Protein AF-0000000081546331 (afdb_homodimer)

Structure (mmCIF, N/CA/C/O backbone):
data_AF-0000000081546331-model_v1
#
loop_
_entity.id
_entity.type
_entity.pdbx_description
1 polymer 'ABC transporter domain-containing protein'
#
loop_
_atom_site.group_PDB
_atom_site.id
_atom_site.type_symbol
_atom_site.label_atom_id
_atom_site.label_alt_id
_atom_site.label_comp_id
_atom_site.label_asym_id
_atom_site.label_entity_id
_atom_site.label_seq_id
_atom_site.pdbx_PDB_ins_code
_atom_site.Cartn_x
_atom_site.Cartn_y
_atom_site.Cartn_z
_atom_site.occupancy
_atom_site.B_iso_or_equiv
_atom_site.auth_seq_id
_atom_site.auth_comp_id
_atom_site.auth_asym_id
_atom_site.auth_atom_id
_atom_site.pdbx_PDB_model_num
ATOM 1 N N . GLU A 1 1 ? -24.109 23.688 18.062 1 65.88 1 GLU A N 1
ATOM 2 C CA . GLU A 1 1 ? -25.062 22.938 17.25 1 65.88 1 GLU A CA 1
ATOM 3 C C . GLU A 1 1 ? -24.594 21.5 17.062 1 65.88 1 GLU A C 1
ATOM 5 O O . GLU A 1 1 ? -23.406 21.25 16.844 1 65.88 1 GLU A O 1
ATOM 10 N N . ALA A 1 2 ? -25.422 20.641 17.5 1 76.06 2 ALA A N 1
ATOM 11 C CA . ALA A 1 2 ? -25.188 19.234 17.234 1 76.06 2 ALA A CA 1
ATOM 12 C C . ALA A 1 2 ? -26.203 18.672 16.234 1 76.06 2 ALA A C 1
ATOM 14 O O . ALA A 1 2 ? -27.375 19.031 16.281 1 76.06 2 ALA A O 1
ATOM 15 N N . ARG A 1 3 ? -25.672 17.969 15.289 1 73.69 3 ARG A N 1
ATOM 16 C CA . ARG A 1 3 ? -26.531 17.344 14.297 1 73.69 3 ARG A CA 1
ATOM 17 C C . ARG A 1 3 ? -26.422 15.82 14.375 1 73.69 3 ARG A C 1
ATOM 19 O O . ARG A 1 3 ? -25.344 15.281 14.609 1 73.69 3 ARG A O 1
ATOM 26 N N . PHE A 1 4 ? -27.562 15.203 14.344 1 74 4 PHE A N 1
ATOM 27 C CA . PHE A 1 4 ? -27.547 13.742 14.336 1 74 4 PHE A CA 1
ATOM 28 C C . PHE A 1 4 ? -28.641 13.203 13.414 1 74 4 PHE A C 1
ATOM 30 O O . PHE A 1 4 ? -29.578 13.922 13.07 1 74 4 PHE A O 1
ATOM 37 N N . ARG A 1 5 ? -28.391 12.047 12.875 1 73.38 5 ARG A N 1
ATOM 38 C CA . ARG A 1 5 ? -29.375 11.328 12.055 1 73.38 5 ARG A CA 1
ATOM 39 C C . ARG A 1 5 ? -29.938 10.133 12.812 1 73.38 5 ARG A C 1
ATOM 41 O O . ARG A 1 5 ? -29.203 9.422 13.508 1 73.38 5 ARG A O 1
ATOM 48 N N . VAL A 1 6 ? -31.328 10.172 12.758 1 74.75 6 VAL A N 1
ATOM 49 C CA . VAL A 1 6 ? -31.984 9.055 13.422 1 74.75 6 VAL A CA 1
ATOM 50 C C . VAL A 1 6 ? -32.875 8.305 12.422 1 74.75 6 VAL A C 1
ATOM 52 O O . VAL A 1 6 ? -33.656 8.922 11.703 1 74.75 6 VAL A O 1
ATOM 55 N N . GLY A 1 7 ? -32.562 7.039 12.312 1 73.06 7 GLY A N 1
ATOM 56 C CA . GLY A 1 7 ? -33.438 6.207 11.531 1 73.06 7 GLY A CA 1
ATOM 57 C C . GLY A 1 7 ? -34.719 5.8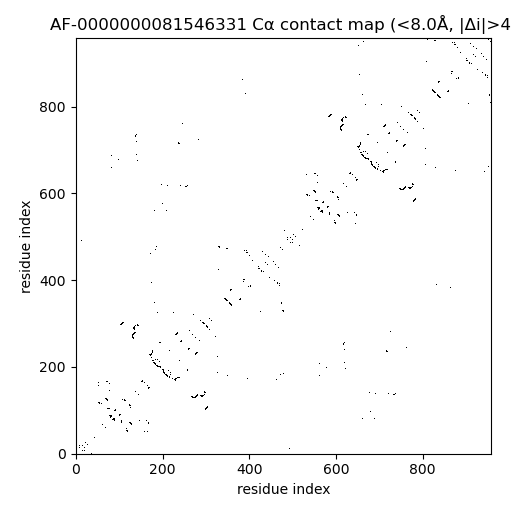28 12.273 1 73.06 7 GLY A C 1
ATOM 58 O O . GLY A 1 7 ? -34.656 5.348 13.406 1 73.06 7 GLY A O 1
ATOM 59 N N . LEU A 1 8 ? -35.75 6.105 11.648 1 76.81 8 LEU A N 1
ATOM 60 C CA . LEU A 1 8 ? -37 5.715 12.273 1 76.81 8 LEU A CA 1
ATOM 61 C C . LEU A 1 8 ? -37.188 4.207 12.203 1 76.81 8 LEU A C 1
ATOM 63 O O . LEU A 1 8 ? -36.906 3.584 11.18 1 76.81 8 LEU A O 1
ATOM 67 N N . PRO A 1 9 ? -37.469 3.674 13.406 1 75.56 9 PRO A N 1
ATOM 68 C CA . PRO A 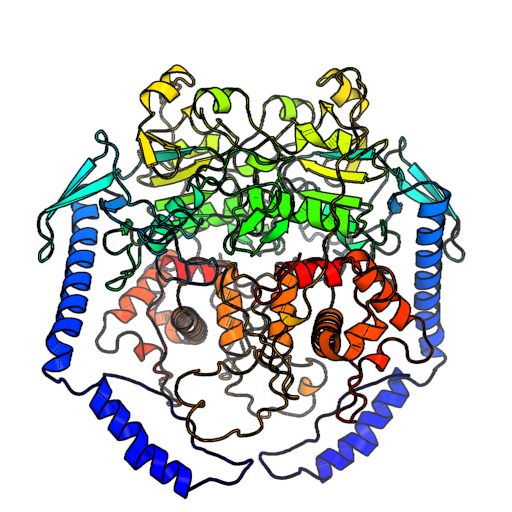1 9 ? -37.625 2.219 13.453 1 75.56 9 PRO A CA 1
ATOM 69 C C . PRO A 1 9 ? -38.719 1.714 12.5 1 75.56 9 PRO A C 1
ATOM 71 O O . PRO A 1 9 ? -39.75 2.35 12.359 1 75.56 9 PRO A O 1
ATOM 74 N N . ALA A 1 10 ? -38.312 0.764 11.797 1 70.31 10 ALA A N 1
ATOM 75 C CA . ALA A 1 10 ? -39.25 0.161 10.859 1 70.31 10 ALA A CA 1
ATOM 76 C C . ALA A 1 10 ? -39.094 -1.354 10.805 1 70.31 10 ALA A C 1
ATOM 78 O O . ALA A 1 10 ? -38.031 -1.876 11.172 1 70.31 10 ALA A O 1
ATOM 79 N N . ARG A 1 11 ? -40.062 -1.987 10.891 1 63.22 11 ARG A N 1
ATOM 80 C CA . ARG A 1 11 ? -40.062 -3.41 10.57 1 63.22 11 ARG A CA 1
ATOM 81 C C . ARG A 1 11 ? -40.531 -3.65 9.141 1 63.22 11 ARG A C 1
ATOM 83 O O . ARG A 1 11 ? -41.719 -3.664 8.875 1 63.22 11 ARG A O 1
ATOM 90 N N . GLY A 1 12 ? -39.656 -3.893 8.414 1 52.78 12 GLY A N 1
ATOM 91 C CA . GLY A 1 12 ? -40 -3.898 7.008 1 52.78 12 GLY A CA 1
ATOM 92 C C . GLY A 1 12 ? -40.562 -2.57 6.531 1 52.78 12 GLY A C 1
ATOM 93 O O . GLY A 1 12 ? -39.906 -1.541 6.621 1 52.78 12 GLY A O 1
ATOM 94 N N . ARG A 1 13 ? -41.844 -2.594 6.039 1 53.34 13 ARG A N 1
ATOM 95 C CA . ARG A 1 13 ? -42.469 -1.401 5.496 1 53.34 13 ARG A CA 1
ATOM 96 C C . ARG A 1 13 ? -43.406 -0.758 6.527 1 53.34 13 ARG A C 1
ATOM 98 O O . ARG A 1 13 ? -44.031 0.267 6.25 1 53.34 13 ARG A O 1
ATOM 105 N N . SER A 1 14 ? -43.5 -1.352 7.582 1 70.44 14 SER A N 1
ATOM 106 C CA . SER A 1 14 ? -44.406 -0.824 8.602 1 70.44 14 SER A CA 1
ATOM 107 C C . SER A 1 14 ? -43.656 0.035 9.609 1 70.44 14 SER A C 1
ATOM 109 O O . SER A 1 14 ? -42.5 -0.285 9.984 1 70.44 14 SER A O 1
ATOM 111 N N . ILE A 1 15 ? -44.25 1.09 9.844 1 75.31 15 ILE A N 1
ATOM 112 C CA . ILE A 1 15 ? -43.688 2.012 10.82 1 75.31 15 ILE A CA 1
ATOM 113 C C . ILE A 1 15 ? -43.938 1.488 12.227 1 75.31 15 ILE A C 1
ATOM 115 O O . ILE A 1 15 ? -45.031 1.056 12.547 1 75.31 15 ILE A O 1
ATOM 119 N N . LEU A 1 16 ? -42.906 1.342 12.891 1 84.19 16 LEU A N 1
ATOM 120 C CA . LEU A 1 16 ? -43.031 0.987 14.297 1 84.19 16 LEU A CA 1
ATOM 121 C C . LEU A 1 16 ? -43.25 2.232 15.156 1 84.19 16 LEU A C 1
ATOM 123 O O . LEU A 1 16 ? -42.281 2.742 15.758 1 84.19 16 LEU A O 1
ATOM 127 N N . GLY A 1 17 ? -44.5 2.668 15.273 1 83.19 17 GLY A N 1
ATOM 128 C CA . GLY A 1 17 ? -44.844 3.93 15.898 1 83.19 17 GLY A CA 1
ATOM 129 C C . GLY A 1 17 ? -44.469 4.012 17.359 1 83.19 17 GLY A C 1
ATOM 130 O O . GLY A 1 17 ? -43.969 5.047 17.812 1 83.19 17 GLY A O 1
ATOM 131 N N . ARG A 1 18 ? -44.75 2.975 18.109 1 86.44 18 ARG A N 1
ATOM 132 C CA . ARG A 1 18 ? -44.406 2.975 19.531 1 86.44 18 ARG A CA 1
ATOM 133 C C . ARG A 1 18 ? -42.906 3.123 19.734 1 86.44 18 ARG A C 1
ATOM 135 O O . ARG A 1 18 ? -42.469 3.871 20.594 1 86.44 18 ARG A O 1
ATOM 142 N N . GLN A 1 19 ? -42.188 2.387 18.891 1 86.88 19 GLN A N 1
ATOM 143 C CA . GLN A 1 19 ? -40.75 2.482 18.984 1 86.88 19 GLN A CA 1
ATOM 144 C C . GLN A 1 19 ? -40.25 3.865 18.562 1 86.88 19 GLN A C 1
ATOM 146 O O . GLN A 1 19 ? -39.312 4.402 19.141 1 86.88 19 GLN A O 1
ATOM 151 N N . ALA A 1 20 ? -40.906 4.336 17.594 1 89.19 20 ALA A N 1
ATOM 152 C CA . ALA A 1 20 ? -40.562 5.688 17.172 1 89.19 20 ALA A CA 1
ATOM 153 C C . ALA A 1 20 ? -40.875 6.707 18.266 1 89.19 20 ALA A C 1
ATOM 155 O O . ALA A 1 20 ? -40.094 7.637 18.484 1 89.19 20 ALA A O 1
ATOM 156 N N . HIS A 1 21 ? -42.031 6.48 18.844 1 89.5 21 HIS A N 1
ATOM 157 C CA . HIS A 1 21 ? -42.375 7.359 19.953 1 89.5 21 HIS A CA 1
ATOM 158 C C . HIS A 1 21 ? -41.312 7.285 21.062 1 89.5 21 HIS A C 1
ATOM 160 O O . HIS A 1 21 ? -40.906 8.32 21.578 1 89.5 21 HIS A O 1
ATOM 166 N N . HIS A 1 22 ? -40.969 6.168 21.375 1 91.5 22 HIS A N 1
ATOM 167 C CA . HIS A 1 22 ? -39.938 5.98 22.406 1 91.5 22 HIS A CA 1
ATOM 168 C C . HIS A 1 22 ? -38.625 6.617 21.984 1 91.5 22 HIS A C 1
ATOM 170 O O . HIS A 1 22 ? -37.969 7.273 22.797 1 91.5 22 HIS A O 1
ATOM 176 N N . LEU A 1 23 ? -38.25 6.461 20.797 1 90 23 LEU A N 1
ATOM 177 C CA . LEU A 1 23 ? -37.031 7.023 20.266 1 90 23 LEU A CA 1
ATOM 178 C C . LEU A 1 23 ? -37.062 8.547 20.312 1 90 23 LEU A C 1
ATOM 180 O O . LEU A 1 23 ? -36.125 9.172 20.797 1 90 23 LEU A O 1
ATOM 184 N N . LEU A 1 24 ? -38.125 9.094 19.953 1 90 24 LEU A N 1
ATOM 185 C CA . LEU A 1 24 ? -38.219 10.539 19.781 1 90 24 LEU A CA 1
ATOM 186 C C . LEU A 1 24 ? -38.469 11.234 21.109 1 90 24 LEU A C 1
ATOM 188 O O . LEU A 1 24 ? -38.062 12.383 21.312 1 90 24 LEU A O 1
ATOM 192 N N . THR A 1 25 ? -39.062 10.484 22.016 1 91.88 25 THR A N 1
ATOM 193 C CA . THR A 1 25 ? -39.5 11.188 23.219 1 91.88 25 THR A CA 1
ATOM 194 C C . THR A 1 25 ? -38.656 10.773 24.406 1 91.88 25 THR A C 1
ATOM 196 O O . THR A 1 25 ? -38.594 11.469 25.438 1 91.88 25 THR A O 1
ATOM 199 N N . LYS A 1 26 ? -38.031 9.727 24.281 1 89.44 26 LYS A N 1
ATOM 200 C CA . LYS A 1 26 ? -37.25 9.266 25.422 1 89.44 26 LYS A CA 1
ATOM 201 C C . LYS A 1 26 ? -35.75 9.211 25.094 1 89.44 26 LYS A C 1
ATOM 203 O O . LYS A 1 26 ? -34.938 9.906 25.719 1 89.44 26 LYS A O 1
ATOM 208 N N . ILE A 1 27 ? -35.5 8.484 24.094 1 89.31 27 ILE A N 1
ATOM 209 C CA . ILE A 1 27 ? -34.094 8.203 23.812 1 89.31 27 ILE A CA 1
ATOM 210 C C . ILE A 1 27 ? -33.406 9.484 23.359 1 89.31 27 ILE A C 1
ATOM 212 O O . ILE A 1 27 ? -32.375 9.852 23.922 1 89.31 27 ILE A O 1
ATOM 216 N N . ILE A 1 28 ? -33.938 10.148 22.391 1 87.06 28 ILE A N 1
ATOM 217 C CA . ILE A 1 28 ? -33.281 11.328 21.828 1 87.06 28 ILE A CA 1
ATOM 218 C C . ILE A 1 28 ? -33.219 12.43 22.891 1 87.06 28 ILE A C 1
ATOM 220 O O . ILE A 1 28 ? -32.156 13.016 23.094 1 87.06 28 ILE A O 1
ATOM 224 N N . PRO A 1 29 ? -34.281 12.664 23.531 1 86.56 29 PRO A N 1
ATOM 225 C CA . PRO A 1 29 ? -34.156 13.688 24.562 1 86.56 29 PRO A CA 1
ATOM 226 C C . PRO A 1 29 ? -33.156 13.32 25.656 1 86.56 29 PRO A C 1
ATOM 228 O O . PRO A 1 29 ? -32.438 14.188 26.156 1 86.56 29 PRO A O 1
ATOM 231 N N . ALA A 1 30 ? -33.094 12.133 25.984 1 86.56 30 ALA A N 1
ATOM 232 C CA . ALA A 1 30 ? -32.094 11.695 26.969 1 86.56 30 ALA A CA 1
ATOM 233 C C . ALA A 1 30 ? -30.688 11.906 26.453 1 86.56 30 ALA A C 1
ATOM 235 O O . ALA A 1 30 ? -29.797 12.312 27.203 1 86.56 30 ALA A O 1
ATOM 236 N N . ALA A 1 31 ? -30.562 11.648 25.219 1 83.56 31 ALA A N 1
ATOM 237 C CA . ALA A 1 31 ? -29.25 11.852 24.609 1 83.56 31 ALA A CA 1
ATOM 238 C C . ALA A 1 31 ? -28.891 13.328 24.578 1 83.56 31 ALA A C 1
ATOM 240 O O . ALA A 1 31 ? -27.734 13.688 24.812 1 83.56 31 ALA A O 1
ATOM 241 N N . VAL A 1 32 ? -29.812 14.125 24.281 1 82.31 32 VAL A N 1
ATOM 242 C CA . VAL A 1 32 ? -29.594 15.57 24.234 1 82.31 32 VAL A CA 1
ATOM 243 C C . VAL A 1 32 ? -29.297 16.094 25.625 1 82.31 32 VAL A C 1
ATOM 245 O O . VAL A 1 32 ? -28.391 16.922 25.812 1 82.31 32 VAL A O 1
ATOM 248 N N . GLU A 1 33 ? -30.031 15.555 26.547 1 80.75 33 GLU A N 1
ATOM 249 C CA . GLU A 1 33 ? -29.797 15.969 27.922 1 80.75 33 GLU A CA 1
ATOM 250 C C . GLU A 1 33 ? -28.406 15.539 28.406 1 80.75 33 GLU A C 1
ATOM 252 O O . GLU A 1 33 ? -27.734 16.297 29.094 1 80.75 33 GLU A O 1
ATOM 257 N N . ASP A 1 34 ? -28.031 14.445 27.938 1 77.75 34 ASP A N 1
ATOM 258 C CA . ASP A 1 34 ? -26.75 13.891 28.359 1 77.75 34 ASP A CA 1
ATOM 259 C C . ASP A 1 34 ? -25.594 14.531 27.594 1 77.75 34 ASP A C 1
ATOM 261 O O . ASP A 1 34 ? -24.531 14.773 28.172 1 77.75 34 ASP A O 1
ATOM 265 N N . GLY A 1 35 ? -25.859 14.828 26.438 1 76.56 35 GLY A N 1
ATOM 266 C CA . GLY A 1 35 ? -24.75 15.211 25.578 1 76.56 35 GLY A CA 1
ATOM 267 C C . GLY A 1 35 ? -24.641 16.719 25.359 1 76.56 35 GLY A C 1
ATOM 268 O O . GLY A 1 35 ? -23.547 17.25 25.219 1 76.56 35 GLY A O 1
ATOM 269 N N . LEU A 1 36 ? -25.766 17.422 25.312 1 76.31 36 LEU A N 1
ATOM 270 C CA . LEU A 1 36 ? -25.719 18.797 24.844 1 76.31 36 LEU A CA 1
ATOM 271 C C . LEU A 1 36 ? -25.969 19.766 25.984 1 76.31 36 LEU A C 1
ATOM 273 O O . LEU A 1 36 ? -25.641 20.953 25.891 1 76.31 36 LEU A O 1
ATOM 277 N N . LYS A 1 37 ? -26.609 19.234 26.922 1 75.75 37 LYS A N 1
ATOM 278 C CA . LYS A 1 37 ? -26.875 20.156 28.031 1 75.75 37 LYS A CA 1
ATOM 279 C C . LYS A 1 37 ? -25.656 20.266 28.953 1 75.75 37 LYS A C 1
ATOM 281 O O . LYS A 1 37 ? -25.078 19.266 29.359 1 75.75 37 LYS A O 1
ATOM 286 N N . TYR A 1 38 ? -25.234 21.516 29.062 1 71.88 38 TYR A N 1
ATOM 287 C CA . TYR A 1 38 ? -24.094 21.812 29.922 1 71.88 38 TYR A CA 1
ATOM 288 C C . TYR A 1 38 ? -24.406 21.469 31.375 1 71.88 38 TYR A C 1
ATOM 290 O O . TYR A 1 38 ? -25.438 21.891 31.922 1 71.88 38 TYR A O 1
ATOM 298 N N . THR A 1 39 ? -23.859 20.344 31.703 1 67.62 39 THR A N 1
ATOM 299 C CA . THR A 1 39 ? -23.922 20.109 33.156 1 67.62 39 THR A CA 1
ATOM 300 C C . THR A 1 39 ? -22.562 20.344 33.781 1 67.62 39 THR A C 1
ATOM 302 O O . THR A 1 39 ? -21.516 20.172 33.156 1 67.62 39 THR A O 1
ATOM 305 N N . LEU A 1 40 ? -22.609 20.812 34.969 1 59.62 40 LEU A N 1
ATOM 306 C CA . LEU A 1 40 ? -21.422 21.125 35.75 1 59.62 40 LEU A CA 1
ATOM 307 C C . LEU A 1 40 ? -20.453 19.938 35.75 1 59.62 40 LEU A C 1
ATOM 309 O O . LEU A 1 40 ? -19.234 20.125 35.812 1 59.62 40 LEU A O 1
ATOM 313 N N . LYS A 1 41 ? -20.984 18.719 35.719 1 62.91 41 LYS A N 1
ATOM 314 C CA . LYS A 1 41 ? -20.156 17.516 35.812 1 62.91 41 LYS A CA 1
ATOM 315 C C . LYS A 1 41 ? -19.219 17.391 34.625 1 62.91 41 LYS A C 1
ATOM 317 O O . LYS A 1 41 ? -18.125 16.812 34.719 1 62.91 41 LYS A O 1
ATOM 322 N N . ARG A 1 42 ? -19.672 18.047 33.656 1 67.25 42 ARG A N 1
ATOM 323 C CA . ARG A 1 42 ? -18.891 17.875 32.438 1 67.25 42 ARG A CA 1
ATOM 324 C C . ARG A 1 42 ? -17.984 19.094 32.188 1 67.25 42 ARG A C 1
ATOM 326 O O . ARG A 1 42 ? -17.312 19.172 31.172 1 67.25 42 ARG A O 1
ATOM 333 N N . ASP A 1 43 ? -18.047 19.906 33.188 1 79.12 43 ASP A N 1
ATOM 334 C CA . ASP A 1 43 ? -17.359 21.188 33.062 1 79.12 43 ASP A CA 1
ATOM 335 C C . ASP A 1 43 ? -15.852 20.984 32.906 1 79.12 43 ASP A C 1
ATOM 337 O O . ASP A 1 43 ? -15.234 21.562 32 1 79.12 43 ASP A O 1
ATOM 341 N N . GLU A 1 44 ? -15.453 20.078 33.656 1 84.44 44 GLU A N 1
ATOM 342 C CA . GLU A 1 44 ? -14.008 19.875 33.625 1 84.44 44 GLU A CA 1
ATOM 343 C C . GLU A 1 44 ? -13.555 19.281 32.281 1 84.44 44 GLU A C 1
ATOM 345 O O . GLU A 1 44 ? -12.539 19.703 31.734 1 84.44 44 GLU A O 1
ATOM 350 N N . ALA A 1 45 ? -14.32 18.375 31.797 1 85.25 45 ALA A N 1
ATOM 351 C CA . ALA A 1 45 ? -13.969 17.734 30.531 1 85.25 45 ALA A CA 1
ATOM 352 C C . ALA A 1 45 ? -14.031 18.734 29.375 1 85.25 45 ALA A C 1
ATOM 354 O O . ALA A 1 45 ? -13.18 18.703 28.484 1 85.25 45 ALA A O 1
ATOM 355 N N . ILE A 1 46 ? -14.969 19.547 29.359 1 87 46 ILE A N 1
ATOM 356 C CA . ILE A 1 46 ? -15.133 20.547 28.312 1 87 46 ILE A CA 1
ATOM 357 C C . ILE A 1 46 ? -13.969 21.531 28.344 1 87 46 ILE A C 1
ATOM 359 O O . ILE A 1 46 ? -13.398 21.859 27.312 1 87 46 ILE A O 1
ATOM 363 N N . TRP A 1 47 ? -13.672 21.891 29.562 1 89.25 47 TRP A N 1
ATOM 364 C CA . TRP A 1 47 ? -12.594 22.859 29.703 1 89.25 47 TRP A CA 1
ATOM 365 C C . TRP A 1 47 ? -11.25 22.25 29.297 1 89.25 47 TRP A C 1
ATOM 367 O O . TRP A 1 47 ? -10.406 22.922 28.703 1 89.25 47 TRP A O 1
ATOM 377 N N . THR A 1 48 ? -11.094 21.031 29.641 1 91.81 48 THR A N 1
ATOM 378 C CA . THR A 1 48 ? -9.883 20.344 29.234 1 91.81 48 THR A CA 1
ATOM 379 C C . THR A 1 48 ? -9.766 20.297 27.703 1 91.81 48 THR A C 1
ATOM 381 O O . THR A 1 48 ? -8.672 20.5 27.156 1 91.81 48 THR A O 1
ATOM 384 N N . HIS A 1 49 ? -10.812 20.078 27.062 1 92.44 49 HIS A N 1
ATOM 385 C CA . HIS A 1 49 ? -10.836 20.031 25.609 1 92.44 49 HIS A CA 1
ATOM 386 C C . HIS A 1 49 ? -10.562 21.406 25 1 92.44 49 HIS A C 1
ATOM 388 O O . HIS A 1 49 ? -9.805 21.516 24.047 1 92.44 49 HIS A O 1
ATOM 394 N N . ILE A 1 50 ? -11.172 22.391 25.594 1 92.88 50 ILE A N 1
ATOM 395 C CA . ILE A 1 50 ? -10.977 23.766 25.109 1 92.88 50 ILE A CA 1
ATOM 396 C C . ILE A 1 50 ? -9.523 24.172 25.297 1 92.88 50 ILE A C 1
ATOM 398 O O . ILE A 1 50 ? -8.914 24.766 24.406 1 92.88 50 ILE A O 1
ATOM 402 N N . ALA A 1 51 ? -9 23.828 26.438 1 94.31 51 ALA A N 1
ATOM 403 C CA . ALA A 1 51 ? -7.605 24.156 26.734 1 94.31 51 ALA A CA 1
ATOM 404 C C . ALA A 1 51 ? -6.668 23.484 25.734 1 94.31 51 ALA A C 1
ATOM 406 O O . ALA A 1 51 ? -5.727 24.125 25.234 1 94.31 51 ALA A O 1
ATOM 407 N N . ALA A 1 52 ? -6.938 22.281 25.422 1 94.31 52 ALA A N 1
ATOM 408 C CA . ALA A 1 52 ? -6.121 21.547 24.453 1 94.31 52 ALA A CA 1
ATOM 409 C C . ALA A 1 52 ? -6.211 22.188 23.062 1 94.31 52 ALA A C 1
ATOM 411 O O . ALA A 1 52 ? -5.211 22.281 22.359 1 94.31 52 ALA A O 1
ATOM 412 N N . LEU A 1 53 ? -7.379 22.609 22.703 1 95.12 53 LEU A N 1
ATOM 413 C CA . LEU A 1 53 ? -7.602 23.234 21.406 1 95.12 53 LEU A CA 1
ATOM 414 C C . LEU A 1 53 ? -6.848 24.562 21.312 1 95.12 53 LEU A C 1
ATOM 416 O O . LEU A 1 53 ? -6.168 24.812 20.312 1 95.12 53 LEU A O 1
ATOM 420 N N . GLU A 1 54 ? -6.949 25.344 22.328 1 96.81 54 GLU A N 1
ATOM 421 C CA . GLU A 1 54 ? -6.289 26.641 22.344 1 96.81 54 GLU A CA 1
ATOM 422 C C . GLU A 1 54 ? -4.77 26.484 22.359 1 96.81 54 GLU A C 1
ATOM 424 O O . GLU A 1 54 ? -4.059 27.25 21.703 1 96.81 54 GLU A O 1
ATOM 429 N N . ASP A 1 55 ? -4.336 25.562 23.094 1 97.44 55 ASP A N 1
ATOM 430 C CA . ASP A 1 55 ? -2.906 25.281 23.094 1 97.44 55 ASP A CA 1
ATOM 431 C C . ASP A 1 55 ? -2.43 24.859 21.703 1 97.44 55 ASP A C 1
ATOM 433 O O . ASP A 1 55 ? -1.355 25.266 21.25 1 97.44 55 ASP A O 1
ATOM 437 N N . SER A 1 56 ? -3.188 24.047 21.047 1 96 56 SER A N 1
ATOM 438 C CA . SER A 1 56 ? -2.832 23.594 19.703 1 96 56 SER A CA 1
ATOM 439 C C . SER A 1 56 ? -2.77 24.75 18.719 1 96 56 SER A C 1
ATOM 441 O O . SER A 1 56 ? -1.877 24.812 17.875 1 96 56 SER A O 1
ATOM 443 N N . TYR A 1 57 ? -3.693 25.688 18.844 1 95.31 57 TYR A N 1
ATOM 444 C CA . TYR A 1 57 ? -3.688 26.859 17.984 1 95.31 57 TYR A CA 1
ATOM 445 C C . TYR A 1 57 ? -2.469 27.734 18.266 1 95.31 57 TYR A C 1
ATOM 447 O O . TYR A 1 57 ? -1.865 28.281 17.328 1 95.31 57 TYR A O 1
ATOM 455 N N . ALA A 1 58 ? -2.195 27.828 19.484 1 97.38 58 ALA A N 1
ATOM 456 C CA . ALA A 1 58 ? -1.012 28.594 19.859 1 97.38 58 ALA A CA 1
ATOM 457 C C . ALA A 1 58 ? 0.258 27.953 19.312 1 97.38 58 ALA A C 1
ATOM 459 O O . ALA A 1 58 ? 1.165 28.656 18.859 1 97.38 58 ALA A O 1
ATOM 460 N N . LEU A 1 59 ? 0.35 26.672 19.359 1 97.06 59 LEU A N 1
ATOM 461 C CA . LEU A 1 59 ? 1.489 25.953 18.797 1 97.06 59 LEU A CA 1
ATOM 462 C C . LEU A 1 59 ? 1.623 26.234 17.297 1 97.06 59 LEU A C 1
ATOM 464 O O . LEU A 1 59 ? 2.725 26.484 16.812 1 97.06 59 LEU A O 1
ATOM 468 N N . THR A 1 60 ? 0.517 26.188 16.656 1 95.88 60 THR A N 1
ATOM 469 C CA . THR A 1 60 ? 0.514 26.422 15.219 1 95.88 60 THR A CA 1
ATOM 470 C C . THR A 1 60 ? 1.018 27.828 14.914 1 95.88 60 THR A C 1
ATOM 472 O O . THR A 1 60 ? 1.836 28.031 14.008 1 95.88 60 THR A O 1
ATOM 475 N N . SER A 1 61 ? 0.51 28.766 15.625 1 96.12 61 SER A N 1
ATOM 476 C CA . SER A 1 61 ? 0.928 30.156 15.438 1 96.12 61 SER A CA 1
ATOM 477 C C . SER A 1 61 ? 2.416 30.328 15.727 1 96.12 61 SER A C 1
ATOM 479 O O . SER A 1 61 ? 3.109 31.062 15.016 1 96.12 61 SER A O 1
ATOM 481 N N . GLN A 1 62 ? 2.854 29.703 16.672 1 96.69 62 GLN A N 1
ATOM 482 C CA . GLN A 1 62 ? 4.25 29.844 17.062 1 96.69 62 GLN A CA 1
ATOM 483 C C . GLN A 1 62 ? 5.172 29.125 16.078 1 96.69 62 GLN A C 1
ATOM 485 O O . GLN A 1 62 ? 6.336 29.5 15.93 1 96.69 62 GLN A O 1
ATOM 490 N N . LEU A 1 63 ? 4.734 28.031 15.461 1 96.75 63 LEU A N 1
ATOM 491 C CA . LEU A 1 63 ? 5.527 27.422 14.391 1 96.75 63 LEU A CA 1
ATOM 492 C C . LEU A 1 63 ? 5.914 28.453 13.344 1 96.75 63 LEU A C 1
ATOM 494 O O . LEU A 1 63 ? 7.074 28.531 12.945 1 96.75 63 LEU A O 1
ATOM 498 N N . HIS A 1 64 ? 4.938 29.266 13.023 1 93.06 64 HIS A N 1
ATOM 499 C CA . HIS A 1 64 ? 5.16 30.281 12.008 1 93.06 64 HIS A CA 1
ATOM 500 C C . HIS A 1 64 ? 6.109 31.359 12.516 1 93.06 64 HIS A C 1
ATOM 502 O O . HIS A 1 64 ? 7.062 31.734 11.82 1 93.06 64 HIS A O 1
ATOM 508 N N . SER A 1 65 ? 5.898 31.781 13.68 1 95.38 65 SER A N 1
ATOM 509 C CA . SER A 1 65 ? 6.668 32.906 14.195 1 95.38 65 SER A CA 1
ATOM 510 C C . SER A 1 65 ? 8.109 32.5 14.484 1 95.38 65 SER A C 1
ATOM 512 O O . SER A 1 65 ? 9.023 33.344 14.398 1 95.38 65 SER A O 1
ATOM 514 N N . GLN A 1 66 ? 8.352 31.281 14.82 1 96.25 66 GLN A N 1
ATOM 515 C CA . GLN A 1 66 ? 9.695 30.812 15.133 1 96.25 66 GLN A CA 1
ATOM 516 C C . GLN A 1 66 ? 10.336 30.125 13.93 1 96.25 66 GLN A C 1
ATOM 518 O O . GLN A 1 66 ? 11.383 29.5 14.055 1 96.25 66 GLN A O 1
ATOM 523 N N . ASN A 1 67 ? 9.703 30.188 12.805 1 95 67 ASN A N 1
ATOM 524 C CA . ASN A 1 67 ? 10.195 29.625 11.555 1 95 67 ASN A CA 1
ATOM 525 C C . ASN A 1 67 ? 10.414 28.125 11.648 1 95 67 ASN A C 1
ATOM 527 O O . ASN A 1 67 ? 11.461 27.609 11.25 1 95 67 ASN A O 1
ATOM 531 N N . LEU A 1 68 ? 9.438 27.469 12.289 1 97.06 68 LEU A N 1
ATOM 532 C CA . LEU A 1 68 ? 9.422 26.016 12.406 1 97.06 68 LEU A CA 1
ATOM 533 C C . LEU A 1 68 ? 8.367 25.406 11.5 1 97.06 68 LEU A C 1
ATOM 535 O O . LEU A 1 68 ? 7.367 26.047 11.18 1 97.06 68 LEU A O 1
ATOM 539 N N . VAL A 1 69 ? 8.617 24.172 11.078 1 97.25 69 VAL A N 1
ATOM 540 C CA . VAL A 1 69 ? 7.629 23.469 10.266 1 97.25 69 VAL A CA 1
ATOM 541 C C . VAL A 1 69 ? 6.984 22.359 11.086 1 97.25 69 VAL A C 1
ATOM 543 O O . VAL A 1 69 ? 5.906 21.859 10.734 1 97.25 69 VAL A O 1
ATOM 546 N N . ALA A 1 70 ? 7.625 21.969 12.141 1 98.38 70 ALA A N 1
ATOM 547 C CA . ALA A 1 70 ? 7.102 20.906 12.992 1 98.38 70 ALA A CA 1
ATOM 548 C C . ALA A 1 70 ? 7.598 21.062 14.43 1 98.38 70 ALA A C 1
ATOM 550 O O . ALA A 1 70 ? 8.664 21.641 14.664 1 98.38 70 ALA A O 1
ATOM 551 N N . PHE A 1 71 ? 6.832 20.625 15.383 1 98.62 71 PHE A N 1
ATOM 552 C CA . PHE A 1 71 ? 7.156 20.594 16.812 1 98.62 71 PHE A CA 1
ATOM 553 C C . PHE A 1 71 ? 6.605 19.344 17.469 1 98.62 71 PHE A C 1
ATOM 555 O O . PHE A 1 71 ? 5.449 18.969 17.234 1 98.62 71 PHE A O 1
ATOM 562 N N . ILE A 1 72 ? 7.41 18.609 18.156 1 98.62 72 ILE A N 1
ATOM 563 C CA . ILE A 1 72 ? 6.996 17.484 18.969 1 98.62 72 ILE A CA 1
ATOM 564 C C . ILE A 1 72 ? 7.391 17.734 20.422 1 98.62 72 ILE A C 1
ATOM 566 O O . ILE A 1 72 ? 8.578 17.797 20.75 1 98.62 72 ILE A O 1
ATOM 570 N N . GLY A 1 73 ? 6.422 17.797 21.266 1 98.44 73 GLY A N 1
ATOM 571 C CA . GLY A 1 73 ? 6.68 18.094 22.672 1 98.44 73 GLY A CA 1
ATOM 572 C C . GLY A 1 73 ? 7.207 16.906 23.438 1 98.44 73 GLY A C 1
ATOM 573 O O . GLY A 1 73 ? 6.812 15.766 23.188 1 98.44 73 GLY A O 1
ATOM 574 N N . ASN A 1 74 ? 8.102 17.25 24.406 1 98.19 74 ASN A N 1
ATOM 575 C CA . ASN A 1 74 ? 8.547 16.219 25.328 1 98.19 74 ASN A CA 1
ATOM 576 C C . ASN A 1 74 ? 7.387 15.625 26.125 1 98.19 74 ASN A C 1
ATOM 578 O O . ASN A 1 74 ? 6.461 16.344 26.5 1 98.19 74 ASN A O 1
ATOM 582 N N . GLY A 1 75 ? 7.488 14.273 26.297 1 96.38 75 GLY A N 1
ATOM 583 C CA . GLY A 1 75 ? 6.426 13.602 27.031 1 96.38 75 GLY A CA 1
ATOM 584 C C . GLY A 1 75 ? 5.328 13.055 26.141 1 96.38 75 GLY A C 1
ATOM 585 O O . GLY A 1 75 ? 4.441 12.336 26.609 1 96.38 75 GLY A O 1
ATOM 586 N N . SER A 1 76 ? 5.34 13.359 24.906 1 97 76 SER A N 1
ATOM 587 C CA . SER A 1 76 ? 4.344 12.844 23.969 1 97 76 SER A CA 1
ATOM 588 C C . SER A 1 76 ? 4.418 11.328 23.844 1 97 76 SER A C 1
ATOM 590 O O . SER A 1 76 ? 5.5 10.742 23.953 1 97 76 SER A O 1
ATOM 592 N N . ILE A 1 77 ? 3.287 10.719 23.688 1 96.62 77 ILE A N 1
ATOM 593 C CA . ILE A 1 77 ? 3.174 9.297 23.375 1 96.62 77 ILE A CA 1
ATOM 594 C C . ILE A 1 77 ? 2.789 9.102 21.922 1 96.62 77 ILE A C 1
ATOM 596 O O . ILE A 1 77 ? 1.626 9.273 21.547 1 96.62 77 ILE A O 1
ATOM 600 N N . LEU A 1 78 ? 3.771 8.641 21.172 1 95.12 78 LEU A N 1
ATOM 601 C CA . LEU A 1 78 ? 3.588 8.633 19.719 1 95.12 78 LEU A CA 1
ATOM 602 C C . LEU A 1 78 ? 2.977 7.312 19.266 1 95.12 78 LEU A C 1
ATOM 604 O O . LEU A 1 78 ? 2.086 7.301 18.406 1 95.12 78 LEU A O 1
ATOM 608 N N . PRO A 1 79 ? 3.383 6.113 19.844 1 90.94 79 PRO A N 1
ATOM 609 C CA . PRO A 1 79 ? 2.84 4.844 19.344 1 90.94 79 PRO A CA 1
ATOM 610 C C . PRO A 1 79 ? 1.373 4.645 19.734 1 90.94 79 PRO A C 1
ATOM 612 O O . PRO A 1 79 ? 0.912 5.191 20.734 1 90.94 79 PRO A O 1
ATOM 615 N N . ARG A 1 80 ? 0.671 3.953 18.906 1 89.38 80 ARG A N 1
ATOM 616 C CA . ARG A 1 80 ? -0.73 3.621 19.141 1 89.38 80 ARG A CA 1
ATOM 617 C C . ARG A 1 80 ? -0.868 2.246 19.781 1 89.38 80 ARG A C 1
ATOM 619 O O . ARG A 1 80 ? 0.08 1.459 19.797 1 89.38 80 ARG A O 1
ATOM 626 N N . ALA A 1 81 ? -1.997 2.051 20.328 1 82.62 81 ALA A N 1
ATOM 627 C CA . ALA A 1 81 ? -2.25 0.814 21.062 1 82.62 81 ALA A CA 1
ATOM 628 C C . ALA A 1 81 ? -2.172 -0.397 20.141 1 82.62 81 ALA A C 1
ATOM 630 O O . ALA A 1 81 ? -1.699 -1.463 20.547 1 82.62 81 ALA A O 1
ATOM 631 N N . SER A 1 82 ? -2.662 -0.196 18.984 1 79.56 82 SER A N 1
ATOM 632 C CA . SER A 1 82 ? -2.6 -1.22 17.938 1 79.56 82 SER A CA 1
ATOM 633 C C . SER A 1 82 ? -2.693 -0.604 16.547 1 79.56 82 SER A C 1
ATOM 635 O O . SER A 1 82 ? -2.93 0.598 16.422 1 79.56 82 SER A O 1
ATOM 637 N N . GLY A 1 83 ? -2.428 -1.395 15.656 1 73.44 83 GLY A N 1
ATOM 638 C CA . GLY A 1 83 ? -2.566 -0.912 14.289 1 73.44 83 GLY A CA 1
ATOM 639 C C . GLY A 1 83 ? -3.988 -0.523 13.938 1 73.44 83 GLY A C 1
ATOM 640 O O . GLY A 1 83 ? -4.215 0.2 12.969 1 73.44 83 GLY A O 1
ATOM 641 N N . ALA A 1 84 ? -4.934 -0.997 14.734 1 67.94 84 ALA A N 1
ATOM 642 C CA . ALA A 1 84 ? -6.34 -0.733 14.453 1 67.94 84 ALA A CA 1
ATOM 643 C C . ALA A 1 84 ? -6.918 0.286 15.43 1 67.94 84 ALA A C 1
ATOM 645 O O . ALA A 1 84 ? -8.133 0.487 15.477 1 67.94 84 ALA A O 1
ATOM 646 N N . SER A 1 85 ? -6.027 0.901 16.188 1 76.94 85 SER A N 1
ATOM 647 C CA . SER A 1 85 ? -6.504 1.83 17.219 1 76.94 85 SER A CA 1
ATOM 648 C C . SER A 1 85 ? -5.734 3.146 17.172 1 76.94 85 SER A C 1
ATOM 650 O O . SER A 1 85 ? -4.516 3.154 16.984 1 76.94 85 SER A O 1
ATOM 652 N N . ASP A 1 86 ? -6.516 4.195 17.375 1 82 86 ASP A N 1
ATOM 653 C CA . ASP A 1 86 ? -5.875 5.504 17.453 1 82 86 ASP A CA 1
ATOM 654 C C . ASP A 1 86 ? -5.531 5.871 18.891 1 82 86 ASP A C 1
ATOM 656 O O . ASP A 1 86 ? -4.922 6.91 19.141 1 82 86 ASP A O 1
ATOM 660 N N . LYS A 1 87 ? -5.867 5.016 19.766 1 88.5 87 LYS A N 1
ATOM 661 C CA . LYS A 1 87 ? -5.531 5.27 21.172 1 88.5 87 LYS A CA 1
ATOM 662 C C . LYS A 1 87 ? -4.039 5.082 21.422 1 88.5 87 LYS A C 1
ATOM 664 O O . LYS A 1 87 ? -3.391 4.266 20.766 1 88.5 87 LYS A O 1
ATOM 669 N N . PRO A 1 88 ? -3.584 5.902 22.359 1 92.44 88 PRO A N 1
ATOM 670 C CA . PRO A 1 88 ? -2.156 5.754 22.641 1 92.44 88 PRO A CA 1
ATOM 671 C C . PRO A 1 88 ? -1.819 4.418 23.297 1 92.44 88 PRO A C 1
ATOM 673 O O . PRO A 1 88 ? -2.646 3.854 24.016 1 92.44 88 PRO A O 1
ATOM 676 N N . MET A 1 89 ? -0.708 3.955 22.906 1 89 89 MET A N 1
ATOM 677 C CA . MET A 1 89 ? -0.18 2.789 23.609 1 89 89 MET A CA 1
ATOM 678 C C . MET A 1 89 ? -0.037 3.072 25.109 1 89 89 MET A C 1
ATOM 680 O O . MET A 1 89 ? 0.379 4.164 25.5 1 89 89 MET A O 1
ATOM 684 N N . SER A 1 90 ? -0.465 2.145 25.906 1 84.44 90 SER A N 1
ATOM 685 C CA . SER A 1 90 ? -0.419 2.33 27.344 1 84.44 90 SER A CA 1
ATOM 686 C C . SER A 1 90 ? 1.019 2.357 27.859 1 84.44 90 SER A C 1
ATOM 688 O O . SER A 1 90 ? 1.902 1.73 27.266 1 84.44 90 SER A O 1
ATOM 690 N N . ALA A 1 91 ? 1.158 3.279 28.672 1 66.38 91 ALA A N 1
ATOM 691 C CA . ALA A 1 91 ? 2.471 3.336 29.297 1 66.38 91 ALA A CA 1
ATOM 692 C C . ALA A 1 91 ? 2.803 2.02 30 1 66.38 91 ALA A C 1
ATOM 694 O O . ALA A 1 91 ? 1.901 1.255 30.359 1 66.38 91 ALA A O 1
ATOM 695 N N . ALA A 1 92 ? 3.988 1.524 29.969 1 53.25 92 ALA A N 1
ATOM 696 C CA . ALA A 1 92 ? 4.43 0.318 30.656 1 53.25 92 ALA A CA 1
ATOM 697 C C . ALA A 1 92 ? 3.748 0.188 32.031 1 53.25 92 ALA A C 1
ATOM 699 O O . ALA A 1 92 ? 3.814 1.103 32.844 1 53.25 92 ALA A O 1
ATOM 700 N N . SER A 1 93 ? 2.488 -0.225 32.125 1 40.94 93 SER A N 1
ATOM 701 C CA . SER A 1 93 ? 2.064 -0.56 33.469 1 40.94 93 SER A CA 1
ATOM 702 C C . SER A 1 93 ? 3.164 -1.301 34.219 1 40.94 93 SER A C 1
ATOM 704 O O . SER A 1 93 ? 4.023 -1.94 33.625 1 40.94 93 SER A O 1
ATOM 706 N N . SER A 1 94 ? 3.459 -0.972 35.531 1 33.41 94 SER A N 1
ATOM 707 C CA . SER A 1 94 ? 4.254 -1.747 36.5 1 33.41 94 SER A CA 1
ATOM 708 C C . SER A 1 94 ? 4.027 -3.244 36.312 1 33.41 94 SER A C 1
ATOM 710 O O . SER A 1 94 ? 4.691 -4.062 36.938 1 33.41 94 SER A O 1
ATOM 712 N N . SER A 1 95 ? 2.771 -3.654 36.031 1 32.34 95 SER A N 1
ATOM 713 C CA . SER A 1 95 ? 2.561 -5.086 36.219 1 32.34 95 SER A CA 1
ATOM 714 C C . SER A 1 95 ? 3.145 -5.879 35.062 1 32.34 95 SER A C 1
ATOM 716 O O . SER A 1 95 ? 3.078 -5.438 33.906 1 32.34 95 SER A O 1
ATOM 718 N N . GLY A 1 96 ? 3.994 -6.719 35.062 1 33.59 96 GLY A N 1
ATOM 719 C CA . GLY A 1 96 ? 4.754 -7.82 34.469 1 33.59 96 GLY A CA 1
ATOM 720 C C . GLY A 1 96 ? 4.422 -8.086 33.031 1 33.59 96 GLY A C 1
ATOM 721 O O . GLY A 1 96 ? 4.805 -9.117 32.469 1 33.59 96 GLY A O 1
ATOM 722 N N . GLU A 1 97 ? 3.299 -7.633 32.531 1 38.56 97 GLU A N 1
ATOM 723 C CA . GLU A 1 97 ? 3.074 -8.18 31.203 1 38.56 97 GLU A CA 1
ATOM 724 C C . GLU A 1 97 ? 4.062 -7.605 30.203 1 38.56 97 GLU A C 1
ATOM 726 O O . GLU A 1 97 ? 4.477 -6.449 30.312 1 38.56 97 GLU A O 1
ATOM 731 N N . GLU A 1 98 ? 4.789 -8.383 29.359 1 42.06 98 GLU A N 1
ATOM 732 C CA . GLU A 1 98 ? 5.949 -8.477 28.469 1 42.06 98 GLU A CA 1
ATOM 733 C C . GLU A 1 98 ? 5.949 -7.352 27.438 1 42.06 98 GLU A C 1
ATOM 735 O O . GLU A 1 98 ? 6.883 -7.238 26.641 1 42.06 98 GLU A O 1
ATOM 740 N N . ASP A 1 99 ? 4.812 -6.812 26.969 1 50.75 99 ASP A N 1
ATOM 741 C CA . ASP A 1 99 ? 4.992 -5.887 25.859 1 50.75 99 ASP A CA 1
ATOM 742 C C . ASP A 1 99 ? 5.469 -4.523 26.359 1 50.75 99 ASP A C 1
ATOM 744 O O . ASP A 1 99 ? 4.859 -3.93 27.25 1 50.75 99 ASP A O 1
ATOM 748 N N . GLY A 1 100 ? 6.664 -4.27 26.594 1 60.25 100 GLY A N 1
ATOM 749 C CA . GLY A 1 100 ? 7.258 -3.016 27.031 1 60.25 100 GLY A CA 1
ATOM 750 C C . GLY A 1 100 ? 6.402 -1.806 26.703 1 60.25 100 GLY A C 1
ATOM 751 O O . GLY A 1 100 ? 5.594 -1.844 25.766 1 60.25 100 GLY A O 1
ATOM 752 N N . GLY A 1 101 ? 5.973 -0.959 27.688 1 75.5 101 GLY A N 1
ATOM 753 C CA . GLY A 1 101 ? 5.152 0.24 27.625 1 75.5 101 GLY A CA 1
ATOM 754 C C . GLY A 1 101 ? 5.672 1.271 26.656 1 75.5 101 GLY A C 1
ATOM 755 O O . GLY A 1 101 ? 6.758 1.107 26.094 1 75.5 101 GLY A O 1
ATOM 756 N N . ALA A 1 102 ? 4.82 2.193 26.375 1 87.12 102 ALA A N 1
ATOM 757 C CA . ALA A 1 102 ? 5.184 3.275 25.469 1 87.12 102 ALA A CA 1
ATOM 758 C C . ALA A 1 102 ? 6.332 4.105 26.031 1 87.12 102 ALA A C 1
ATOM 760 O O . ALA A 1 102 ? 6.375 4.371 27.234 1 87.12 102 ALA A O 1
ATOM 761 N N . VAL A 1 103 ? 7.293 4.406 25.281 1 91.06 103 VAL A N 1
ATOM 762 C CA . VAL A 1 103 ? 8.383 5.309 25.641 1 91.06 103 VAL A CA 1
ATOM 763 C C . VAL A 1 103 ? 7.996 6.746 25.297 1 91.06 103 VAL A C 1
ATOM 765 O O . VAL A 1 103 ? 7.613 7.039 24.156 1 91.06 103 VAL A O 1
ATOM 768 N N . GLU A 1 104 ? 8.07 7.613 26.281 1 95.12 104 GLU A N 1
ATOM 769 C CA . GLU A 1 104 ? 7.77 9.023 26.062 1 95.12 104 GLU A CA 1
ATOM 770 C C . GLU A 1 104 ? 8.82 9.68 25.172 1 95.12 104 GLU A C 1
ATOM 772 O O . GLU A 1 104 ? 10.016 9.391 25.297 1 95.12 104 GLU A O 1
ATOM 777 N N . PHE A 1 105 ? 8.352 10.586 24.391 1 97.06 105 PHE A N 1
ATOM 778 C CA . PHE A 1 105 ? 9.25 11.289 23.484 1 97.06 105 PHE A CA 1
ATOM 779 C C . PHE A 1 105 ? 10.125 12.281 24.234 1 97.06 105 PHE A C 1
ATOM 781 O O . PHE A 1 105 ? 9.641 12.992 25.125 1 97.06 105 PHE A O 1
ATOM 788 N N . VAL A 1 106 ? 11.367 12.352 23.906 1 97.88 106 VAL A N 1
ATOM 789 C CA . VAL A 1 106 ? 12.32 13.312 24.453 1 97.88 106 VAL A CA 1
ATOM 790 C C . VAL A 1 106 ? 13.172 13.891 23.328 1 97.88 106 VAL A C 1
ATOM 792 O O . VAL A 1 106 ? 13.797 13.141 22.562 1 97.88 106 VAL A O 1
ATOM 795 N N . SER A 1 107 ? 13.195 15.188 23.234 1 98 107 SER A N 1
ATOM 796 C CA . SER A 1 107 ? 13.914 15.844 22.156 1 98 107 SER A CA 1
ATOM 797 C C . SER A 1 107 ? 15.422 15.836 22.406 1 98 107 SER A C 1
ATOM 799 O O . SER A 1 107 ? 15.867 15.867 23.562 1 98 107 SER A O 1
ATOM 801 N N . PRO A 1 108 ? 16.156 15.703 21.281 1 97.56 108 PRO A N 1
ATOM 802 C CA . PRO A 1 108 ? 17.578 15.953 21.469 1 97.56 108 PRO A CA 1
ATOM 803 C C . PRO A 1 108 ? 17.891 17.406 21.812 1 97.56 108 PRO A C 1
ATOM 805 O O . PRO A 1 108 ? 17.266 18.312 21.266 1 97.56 108 PRO A O 1
ATOM 808 N N . GLY A 1 109 ? 18.875 17.594 22.641 1 96.25 109 GLY A N 1
ATOM 809 C CA . GLY A 1 109 ? 19.203 18.922 23.141 1 96.25 109 GLY A CA 1
ATOM 810 C C . GLY A 1 109 ? 19.516 19.906 22.031 1 96.25 109 GLY A C 1
ATOM 811 O O . GLY A 1 109 ? 19.125 21.078 22.109 1 96.25 109 GLY A O 1
ATOM 812 N N . SER A 1 110 ? 20.125 19.5 20.984 1 96.5 110 SER A N 1
ATOM 813 C CA . SER A 1 110 ? 20.594 20.359 19.906 1 96.5 110 SER A CA 1
ATOM 814 C C . SER A 1 110 ? 19.422 20.969 19.125 1 96.5 110 SER A C 1
ATOM 816 O O . SER A 1 110 ? 19.562 22 18.484 1 96.5 110 SER A O 1
ATOM 818 N N . LEU A 1 111 ? 18.234 20.344 19.203 1 97.44 111 LEU A N 1
ATOM 819 C CA . LEU A 1 111 ? 17.094 20.812 18.422 1 97.44 111 LEU A CA 1
ATOM 820 C C . LEU A 1 111 ? 15.922 21.141 19.344 1 97.44 111 LEU A C 1
ATOM 822 O O . LEU A 1 111 ? 14.789 21.297 18.875 1 97.44 111 LEU A O 1
ATOM 826 N N . GLU A 1 112 ? 16.188 21.203 20.609 1 98.06 112 GLU A N 1
ATOM 827 C CA . GLU A 1 112 ? 15.125 21.484 21.562 1 98.06 112 GLU A CA 1
ATOM 828 C C . GLU A 1 112 ? 14.68 22.938 21.469 1 98.06 112 GLU A C 1
ATOM 830 O O . GLU A 1 112 ? 15.508 23.844 21.375 1 98.06 112 GLU A O 1
ATOM 835 N N . THR A 1 113 ? 13.43 23.156 21.422 1 97.75 113 THR A N 1
ATOM 836 C CA . THR A 1 113 ? 12.82 24.484 21.375 1 97.75 113 THR A CA 1
ATOM 837 C C . THR A 1 113 ? 11.734 24.625 22.438 1 97.75 113 THR A C 1
ATOM 839 O O . THR A 1 113 ? 11.102 23.625 22.812 1 97.75 113 THR A O 1
ATOM 842 N N . GLU A 1 114 ? 11.609 25.828 22.828 1 97.94 114 GLU A N 1
ATOM 843 C CA . GLU A 1 114 ? 10.586 26.109 23.828 1 97.94 114 GLU A CA 1
ATOM 844 C C . GLU A 1 114 ? 9.391 26.828 23.219 1 97.94 114 GLU A C 1
ATOM 846 O O . GLU A 1 114 ? 9.555 27.734 22.406 1 97.94 114 GLU A O 1
ATOM 851 N N . MET A 1 115 ? 8.25 26.344 23.594 1 97.5 115 MET A N 1
ATOM 852 C CA . MET A 1 115 ? 6.98 26.953 23.203 1 97.5 115 MET A CA 1
ATOM 853 C C . MET A 1 115 ? 6.191 27.406 24.422 1 97.5 115 MET A C 1
ATOM 855 O O . MET A 1 115 ? 6.152 26.703 25.438 1 97.5 115 MET A O 1
ATOM 859 N N . ARG A 1 116 ? 5.578 28.578 24.297 1 97.44 116 ARG A N 1
ATOM 860 C CA . ARG A 1 116 ? 4.734 29.078 25.391 1 97.44 116 ARG A CA 1
ATOM 861 C C . ARG A 1 116 ? 3.258 28.969 25.031 1 97.44 116 ARG A C 1
ATOM 863 O O . ARG A 1 116 ? 2.783 29.641 24.109 1 97.44 116 ARG A O 1
ATOM 870 N N . LEU A 1 117 ? 2.605 28.219 25.859 1 98 117 LEU A N 1
ATOM 871 C CA . LEU A 1 117 ? 1.2 27.953 25.578 1 98 117 LEU A CA 1
ATOM 872 C C . LEU A 1 117 ? 0.302 28.578 26.625 1 98 117 LEU A C 1
ATOM 874 O O . LEU A 1 117 ? 0.719 28.75 27.781 1 98 117 LEU A O 1
ATOM 878 N N . PRO A 1 118 ? -0.88 28.906 26.281 1 97.56 118 PRO A N 1
ATOM 879 C CA . PRO A 1 118 ? -1.791 29.609 27.203 1 97.56 118 PRO A CA 1
ATOM 880 C C . PRO A 1 118 ? -2.158 28.766 28.422 1 97.56 118 PRO A C 1
ATOM 882 O O . PRO A 1 118 ? -2.295 29.297 29.516 1 97.56 118 PRO A O 1
ATOM 885 N N . HIS A 1 119 ? -2.254 27.469 28.25 1 96.81 119 HIS A N 1
ATOM 886 C CA . HIS A 1 119 ? -2.764 26.688 29.359 1 96.81 119 HIS A CA 1
ATOM 887 C C . HIS A 1 119 ? -1.684 25.766 29.922 1 96.81 119 HIS A C 1
ATOM 889 O O . HIS A 1 119 ? -1.57 25.609 31.141 1 96.81 119 HIS A O 1
ATOM 895 N N . ARG A 1 120 ? -0.874 25.188 29.125 1 95.69 120 ARG A N 1
ATOM 896 C CA . ARG A 1 120 ? 0.157 24.266 29.578 1 95.69 120 ARG A CA 1
ATOM 897 C C . ARG A 1 120 ? 1.424 25 29.984 1 95.69 120 ARG A C 1
ATOM 899 O O . ARG A 1 120 ? 2.352 24.406 30.531 1 95.69 120 ARG A O 1
ATOM 906 N N . GLY A 1 121 ? 1.477 26.266 29.688 1 96.62 121 GLY A N 1
ATOM 907 C CA . GLY A 1 121 ? 2.68 27.016 30 1 96.62 121 GLY A CA 1
ATOM 908 C C . GLY A 1 121 ? 3.82 26.75 29.031 1 96.62 121 GLY A C 1
ATOM 909 O O . GLY A 1 121 ? 3.6 26.578 27.828 1 96.62 121 GLY A O 1
ATOM 910 N N . SER A 1 122 ? 5.031 26.766 29.625 1 97.5 122 SER A N 1
ATOM 911 C CA . SER A 1 122 ? 6.207 26.531 28.781 1 97.5 122 SER A CA 1
ATOM 912 C C . SER A 1 122 ? 6.449 25.047 28.547 1 97.5 122 SER A C 1
ATOM 914 O O . SER A 1 122 ? 6.562 24.281 29.5 1 97.5 122 SER A O 1
ATOM 916 N N . VAL A 1 123 ? 6.496 24.703 27.297 1 97.88 123 VAL A N 1
ATOM 917 C CA . VAL A 1 123 ? 6.758 23.312 26.938 1 97.88 123 VAL A CA 1
ATOM 918 C C . VAL A 1 123 ? 8 23.234 26.062 1 97.88 123 VAL A C 1
ATOM 920 O O . VAL A 1 123 ? 8.258 24.141 25.25 1 97.88 123 VAL A O 1
ATOM 923 N N . ARG A 1 124 ? 8.719 22.203 26.281 1 98.38 124 ARG A N 1
ATOM 924 C CA . ARG A 1 124 ? 9.914 21.953 25.484 1 98.38 124 ARG A CA 1
ATOM 925 C C . ARG A 1 124 ? 9.719 20.734 24.578 1 98.38 124 ARG A C 1
ATOM 927 O O . ARG A 1 124 ? 8.922 19.844 24.891 1 98.38 124 ARG A O 1
ATOM 934 N N . GLY A 1 125 ? 10.398 20.781 23.469 1 98.56 125 GLY A N 1
ATOM 935 C CA . GLY A 1 125 ? 10.297 19.672 22.531 1 98.56 125 GLY A CA 1
ATOM 936 C C . GLY A 1 125 ? 11.203 19.844 21.312 1 98.56 125 GLY A C 1
ATOM 937 O O . GLY A 1 125 ? 12.062 20.719 21.281 1 98.56 125 GLY A O 1
ATOM 938 N N . LEU A 1 126 ? 11.094 18.922 20.391 1 98.62 126 LEU A N 1
ATOM 939 C CA . LEU A 1 126 ? 11.844 18.953 19.141 1 98.62 126 LEU A CA 1
ATOM 940 C C . LEU A 1 126 ? 11.234 19.953 18.156 1 98.62 126 LEU A C 1
ATOM 942 O O . LEU A 1 126 ? 10.047 19.891 17.859 1 98.62 126 LEU A O 1
ATOM 946 N N . GLY A 1 127 ? 11.969 20.922 17.734 1 98.44 127 GLY A N 1
ATOM 947 C CA . GLY A 1 127 ? 11.57 21.859 16.688 1 98.44 127 GLY A CA 1
ATOM 948 C C . GLY A 1 127 ? 12.352 21.656 15.398 1 98.44 127 GLY A C 1
ATOM 949 O O . GLY A 1 127 ? 13.586 21.688 15.398 1 98.44 127 GLY A O 1
ATOM 950 N N . LEU A 1 128 ? 11.656 21.438 14.328 1 97.81 128 LEU A N 1
ATOM 951 C CA . LEU A 1 128 ? 12.289 21.359 13.016 1 97.81 128 LEU A CA 1
ATOM 952 C C . LEU A 1 128 ? 12.133 22.672 12.258 1 97.81 128 LEU A C 1
ATOM 954 O O . LEU A 1 128 ? 11.023 23.172 12.086 1 97.81 128 LEU A O 1
ATOM 958 N N . LYS A 1 129 ? 13.156 23.156 11.773 1 96.19 129 LYS A N 1
ATOM 959 C CA . LYS A 1 129 ? 13.156 24.453 11.102 1 96.19 129 LYS A CA 1
ATOM 960 C C . LYS A 1 129 ? 12.617 24.344 9.68 1 96.19 129 LYS A C 1
ATOM 962 O O . LYS A 1 129 ? 12.781 23.297 9.031 1 96.19 129 LYS A O 1
ATOM 967 N N . LYS A 1 130 ? 12.07 25.438 9.242 1 95.56 130 LYS A N 1
ATOM 968 C CA . LYS A 1 130 ? 11.609 25.516 7.859 1 95.56 130 LYS A CA 1
ATOM 969 C C . LYS A 1 130 ? 12.781 25.5 6.887 1 95.56 130 LYS A C 1
ATOM 971 O O . LYS A 1 130 ? 13.859 26.016 7.199 1 95.56 130 LYS A O 1
ATOM 976 N N . GLY A 1 131 ? 12.555 24.891 5.73 1 95.25 131 GLY A N 1
ATOM 977 C CA . GLY A 1 131 ? 13.539 24.922 4.664 1 95.25 131 GLY A CA 1
ATOM 978 C C . GLY A 1 131 ? 14.68 23.953 4.875 1 95.25 131 GLY A C 1
ATOM 979 O O . GLY A 1 131 ? 15.797 24.172 4.406 1 95.25 131 GLY A O 1
ATOM 980 N N . THR A 1 132 ? 14.422 22.891 5.617 1 96.25 132 THR A N 1
ATOM 981 C CA . THR A 1 132 ? 15.5 21.969 5.922 1 96.25 132 THR A CA 1
ATOM 982 C C . THR A 1 132 ? 15.148 20.547 5.465 1 96.25 132 THR A C 1
ATOM 984 O O . THR A 1 132 ? 13.977 20.234 5.242 1 96.25 132 THR A O 1
ATOM 987 N N . LEU A 1 133 ? 16.188 19.797 5.262 1 96.88 133 LEU A N 1
ATOM 988 C CA . LEU A 1 133 ? 16.078 18.344 5.07 1 96.88 133 LEU A CA 1
ATOM 989 C C . LEU A 1 133 ? 16.5 17.594 6.332 1 96.88 133 LEU A C 1
ATOM 991 O O . LEU A 1 133 ? 17.641 17.688 6.766 1 96.88 133 LEU A O 1
ATOM 995 N N . THR A 1 134 ? 15.562 16.922 6.93 1 98.25 134 THR A N 1
ATOM 996 C CA . THR A 1 134 ? 15.828 16.062 8.078 1 98.25 134 THR A CA 1
ATOM 997 C C . THR A 1 134 ? 15.734 14.594 7.68 1 98.25 134 THR A C 1
ATOM 999 O O . THR A 1 134 ? 14.734 14.164 7.105 1 98.25 134 THR A O 1
ATOM 1002 N N . VAL A 1 135 ? 16.781 13.844 7.961 1 98.12 135 VAL A N 1
ATOM 1003 C CA . VAL A 1 135 ? 16.797 12.414 7.672 1 98.12 135 VAL A CA 1
ATOM 1004 C C . VAL A 1 135 ? 16.703 11.625 8.969 1 98.12 135 VAL A C 1
ATOM 1006 O O . VAL A 1 135 ? 17.5 11.82 9.883 1 98.12 135 VAL A O 1
ATOM 1009 N N . LEU A 1 136 ? 15.703 10.805 9.07 1 97.94 136 LEU A N 1
ATOM 1010 C CA . LEU A 1 136 ? 15.516 9.906 10.203 1 97.94 136 LEU A CA 1
ATOM 1011 C C . LEU A 1 136 ? 16.094 8.523 9.914 1 97.94 136 LEU A C 1
ATOM 1013 O O . LEU A 1 136 ? 15.727 7.891 8.922 1 97.94 136 LEU A O 1
ATOM 1017 N N . ILE A 1 137 ? 17.016 8.078 10.75 1 96.75 137 ILE A N 1
ATOM 1018 C CA . ILE A 1 137 ? 17.625 6.766 10.57 1 96.75 137 ILE A CA 1
ATOM 1019 C C . ILE A 1 137 ? 17.469 5.949 11.852 1 96.75 137 ILE A C 1
ATOM 1021 O O . ILE A 1 137 ? 17.078 6.48 12.891 1 96.75 137 ILE A O 1
ATOM 1025 N N . GLY A 1 138 ? 17.703 4.676 11.805 1 93.5 138 GLY A N 1
ATOM 1026 C CA . GLY A 1 138 ? 17.594 3.764 12.93 1 93.5 138 GLY A CA 1
ATOM 1027 C C . GLY A 1 138 ? 17.312 2.33 12.516 1 93.5 138 GLY A C 1
ATOM 1028 O O . GLY A 1 138 ? 17 2.062 11.359 1 93.5 138 GLY A O 1
ATOM 1029 N N . GLY A 1 139 ? 17.469 1.486 13.492 1 87.25 139 GLY A N 1
ATOM 1030 C CA . GLY A 1 139 ? 17.219 0.078 13.227 1 87.25 139 GLY A CA 1
ATOM 1031 C C . GLY A 1 139 ? 15.75 -0.246 13.047 1 87.25 139 GLY A C 1
ATOM 1032 O O . GLY A 1 139 ? 14.891 0.605 13.289 1 87.25 139 GLY A O 1
ATOM 1033 N N . GLY A 1 140 ? 15.516 -1.452 12.539 1 84.06 140 GLY A N 1
ATOM 1034 C CA . GLY A 1 140 ? 14.148 -1.914 12.398 1 84.06 140 GLY A CA 1
ATOM 1035 C C . GLY A 1 140 ? 13.398 -1.965 13.719 1 84.06 140 GLY A C 1
ATOM 1036 O O . GLY A 1 140 ? 13.938 -2.447 14.727 1 84.06 140 GLY A O 1
ATOM 1037 N N . PHE A 1 141 ? 12.219 -1.442 13.641 1 81.62 141 PHE A N 1
ATOM 1038 C CA . PHE A 1 141 ? 11.328 -1.497 14.797 1 81.62 141 PHE A CA 1
ATOM 1039 C C . PHE A 1 141 ? 11.844 -0.614 15.922 1 81.62 141 PHE A C 1
ATOM 1041 O O . PHE A 1 141 ? 11.727 -0.968 17.094 1 81.62 141 PHE A O 1
ATOM 1048 N N . HIS A 1 142 ? 12.445 0.459 15.586 1 87.62 142 HIS A N 1
ATOM 1049 C CA . HIS A 1 142 ? 12.961 1.396 16.578 1 87.62 142 HIS A CA 1
ATOM 1050 C C . HIS A 1 142 ? 12.125 2.676 16.609 1 87.62 142 HIS A C 1
ATOM 1052 O O . HIS A 1 142 ? 12.469 3.623 17.312 1 87.62 142 HIS A O 1
ATOM 1058 N N . GLY A 1 143 ? 11.117 2.781 15.789 1 89.31 143 GLY A N 1
ATOM 1059 C CA . GLY A 1 143 ? 10.156 3.867 15.945 1 89.31 143 GLY A CA 1
ATOM 1060 C C . GLY A 1 143 ? 10.18 4.848 14.781 1 89.31 143 GLY A C 1
ATOM 1061 O O . GLY A 1 143 ? 9.539 5.898 14.844 1 89.31 143 GLY A O 1
ATOM 1062 N N . LYS A 1 144 ? 10.867 4.594 13.727 1 93 144 LYS A N 1
ATOM 1063 C CA . LYS A 1 144 ? 10.992 5.512 12.602 1 93 144 LYS A CA 1
ATOM 1064 C C . LYS A 1 144 ? 9.633 5.832 11.992 1 93 144 LYS A C 1
ATOM 1066 O O . LYS A 1 144 ? 9.242 7 11.898 1 93 144 LYS A O 1
ATOM 1071 N N . SER A 1 145 ? 8.953 4.773 11.648 1 90.31 145 SER A N 1
ATOM 1072 C CA . SER A 1 145 ? 7.648 4.965 11.008 1 90.31 145 SER A CA 1
ATOM 1073 C C . SER A 1 145 ? 6.645 5.57 11.984 1 90.31 145 SER A C 1
ATOM 1075 O O . SER A 1 145 ? 5.77 6.344 11.578 1 90.31 145 SER A O 1
ATOM 1077 N N . THR A 1 146 ? 6.754 5.27 13.258 1 91.12 146 THR A N 1
ATOM 1078 C CA . THR A 1 146 ? 5.875 5.828 14.281 1 91.12 146 THR A CA 1
ATOM 1079 C C . THR A 1 146 ? 6.047 7.34 14.375 1 91.12 146 THR A C 1
ATOM 1081 O O . THR A 1 146 ? 5.059 8.078 14.438 1 91.12 146 THR A O 1
ATOM 1084 N N . LEU A 1 147 ? 7.266 7.703 14.383 1 96.12 147 LEU A N 1
ATOM 1085 C CA . LEU A 1 147 ? 7.555 9.133 14.438 1 96.12 147 LEU A CA 1
ATOM 1086 C C . LEU A 1 147 ? 7.043 9.836 13.188 1 96.12 147 LEU A C 1
ATOM 1088 O O . LEU A 1 147 ? 6.426 10.906 13.281 1 96.12 147 LEU A O 1
ATOM 1092 N N . LEU A 1 148 ? 7.312 9.273 12.039 1 95.69 148 LEU A N 1
ATOM 1093 C CA . LEU A 1 148 ? 6.863 9.867 10.789 1 95.69 148 LEU A CA 1
ATOM 1094 C C . LEU A 1 148 ? 5.34 9.945 10.734 1 95.69 148 LEU A C 1
ATOM 1096 O O . LEU A 1 148 ? 4.781 10.93 10.242 1 95.69 148 LEU A O 1
ATOM 1100 N N . GLU A 1 149 ? 4.715 8.969 11.211 1 93 149 GLU A N 1
ATOM 1101 C CA . GLU A 1 149 ? 3.256 8.961 11.25 1 93 149 GLU A CA 1
ATOM 1102 C C . GLU A 1 149 ? 2.725 10.062 12.164 1 93 149 GLU A C 1
ATOM 1104 O O . GLU A 1 149 ? 1.722 10.703 11.852 1 93 149 GLU A O 1
ATOM 1109 N N . ALA A 1 150 ? 3.342 10.195 13.281 1 95.88 150 ALA A N 1
ATOM 1110 C CA . ALA A 1 150 ? 2.951 11.273 14.188 1 95.88 150 ALA A CA 1
ATOM 1111 C C . ALA A 1 150 ? 3.064 12.625 13.5 1 95.88 150 ALA A C 1
ATOM 1113 O O . ALA A 1 150 ? 2.17 13.469 13.617 1 95.88 150 ALA A O 1
ATOM 1114 N N . LEU A 1 151 ? 4.121 12.805 12.75 1 97.75 151 LEU A N 1
ATOM 1115 C CA . LEU A 1 151 ? 4.301 14.047 12.016 1 97.75 151 LEU A CA 1
ATOM 1116 C C . LEU A 1 151 ? 3.223 14.219 10.953 1 97.75 151 LEU A C 1
ATOM 1118 O O . LEU A 1 151 ? 2.721 15.32 10.734 1 97.75 151 LEU A O 1
ATOM 1122 N N . SER A 1 152 ? 2.896 13.133 10.312 1 95.75 152 SER A N 1
ATOM 1123 C CA . SER A 1 152 ? 1.91 13.172 9.234 1 95.75 152 SER A CA 1
ATOM 1124 C C . SER A 1 152 ? 0.542 13.602 9.758 1 95.75 152 SER A C 1
ATOM 1126 O O . SER A 1 152 ? -0.271 14.141 9 1 95.75 152 SER A O 1
ATOM 1128 N N . ARG A 1 153 ? 0.295 13.414 11 1 94.94 153 ARG A N 1
ATOM 1129 C CA . ARG A 1 153 ? -0.988 13.766 11.602 1 94.94 153 ARG A CA 1
ATOM 1130 C C . ARG A 1 153 ? -0.886 15.055 12.406 1 94.94 153 ARG A C 1
ATOM 1132 O O . ARG A 1 153 ? -1.865 15.492 13.016 1 94.94 153 ARG A O 1
ATOM 1139 N N . GLY A 1 154 ? 0.215 15.617 12.375 1 96.56 154 GLY A N 1
ATOM 1140 C CA . GLY A 1 154 ? 0.467 16.797 13.18 1 96.56 154 GLY A CA 1
ATOM 1141 C C . GLY A 1 154 ? -0.282 18.016 12.695 1 96.56 154 GLY A C 1
ATOM 1142 O O . GLY A 1 154 ? -0.394 19.016 13.414 1 96.56 154 GLY A O 1
ATOM 1143 N N . SER A 1 155 ? -0.802 17.953 11.523 1 95.31 155 SER A N 1
ATOM 1144 C CA . SER A 1 155 ? -1.571 19.078 10.992 1 95.31 155 SER A CA 1
ATOM 1145 C C . SER A 1 155 ? -2.955 19.141 11.633 1 95.31 155 SER A C 1
ATOM 1147 O O . SER A 1 155 ? -3.654 20.156 11.5 1 95.31 155 SER A O 1
ATOM 1149 N N . TYR A 1 156 ? -3.34 18.094 12.305 1 94.81 156 TYR A N 1
ATOM 1150 C CA . TYR A 1 156 ? -4.633 18.031 12.977 1 94.81 156 TYR A CA 1
ATOM 1151 C C . TYR A 1 156 ? -4.48 18.266 14.469 1 94.81 156 TYR A C 1
ATOM 1153 O O . TYR A 1 156 ? -3.424 17.984 15.047 1 94.81 156 TYR A O 1
ATOM 1161 N N . VAL A 1 157 ? -5.555 18.719 15.008 1 94.12 157 VAL A N 1
ATOM 1162 C CA . VAL A 1 157 ? -5.609 18.844 16.469 1 94.12 157 VAL A CA 1
ATOM 1163 C C . VAL A 1 157 ? -5.961 17.5 17.094 1 94.12 157 VAL A C 1
ATOM 1165 O O . VAL A 1 157 ? -6.852 16.797 16.609 1 94.12 157 VAL A O 1
ATOM 1168 N N . HIS A 1 158 ? -5.203 17.172 18.109 1 94.62 158 HIS A N 1
ATOM 1169 C CA . HIS A 1 158 ? -5.453 15.914 18.812 1 94.62 158 HIS A CA 1
ATOM 1170 C C . HIS A 1 158 ? -6.25 16.141 20.078 1 94.62 158 HIS A C 1
ATOM 1172 O O . HIS A 1 158 ? -6.039 17.125 20.797 1 94.62 158 HIS A O 1
ATOM 1178 N N . VAL A 1 159 ? -7.113 15.203 20.422 1 93.44 159 VAL A N 1
ATOM 1179 C CA . VAL A 1 159 ? -7.957 15.297 21.609 1 93.44 159 VAL A CA 1
ATOM 1180 C C . VAL A 1 159 ? -7.129 15.008 22.859 1 93.44 159 VAL A C 1
ATOM 1182 O O . VAL A 1 159 ? -6.105 14.32 22.781 1 93.44 159 VAL A O 1
ATOM 1185 N N . PRO A 1 160 ? -7.652 15.547 23.969 1 93.56 160 PRO A N 1
ATOM 1186 C CA . PRO A 1 160 ? -6.961 15.211 25.219 1 93.56 160 PRO A CA 1
ATOM 1187 C C . PRO A 1 160 ? -6.875 13.703 25.453 1 93.56 160 PRO A C 1
ATOM 1189 O O . PRO A 1 160 ? -7.852 12.984 25.234 1 93.56 160 PRO A O 1
ATOM 1192 N N . GLY A 1 161 ? -5.719 13.289 25.797 1 92.69 161 GLY A N 1
ATOM 1193 C CA . GLY A 1 161 ? -5.539 11.867 26.062 1 92.69 161 GLY A CA 1
ATOM 1194 C C . GLY A 1 161 ? -5.008 11.094 24.875 1 92.69 161 GLY A C 1
ATOM 1195 O O . GLY A 1 161 ? -4.68 9.914 24.984 1 92.69 161 GLY A O 1
ATOM 1196 N N . ASP A 1 162 ? -4.852 11.766 23.828 1 93.88 162 ASP A N 1
ATOM 1197 C CA . ASP A 1 162 ? -4.34 11.125 22.625 1 93.88 162 ASP A CA 1
ATOM 1198 C C . ASP A 1 162 ? -2.842 10.859 22.734 1 93.88 162 ASP A C 1
ATOM 1200 O O . ASP A 1 162 ? -2.326 9.922 22.125 1 93.88 162 ASP A O 1
ATOM 1204 N N . GLY A 1 163 ? -2.131 11.586 23.5 1 95.69 163 GLY A N 1
ATOM 1205 C CA . GLY A 1 163 ? -0.688 11.461 23.625 1 95.69 163 GLY A CA 1
ATOM 1206 C C . GLY A 1 163 ? 0.076 12.32 22.641 1 95.69 163 GLY A C 1
ATOM 1207 O O . GLY A 1 163 ? 1.282 12.523 22.797 1 95.69 163 GLY A O 1
ATOM 1208 N N . ARG A 1 164 ? -0.643 12.789 21.625 1 96.44 164 ARG A N 1
ATOM 1209 C CA . ARG A 1 164 ? 0.001 13.594 20.594 1 96.44 164 ARG A CA 1
ATOM 1210 C C . ARG A 1 164 ? -0.509 15.031 20.609 1 96.44 164 ARG A C 1
ATOM 1212 O O . ARG A 1 164 ? -0.463 15.727 19.594 1 96.44 164 ARG A O 1
ATOM 1219 N N . GLU A 1 165 ? -0.903 15.508 21.75 1 96.31 165 GLU A N 1
ATOM 1220 C CA . GLU A 1 165 ? -1.465 16.844 21.875 1 96.31 165 GLU A CA 1
ATOM 1221 C C . GLU A 1 165 ? -0.427 17.922 21.547 1 96.31 165 GLU A C 1
ATOM 1223 O O . GLU A 1 165 ? -0.772 19 21.078 1 96.31 165 GLU A O 1
ATOM 1228 N N . LEU A 1 166 ? 0.792 17.547 21.781 1 97.38 166 LEU A N 1
ATOM 1229 C CA . LEU A 1 166 ? 1.858 18.516 21.578 1 97.38 166 LEU A CA 1
ATOM 1230 C C . LEU A 1 166 ? 2.619 18.234 20.281 1 97.38 166 LEU A C 1
ATOM 1232 O O . LEU A 1 166 ? 3.781 18.625 20.156 1 97.38 166 LEU A O 1
ATOM 1236 N N . VAL A 1 167 ? 2.049 17.516 19.406 1 98.06 167 VAL A N 1
ATOM 1237 C CA . VAL A 1 167 ? 2.605 17.281 18.078 1 98.06 167 VAL A CA 1
ATOM 1238 C C . VAL A 1 167 ? 1.893 18.172 17.062 1 98.06 167 VAL A C 1
ATOM 1240 O O . VAL A 1 167 ? 0.684 18.047 16.859 1 98.06 167 VAL A O 1
ATOM 1243 N N . ARG A 1 168 ? 2.633 19.047 16.469 1 98.12 168 ARG A N 1
ATOM 1244 C CA . ARG A 1 168 ? 2.057 19.953 15.469 1 98.12 168 ARG A CA 1
ATOM 1245 C C . ARG A 1 168 ? 2.99 20.109 14.273 1 98.12 168 ARG A C 1
ATOM 1247 O O . ARG A 1 168 ? 4.207 20.203 14.438 1 98.12 168 ARG A O 1
ATOM 1254 N N . THR A 1 169 ? 2.459 20.109 13.133 1 98.19 169 THR A N 1
ATOM 1255 C CA . THR A 1 169 ? 3.188 20.375 11.898 1 98.19 169 THR A CA 1
ATOM 1256 C C . THR A 1 169 ? 2.484 21.453 11.07 1 98.19 169 THR A C 1
ATOM 1258 O O . THR A 1 169 ? 1.392 21.891 11.422 1 98.19 169 THR A O 1
ATOM 1261 N N . ALA A 1 170 ? 3.178 21.875 10.023 1 96.12 170 ALA A N 1
ATOM 1262 C CA . ALA A 1 170 ? 2.562 22.797 9.078 1 96.12 170 ALA A CA 1
ATOM 1263 C C . ALA A 1 170 ? 1.234 22.266 8.555 1 96.12 170 ALA A C 1
ATOM 1265 O O . ALA A 1 170 ? 1.057 21.047 8.445 1 96.12 170 ALA A O 1
ATOM 1266 N N . GLU A 1 171 ? 0.337 23.141 8.242 1 92.94 171 GLU A N 1
ATOM 1267 C CA . GLU A 1 171 ? -0.988 22.75 7.77 1 92.94 171 GLU A CA 1
ATOM 1268 C C . GLU A 1 171 ? -0.9 21.984 6.449 1 92.94 171 GLU A C 1
ATOM 1270 O O . GLU A 1 171 ? -1.665 21.047 6.219 1 92.94 171 GLU A O 1
ATOM 1275 N N . SER A 1 172 ? 0.013 22.406 5.629 1 95.19 172 SER A N 1
ATOM 1276 C CA . SER A 1 172 ? 0.184 21.781 4.328 1 95.19 172 SER A CA 1
ATOM 1277 C C . SER A 1 172 ? 1.288 20.719 4.367 1 95.19 172 SER A C 1
ATOM 1279 O O . SER A 1 172 ? 2.287 20.844 3.654 1 95.19 172 SER A O 1
ATOM 1281 N N . THR A 1 173 ? 1.096 19.766 5.191 1 97.56 173 THR A N 1
ATOM 1282 C CA . THR A 1 173 ? 1.961 18.594 5.273 1 97.56 173 THR A CA 1
ATOM 1283 C C . THR A 1 173 ? 1.454 17.484 4.363 1 97.56 173 THR A C 1
ATOM 1285 O O . THR A 1 173 ? 0.273 17.141 4.398 1 97.56 173 THR A O 1
ATOM 1288 N N . VAL A 1 174 ? 2.391 16.984 3.535 1 96.88 174 VAL A N 1
ATOM 1289 C CA . VAL A 1 174 ? 1.975 15.969 2.582 1 96.88 174 VAL A CA 1
ATOM 1290 C C . VAL A 1 174 ? 2.881 14.742 2.705 1 96.88 174 VAL A C 1
ATOM 1292 O O . VAL A 1 174 ? 4.098 14.883 2.865 1 96.88 174 VAL A O 1
ATOM 1295 N N . PHE A 1 175 ? 2.254 13.633 2.691 1 94.94 175 PHE A N 1
ATOM 1296 C CA . PHE A 1 175 ? 2.961 12.359 2.686 1 94.94 175 PHE A CA 1
ATOM 1297 C C . PHE A 1 175 ? 3.045 11.797 1.273 1 94.94 175 PHE A C 1
ATOM 1299 O O . PHE A 1 175 ? 2.025 11.633 0.603 1 94.94 175 PHE A O 1
ATOM 1306 N N . ILE A 1 176 ? 4.285 11.523 0.802 1 95.06 176 ILE A N 1
ATOM 1307 C CA . ILE A 1 176 ? 4.488 11 -0.547 1 95.06 176 ILE A CA 1
ATOM 1308 C C . ILE A 1 176 ? 4.801 9.508 -0.486 1 95.06 176 ILE A C 1
ATOM 1310 O O . ILE A 1 176 ? 5.668 9.086 0.282 1 95.06 176 ILE A O 1
ATOM 1314 N N . GLN A 1 177 ? 4.113 8.75 -1.261 1 91.69 177 GLN A N 1
ATOM 1315 C CA . GLN A 1 177 ? 4.34 7.32 -1.414 1 91.69 177 GLN A CA 1
ATOM 1316 C C . GLN A 1 177 ? 4.035 6.863 -2.838 1 91.69 177 GLN A C 1
ATOM 1318 O O . GLN A 1 177 ? 3.412 7.594 -3.609 1 91.69 177 GLN A O 1
ATOM 1323 N N . SER A 1 178 ? 4.512 5.684 -3.15 1 89.81 178 SER A N 1
ATOM 1324 C CA . SER A 1 178 ? 4.195 5.113 -4.457 1 89.81 178 SER A CA 1
ATOM 1325 C C . SER A 1 178 ? 2.717 4.766 -4.566 1 89.81 178 SER A C 1
ATOM 1327 O O . SER A 1 178 ? 2.123 4.25 -3.615 1 89.81 178 SER A O 1
ATOM 1329 N N . GLU A 1 179 ? 2.166 5.18 -5.66 1 86.5 179 GLU A N 1
ATOM 1330 C CA . GLU A 1 179 ? 0.781 4.859 -5.992 1 86.5 179 GLU A CA 1
ATOM 1331 C C . GLU A 1 179 ? 0.681 4.199 -7.363 1 86.5 179 GLU A C 1
ATOM 1333 O O . GLU A 1 179 ? 0.102 4.766 -8.297 1 86.5 179 GLU A O 1
ATOM 1338 N N . ASP A 1 180 ? 1.052 3.012 -7.461 1 79.75 180 ASP A N 1
ATOM 1339 C CA . ASP A 1 180 ? 1.074 2.301 -8.734 1 79.75 180 ASP A CA 1
ATOM 1340 C C . ASP A 1 180 ? -0.329 2.191 -9.328 1 79.75 180 ASP A C 1
ATOM 1342 O O . ASP A 1 180 ? -1.291 1.905 -8.609 1 79.75 180 ASP A O 1
ATOM 1346 N N . GLY A 1 181 ? -0.384 2.477 -10.594 1 80.25 181 GLY A N 1
ATOM 1347 C CA . GLY A 1 181 ? -1.645 2.303 -11.305 1 80.25 181 GLY A CA 1
ATOM 1348 C C . GLY A 1 181 ? -2.518 3.543 -11.273 1 80.25 181 GLY A C 1
ATOM 1349 O O . GLY A 1 181 ? -3.541 3.604 -11.961 1 80.25 181 GLY A O 1
ATOM 1350 N N . ARG A 1 182 ? -2.098 4.547 -10.508 1 83.38 182 ARG A N 1
ATOM 1351 C CA . ARG A 1 182 ? -2.918 5.754 -10.453 1 83.38 182 ARG A CA 1
ATOM 1352 C C . ARG A 1 182 ? -2.852 6.523 -11.766 1 83.38 182 ARG A C 1
ATOM 1354 O O . ARG A 1 182 ? -1.952 6.297 -12.578 1 83.38 182 ARG A O 1
ATOM 1361 N N . CYS A 1 183 ? -3.811 7.387 -11.961 1 86.88 183 CYS A N 1
ATOM 1362 C CA . CYS A 1 183 ? -3.768 8.266 -13.125 1 86.88 183 CYS A CA 1
ATOM 1363 C C . CYS A 1 183 ? -2.977 9.531 -12.82 1 86.88 183 CYS A C 1
ATOM 1365 O O . CYS A 1 183 ? -2.912 9.969 -11.672 1 86.88 183 CYS A O 1
ATOM 1367 N N . VAL A 1 184 ? -2.332 9.992 -13.742 1 92.06 184 VAL A N 1
ATOM 1368 C CA . VAL A 1 184 ? -1.618 11.266 -13.719 1 92.06 184 VAL A CA 1
ATOM 1369 C C . VAL A 1 184 ? -2.064 12.141 -14.891 1 92.06 184 VAL A C 1
ATOM 1371 O O . VAL A 1 184 ? -2.211 11.648 -16.016 1 92.06 184 VAL A O 1
ATOM 1374 N N . LYS A 1 185 ? -2.332 13.398 -14.641 1 93.56 185 LYS A N 1
ATOM 1375 C CA . LYS A 1 185 ? -2.877 14.266 -15.68 1 93.56 185 LYS A CA 1
ATOM 1376 C C . LYS A 1 185 ? -2.02 15.523 -15.859 1 93.56 185 LYS A C 1
ATOM 1378 O O . LYS A 1 185 ? -2.094 16.453 -15.047 1 93.56 185 LYS A O 1
ATOM 1383 N N . ASN A 1 186 ? -1.307 15.531 -16.875 1 94.81 186 ASN A N 1
ATOM 1384 C CA . ASN A 1 186 ? -0.606 16.719 -17.344 1 94.81 186 ASN A CA 1
ATOM 1385 C C . ASN A 1 186 ? 0.331 17.281 -16.281 1 94.81 186 ASN A C 1
ATOM 1387 O O . ASN A 1 186 ? 0.279 18.469 -15.961 1 94.81 186 ASN A O 1
ATOM 1391 N N . VAL A 1 187 ? 1.141 16.547 -15.695 1 96.56 187 VAL A N 1
ATOM 1392 C CA . VAL A 1 187 ? 2.082 16.969 -14.664 1 96.56 187 VAL A CA 1
ATOM 1393 C C . VAL A 1 187 ? 3.492 17.031 -15.242 1 96.56 187 VAL A C 1
ATOM 1395 O O . VAL A 1 187 ? 3.91 16.125 -15.977 1 96.56 187 VAL A O 1
ATOM 1398 N N . ASP A 1 188 ? 4.152 18.062 -15.023 1 96.62 188 ASP A N 1
ATOM 1399 C CA . ASP A 1 188 ? 5.535 18.188 -15.469 1 96.62 188 ASP A CA 1
ATOM 1400 C C . ASP A 1 188 ? 6.477 17.406 -14.555 1 96.62 188 ASP A C 1
ATOM 1402 O O . ASP A 1 188 ? 6.957 17.938 -13.555 1 96.62 188 ASP A O 1
ATOM 1406 N N . ILE A 1 189 ? 6.84 16.219 -14.961 1 95.75 189 ILE A N 1
ATOM 1407 C CA . ILE A 1 189 ? 7.723 15.398 -14.141 1 95.75 189 ILE A CA 1
ATOM 1408 C C . ILE A 1 189 ? 9.125 15.391 -14.742 1 95.75 189 ILE A C 1
ATOM 1410 O O . ILE A 1 189 ? 9.961 14.555 -14.375 1 95.75 189 ILE A O 1
ATOM 1414 N N . SER A 1 190 ? 9.469 16.266 -15.617 1 94.88 190 SER A N 1
ATOM 1415 C CA . SER A 1 190 ? 10.719 16.297 -16.359 1 94.88 190 SER A CA 1
ATOM 1416 C C . SER A 1 190 ? 11.914 16.5 -15.438 1 94.88 190 SER A C 1
ATOM 1418 O O . SER A 1 190 ? 13.039 16.109 -15.773 1 94.88 190 SER A O 1
ATOM 1420 N N . PRO A 1 191 ? 11.75 17.109 -14.289 1 93.19 191 PRO A N 1
ATOM 1421 C CA . PRO A 1 191 ? 12.898 17.172 -13.383 1 93.19 191 PRO A CA 1
ATOM 1422 C C . PRO A 1 191 ? 13.383 15.781 -12.961 1 93.19 191 PRO A C 1
ATOM 1424 O O . PRO A 1 191 ? 14.586 15.586 -12.734 1 93.19 191 PRO A O 1
ATOM 1427 N N . PHE A 1 192 ? 12.508 14.812 -12.891 1 94.56 192 PHE A N 1
ATOM 1428 C CA . PHE A 1 192 ? 12.852 13.492 -12.359 1 94.56 192 PHE A CA 1
ATOM 1429 C C . PHE A 1 192 ? 13 12.477 -13.484 1 94.56 192 PHE A C 1
ATOM 1431 O O . PHE A 1 192 ? 13.758 11.516 -13.367 1 94.56 192 PHE A O 1
ATOM 1438 N N . ILE A 1 193 ? 12.148 12.617 -14.406 1 93.62 193 ILE A N 1
ATOM 1439 C CA . ILE A 1 193 ? 12.078 11.586 -15.43 1 93.62 193 ILE A CA 1
ATOM 1440 C C . ILE A 1 193 ? 12.227 12.211 -16.812 1 93.62 193 ILE A C 1
ATOM 1442 O O . ILE A 1 193 ? 11.484 13.133 -17.172 1 93.62 193 ILE A O 1
ATOM 1446 N N . LYS A 1 194 ? 13.164 11.664 -17.5 1 91 194 LYS A N 1
ATOM 1447 C CA . LYS A 1 194 ? 13.383 12.109 -18.875 1 91 194 LYS A CA 1
ATOM 1448 C C . LYS A 1 194 ? 13.469 10.93 -19.844 1 91 194 LYS A C 1
ATOM 1450 O O . LYS A 1 194 ? 13.836 9.82 -19.438 1 91 194 LYS A O 1
ATOM 1455 N N . ASN A 1 195 ? 13.078 11.07 -21.031 1 84.81 195 ASN A N 1
ATOM 1456 C CA . ASN A 1 195 ? 13.281 10.102 -22.109 1 84.81 195 ASN A CA 1
ATOM 1457 C C . ASN A 1 195 ? 12.602 8.773 -21.812 1 84.81 195 ASN A C 1
ATOM 1459 O O . ASN A 1 195 ? 13.234 7.719 -21.875 1 84.81 195 ASN A O 1
ATOM 1463 N N . LEU A 1 196 ? 11.391 8.828 -21.641 1 85.12 196 LEU A N 1
ATOM 1464 C CA . LEU A 1 196 ? 10.641 7.594 -21.438 1 85.12 196 LEU A CA 1
ATOM 1465 C C . LEU A 1 196 ? 10.695 6.711 -22.672 1 85.12 196 LEU A C 1
ATOM 1467 O O . LEU A 1 196 ? 10.656 7.215 -23.797 1 85.12 196 LEU A O 1
ATOM 1471 N N . PRO A 1 197 ? 10.766 5.418 -22.516 1 81.19 197 PRO A N 1
ATOM 1472 C CA . PRO A 1 197 ? 10.812 4.516 -23.672 1 81.19 197 PRO A CA 1
ATOM 1473 C C . PRO A 1 197 ? 9.609 4.684 -24.594 1 81.19 197 PRO A C 1
ATOM 1475 O O . PRO A 1 197 ? 9.734 4.488 -25.812 1 81.19 197 PRO A O 1
ATOM 1478 N N . SER A 1 198 ? 8.469 4.992 -24.078 1 77.56 198 SER A N 1
ATOM 1479 C CA . SER A 1 198 ? 7.258 5.16 -24.859 1 77.56 198 SER A CA 1
ATOM 1480 C C . SER A 1 198 ? 7.332 6.418 -25.734 1 77.56 198 SER A C 1
ATOM 1482 O O . SER A 1 198 ? 6.539 6.582 -26.656 1 77.56 198 SER A O 1
ATOM 1484 N N . GLY A 1 199 ? 8.266 7.367 -25.375 1 80.62 199 GLY A N 1
ATOM 1485 C CA . GLY A 1 199 ? 8.375 8.633 -26.078 1 80.62 199 GLY A CA 1
ATOM 1486 C C . GLY A 1 199 ? 7.418 9.695 -25.562 1 80.62 199 GLY A C 1
ATOM 1487 O O . GLY A 1 199 ? 7.426 10.828 -26.031 1 80.62 199 GLY A O 1
ATOM 1488 N N . LYS A 1 200 ? 6.688 9.32 -24.609 1 83.12 200 LYS A N 1
ATOM 1489 C CA . LYS A 1 200 ? 5.754 10.273 -24.016 1 83.12 200 LYS A CA 1
ATOM 1490 C C . LYS A 1 200 ? 6.492 11.461 -23.406 1 83.12 200 LYS A C 1
ATOM 1492 O O . LYS A 1 200 ? 7.543 11.297 -22.781 1 83.12 200 LYS A O 1
ATOM 1497 N N . PRO A 1 201 ? 5.848 12.609 -23.656 1 89.88 201 PRO A N 1
ATOM 1498 C CA . PRO A 1 201 ? 6.492 13.773 -23.047 1 89.88 201 PRO A CA 1
ATOM 1499 C C . PRO A 1 201 ? 6.391 13.773 -21.531 1 89.88 201 PRO A C 1
ATOM 1501 O O . PRO A 1 201 ? 5.355 13.391 -20.969 1 89.88 201 PRO A O 1
ATOM 1504 N N . THR A 1 202 ? 7.445 14.203 -20.891 1 93.88 202 THR A N 1
ATOM 1505 C CA . THR A 1 202 ? 7.469 14.211 -19.422 1 93.88 202 THR A CA 1
ATOM 1506 C C . THR A 1 202 ? 7.191 15.609 -18.891 1 93.88 202 THR A C 1
ATOM 1508 O O . THR A 1 202 ? 6.965 15.781 -17.688 1 93.88 202 THR A O 1
ATOM 1511 N N . THR A 1 203 ? 7.137 16.688 -19.766 1 94.69 203 THR A N 1
ATOM 1512 C CA . THR A 1 203 ? 6.797 18.047 -19.359 1 94.69 203 THR A CA 1
ATOM 1513 C C . THR A 1 203 ? 5.285 18.188 -19.203 1 94.69 203 THR A C 1
ATOM 1515 O O . THR A 1 203 ? 4.816 19.156 -18.594 1 94.69 203 THR A O 1
ATOM 1518 N N . ARG A 1 204 ? 4.621 17.359 -19.844 1 93.81 204 ARG A N 1
ATOM 1519 C CA . ARG A 1 204 ? 3.17 17.25 -19.75 1 93.81 204 ARG A CA 1
ATOM 1520 C C . ARG A 1 204 ? 2.734 15.789 -19.656 1 93.81 204 ARG A C 1
ATOM 1522 O O . ARG A 1 204 ? 1.921 15.328 -20.453 1 93.81 204 ARG A O 1
ATOM 1529 N N . PHE A 1 205 ? 3.174 15.219 -18.625 1 93.56 205 PHE A N 1
ATOM 1530 C CA . PHE A 1 205 ? 3.047 13.773 -18.5 1 93.56 205 PHE A CA 1
ATOM 1531 C C . PHE A 1 205 ? 1.628 13.391 -18.094 1 93.56 205 PHE A C 1
ATOM 1533 O O . PHE A 1 205 ? 1.063 13.961 -17.156 1 93.56 205 PHE A O 1
ATOM 1540 N N . SER A 1 206 ? 1.078 12.469 -18.844 1 92.12 206 SER A N 1
ATOM 1541 C CA . SER A 1 206 ? -0.226 11.898 -18.531 1 92.12 206 SER A CA 1
ATOM 1542 C C . SER A 1 206 ? -0.223 10.383 -18.734 1 92.12 206 SER A C 1
ATOM 1544 O O . SER A 1 206 ? 0.383 9.875 -19.672 1 92.12 206 SER A O 1
ATOM 1546 N N . THR A 1 207 ? -0.809 9.734 -17.781 1 88.12 207 THR A N 1
ATOM 1547 C CA . THR A 1 207 ? -0.954 8.289 -17.891 1 88.12 207 THR A CA 1
ATOM 1548 C C . THR A 1 207 ? -2.148 7.809 -17.062 1 88.12 207 THR A C 1
ATOM 1550 O O . THR A 1 207 ? -2.59 8.492 -16.141 1 88.12 207 THR A O 1
ATOM 1553 N N . THR A 1 208 ? -2.701 6.711 -17.453 1 84.56 208 THR A N 1
ATOM 1554 C CA . THR A 1 208 ? -3.77 6.086 -16.688 1 84.56 208 THR A CA 1
ATOM 1555 C C . THR A 1 208 ? -3.219 4.953 -15.812 1 84.56 208 THR A C 1
ATOM 1557 O O . THR A 1 208 ? -3.975 4.281 -15.117 1 84.56 208 THR A O 1
ATOM 1560 N N . ASN A 1 209 ? -1.944 4.789 -15.875 1 83.38 209 ASN A N 1
ATOM 1561 C CA . ASN A 1 209 ? -1.289 3.678 -15.188 1 83.38 209 ASN A CA 1
ATOM 1562 C C . ASN A 1 209 ? 0.142 4.031 -14.789 1 83.38 209 ASN A C 1
ATOM 1564 O O . ASN A 1 209 ? 1.095 3.441 -15.305 1 83.38 209 ASN A O 1
ATOM 1568 N N . ALA A 1 210 ? 0.25 4.809 -13.844 1 87.75 210 ALA A N 1
ATOM 1569 C CA . ALA A 1 210 ? 1.564 5.27 -13.406 1 87.75 210 ALA A CA 1
ATOM 1570 C C . ALA A 1 210 ? 2.35 4.141 -12.742 1 87.75 210 ALA A C 1
ATOM 1572 O O . ALA A 1 210 ? 1.768 3.27 -12.094 1 87.75 210 ALA A O 1
ATOM 1573 N N . SER A 1 211 ? 3.66 4.195 -12.922 1 85.81 211 SER A N 1
ATOM 1574 C CA . SER A 1 211 ? 4.562 3.322 -12.18 1 85.81 211 SER A CA 1
ATOM 1575 C C . SER A 1 211 ? 4.922 3.92 -10.82 1 85.81 211 SER A C 1
ATOM 1577 O O . SER A 1 211 ? 4.531 5.051 -10.516 1 85.81 211 SER A O 1
ATOM 1579 N N . GLY A 1 212 ? 5.625 3.188 -10.031 1 89.06 212 GLY A N 1
ATOM 1580 C CA . GLY A 1 212 ? 6.051 3.697 -8.734 1 89.06 212 GLY A CA 1
ATOM 1581 C C . GLY A 1 212 ? 6.816 5.004 -8.836 1 89.06 212 GLY A C 1
ATOM 1582 O O . GLY A 1 212 ? 6.488 5.973 -8.148 1 89.06 212 GLY A O 1
ATOM 1583 N N . SER A 1 213 ? 7.758 5.023 -9.758 1 92.19 213 SER A N 1
ATOM 1584 C CA . SER A 1 213 ? 8.609 6.203 -9.867 1 92.19 213 SER A CA 1
ATOM 1585 C C . SER A 1 213 ? 7.848 7.383 -10.453 1 92.19 213 SER A C 1
ATOM 1587 O O . SER A 1 213 ? 7.992 8.516 -9.992 1 92.19 213 SER A O 1
ATOM 1589 N N . THR A 1 214 ? 7 7.082 -11.438 1 92.25 214 THR A N 1
ATOM 1590 C CA . THR A 1 214 ? 6.25 8.172 -12.047 1 92.25 214 THR A CA 1
ATOM 1591 C C . THR A 1 214 ? 5.184 8.695 -11.094 1 92.25 214 THR A C 1
ATOM 1593 O O . THR A 1 214 ? 4.918 9.898 -11.039 1 92.25 214 THR A O 1
ATOM 1596 N N . SER A 1 215 ? 4.613 7.84 -10.344 1 93.06 215 SER A N 1
ATOM 1597 C CA . SER A 1 215 ? 3.605 8.273 -9.383 1 93.06 215 SER A CA 1
ATOM 1598 C C . SER A 1 215 ? 4.219 9.141 -8.297 1 93.06 215 SER A C 1
ATOM 1600 O O . SER A 1 215 ? 3.637 10.156 -7.898 1 93.06 215 SER A O 1
ATOM 1602 N N . CYS A 1 216 ? 5.355 8.742 -7.793 1 95.44 216 CYS A N 1
ATOM 1603 C CA . CYS A 1 216 ? 6.039 9.539 -6.777 1 95.44 216 CYS A CA 1
ATOM 1604 C C . CYS A 1 216 ? 6.426 10.906 -7.32 1 95.44 216 CYS A C 1
ATOM 1606 O O . CYS A 1 216 ? 6.246 11.922 -6.648 1 95.44 216 CYS A O 1
ATOM 1608 N N . SER A 1 217 ? 6.934 10.898 -8.547 1 96.44 217 SER A N 1
ATOM 1609 C CA . SER A 1 217 ? 7.285 12.164 -9.188 1 96.44 217 SER A CA 1
ATOM 1610 C C . SER A 1 217 ? 6.078 13.086 -9.305 1 96.44 217 SER A C 1
ATOM 1612 O O . SER A 1 217 ? 6.152 14.258 -8.945 1 96.44 217 SER A O 1
ATOM 1614 N N . ALA A 1 218 ? 5.043 12.5 -9.773 1 96.31 218 ALA A N 1
ATOM 1615 C CA . ALA A 1 218 ? 3.82 13.281 -9.953 1 96.31 218 ALA A CA 1
ATOM 1616 C C . ALA A 1 218 ? 3.295 13.789 -8.609 1 96.31 218 ALA A C 1
ATOM 1618 O O . ALA A 1 218 ? 2.92 14.961 -8.492 1 96.31 218 ALA A O 1
ATOM 1619 N N . SER A 1 219 ? 3.287 12.969 -7.625 1 96.12 219 SER A N 1
ATOM 1620 C CA . SER A 1 219 ? 2.777 13.336 -6.309 1 96.12 219 SER A CA 1
ATOM 1621 C C . SER A 1 219 ? 3.566 14.5 -5.719 1 96.12 219 SER A C 1
ATOM 1623 O O . SER A 1 219 ? 2.99 15.398 -5.102 1 96.12 219 SER A O 1
ATOM 1625 N N . LEU A 1 220 ? 4.848 14.445 -5.887 1 97 220 LEU A N 1
ATOM 1626 C CA . LEU A 1 220 ? 5.684 15.516 -5.355 1 97 220 LEU A CA 1
ATOM 1627 C C . LEU A 1 220 ? 5.391 16.828 -6.066 1 97 220 LEU A C 1
ATOM 1629 O O . LEU A 1 220 ? 5.188 17.859 -5.414 1 97 220 LEU A O 1
ATOM 1633 N N . VAL A 1 221 ? 5.359 16.781 -7.367 1 97.25 221 VAL A N 1
ATOM 1634 C CA . VAL A 1 221 ? 5.105 17.984 -8.148 1 97.25 221 VAL A CA 1
ATOM 1635 C C . VAL A 1 221 ? 3.721 18.531 -7.812 1 97.25 221 VAL A C 1
ATOM 1637 O O . VAL A 1 221 ? 3.553 19.75 -7.641 1 97.25 221 VAL A O 1
ATOM 1640 N N . GLU A 1 222 ? 2.775 17.672 -7.715 1 97 222 GLU A N 1
ATOM 1641 C CA . GLU A 1 222 ? 1.412 18.062 -7.363 1 97 222 GLU A CA 1
ATOM 1642 C C . GLU A 1 222 ? 1.359 18.703 -5.973 1 97 222 GLU A C 1
ATOM 1644 O O . GLU A 1 222 ? 0.647 19.672 -5.758 1 97 222 GLU A O 1
ATOM 1649 N N . ALA A 1 223 ? 2.047 18.109 -5.031 1 96.5 223 ALA A N 1
ATOM 1650 C CA . ALA A 1 223 ? 2.096 18.641 -3.674 1 96.5 223 ALA A CA 1
ATOM 1651 C C . ALA A 1 223 ? 2.67 20.062 -3.66 1 96.5 223 ALA A C 1
ATOM 1653 O O . ALA A 1 223 ? 2.15 20.938 -2.973 1 96.5 223 ALA A O 1
ATOM 1654 N N . ILE A 1 224 ? 3.727 20.234 -4.402 1 96.12 224 ILE A N 1
ATOM 1655 C CA . ILE A 1 224 ? 4.363 21.547 -4.5 1 96.12 224 ILE A CA 1
ATOM 1656 C C . ILE A 1 224 ? 3.4 22.547 -5.137 1 96.12 224 ILE A C 1
ATOM 1658 O O . ILE A 1 224 ? 3.268 23.672 -4.664 1 96.12 224 ILE A O 1
ATOM 1662 N N . GLU A 1 225 ? 2.744 22.062 -6.137 1 96.19 225 GLU A N 1
ATOM 1663 C CA . GLU A 1 225 ? 1.745 22.891 -6.809 1 96.19 225 GLU A CA 1
ATOM 1664 C C . GLU A 1 225 ? 0.671 23.375 -5.836 1 96.19 225 GLU A C 1
ATOM 1666 O O . GLU A 1 225 ? 0.21 24.516 -5.918 1 96.19 225 GLU A O 1
ATOM 1671 N N . LEU A 1 226 ? 0.351 22.562 -4.906 1 96 226 LEU A N 1
ATOM 1672 C CA . LEU A 1 226 ? -0.731 22.828 -3.967 1 96 226 LEU A CA 1
ATOM 1673 C C . LEU A 1 226 ? -0.209 23.562 -2.732 1 96 226 LEU A C 1
ATOM 1675 O O . LEU A 1 226 ? -0.965 23.828 -1.794 1 96 226 LEU A O 1
ATOM 1679 N N . GLY A 1 227 ? 1.074 23.797 -2.689 1 94.38 227 GLY A N 1
ATOM 1680 C CA . GLY A 1 227 ? 1.628 24.641 -1.643 1 94.38 227 GLY A CA 1
ATOM 1681 C C . GLY A 1 227 ? 2.105 23.859 -0.434 1 94.38 227 GLY A C 1
ATOM 1682 O O . GLY A 1 227 ? 2.096 24.375 0.688 1 94.38 227 GLY A O 1
ATOM 1683 N N . ALA A 1 228 ? 2.574 22.672 -0.646 1 95.75 228 ALA A N 1
ATOM 1684 C CA . ALA A 1 228 ? 3.088 21.875 0.46 1 95.75 228 ALA A CA 1
ATOM 1685 C C . ALA A 1 228 ? 4.277 22.547 1.129 1 95.75 228 ALA A C 1
ATOM 1687 O O . ALA A 1 228 ? 5.203 23 0.452 1 95.75 228 ALA A O 1
ATOM 1688 N N . GLU A 1 229 ? 4.227 22.625 2.445 1 96.31 229 GLU A N 1
ATOM 1689 C CA . GLU A 1 229 ? 5.316 23.219 3.223 1 96.31 229 GLU A CA 1
ATOM 1690 C C . GLU A 1 229 ? 6.227 22.125 3.799 1 96.31 229 GLU A C 1
ATOM 1692 O O . GLU A 1 229 ? 7.43 22.344 3.953 1 96.31 229 GLU A O 1
ATOM 1697 N N . LEU A 1 230 ? 5.617 21.062 4.129 1 98.06 230 LEU A N 1
ATOM 1698 C CA . LEU A 1 230 ? 6.344 19.922 4.688 1 98.06 230 LEU A CA 1
ATOM 1699 C C . LEU A 1 230 ? 6.023 18.641 3.916 1 98.06 230 LEU A C 1
ATOM 1701 O O . LEU A 1 230 ? 4.852 18.281 3.766 1 98.06 230 LEU A O 1
ATOM 1705 N N . ILE A 1 231 ? 7.086 18.031 3.41 1 98.06 231 ILE A N 1
ATOM 1706 C CA . ILE A 1 231 ? 6.957 16.797 2.65 1 98.06 231 ILE A CA 1
ATOM 1707 C C . ILE A 1 231 ? 7.559 15.641 3.443 1 98.06 231 ILE A C 1
ATOM 1709 O O . ILE A 1 231 ? 8.711 15.711 3.875 1 98.06 231 ILE A O 1
ATOM 1713 N N . LEU A 1 232 ? 6.758 14.664 3.676 1 98.12 232 LEU A N 1
ATOM 1714 C CA . LEU A 1 232 ? 7.18 13.469 4.398 1 98.12 232 LEU A CA 1
ATOM 1715 C C . LEU A 1 232 ? 7.352 12.289 3.441 1 98.12 232 LEU A C 1
ATOM 1717 O O . LEU A 1 232 ? 6.484 12.039 2.604 1 98.12 232 LEU A O 1
ATOM 1721 N N . ILE A 1 233 ? 8.484 11.586 3.549 1 97.12 233 ILE A N 1
ATOM 1722 C CA . ILE A 1 233 ? 8.789 10.445 2.688 1 97.12 233 ILE A CA 1
ATOM 1723 C C . ILE A 1 233 ? 9.297 9.281 3.535 1 97.12 233 ILE A C 1
ATOM 1725 O O . ILE A 1 233 ? 10.102 9.469 4.449 1 97.12 233 ILE A O 1
ATOM 1729 N N . ASP A 1 234 ? 8.789 8.164 3.281 1 94.44 234 ASP A N 1
ATOM 1730 C CA . ASP A 1 234 ? 9.273 6.922 3.871 1 94.44 234 ASP A CA 1
ATOM 1731 C C . ASP A 1 234 ? 9.906 6.023 2.814 1 94.44 234 ASP A C 1
ATOM 1733 O O . ASP A 1 234 ? 9.258 5.645 1.841 1 94.44 234 ASP A O 1
ATOM 1737 N N . GLU A 1 235 ? 11.133 5.668 3.062 1 94.06 235 GLU A N 1
ATOM 1738 C CA . GLU A 1 235 ? 11.875 4.82 2.137 1 94.06 235 GLU A CA 1
ATOM 1739 C C . GLU A 1 235 ? 11.133 3.52 1.854 1 94.06 235 GLU A C 1
ATOM 1741 O O . GLU A 1 235 ? 11.164 3.008 0.732 1 94.06 235 GLU A O 1
ATOM 1746 N N . ASP A 1 236 ? 10.422 3.035 2.785 1 89.44 236 ASP A N 1
ATOM 1747 C CA . ASP A 1 236 ? 9.797 1.718 2.701 1 89.44 236 ASP A CA 1
ATOM 1748 C C . ASP A 1 236 ? 8.547 1.754 1.818 1 89.44 236 ASP A C 1
ATOM 1750 O O . ASP A 1 236 ? 8.047 0.708 1.399 1 89.44 236 ASP A O 1
ATOM 1754 N N . THR A 1 237 ? 8.023 2.91 1.538 1 89.31 237 THR A N 1
ATOM 1755 C CA . THR A 1 237 ? 6.77 2.975 0.796 1 89.31 237 THR A CA 1
ATOM 1756 C C . THR A 1 237 ? 6.949 3.754 -0.504 1 89.31 237 THR A C 1
ATOM 1758 O O . THR A 1 237 ? 5.969 4.133 -1.146 1 89.31 237 THR A O 1
ATOM 1761 N N . THR A 1 238 ? 8.141 4.059 -0.837 1 92.81 238 THR A N 1
ATOM 1762 C CA . THR A 1 238 ? 8.453 4.824 -2.037 1 92.81 238 THR A CA 1
ATOM 1763 C C . THR A 1 238 ? 9.312 4.008 -2.996 1 92.81 238 THR A C 1
ATOM 1765 O O . THR A 1 238 ? 10.172 3.232 -2.561 1 92.81 238 THR A O 1
ATOM 1768 N N . ALA A 1 239 ? 9.094 4.215 -4.266 1 92.75 239 ALA A N 1
ATOM 1769 C CA . ALA A 1 239 ? 9.914 3.531 -5.262 1 92.75 239 ALA A CA 1
ATOM 1770 C C . ALA A 1 239 ? 11.398 3.781 -5.023 1 92.75 239 ALA A C 1
ATOM 1772 O O . ALA A 1 239 ? 11.836 4.934 -4.949 1 92.75 239 ALA A O 1
ATOM 1773 N N . ALA A 1 240 ? 12.102 2.744 -4.977 1 92.06 240 ALA A N 1
ATOM 1774 C CA . ALA A 1 240 ? 13.516 2.816 -4.605 1 92.06 240 ALA A CA 1
ATOM 1775 C C . ALA A 1 240 ? 14.32 3.598 -5.645 1 92.06 240 ALA A C 1
ATOM 1777 O O . ALA A 1 240 ? 15.172 4.418 -5.289 1 92.06 240 ALA A O 1
ATOM 1778 N N . ASN A 1 241 ? 14.008 3.363 -6.902 1 91.5 241 ASN A N 1
ATOM 1779 C CA . ASN A 1 241 ? 14.789 4.004 -7.961 1 91.5 241 ASN A CA 1
ATOM 1780 C C . ASN A 1 241 ? 14.43 5.484 -8.094 1 91.5 241 ASN A C 1
ATOM 1782 O O . ASN A 1 241 ? 15.156 6.238 -8.75 1 91.5 241 ASN A O 1
ATOM 1786 N N . TRP A 1 242 ? 13.344 5.848 -7.527 1 94.94 242 TRP A N 1
ATOM 1787 C CA . TRP A 1 242 ? 13 7.266 -7.473 1 94.94 242 TRP A CA 1
ATOM 1788 C C . TRP A 1 242 ? 13.789 7.973 -6.371 1 94.94 242 TRP A C 1
ATOM 1790 O O . TRP A 1 242 ? 14.156 9.141 -6.52 1 94.94 242 TRP A O 1
ATOM 1800 N N . LEU A 1 243 ? 14.039 7.277 -5.363 1 94.75 243 LEU A N 1
ATOM 1801 C CA . LEU A 1 243 ? 14.75 7.867 -4.234 1 94.75 243 LEU A CA 1
ATOM 1802 C C . LEU A 1 243 ? 16.234 7.977 -4.527 1 94.75 243 LEU A C 1
ATOM 1804 O O . LEU A 1 243 ? 16.859 9.016 -4.273 1 94.75 243 LEU A O 1
ATOM 1808 N N . GLN A 1 244 ? 16.734 6.84 -4.977 1 91.81 244 GLN A N 1
ATOM 1809 C CA . GLN A 1 244 ? 18.188 6.781 -5.188 1 91.81 244 GLN A CA 1
ATOM 1810 C C . GLN A 1 244 ? 18.547 5.672 -6.168 1 91.81 244 GLN A C 1
ATOM 1812 O O . GLN A 1 244 ? 17.719 4.828 -6.5 1 91.81 244 GLN A O 1
ATOM 1817 N N . ARG A 1 245 ? 19.781 5.773 -6.605 1 87.81 245 ARG A N 1
ATOM 1818 C CA . ARG A 1 245 ? 20.328 4.738 -7.477 1 87.81 245 ARG A CA 1
ATOM 1819 C C . ARG A 1 245 ? 21.812 4.512 -7.195 1 87.81 245 ARG A C 1
ATOM 1821 O O . ARG A 1 245 ? 22.578 5.469 -7.148 1 87.81 245 ARG A O 1
ATOM 1828 N N . GLU A 1 246 ? 22.047 3.23 -7.062 1 86.12 246 GLU A N 1
ATOM 1829 C CA . GLU A 1 246 ? 23.453 2.889 -6.844 1 86.12 246 GLU A CA 1
ATOM 1830 C C . GLU A 1 246 ? 24.25 2.977 -8.141 1 86.12 246 GLU A C 1
ATOM 1832 O O . GLU A 1 246 ? 23.75 2.621 -9.211 1 86.12 246 GLU A O 1
ATOM 1837 N N . LEU A 1 247 ? 25.469 3.322 -7.98 1 83.19 247 LEU A N 1
ATOM 1838 C CA . LEU A 1 247 ? 26.344 3.49 -9.133 1 83.19 247 LEU A CA 1
ATOM 1839 C C . LEU A 1 247 ? 26.516 2.172 -9.883 1 83.19 247 LEU A C 1
ATOM 1841 O O . LEU A 1 247 ? 26.516 2.146 -11.117 1 83.19 247 LEU A O 1
ATOM 1845 N N . ALA A 1 248 ? 26.625 1.163 -9.164 1 86.06 248 ALA A N 1
ATOM 1846 C CA . ALA A 1 248 ? 26.844 -0.141 -9.781 1 86.06 248 ALA A CA 1
ATOM 1847 C C . ALA A 1 248 ? 25.656 -0.551 -10.648 1 86.06 248 ALA A C 1
ATOM 1849 O O . ALA A 1 248 ? 25.828 -1.204 -11.68 1 86.06 248 ALA A O 1
ATOM 1850 N N . MET A 1 249 ? 24.516 -0.207 -10.258 1 89.12 249 MET A N 1
ATOM 1851 C CA . MET A 1 249 ? 23.328 -0.506 -11.047 1 89.12 249 MET A CA 1
ATOM 1852 C C . MET A 1 249 ? 23.359 0.232 -12.383 1 89.12 249 MET A C 1
ATOM 1854 O O . MET A 1 249 ? 22.922 -0.302 -13.398 1 89.12 249 MET A O 1
ATOM 1858 N N . SER A 1 250 ? 23.938 1.365 -12.352 1 86.94 250 SER A N 1
ATOM 1859 C CA . SER A 1 250 ? 24 2.186 -13.555 1 86.94 250 SER A CA 1
ATOM 1860 C C . SER A 1 250 ? 24.875 1.54 -14.625 1 86.94 250 SER A C 1
ATOM 1862 O O . SER A 1 250 ? 24.719 1.821 -15.812 1 86.94 250 SER A O 1
ATOM 1864 N N . GLN A 1 251 ? 25.656 0.666 -14.25 1 89.25 251 GLN A N 1
ATOM 1865 C CA . GLN A 1 251 ? 26.547 -0.023 -15.188 1 89.25 251 GLN A CA 1
ATOM 1866 C C . GLN A 1 251 ? 25.797 -1.122 -15.938 1 89.25 251 GLN A C 1
ATOM 1868 O O . GLN A 1 251 ? 26.125 -1.436 -17.078 1 89.25 251 GLN A O 1
ATOM 1873 N N . LEU A 1 252 ? 24.828 -1.675 -15.312 1 91 252 LEU A N 1
ATOM 1874 C CA . LEU A 1 252 ? 24.078 -2.787 -15.898 1 91 252 LEU A CA 1
ATOM 1875 C C . LEU A 1 252 ? 22.859 -2.285 -16.656 1 91 252 LEU A C 1
ATOM 1877 O O . LEU A 1 252 ? 22.375 -2.963 -17.562 1 91 252 LEU A O 1
ATOM 1881 N N . VAL A 1 253 ? 22.375 -1.121 -16.234 1 91.5 253 VAL A N 1
ATOM 1882 C CA . VAL A 1 253 ? 21.172 -0.563 -16.828 1 91.5 253 VAL A CA 1
ATOM 1883 C C . VAL A 1 253 ? 21.5 0.689 -17.625 1 91.5 253 VAL A C 1
ATOM 1885 O O . VAL A 1 253 ? 21.594 1.786 -17.078 1 91.5 253 VAL A O 1
ATOM 1888 N N . PRO A 1 254 ? 21.594 0.542 -18.875 1 83.44 254 PRO A N 1
ATOM 1889 C CA . PRO A 1 254 ? 22.062 1.66 -19.688 1 83.44 254 PRO A CA 1
ATOM 1890 C C . PRO A 1 254 ? 21.031 2.764 -19.844 1 83.44 254 PRO A C 1
ATOM 1892 O O . PRO A 1 254 ? 21.375 3.943 -19.922 1 83.44 254 PRO A O 1
ATOM 1895 N N . ASN A 1 255 ? 19.859 2.438 -19.953 1 83.38 255 ASN A N 1
ATOM 1896 C CA . ASN A 1 255 ? 18.797 3.412 -20.203 1 83.38 255 ASN A CA 1
ATOM 1897 C C . ASN A 1 255 ? 17.938 3.637 -18.969 1 83.38 255 ASN A C 1
ATOM 1899 O O . ASN A 1 255 ? 16.984 2.885 -18.719 1 83.38 255 ASN A O 1
ATOM 1903 N N . GLU A 1 256 ? 18.328 4.625 -18.219 1 85.44 256 GLU A N 1
ATOM 1904 C CA . GLU A 1 256 ? 17.562 4.996 -17.031 1 85.44 256 GLU A CA 1
ATOM 1905 C C . GLU A 1 256 ? 17 6.41 -17.156 1 85.44 256 GLU A C 1
ATOM 1907 O O . GLU A 1 256 ? 17.75 7.387 -17.109 1 85.44 256 GLU A O 1
ATOM 1912 N N . PRO A 1 257 ? 15.758 6.426 -17.203 1 88.19 257 PRO A N 1
ATOM 1913 C CA . PRO A 1 257 ? 15.164 7.75 -17.422 1 88.19 257 PRO A CA 1
ATOM 1914 C C . PRO A 1 257 ? 15.078 8.562 -16.125 1 88.19 257 PRO A C 1
ATOM 1916 O O . PRO A 1 257 ? 14.836 9.773 -16.172 1 88.19 257 PRO A O 1
ATOM 1919 N N . ILE A 1 258 ? 15.305 8 -14.992 1 91.75 258 ILE A N 1
ATOM 1920 C CA . ILE A 1 258 ? 14.961 8.633 -13.719 1 91.75 258 ILE A CA 1
ATOM 1921 C C . ILE A 1 258 ? 16.188 9.359 -13.156 1 91.75 258 ILE A C 1
ATOM 1923 O O . ILE A 1 258 ? 17.281 8.781 -13.094 1 91.75 258 ILE A O 1
ATOM 1927 N N . SER A 1 259 ? 16.062 10.586 -12.977 1 93.44 259 SER A N 1
ATOM 1928 C CA . SER A 1 259 ? 16.953 11.32 -12.07 1 93.44 259 SER A CA 1
ATOM 1929 C C . SER A 1 259 ? 16.438 11.266 -10.633 1 93.44 259 SER A C 1
ATOM 1931 O O . SER A 1 259 ? 15.43 11.891 -10.305 1 93.44 259 SER A O 1
ATOM 1933 N N . PRO A 1 260 ? 17.125 10.586 -9.805 1 94.25 260 PRO A N 1
ATOM 1934 C CA . PRO A 1 260 ? 16.578 10.242 -8.492 1 94.25 260 PRO A CA 1
ATOM 1935 C C . PRO A 1 260 ? 16.297 11.477 -7.633 1 94.25 260 PRO A C 1
ATOM 1937 O O . PRO A 1 260 ? 16.875 12.547 -7.875 1 94.25 260 PRO A O 1
ATOM 1940 N N . PHE A 1 261 ? 15.516 11.383 -6.664 1 95.88 261 PHE A N 1
ATOM 1941 C CA . PHE A 1 261 ? 15.055 12.422 -5.746 1 95.88 261 PHE A CA 1
ATOM 1942 C C . PHE A 1 261 ? 16.234 13.07 -5.031 1 95.88 261 PHE A C 1
ATOM 1944 O O . PHE A 1 261 ? 16.266 14.289 -4.863 1 95.88 261 PHE A O 1
ATOM 1951 N N . VAL A 1 262 ? 17.172 12.312 -4.621 1 93.31 262 VAL A N 1
ATOM 1952 C CA . VAL A 1 262 ? 18.312 12.789 -3.834 1 93.31 262 VAL A CA 1
ATOM 1953 C C . VAL A 1 262 ? 19.078 13.859 -4.621 1 93.31 262 VAL A C 1
ATOM 1955 O O . VAL A 1 262 ? 19.672 14.758 -4.031 1 93.31 262 VAL A O 1
ATOM 1958 N N . GLU A 1 263 ? 19.016 13.781 -5.906 1 91.5 263 GLU A N 1
ATOM 1959 C CA . GLU A 1 263 ? 19.719 14.742 -6.754 1 91.5 263 GLU A CA 1
ATOM 1960 C C . GLU A 1 263 ? 19 16.078 -6.789 1 91.5 263 GLU A C 1
ATOM 1962 O O . GLU A 1 263 ? 19.578 17.094 -7.176 1 91.5 263 GLU A O 1
ATOM 1967 N N . HIS A 1 264 ? 17.75 16.094 -6.344 1 92.62 264 HIS A N 1
ATOM 1968 C CA . HIS A 1 264 ? 16.938 17.297 -6.484 1 92.62 264 HIS A CA 1
ATOM 1969 C C . HIS A 1 264 ? 16.484 17.812 -5.125 1 92.62 264 HIS A C 1
ATOM 1971 O O . HIS A 1 264 ? 15.883 18.891 -5.035 1 92.62 264 HIS A O 1
ATOM 1977 N N . VAL A 1 265 ? 16.797 17.125 -4.074 1 93.06 265 VAL A N 1
ATOM 1978 C CA . VAL A 1 265 ? 16.234 17.438 -2.766 1 93.06 265 VAL A CA 1
ATOM 1979 C C . VAL A 1 265 ? 16.672 18.812 -2.311 1 93.06 265 VAL A C 1
ATOM 1981 O O . VAL A 1 265 ? 15.898 19.547 -1.682 1 93.06 265 VAL A O 1
ATOM 1984 N N . ARG A 1 266 ? 17.812 19.25 -2.656 1 92.94 266 ARG A N 1
ATOM 1985 C CA . ARG A 1 266 ? 18.312 20.547 -2.23 1 92.94 266 ARG A CA 1
ATOM 1986 C C . ARG A 1 266 ? 17.594 21.672 -2.965 1 92.94 266 ARG A C 1
ATOM 1988 O O . ARG A 1 266 ? 17.5 22.797 -2.461 1 92.94 266 ARG A O 1
ATOM 1995 N N . GLU A 1 267 ? 17.109 21.328 -4.141 1 93 267 GLU A N 1
ATOM 1996 C CA . GLU A 1 267 ? 16.312 22.297 -4.871 1 93 267 GLU A CA 1
ATOM 1997 C C . GLU A 1 267 ? 15 22.609 -4.148 1 93 267 GLU A C 1
ATOM 1999 O O . GLU A 1 267 ? 14.391 23.656 -4.371 1 93 267 GLU A O 1
ATOM 2004 N N . LEU A 1 268 ? 14.57 21.703 -3.367 1 93.5 268 LEU A N 1
ATOM 2005 C CA . LEU A 1 268 ? 13.297 21.844 -2.664 1 93.5 268 LEU A CA 1
ATOM 2006 C C . LEU A 1 268 ? 13.461 22.625 -1.374 1 93.5 268 LEU A C 1
ATOM 2008 O O . LEU A 1 268 ? 12.562 23.375 -0.973 1 93.5 268 LEU A O 1
ATOM 2012 N N . VAL A 1 269 ? 14.656 22.375 -0.834 1 92.19 269 VAL A N 1
ATOM 2013 C CA . VAL A 1 269 ? 14.875 23 0.471 1 92.19 269 VAL A CA 1
ATOM 2014 C C . VAL A 1 269 ? 15.68 24.281 0.308 1 92.19 269 VAL A C 1
ATOM 2016 O O . VAL A 1 269 ? 16.031 24.656 -0.811 1 92.19 269 VAL A O 1
ATOM 2019 N N . GLY A 1 270 ? 15.953 25.031 1.375 1 81.44 270 GLY A N 1
ATOM 2020 C CA . GLY A 1 270 ? 16.672 26.281 1.303 1 81.44 270 GLY A CA 1
ATOM 2021 C C . GLY A 1 270 ? 15.852 27.422 0.709 1 81.44 270 GLY A C 1
ATOM 2022 O O . GLY A 1 270 ? 14.82 27.797 1.27 1 81.44 270 GLY A O 1
ATOM 2023 N N . LYS A 1 271 ? 16.234 27.688 -0.58 1 73 271 LYS A N 1
ATOM 2024 C CA . LYS A 1 271 ? 15.547 28.766 -1.266 1 73 271 LYS A CA 1
ATOM 2025 C C . LYS A 1 271 ? 14.109 28.375 -1.621 1 73 271 LYS A C 1
ATOM 2027 O O . LYS A 1 271 ? 13.242 29.234 -1.755 1 73 271 LYS A O 1
ATOM 2032 N N . GLY A 1 272 ? 13.938 27.109 -1.737 1 71.38 272 GLY A N 1
ATOM 2033 C CA . GLY A 1 272 ? 12.602 26.625 -2.059 1 71.38 272 GLY A CA 1
ATOM 2034 C C . GLY A 1 272 ? 11.625 26.766 -0.907 1 71.38 272 GLY A C 1
ATOM 2035 O O . GLY A 1 272 ? 10.406 26.688 -1.106 1 71.38 272 GLY A O 1
ATOM 2036 N N . GLU A 1 273 ? 12.133 26.906 0.208 1 83.69 273 GLU A N 1
ATOM 2037 C CA . GLU A 1 273 ? 11.398 27.188 1.438 1 83.69 273 GLU A CA 1
ATOM 2038 C C . GLU A 1 273 ? 10.508 26.016 1.834 1 83.69 273 GLU A C 1
ATOM 2040 O O . GLU A 1 273 ? 9.508 26.188 2.529 1 83.69 273 GLU A O 1
ATOM 2045 N N . ARG A 1 274 ? 10.797 24.875 1.238 1 94.88 274 ARG A N 1
ATOM 2046 C CA . ARG A 1 274 ? 10.086 23.672 1.648 1 94.88 274 ARG A CA 1
ATOM 2047 C C . ARG A 1 274 ? 10.938 22.812 2.578 1 94.88 274 ARG A C 1
ATOM 2049 O O . ARG A 1 274 ? 12.156 22.969 2.629 1 94.88 274 ARG A O 1
ATOM 2056 N N . SER A 1 275 ? 10.234 22.078 3.318 1 97.88 275 SER A N 1
ATOM 2057 C CA . SER A 1 275 ? 10.93 21.188 4.242 1 97.88 275 SER A CA 1
ATOM 2058 C C . SER A 1 275 ? 10.625 19.719 3.922 1 97.88 275 SER A C 1
ATOM 2060 O O . SER A 1 275 ? 9.531 19.391 3.455 1 97.88 275 SER A O 1
ATOM 2062 N N . VAL A 1 276 ? 11.648 18.891 4.094 1 98.06 276 VAL A N 1
ATOM 2063 C CA . VAL A 1 276 ? 11.5 17.469 3.811 1 98.06 276 VAL A CA 1
ATOM 2064 C C . VAL A 1 276 ? 11.961 16.656 5.016 1 98.06 276 VAL A C 1
ATOM 2066 O O . VAL A 1 276 ? 13 16.953 5.613 1 98.06 276 VAL A O 1
ATOM 2069 N N . VAL A 1 277 ? 11.164 15.75 5.461 1 98.5 277 VAL A N 1
ATOM 2070 C CA . VAL A 1 277 ? 11.562 14.711 6.406 1 98.5 277 VAL A CA 1
ATOM 2071 C C . VAL A 1 277 ? 11.508 13.344 5.723 1 98.5 277 VAL A C 1
ATOM 2073 O O . VAL A 1 277 ? 10.477 12.953 5.184 1 98.5 277 VAL A O 1
ATOM 2076 N N . ILE A 1 278 ? 12.617 12.648 5.703 1 98 278 ILE A N 1
ATOM 2077 C CA . ILE A 1 278 ? 12.664 11.344 5.047 1 98 278 ILE A CA 1
ATOM 2078 C C . ILE A 1 278 ? 13.172 10.289 6.023 1 98 278 ILE A C 1
ATOM 2080 O O . ILE A 1 278 ? 14.109 10.539 6.785 1 98 278 ILE A O 1
ATOM 2084 N N . VAL A 1 279 ? 12.469 9.211 6.074 1 96.56 279 VAL A N 1
ATOM 2085 C CA . VAL A 1 279 ? 12.906 8.047 6.84 1 96.56 279 VAL A CA 1
ATOM 2086 C C . VAL A 1 279 ? 13.742 7.129 5.949 1 96.56 279 VAL A C 1
ATOM 2088 O O . VAL A 1 279 ? 13.297 6.727 4.871 1 96.56 279 VAL A O 1
ATOM 2091 N N . CYS A 1 280 ? 14.914 6.832 6.414 1 93.94 280 CYS A N 1
ATOM 2092 C CA . CYS A 1 280 ? 15.797 5.926 5.695 1 93.94 280 CYS A CA 1
ATOM 2093 C C . CYS A 1 280 ? 16.25 4.781 6.594 1 93.94 280 CYS A C 1
ATOM 2095 O O . CYS A 1 280 ? 16.891 5.012 7.621 1 93.94 280 CYS A O 1
ATOM 2097 N N . GLY A 1 281 ? 16.016 3.621 6.195 1 86.88 281 GLY A N 1
ATOM 2098 C CA . GLY A 1 281 ? 16.438 2.455 6.957 1 86.88 281 GLY A CA 1
ATOM 2099 C C . GLY A 1 281 ? 17.641 1.754 6.352 1 86.88 281 GLY A C 1
ATOM 2100 O O . GLY A 1 281 ? 18.375 1.058 7.055 1 86.88 281 GLY A O 1
ATOM 2101 N N . SER A 1 282 ? 17.828 1.915 5.102 1 89.38 282 SER A N 1
ATOM 2102 C CA . SER A 1 282 ? 18.859 1.146 4.414 1 89.38 282 SER A CA 1
ATOM 2103 C C . SER A 1 282 ? 19.812 2.057 3.648 1 89.38 282 SER A C 1
ATOM 2105 O O . SER A 1 282 ? 21.031 1.908 3.744 1 89.38 282 SER A O 1
ATOM 2107 N N . SER A 1 283 ? 19.344 3 3.008 1 90.75 283 SER A N 1
ATOM 2108 C CA . SER A 1 283 ? 20.125 3.83 2.104 1 90.75 283 SER A CA 1
ATOM 2109 C C . SER A 1 283 ? 20.797 4.98 2.848 1 90.75 283 SER A C 1
ATOM 2111 O O . SER A 1 283 ? 20.219 5.531 3.791 1 90.75 283 SER A O 1
ATOM 2113 N N . THR A 1 284 ? 21.938 5.352 2.402 1 93.25 284 THR A N 1
ATOM 2114 C CA . THR A 1 284 ? 22.641 6.492 2.971 1 93.25 284 THR A CA 1
ATOM 2115 C C . THR A 1 284 ? 22.703 7.648 1.976 1 93.25 284 THR A C 1
ATOM 2117 O O . THR A 1 284 ? 23.375 8.648 2.215 1 93.25 284 THR A O 1
ATOM 2120 N N . ALA A 1 285 ? 22.016 7.535 0.919 1 90.94 285 ALA A N 1
ATOM 2121 C CA . ALA A 1 285 ? 22.125 8.461 -0.203 1 90.94 285 ALA A CA 1
ATOM 2122 C C . ALA A 1 285 ? 21.703 9.875 0.208 1 90.94 285 ALA A C 1
ATOM 2124 O O . ALA A 1 285 ? 22.266 10.859 -0.286 1 90.94 285 ALA A O 1
ATOM 2125 N N . SER A 1 286 ? 20.812 10.023 1.106 1 93.56 286 SER A N 1
ATOM 2126 C CA . SER A 1 286 ? 20.281 11.32 1.482 1 93.56 286 SER A CA 1
ATOM 2127 C C . SER A 1 286 ? 21.141 12 2.539 1 93.56 286 SER A C 1
ATOM 2129 O O . SER A 1 286 ? 21 13.195 2.795 1 93.56 286 SER A O 1
ATOM 2131 N N . LEU A 1 287 ? 22.016 11.281 3.166 1 95.12 287 LEU A N 1
ATOM 2132 C CA . LEU A 1 287 ? 22.734 11.773 4.336 1 95.12 287 LEU A CA 1
ATOM 2133 C C . LEU A 1 287 ? 23.672 12.922 3.961 1 95.12 287 LEU A C 1
ATOM 2135 O O . LEU A 1 287 ? 23.828 13.875 4.73 1 95.12 287 LEU A O 1
ATOM 2139 N N . ARG A 1 288 ? 24.203 12.906 2.768 1 93.25 288 ARG A N 1
ATOM 2140 C CA . ARG A 1 288 ? 25.125 13.953 2.342 1 93.25 288 ARG A CA 1
ATOM 2141 C C . ARG A 1 288 ? 24.406 15.273 2.135 1 93.25 288 ARG A C 1
ATOM 2143 O O . ARG A 1 288 ? 25.016 16.344 2.146 1 93.25 288 ARG A O 1
ATOM 2150 N N . HIS A 1 289 ? 23.141 15.211 1.927 1 93.62 289 HIS A N 1
ATOM 2151 C CA . HIS A 1 289 ? 22.344 16.406 1.645 1 93.62 289 HIS A CA 1
ATOM 2152 C C . HIS A 1 289 ? 21.625 16.891 2.893 1 93.62 289 HIS A C 1
ATOM 2154 O O . HIS A 1 289 ? 21 17.953 2.879 1 93.62 289 HIS A O 1
ATOM 2160 N N . ALA A 1 290 ? 21.719 16.219 3.998 1 96.06 290 ALA A N 1
ATOM 2161 C CA . ALA A 1 290 ? 20.875 16.422 5.168 1 96.06 290 ALA A CA 1
ATOM 2162 C C . ALA A 1 290 ? 21.359 17.625 5.98 1 96.06 290 ALA A C 1
ATOM 2164 O O . ALA A 1 290 ? 22.562 17.828 6.152 1 96.06 290 ALA A O 1
ATOM 2165 N N . ASP A 1 291 ? 20.438 18.438 6.422 1 95.69 291 ASP A N 1
ATOM 2166 C CA . ASP A 1 291 ? 20.719 19.453 7.43 1 95.69 291 ASP A CA 1
ATOM 2167 C C . ASP A 1 291 ? 20.766 18.844 8.828 1 95.69 291 ASP A C 1
ATOM 2169 O O . ASP A 1 291 ? 21.562 19.25 9.672 1 95.69 291 ASP A O 1
ATOM 2173 N N . HIS A 1 292 ? 19.875 17.906 9.055 1 97.44 292 HIS A N 1
ATOM 2174 C CA . HIS A 1 292 ? 19.828 17.156 10.312 1 97.44 292 HIS A CA 1
ATOM 2175 C C . HIS A 1 292 ? 19.688 15.664 10.062 1 97.44 292 HIS A C 1
ATOM 2177 O O . HIS A 1 292 ? 18.984 15.242 9.141 1 97.44 292 HIS A O 1
ATOM 2183 N N . VAL A 1 293 ? 20.469 14.938 10.82 1 97.94 293 VAL A N 1
ATOM 2184 C CA . VAL A 1 293 ? 20.344 13.484 10.836 1 97.94 293 VAL A CA 1
ATOM 2185 C C . VAL A 1 293 ? 19.984 13.016 12.242 1 97.94 293 VAL A C 1
ATOM 2187 O O . VAL A 1 293 ? 20.766 13.203 13.18 1 97.94 293 VAL A O 1
ATOM 2190 N N . LEU A 1 294 ? 18.844 12.453 12.375 1 98.25 294 LEU A N 1
ATOM 2191 C CA . LEU A 1 294 ? 18.344 12.016 13.672 1 98.25 294 LEU A CA 1
ATOM 2192 C C . LEU A 1 294 ? 18.25 10.5 13.734 1 98.25 294 LEU A C 1
ATOM 2194 O O . LEU A 1 294 ? 17.641 9.867 12.867 1 98.25 294 LEU A O 1
ATOM 2198 N N . LEU A 1 295 ? 18.812 9.93 14.773 1 97.56 295 LEU A N 1
ATOM 2199 C CA . LEU A 1 295 ? 18.859 8.484 14.977 1 97.56 295 LEU A CA 1
ATOM 2200 C C . LEU A 1 295 ? 17.828 8.047 16.016 1 97.56 295 LEU A C 1
ATOM 2202 O O . LEU A 1 295 ? 17.797 8.578 17.125 1 97.56 295 LEU A O 1
ATOM 2206 N N . LEU A 1 296 ? 16.969 7.191 15.594 1 95.69 296 LEU A N 1
ATOM 2207 C CA . LEU A 1 296 ? 16.078 6.535 16.547 1 95.69 296 LEU A CA 1
ATOM 2208 C C . LEU A 1 296 ? 16.688 5.238 17.062 1 95.69 296 LEU A C 1
ATOM 2210 O O . LEU A 1 296 ? 16.906 4.301 16.297 1 95.69 296 LEU A O 1
ATOM 2214 N N . ASP A 1 297 ? 16.953 5.223 18.297 1 93.06 297 ASP A N 1
ATOM 2215 C CA . ASP A 1 297 ? 17.547 4.074 19 1 93.06 297 ASP A CA 1
ATOM 2216 C C . ASP A 1 297 ? 16.703 3.676 20.203 1 93.06 297 ASP A C 1
ATOM 2218 O O . ASP A 1 297 ? 16.734 4.348 21.234 1 93.06 297 ASP A O 1
ATOM 2222 N N . SER A 1 298 ? 16.016 2.514 20.062 1 90.31 298 SER A N 1
ATOM 2223 C CA . SER A 1 298 ? 15.094 2.039 21.094 1 90.31 298 SER A CA 1
ATOM 2224 C C . SER A 1 298 ? 14.055 3.102 21.438 1 90.31 298 SER A C 1
ATOM 2226 O O . SER A 1 298 ? 13.867 3.426 22.625 1 90.31 298 SER A O 1
ATOM 2228 N N . TYR A 1 299 ? 13.578 3.762 20.5 1 90.12 299 TYR A N 1
ATOM 2229 C CA . TYR A 1 299 ? 12.469 4.699 20.547 1 90.12 299 TYR A CA 1
ATOM 2230 C C . TYR A 1 299 ? 12.906 6.043 21.109 1 90.12 299 TYR A C 1
ATOM 2232 O O . TYR A 1 299 ? 12.078 6.906 21.406 1 90.12 299 TYR A O 1
ATOM 2240 N N . ARG A 1 300 ? 14.18 6.164 21.25 1 94.31 300 ARG A N 1
ATOM 2241 C CA . ARG A 1 300 ? 14.75 7.445 21.641 1 94.31 300 ARG A CA 1
ATOM 2242 C C . ARG A 1 300 ? 15.461 8.117 20.469 1 94.31 300 ARG A C 1
ATOM 2244 O O . ARG A 1 300 ? 16.094 7.441 19.656 1 94.31 300 ARG A O 1
ATOM 2251 N N . ILE A 1 301 ? 15.359 9.414 20.453 1 96.56 301 ILE A N 1
ATOM 2252 C CA . ILE A 1 301 ? 15.891 10.148 19.312 1 96.56 301 ILE A CA 1
ATOM 2253 C C . ILE A 1 301 ? 17.203 10.812 19.703 1 96.56 301 ILE A C 1
ATOM 2255 O O . ILE A 1 301 ? 17.328 11.383 20.781 1 96.56 301 ILE A O 1
ATOM 2259 N N . LYS A 1 302 ? 18.203 10.688 18.875 1 96.88 302 LYS A N 1
ATOM 2260 C CA . LYS A 1 302 ? 19.516 11.297 19.047 1 96.88 302 LYS A CA 1
ATOM 2261 C C . LYS A 1 302 ? 19.922 12.086 17.812 1 96.88 302 LYS A C 1
ATOM 2263 O O . LYS A 1 302 ? 19.656 11.664 16.688 1 96.88 302 LYS A O 1
ATOM 2268 N N . ASP A 1 303 ? 20.516 13.211 18.078 1 98.06 303 ASP A N 1
ATOM 2269 C CA . ASP A 1 303 ? 21.078 13.992 16.969 1 98.06 303 ASP A CA 1
ATOM 2270 C C . ASP A 1 303 ? 22.484 13.508 16.609 1 98.06 303 ASP A C 1
ATOM 2272 O O . ASP A 1 303 ? 23.422 13.703 17.375 1 98.06 303 ASP A O 1
ATOM 2276 N N . VAL A 1 304 ? 22.578 12.914 15.414 1 97.19 304 VAL A N 1
ATOM 2277 C CA . VAL A 1 304 ? 23.875 12.391 14.984 1 97.19 304 VAL A CA 1
ATOM 2278 C C . VAL A 1 304 ? 24.344 13.133 13.734 1 97.19 304 VAL A C 1
ATOM 2280 O O . VAL A 1 304 ? 24.984 12.547 12.859 1 97.19 304 VAL A O 1
ATOM 2283 N N . THR A 1 305 ? 23.922 14.367 13.578 1 97.19 305 THR A N 1
ATOM 2284 C CA . THR A 1 305 ? 24.219 15.18 12.406 1 97.19 305 THR A CA 1
ATOM 2285 C C . THR A 1 305 ? 25.734 15.305 12.203 1 97.19 305 THR A C 1
ATOM 2287 O O . THR A 1 305 ? 26.234 15.141 11.094 1 97.19 305 THR A O 1
ATOM 2290 N N . LEU A 1 306 ? 26.438 15.523 13.227 1 96.06 306 LEU A N 1
ATOM 2291 C CA . LEU A 1 306 ? 27.875 15.703 13.133 1 96.06 306 LEU A CA 1
ATOM 2292 C C . LEU A 1 306 ? 28.562 14.406 12.734 1 96.06 306 LEU A C 1
ATOM 2294 O O . LEU A 1 306 ? 29.469 14.406 11.898 1 96.06 306 LEU A O 1
ATOM 2298 N N . GLU A 1 307 ? 28.188 13.32 13.328 1 95.44 307 GLU A N 1
ATOM 2299 C CA . GLU A 1 307 ? 28.734 12.016 12.977 1 95.44 307 GLU A CA 1
ATOM 2300 C C . GLU A 1 307 ? 28.484 11.688 11.508 1 95.44 307 GLU A C 1
ATOM 2302 O O . GLU A 1 307 ? 29.359 11.18 10.812 1 95.44 307 GLU A O 1
ATOM 2307 N N . ALA A 1 308 ? 27.281 11.93 11.094 1 95.88 308 ALA A N 1
ATOM 2308 C CA . ALA A 1 308 ? 26.906 11.672 9.703 1 95.88 308 ALA A CA 1
ATOM 2309 C C . ALA A 1 308 ? 27.734 12.531 8.742 1 95.88 308 ALA A C 1
ATOM 2311 O O . ALA A 1 308 ? 28.156 12.062 7.688 1 95.88 308 ALA A O 1
ATOM 2312 N N . ARG A 1 309 ? 27.984 13.734 9.117 1 94.88 309 ARG A N 1
ATOM 2313 C CA . ARG A 1 309 ? 28.75 14.656 8.273 1 94.88 309 ARG A CA 1
ATOM 2314 C C . ARG A 1 309 ? 30.188 14.188 8.125 1 94.88 309 ARG A C 1
ATOM 2316 O O . ARG A 1 309 ? 30.812 14.391 7.074 1 94.88 309 ARG A O 1
ATOM 2323 N N . LYS A 1 310 ? 30.688 13.594 9.086 1 94.44 310 LYS A N 1
ATOM 2324 C CA . LYS A 1 310 ? 32.031 13.055 9.016 1 94.44 310 LYS A CA 1
ATOM 2325 C C . LYS A 1 310 ? 32.125 11.906 8.016 1 94.44 310 LYS A C 1
ATOM 2327 O O . LYS A 1 310 ? 33.094 11.797 7.27 1 94.44 310 LYS A O 1
ATOM 2332 N N . LEU A 1 311 ? 31.125 11.148 7.98 1 92.94 311 LEU A N 1
ATOM 2333 C CA . LEU A 1 311 ? 31.094 9.984 7.105 1 92.94 311 LEU A CA 1
ATOM 2334 C C . LEU A 1 311 ? 30.688 10.383 5.688 1 92.94 311 LEU A C 1
ATOM 2336 O O . LEU A 1 311 ? 31.141 9.773 4.715 1 92.94 311 LEU A O 1
ATOM 2340 N N . PHE A 1 312 ? 29.797 11.352 5.652 1 93.44 312 PHE A N 1
ATOM 2341 C CA . PHE A 1 312 ? 29.25 11.789 4.375 1 93.44 312 PHE A CA 1
ATOM 2342 C C . PHE A 1 312 ? 29.359 13.297 4.23 1 93.44 312 PHE A C 1
ATOM 2344 O O . PHE A 1 312 ? 28.359 14.008 4.371 1 93.44 312 PHE A O 1
ATOM 2351 N N . PRO A 1 313 ? 30.516 13.711 3.855 1 90.19 313 PRO A N 1
ATOM 2352 C CA . PRO A 1 313 ? 30.703 15.164 3.773 1 90.19 313 PRO A CA 1
ATOM 2353 C C . PRO A 1 313 ? 29.859 15.805 2.678 1 90.19 313 PRO A C 1
ATOM 2355 O O . PRO A 1 313 ? 29.672 15.219 1.611 1 90.19 313 PRO A O 1
ATOM 2358 N N . ARG A 1 314 ? 29.281 16.938 3.113 1 83.31 314 ARG A N 1
ATOM 2359 C CA . ARG A 1 314 ? 28.438 17.688 2.184 1 83.31 314 ARG A CA 1
ATOM 2360 C C . ARG A 1 314 ? 29.266 18.328 1.084 1 83.31 314 ARG A C 1
ATOM 2362 O O . ARG A 1 314 ? 30.359 18.844 1.345 1 83.31 314 ARG A O 1
ATOM 2369 N N . SER A 1 315 ? 28.797 17.969 -0.13 1 69.94 315 SER A N 1
ATOM 2370 C CA . SER A 1 315 ? 29.469 18.672 -1.214 1 69.94 315 SER A CA 1
ATOM 2371 C C . SER A 1 315 ? 29.109 20.156 -1.231 1 69.94 315 SER A C 1
ATOM 2373 O O . SER A 1 315 ? 28.016 20.531 -0.794 1 69.94 315 SER A O 1
ATOM 2375 N N . GLU A 1 316 ? 30.031 21.141 -1.304 1 61.16 316 GLU A N 1
ATOM 2376 C CA . GLU A 1 316 ? 29.844 22.594 -1.326 1 61.16 316 GLU A CA 1
ATOM 2377 C C . GLU A 1 316 ? 28.641 22.984 -2.178 1 61.16 316 GLU A C 1
ATOM 2379 O O . GLU A 1 316 ? 28.406 22.422 -3.242 1 61.16 316 GLU A O 1
ATOM 2384 N N . ASP A 1 317 ? 27.688 23.484 -1.438 1 57.34 317 ASP A N 1
ATOM 2385 C CA . ASP A 1 317 ? 26.391 23.906 -1.929 1 57.34 317 ASP A CA 1
ATOM 2386 C C . ASP A 1 317 ? 26.531 24.875 -3.107 1 57.34 317 ASP A C 1
ATOM 2388 O O . ASP A 1 317 ? 26.922 26.031 -2.928 1 57.34 317 ASP A O 1
ATOM 2392 N N . ALA A 1 318 ? 27.141 24.562 -4.191 1 55.88 318 ALA A N 1
ATOM 2393 C CA . ALA A 1 318 ? 26.953 25.438 -5.348 1 55.88 318 ALA A CA 1
ATOM 2394 C C . ALA A 1 318 ? 25.531 25.938 -5.438 1 55.88 318 ALA A C 1
ATOM 2396 O O . ALA A 1 318 ? 24.625 25.422 -4.77 1 55.88 318 ALA A O 1
ATOM 2397 N N . SER A 1 319 ? 25.281 27.062 -6.262 1 65.81 319 SER A N 1
ATOM 2398 C CA . SER A 1 319 ? 24.047 27.719 -6.648 1 65.81 319 SER A CA 1
ATOM 2399 C C . SER A 1 319 ? 23 26.703 -7.125 1 65.81 319 SER A C 1
ATOM 2401 O O . SER A 1 319 ? 23.078 26.219 -8.258 1 65.81 319 SER A O 1
ATOM 2403 N N . VAL A 1 320 ? 22.344 26.016 -6.113 1 79 320 VAL A N 1
ATOM 2404 C CA . VAL A 1 320 ? 21.312 25.062 -6.48 1 79 320 VAL A CA 1
ATOM 2405 C C . VAL A 1 320 ? 20.047 25.812 -6.922 1 79 320 VAL A C 1
ATOM 2407 O O . VAL A 1 320 ? 19.609 26.734 -6.238 1 79 320 VAL A O 1
ATOM 2410 N N . PRO A 1 321 ? 19.625 25.594 -8.094 1 82.56 321 PRO A N 1
ATOM 2411 C CA . PRO A 1 321 ? 18.375 26.219 -8.539 1 82.56 321 PRO A CA 1
ATOM 2412 C C . PRO A 1 321 ? 17.172 25.797 -7.711 1 82.56 321 PRO A C 1
ATOM 2414 O O . PRO A 1 321 ? 17.25 24.797 -6.977 1 82.56 321 PRO A O 1
ATOM 2417 N N . THR A 1 322 ? 16.172 26.719 -7.785 1 86.31 322 THR A N 1
ATOM 2418 C CA . THR A 1 322 ? 14.922 26.375 -7.125 1 86.31 322 THR A CA 1
ATOM 2419 C C . THR A 1 322 ? 14.117 25.391 -7.969 1 86.31 322 THR A C 1
ATOM 2421 O O . THR A 1 322 ? 14.078 25.5 -9.195 1 86.31 322 THR A O 1
ATOM 2424 N N . PHE A 1 323 ? 13.547 24.453 -7.27 1 91.12 323 PHE A N 1
ATOM 2425 C CA . PHE A 1 323 ? 12.719 23.469 -7.949 1 91.12 323 PHE A CA 1
ATOM 2426 C C . PHE A 1 323 ? 11.57 24.156 -8.688 1 91.12 323 PHE A C 1
ATOM 2428 O O . PHE A 1 323 ? 10.898 25.031 -8.133 1 91.12 323 PHE A O 1
ATOM 2435 N N . PRO A 1 324 ? 11.281 23.781 -9.875 1 88.5 324 PRO A N 1
ATOM 2436 C CA . PRO A 1 324 ? 10.227 24.438 -10.641 1 88.5 324 PRO A CA 1
ATOM 2437 C C . PRO A 1 324 ? 8.828 24.141 -10.102 1 88.5 324 PRO A C 1
ATOM 2439 O O . PRO A 1 324 ? 8.57 23.016 -9.633 1 88.5 324 PRO A O 1
ATOM 2442 N N . VAL A 1 325 ? 7.992 25.203 -10.125 1 89.12 325 VAL A N 1
ATOM 2443 C CA . VAL A 1 325 ? 6.594 25.047 -9.742 1 89.12 325 VAL A CA 1
ATOM 2444 C C . VAL A 1 325 ? 5.699 25.156 -10.977 1 89.12 325 VAL A C 1
ATOM 2446 O O . VAL A 1 325 ? 5.777 26.125 -11.727 1 89.12 325 VAL A O 1
ATOM 2449 N N . SER A 1 326 ? 4.953 24.062 -11.156 1 87.31 326 SER A N 1
ATOM 2450 C CA . SER A 1 326 ? 4.012 24.062 -12.266 1 87.31 326 SER A CA 1
ATOM 2451 C C . SER A 1 326 ? 2.605 24.422 -11.805 1 87.31 326 SER A C 1
ATOM 2453 O O . SER A 1 326 ? 2.24 24.188 -10.656 1 87.31 326 SER A O 1
ATOM 2455 N N . THR A 1 327 ? 1.915 25.141 -12.695 1 91.38 327 THR A N 1
ATOM 2456 C CA . THR A 1 327 ? 0.531 25.516 -12.43 1 91.38 327 THR A CA 1
ATOM 2457 C C . THR A 1 327 ? -0.403 24.906 -13.477 1 91.38 327 THR A C 1
ATOM 2459 O O . THR A 1 327 ? -0.141 25 -14.672 1 91.38 327 THR A O 1
ATOM 2462 N N . ARG A 1 328 ? -1.349 24.234 -13.008 1 94.12 328 ARG A N 1
ATOM 2463 C CA . ARG A 1 328 ? -2.361 23.641 -13.883 1 94.12 328 ARG A CA 1
ATOM 2464 C C . ARG A 1 328 ? -3.752 24.172 -13.531 1 94.12 328 ARG A C 1
ATOM 2466 O O . ARG A 1 328 ? -3.943 24.781 -12.477 1 94.12 328 ARG A O 1
ATOM 2473 N N . SER A 1 329 ? -4.656 23.969 -14.469 1 91.38 329 SER A N 1
ATOM 2474 C CA . SER A 1 329 ? -6.051 24.359 -14.25 1 91.38 329 SER A CA 1
ATOM 2475 C C . SER A 1 329 ? -6.992 23.188 -14.531 1 91.38 329 SER A C 1
ATOM 2477 O O . SER A 1 329 ? -6.719 22.359 -15.398 1 91.38 329 SER A O 1
ATOM 2479 N N . LEU A 1 330 ? -7.938 23.172 -13.758 1 88.12 330 LEU A N 1
ATOM 2480 C CA . LEU A 1 330 ? -8.945 22.125 -13.891 1 88.12 330 LEU A CA 1
ATOM 2481 C C . LEU A 1 330 ? -9.883 22.422 -15.055 1 88.12 330 LEU A C 1
ATOM 2483 O O . LEU A 1 330 ? -10.375 23.547 -15.188 1 88.12 330 LEU A O 1
ATOM 2487 N N . ASP A 1 331 ? -10.07 21.406 -15.875 1 84.69 331 ASP A N 1
ATOM 2488 C CA . ASP A 1 331 ? -11.078 21.5 -16.922 1 84.69 331 ASP A CA 1
ATOM 2489 C C . ASP A 1 331 ? -12.453 21.094 -16.406 1 84.69 331 ASP A C 1
ATOM 2491 O O . ASP A 1 331 ? -12.781 19.906 -16.375 1 84.69 331 ASP A O 1
ATOM 2495 N N . LEU A 1 332 ? -13.227 21.969 -16.172 1 78.69 332 LEU A N 1
ATOM 2496 C CA . LEU A 1 332 ? -14.523 21.734 -15.547 1 78.69 332 LEU A CA 1
ATOM 2497 C C . LEU A 1 332 ? -15.453 20.984 -16.484 1 78.69 332 LEU A C 1
ATOM 2499 O O . LEU A 1 332 ? -16.406 20.344 -16.047 1 78.69 332 LEU A O 1
ATOM 2503 N N . SER A 1 333 ? -15.188 21.062 -17.719 1 76.31 333 SER A N 1
ATOM 2504 C CA . SER A 1 333 ? -16.031 20.391 -18.703 1 76.31 333 SER A CA 1
ATOM 2505 C C . SER A 1 333 ? -15.852 18.875 -18.641 1 76.31 333 SER A C 1
ATOM 2507 O O . SER A 1 333 ? -16.688 18.125 -19.141 1 76.31 333 SER A O 1
ATOM 2509 N N . SER A 1 334 ? -14.797 18.5 -18.047 1 75.81 334 SER A N 1
ATOM 2510 C CA . SER A 1 334 ? -14.516 17.062 -17.953 1 75.81 334 SER A CA 1
ATOM 2511 C C . SER A 1 334 ? -15.352 16.406 -16.859 1 75.81 334 SER A C 1
ATOM 2513 O O . SER A 1 334 ? -15.469 15.18 -16.828 1 75.81 334 SER A O 1
ATOM 2515 N N . PHE A 1 335 ? -15.891 17.234 -16.016 1 69.75 335 PHE A N 1
ATOM 2516 C CA . PHE A 1 335 ? -16.719 16.672 -14.961 1 69.75 335 PHE A CA 1
ATOM 2517 C C . PHE A 1 335 ? -18.062 16.188 -15.523 1 69.75 335 PHE A C 1
ATOM 2519 O O . PHE A 1 335 ? -18.625 16.812 -16.422 1 69.75 335 PHE A O 1
ATOM 2526 N N . PRO A 1 336 ? -18.328 14.906 -15.203 1 58.72 336 PRO A N 1
ATOM 2527 C CA . PRO A 1 336 ? -19.625 14.453 -15.719 1 58.72 336 PRO A CA 1
ATOM 2528 C C . PRO A 1 336 ? -20.766 15.398 -15.375 1 58.72 336 PRO A C 1
ATOM 2530 O O . PRO A 1 336 ? -20.797 15.969 -14.281 1 58.72 336 PRO A O 1
ATOM 2533 N N . LYS A 1 337 ? -21.391 15.984 -16.484 1 50.59 337 LYS A N 1
ATOM 2534 C CA . LYS A 1 337 ? -22.531 16.875 -16.312 1 50.59 337 LYS A CA 1
ATOM 2535 C C . LYS A 1 337 ? -23.594 16.25 -15.43 1 50.59 337 LYS A C 1
ATOM 2537 O O . LYS A 1 337 ? -23.938 15.078 -15.609 1 50.59 337 LYS A O 1
ATOM 2542 N N . SER A 1 338 ? -23.531 16.562 -14.188 1 43.5 338 SER A N 1
ATOM 2543 C CA . SER A 1 338 ? -24.641 16.109 -13.367 1 43.5 338 SER A CA 1
ATOM 2544 C C . SER A 1 338 ? -25.984 16.469 -14.008 1 43.5 338 SER A C 1
ATOM 2546 O O . SER A 1 338 ? -26.25 17.641 -14.273 1 43.5 338 SER A O 1
ATOM 2548 N N . ASP A 1 339 ? -26.312 15.945 -15.188 1 39.66 339 ASP A N 1
ATOM 2549 C CA . ASP A 1 339 ? -27.672 16.344 -15.539 1 39.66 339 ASP A CA 1
ATOM 2550 C C . ASP A 1 339 ? -28.562 16.406 -14.305 1 39.66 339 ASP A C 1
ATOM 2552 O O . ASP A 1 339 ? -29.797 16.266 -14.406 1 39.66 339 ASP A O 1
ATOM 2556 N N . GLY A 1 340 ? -28.172 16.969 -13.359 1 37.56 340 GLY A N 1
ATOM 2557 C CA . GLY A 1 340 ? -28.953 17.078 -12.133 1 37.56 340 GLY A CA 1
ATOM 2558 C C . GLY A 1 340 ? -28.688 15.945 -11.156 1 37.56 340 GLY A C 1
ATOM 2559 O O . GLY A 1 340 ? -29.078 16.016 -9.992 1 37.56 340 GLY A O 1
ATOM 2560 N N . GLY A 1 341 ? -28.672 14.625 -11.516 1 33.44 341 GLY A N 1
ATOM 2561 C CA . GLY A 1 341 ? -28.469 13.492 -10.625 1 33.44 341 GLY A CA 1
ATOM 2562 C C . GLY A 1 341 ? -27 13.203 -10.352 1 33.44 341 GLY A C 1
ATOM 2563 O O . GLY A 1 341 ? -26.141 13.445 -11.203 1 33.44 341 GLY A O 1
ATOM 2564 N N . TYR A 1 342 ? -26.453 13.492 -9.234 1 34.72 342 TYR A N 1
ATOM 2565 C CA . TYR A 1 342 ? -25.141 13.422 -8.602 1 34.72 342 TYR A CA 1
ATOM 2566 C C . TYR A 1 342 ? -24.391 12.172 -9.062 1 34.72 342 TYR A C 1
ATOM 2568 O O . TYR A 1 342 ? -24.438 11.133 -8.398 1 34.72 342 TYR A O 1
ATOM 2576 N N . LYS A 1 343 ? -24.516 11.656 -10.328 1 36.78 343 LYS A N 1
ATOM 2577 C CA . LYS A 1 343 ? -24.047 10.312 -10.648 1 36.78 343 LYS A CA 1
ATOM 2578 C C . LYS A 1 343 ? -22.531 10.289 -10.797 1 36.78 343 LYS A C 1
ATOM 2580 O O . LYS A 1 343 ? -21.969 9.352 -11.383 1 36.78 343 LYS A O 1
ATOM 2585 N N . GLY A 1 344 ? -21.734 11.344 -10.547 1 36.44 344 GLY A N 1
ATOM 2586 C CA . GLY A 1 344 ? -20.391 11.164 -11.07 1 36.44 344 GLY A CA 1
ATOM 2587 C C . GLY A 1 344 ? -19.578 10.18 -10.266 1 36.44 344 GLY A C 1
ATOM 2588 O O . GLY A 1 344 ? -19.438 10.32 -9.055 1 36.44 344 GLY A O 1
ATOM 2589 N N . ALA A 1 345 ? -19.578 8.875 -10.734 1 39.78 345 ALA A N 1
ATOM 2590 C CA . ALA A 1 345 ? -18.672 7.844 -10.211 1 39.78 345 ALA A CA 1
ATOM 2591 C C . ALA A 1 345 ? -17.219 8.25 -10.375 1 39.78 345 ALA A C 1
ATOM 2593 O O . ALA A 1 345 ? -16.812 8.688 -11.453 1 39.78 345 ALA A O 1
ATOM 2594 N N . PHE A 1 346 ? -16.719 8.961 -9.383 1 43.06 346 PHE A N 1
ATOM 2595 C CA . PHE A 1 346 ? -15.289 9.234 -9.477 1 43.06 346 PHE A CA 1
ATOM 2596 C C . PHE A 1 346 ? -14.477 7.957 -9.297 1 43.06 346 PHE A C 1
ATOM 2598 O O . PHE A 1 346 ? -14.703 7.203 -8.344 1 43.06 346 PHE A O 1
ATOM 2605 N N . GLU A 1 347 ? -14.023 7.445 -10.453 1 43.12 347 GLU A N 1
ATOM 2606 C CA . GLU A 1 347 ? -13.18 6.254 -10.414 1 43.12 347 GLU A CA 1
ATOM 2607 C C . GLU A 1 347 ? -11.789 6.582 -9.883 1 43.12 347 GLU A C 1
ATOM 2609 O O . GLU A 1 347 ? -11.172 7.562 -10.305 1 43.12 347 GLU A O 1
ATOM 2614 N N . VAL A 1 348 ? -11.484 6.387 -8.742 1 41.5 348 VAL A N 1
ATOM 2615 C CA . VAL A 1 348 ? -10.117 6.504 -8.258 1 41.5 348 VAL A CA 1
ATOM 2616 C C . VAL A 1 348 ? -9.375 5.184 -8.469 1 41.5 348 VAL A C 1
ATOM 2618 O O . VAL A 1 348 ? -9.992 4.117 -8.484 1 41.5 348 VAL A O 1
ATOM 2621 N N . PRO A 1 349 ? -8.062 5.348 -8.914 1 38.22 349 PRO A N 1
ATOM 2622 C CA . PRO A 1 349 ? -7.242 4.199 -9.305 1 38.22 349 PRO A CA 1
ATOM 2623 C C . PRO A 1 349 ? -7.285 3.066 -8.281 1 38.22 349 PRO A C 1
ATOM 2625 O O . PRO A 1 349 ? -7.445 3.316 -7.086 1 38.22 349 PRO A O 1
ATOM 2628 N N . ARG A 1 350 ? -7.57 2.066 -8.867 1 33.59 350 ARG A N 1
ATOM 2629 C CA . ARG A 1 350 ? -7.438 0.778 -8.195 1 33.59 350 ARG A CA 1
ATOM 2630 C C . ARG A 1 350 ? -6 0.542 -7.742 1 33.59 350 ARG A C 1
ATOM 2632 O O . ARG A 1 350 ? -5.062 0.695 -8.531 1 33.59 350 ARG A O 1
ATOM 2639 N N . GLY A 1 351 ? -5.184 0.801 -6.984 1 32.62 351 GLY A N 1
ATOM 2640 C CA . GLY A 1 351 ? -4.57 -0.518 -7.035 1 32.62 351 GLY A CA 1
ATOM 2641 C C . GLY A 1 351 ? -5.48 -1.573 -7.637 1 32.62 351 GLY A C 1
ATOM 2642 O O . GLY A 1 351 ? -6.219 -1.298 -8.586 1 32.62 351 GLY A O 1
ATOM 2643 N N . THR A 1 352 ? -5.965 -2.592 -6.98 1 30.86 352 THR A N 1
ATOM 2644 C CA . THR A 1 352 ? -6.98 -3.477 -7.539 1 30.86 352 THR A CA 1
ATOM 2645 C C . THR A 1 352 ? -8.234 -2.691 -7.918 1 30.86 352 THR A C 1
ATOM 2647 O O . THR A 1 352 ? -8.742 -2.826 -9.031 1 30.86 352 THR A O 1
ATOM 2650 N N . ARG A 1 353 ? -9.523 -2.633 -7.02 1 31.31 353 ARG A N 1
ATOM 2651 C CA . ARG A 1 353 ? -10.922 -2.512 -7.414 1 31.31 353 ARG A CA 1
ATOM 2652 C C . ARG A 1 353 ? -11.32 -1.049 -7.578 1 31.31 353 ARG A C 1
ATOM 2654 O O . ARG A 1 353 ? -10.773 -0.173 -6.902 1 31.31 353 ARG A O 1
ATOM 2661 N N . VAL A 1 354 ? -11.664 -0.682 -8.758 1 31.73 354 VAL A N 1
ATOM 2662 C CA . VAL A 1 354 ? -12.359 0.484 -9.281 1 31.73 354 VAL A CA 1
ATOM 2663 C C . VAL A 1 354 ? -13.398 0.964 -8.266 1 31.73 354 VAL A C 1
ATOM 2665 O O . VAL A 1 354 ? -14.227 0.181 -7.797 1 31.73 354 VAL A O 1
ATOM 2668 N N . LEU A 1 355 ? -13.031 2.021 -7.652 1 34.03 355 LEU A N 1
ATOM 2669 C CA . LEU A 1 355 ? -13.977 2.719 -6.785 1 34.03 355 LEU A CA 1
ATOM 2670 C C . LEU A 1 355 ? -15.07 3.398 -7.609 1 34.03 355 LEU A C 1
ATOM 2672 O O . LEU A 1 355 ? -14.773 4.141 -8.547 1 34.03 355 LEU A O 1
ATOM 2676 N N . ARG A 1 356 ? -16.188 2.811 -7.707 1 32.31 356 ARG A N 1
ATOM 2677 C CA . ARG A 1 356 ? -17.281 3.568 -8.289 1 32.31 356 ARG A CA 1
ATOM 2678 C C . ARG A 1 356 ? -18.016 4.371 -7.215 1 32.31 356 ARG A C 1
ATOM 2680 O O . ARG A 1 356 ? -18.453 3.816 -6.203 1 32.31 356 ARG A O 1
ATOM 2687 N N . ILE A 1 357 ? -17.719 5.535 -7.043 1 31.06 357 ILE A N 1
ATOM 2688 C CA . ILE A 1 357 ? -18.453 6.445 -6.16 1 31.06 357 ILE A CA 1
ATOM 2689 C C . ILE A 1 357 ? -19.844 6.723 -6.734 1 31.06 357 ILE A C 1
ATOM 2691 O O . ILE A 1 357 ? -19.969 7.289 -7.82 1 31.06 357 ILE A O 1
ATOM 2695 N N . ARG A 1 358 ? -20.844 5.789 -6.469 1 30.69 358 ARG A N 1
ATOM 2696 C CA . ARG A 1 358 ? -22.203 6.109 -6.91 1 30.69 358 ARG A CA 1
ATOM 2697 C C . ARG A 1 358 ? -22.953 6.891 -5.836 1 30.69 358 ARG A C 1
ATOM 2699 O O . ARG A 1 358 ? -22.828 6.594 -4.645 1 30.69 358 ARG A O 1
ATOM 2706 N N . ASP A 1 359 ? -23.328 8.062 -6.047 1 28.05 359 ASP A N 1
ATOM 2707 C CA . ASP A 1 359 ? -24.328 8.781 -5.254 1 28.05 359 ASP A CA 1
ATOM 2708 C C . ASP A 1 359 ? -25.656 8.039 -5.238 1 28.05 359 ASP A C 1
ATOM 2710 O O . ASP A 1 359 ? -26.312 7.895 -6.277 1 28.05 359 ASP A O 1
ATOM 2714 N N . ASP A 1 360 ? -25.844 7.09 -4.367 1 31.5 360 ASP A N 1
ATOM 2715 C CA . ASP A 1 360 ? -27.078 6.312 -4.293 1 31.5 360 ASP A CA 1
ATOM 2716 C C . ASP A 1 360 ? -28.297 7.215 -4.062 1 31.5 360 ASP A C 1
ATOM 2718 O O . ASP A 1 360 ? -29.422 6.734 -3.908 1 31.5 360 ASP A O 1
ATOM 2722 N N . ARG A 1 361 ? -28.203 8.469 -3.559 1 29.44 361 ARG A N 1
ATOM 2723 C CA . ARG A 1 361 ? -29.516 9.016 -3.209 1 29.44 361 ARG A CA 1
ATOM 2724 C C . ARG A 1 361 ? -30.453 8.984 -4.406 1 29.44 361 ARG A C 1
ATOM 2726 O O . ARG A 1 361 ? -31.672 9.078 -4.242 1 29.44 361 ARG A O 1
ATOM 2733 N N . ARG A 1 362 ? -30.125 9.617 -5.559 1 28.8 362 ARG A N 1
ATOM 2734 C CA . ARG A 1 362 ? -31.172 9.859 -6.539 1 28.8 362 ARG A CA 1
ATOM 2735 C C . ARG A 1 362 ? -31.328 8.68 -7.488 1 28.8 362 ARG A C 1
ATOM 2737 O O . ARG A 1 362 ? -30.844 8.719 -8.617 1 28.8 362 ARG A O 1
ATOM 2744 N N . THR A 1 363 ? -31.031 7.477 -7.23 1 29.98 363 THR A N 1
ATOM 2745 C CA . THR A 1 363 ? -31.656 6.676 -8.281 1 29.98 363 THR A CA 1
ATOM 2746 C C . THR A 1 363 ? -33.094 7.098 -8.492 1 29.98 363 THR A C 1
ATOM 2748 O O . THR A 1 363 ? -33.969 6.824 -7.656 1 29.98 363 THR A O 1
ATOM 2751 N N . THR A 1 364 ? -33.344 8.273 -8.922 1 27.41 364 THR A N 1
ATOM 2752 C CA . THR A 1 364 ? -34.594 8.219 -9.68 1 27.41 364 THR A CA 1
ATOM 2753 C C . THR A 1 364 ? -34.594 7.023 -10.625 1 27.41 364 THR A C 1
ATOM 2755 O O . THR A 1 364 ? -33.562 6.695 -11.219 1 27.41 364 THR A O 1
ATOM 2758 N N . PRO A 1 365 ? -35.656 6.145 -10.57 1 28.78 365 PRO A N 1
ATOM 2759 C CA . PRO A 1 365 ? -35.969 5.105 -11.547 1 28.78 365 PRO A CA 1
ATOM 2760 C C . PRO A 1 365 ? -35.812 5.578 -12.992 1 28.78 365 PRO A C 1
ATOM 2762 O O . PRO A 1 365 ? -36.594 6.398 -13.469 1 28.78 365 PRO A O 1
ATOM 2765 N N . THR A 1 366 ? -34.812 6.191 -13.461 1 28.75 366 THR A N 1
ATOM 2766 C CA . THR A 1 366 ? -34.906 6.543 -14.875 1 28.75 366 THR A CA 1
ATOM 2767 C C . THR A 1 366 ? -35.312 5.332 -15.703 1 28.75 366 THR A C 1
ATOM 2769 O O . THR A 1 366 ? -35.156 4.191 -15.258 1 28.75 366 THR A O 1
ATOM 2772 N N . THR A 1 367 ? -35.688 5.574 -17.172 1 27.66 367 THR A N 1
ATOM 2773 C CA . THR A 1 367 ? -36.344 4.727 -18.172 1 27.66 367 THR A CA 1
ATOM 2774 C C . THR A 1 367 ? -35.562 3.432 -18.359 1 27.66 367 THR A C 1
ATOM 2776 O O . THR A 1 367 ? -34.344 3.379 -18.062 1 27.66 367 THR A O 1
ATOM 2779 N N . LYS A 1 368 ? -36.156 2.338 -19.125 1 30.2 368 LYS A N 1
ATOM 2780 C CA . LYS A 1 368 ? -36 0.911 -19.391 1 30.2 368 LYS A CA 1
ATOM 2781 C C . LYS A 1 368 ? -34.625 0.592 -19.906 1 30.2 368 LYS A C 1
ATOM 2783 O O . LYS A 1 368 ? -34.031 -0.426 -19.531 1 30.2 368 LYS A O 1
ATOM 2788 N N . ALA A 1 369 ? -34.25 1.165 -21.062 1 29.77 369 ALA A N 1
ATOM 2789 C CA . ALA A 1 369 ? -33.188 0.717 -21.953 1 29.77 369 ALA A CA 1
ATOM 2790 C C . ALA A 1 369 ? -31.828 0.817 -21.281 1 29.77 369 ALA A C 1
ATOM 2792 O O . ALA A 1 369 ? -30.938 -0.012 -21.516 1 29.77 369 ALA A O 1
ATOM 2793 N N . ASP A 1 370 ? -31.484 1.926 -20.75 1 28.88 370 ASP A N 1
ATOM 2794 C CA . ASP A 1 370 ? -30.109 2.17 -20.328 1 28.88 370 ASP A CA 1
ATOM 2795 C C . ASP A 1 370 ? -29.797 1.446 -19.016 1 28.88 370 ASP A C 1
ATOM 2797 O O . ASP A 1 370 ? -28.734 1.659 -18.422 1 28.88 370 ASP A O 1
ATOM 2801 N N . GLU A 1 371 ? -30.719 0.831 -18.234 1 31.05 371 GLU A N 1
ATOM 2802 C CA . GLU A 1 371 ? -30.688 -0.023 -17.047 1 31.05 371 GLU A CA 1
ATOM 2803 C C . GLU A 1 371 ? -29.922 -1.31 -17.312 1 31.05 371 GLU A C 1
ATOM 2805 O O . GLU A 1 371 ? -29.609 -2.061 -16.391 1 31.05 371 GLU A O 1
ATOM 2810 N N . GLU A 1 372 ? -30.062 -1.903 -18.484 1 30.41 372 GLU A N 1
ATOM 2811 C CA . GLU A 1 372 ? -29.609 -3.23 -18.891 1 30.41 372 GLU A CA 1
ATOM 2812 C C . GLU A 1 372 ? -28.094 -3.373 -18.703 1 30.41 372 GLU A C 1
ATOM 2814 O O . GLU A 1 372 ? -27.609 -4.445 -18.344 1 30.41 372 GLU A O 1
ATOM 2819 N N . GLN A 1 373 ? -27.359 -2.543 -19.5 1 29.98 373 GLN A N 1
ATOM 2820 C CA . GLN A 1 373 ? -25.953 -2.869 -19.688 1 29.98 373 GLN A CA 1
ATOM 2821 C C . GLN A 1 373 ? -25.156 -2.545 -18.438 1 29.98 373 GLN A C 1
ATOM 2823 O O . GLN A 1 373 ? -24 -2.967 -18.297 1 29.98 373 GLN A O 1
ATOM 2828 N N . ASN A 1 374 ? -25.422 -1.324 -17.828 1 29.81 374 ASN A N 1
ATOM 2829 C CA . ASN A 1 374 ? -24.484 -0.918 -16.781 1 29.81 374 ASN A CA 1
ATOM 2830 C C . ASN A 1 374 ? -24.828 -1.562 -15.438 1 29.81 374 ASN A C 1
ATOM 2832 O O . ASN A 1 374 ? -25.828 -1.194 -14.812 1 29.81 374 ASN A O 1
ATOM 2836 N N . GLU A 1 375 ? -24.906 -2.816 -15.281 1 30.94 375 GLU A N 1
ATOM 2837 C CA . GLU A 1 375 ? -24.891 -3.467 -13.969 1 30.94 375 GLU A CA 1
ATOM 2838 C C . GLU A 1 375 ? -24.328 -2.539 -12.898 1 30.94 375 GLU A C 1
ATOM 2840 O O . GLU A 1 375 ? -23.109 -2.398 -12.773 1 30.94 375 GLU A O 1
ATOM 2845 N N . ALA A 1 376 ? -25.016 -1.514 -12.641 1 31.67 376 ALA A N 1
ATOM 2846 C CA . ALA A 1 376 ? -24.766 -0.496 -11.625 1 31.67 376 ALA A CA 1
ATOM 2847 C C . ALA A 1 376 ? -24.391 -1.135 -10.289 1 31.67 376 ALA A C 1
ATOM 2849 O O . ALA A 1 376 ? -25.234 -1.761 -9.641 1 31.67 376 ALA A O 1
ATOM 2850 N N . LEU A 1 377 ? -23.234 -1.573 -10.141 1 32.5 377 LEU A N 1
ATOM 2851 C CA . LEU A 1 377 ? -22.781 -1.876 -8.781 1 32.5 377 LEU A CA 1
ATOM 2852 C C . LEU A 1 377 ? -23.359 -0.872 -7.789 1 32.5 377 LEU A C 1
ATOM 2854 O O . LEU A 1 377 ? -23.453 0.323 -8.086 1 32.5 377 LEU A O 1
ATOM 2858 N N . PRO A 1 378 ? -24.281 -1.253 -6.906 1 32.75 378 PRO A N 1
ATOM 2859 C CA . PRO A 1 378 ? -24.75 -0.323 -5.879 1 32.75 378 PRO A CA 1
ATOM 2860 C C . PRO A 1 378 ? -23.688 0.705 -5.477 1 32.75 378 PRO A C 1
ATOM 2862 O O . PRO A 1 378 ? -22.5 0.438 -5.59 1 32.75 378 PRO A O 1
ATOM 2865 N N . ALA A 1 379 ? -24.125 2.006 -5.539 1 37.19 379 ALA A N 1
ATOM 2866 C CA . ALA A 1 379 ? -23.297 3.094 -5.027 1 37.19 379 ALA A CA 1
ATOM 2867 C C . ALA A 1 379 ? -22.516 2.65 -3.799 1 37.19 379 ALA A C 1
ATOM 2869 O O . ALA A 1 379 ? -23.047 1.976 -2.918 1 37.19 379 ALA A O 1
ATOM 2870 N N . PRO A 1 380 ? -21.25 2.646 -3.912 1 40.03 380 PRO A N 1
ATOM 2871 C CA . PRO A 1 380 ? -20.578 2.258 -2.676 1 40.03 380 PRO A CA 1
ATOM 2872 C C . PRO A 1 380 ? -21.125 2.973 -1.445 1 40.03 380 PRO A C 1
ATOM 2874 O O . PRO A 1 380 ? -21.594 4.113 -1.545 1 40.03 380 PRO A O 1
ATOM 2877 N N . SER A 1 381 ? -21.516 2.297 -0.463 1 43.69 381 SER A N 1
ATOM 2878 C CA . SER A 1 381 ? -21.828 2.869 0.843 1 43.69 381 SER A CA 1
ATOM 2879 C C . SER A 1 381 ? -20.781 3.896 1.262 1 43.69 381 SER A C 1
ATOM 2881 O O . SER A 1 381 ? -19.672 3.922 0.715 1 43.69 381 SER A O 1
ATOM 2883 N N . ASP A 1 382 ? -21.234 5.023 1.82 1 45.47 382 ASP A N 1
ATOM 2884 C CA . ASP A 1 382 ? -20.359 6.035 2.418 1 45.47 382 ASP A CA 1
ATOM 2885 C C . ASP A 1 382 ? -19.062 5.414 2.908 1 45.47 382 ASP A C 1
ATOM 2887 O O . ASP A 1 382 ? -17.984 6 2.734 1 45.47 382 ASP A O 1
ATOM 2891 N N . GLU A 1 383 ? -19.219 4.328 3.412 1 47.09 383 GLU A N 1
ATOM 2892 C CA . GLU A 1 383 ? -18.047 3.641 3.945 1 47.09 383 GLU A CA 1
ATOM 2893 C C . GLU A 1 383 ? -17.094 3.225 2.826 1 47.09 383 GLU A C 1
ATOM 2895 O O . GLU A 1 383 ? -15.875 3.314 2.977 1 47.09 383 GLU A O 1
ATOM 2900 N N . ASP A 1 384 ? -17.703 3.072 1.738 1 52.94 384 ASP A N 1
ATOM 2901 C CA . ASP A 1 384 ? -16.891 2.635 0.608 1 52.94 384 ASP A CA 1
ATOM 2902 C C . ASP A 1 384 ? -16.094 3.797 0.026 1 52.94 384 ASP A C 1
ATOM 2904 O O . ASP A 1 384 ? -14.922 3.637 -0.323 1 52.94 384 ASP A O 1
ATOM 2908 N N . LEU A 1 385 ? -16.75 4.941 0.115 1 53.22 385 LEU A N 1
ATOM 2909 C CA . LEU A 1 385 ? -16.078 6.133 -0.389 1 53.22 385 LEU A CA 1
ATOM 2910 C C . LEU A 1 385 ? -14.867 6.48 0.472 1 53.22 385 LEU A C 1
ATOM 2912 O O . LEU A 1 385 ? -13.789 6.773 -0.052 1 53.22 385 LEU A O 1
ATOM 2916 N N . SER A 1 386 ? -15.164 6.484 1.703 1 52.84 386 SER A N 1
ATOM 2917 C CA . SER A 1 386 ? -14.109 6.848 2.646 1 52.84 386 SER A CA 1
ATOM 2918 C C . SER A 1 386 ? -12.914 5.906 2.533 1 52.84 386 SER A C 1
ATOM 2920 O O . SER A 1 386 ? -11.766 6.348 2.547 1 52.84 386 SER A O 1
ATOM 2922 N N . LEU A 1 387 ? -13.266 4.762 2.307 1 54.44 387 LEU A N 1
ATOM 2923 C CA . LEU A 1 387 ? -12.203 3.762 2.207 1 54.44 387 LEU A CA 1
ATOM 2924 C C . LEU A 1 387 ? -11.398 3.949 0.926 1 54.44 387 LEU A C 1
ATOM 2926 O O . LEU A 1 387 ? -10.172 3.828 0.935 1 54.44 387 LEU A O 1
ATOM 2930 N N . GLN A 1 388 ? -12.094 4.406 0.074 1 60.44 388 GLN A N 1
ATOM 2931 C CA . GLN A 1 388 ? -11.422 4.551 -1.214 1 60.44 388 GLN A CA 1
ATOM 2932 C C . GLN A 1 388 ? -10.516 5.777 -1.228 1 60.44 388 GLN A C 1
ATOM 2934 O O . GLN A 1 388 ? -9.375 5.707 -1.677 1 60.44 388 GLN A O 1
ATOM 2939 N N . LEU A 1 389 ? -11.047 6.789 -0.679 1 64 389 LEU A N 1
ATOM 2940 C CA . LEU A 1 389 ? -10.281 8.023 -0.684 1 64 389 LEU A CA 1
ATOM 2941 C C . LEU A 1 389 ? -9.086 7.926 0.258 1 64 389 LEU A C 1
ATOM 2943 O O . LEU A 1 389 ? -8.016 8.477 -0.022 1 64 389 LEU A O 1
ATOM 2947 N N . SER A 1 390 ? -9.273 7.18 1.278 1 64.38 390 SER A N 1
ATOM 2948 C CA . SER A 1 390 ? -8.195 7.082 2.254 1 64.38 390 SER A CA 1
ATOM 2949 C C . SER A 1 390 ? -7.016 6.289 1.699 1 64.38 390 SER A C 1
ATOM 2951 O O . SER A 1 390 ? -5.879 6.465 2.141 1 64.38 390 SER A O 1
ATOM 2953 N N . ARG A 1 391 ? -7.258 5.535 0.726 1 65.25 391 ARG A N 1
ATOM 2954 C CA . ARG A 1 391 ? -6.172 4.789 0.096 1 65.25 391 ARG A CA 1
ATOM 2955 C C . ARG A 1 391 ? -5.301 5.703 -0.758 1 65.25 391 ARG A C 1
ATOM 2957 O O . ARG A 1 391 ? -4.09 5.508 -0.851 1 65.25 391 ARG A O 1
ATOM 2964 N N . CYS A 1 392 ? -6.035 6.648 -1.26 1 70.5 392 CYS A N 1
ATOM 2965 C CA . CYS A 1 392 ? -5.316 7.539 -2.164 1 70.5 392 CYS A CA 1
ATOM 2966 C C . CYS A 1 392 ? -4.727 8.727 -1.408 1 70.5 392 CYS A C 1
ATOM 2968 O O . CYS A 1 392 ? -3.717 9.289 -1.825 1 70.5 392 CYS A O 1
ATOM 2970 N N . VAL A 1 393 ? -5.477 9.094 -0.419 1 82.94 393 VAL A N 1
ATOM 2971 C CA . VAL A 1 393 ? -5.031 10.195 0.435 1 82.94 393 VAL A CA 1
ATOM 2972 C C . VAL A 1 393 ? -4.98 9.727 1.889 1 82.94 393 VAL A C 1
ATOM 2974 O O . VAL A 1 393 ? -5.895 10.016 2.668 1 82.94 393 VAL A O 1
ATOM 2977 N N . PRO A 1 394 ? -3.898 9.164 2.264 1 79.94 394 PRO A N 1
ATOM 2978 C CA . PRO A 1 394 ? -3.799 8.516 3.572 1 79.94 394 PRO A CA 1
ATOM 2979 C C . PRO A 1 394 ? -3.939 9.492 4.734 1 79.94 394 PRO A C 1
ATOM 2981 O O . PRO A 1 394 ? -4.176 9.078 5.871 1 79.94 394 PRO A O 1
ATOM 2984 N N . GLN A 1 395 ? -3.859 10.719 4.508 1 89.25 395 GLN A N 1
ATOM 2985 C CA . GLN A 1 395 ? -3.881 11.688 5.602 1 89.25 395 GLN A CA 1
ATOM 2986 C C . GLN A 1 395 ? -5.305 12.125 5.918 1 89.25 395 GLN A C 1
ATOM 2988 O O . GLN A 1 395 ? -5.523 12.938 6.824 1 89.25 395 GLN A O 1
ATOM 2993 N N . LEU A 1 396 ? -6.316 11.586 5.211 1 87 396 LEU A N 1
ATOM 2994 C CA . LEU A 1 396 ? -7.691 11.742 5.68 1 87 396 LEU A CA 1
ATOM 2995 C C . LEU A 1 396 ? -7.914 10.961 6.969 1 87 396 LEU A C 1
ATOM 2997 O O . LEU A 1 396 ? -7.617 9.766 7.035 1 87 396 LEU A O 1
ATOM 3001 N N . VAL A 1 397 ? -8.438 11.602 7.984 1 85.56 397 VAL A N 1
ATOM 3002 C CA . VAL A 1 397 ? -8.445 10.969 9.297 1 85.56 397 VAL A CA 1
ATOM 3003 C C . VAL A 1 397 ? -9.875 10.594 9.688 1 85.56 397 VAL A C 1
ATOM 3005 O O . VAL A 1 397 ? -10.086 9.891 10.672 1 85.56 397 VAL A O 1
ATOM 3008 N N . HIS A 1 398 ? -10.836 11.039 8.852 1 81.25 398 HIS A N 1
ATOM 3009 C CA . HIS A 1 398 ? -12.227 10.758 9.188 1 81.25 398 HIS A CA 1
ATOM 3010 C C . HIS A 1 398 ? -13.094 10.672 7.938 1 81.25 398 HIS A C 1
ATOM 3012 O O . HIS A 1 398 ? -12.898 11.445 6.996 1 81.25 398 HIS A O 1
ATOM 3018 N N . PRO A 1 399 ? -14.102 9.773 7.973 1 76.12 399 PRO A N 1
ATOM 3019 C CA . PRO A 1 399 ? -14.984 9.648 6.812 1 76.12 399 PRO A CA 1
ATOM 3020 C C . PRO A 1 399 ? -15.727 10.945 6.496 1 76.12 399 PRO A C 1
ATOM 3022 O O . PRO A 1 399 ? -16.062 11.203 5.34 1 76.12 399 PRO A O 1
ATOM 3025 N N . SER A 1 400 ? -15.984 11.781 7.48 1 81.94 400 SER A N 1
ATOM 3026 C CA . SER A 1 400 ? -16.688 13.039 7.281 1 81.94 400 SER A CA 1
ATOM 3027 C C . SER A 1 400 ? -15.922 13.953 6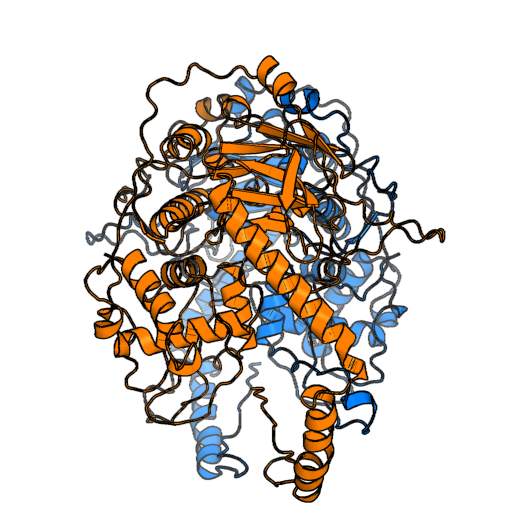.328 1 81.94 400 SER A C 1
ATOM 3029 O O . SER A 1 400 ? -16.516 14.742 5.594 1 81.94 400 SER A O 1
ATOM 3031 N N . GLN A 1 401 ? -14.625 13.836 6.344 1 87.44 401 GLN A N 1
ATOM 3032 C CA . GLN A 1 401 ? -13.82 14.609 5.402 1 87.44 401 GLN A CA 1
ATOM 3033 C C . GLN A 1 401 ? -14.016 14.109 3.973 1 87.44 401 GLN A C 1
ATOM 3035 O O . GLN A 1 401 ? -14.125 14.906 3.039 1 87.44 401 GLN A O 1
ATOM 3040 N N . ALA A 1 402 ? -14.039 12.789 3.908 1 82.94 402 ALA A N 1
ATOM 3041 C CA . ALA A 1 402 ? -14.266 12.188 2.596 1 82.94 402 ALA A CA 1
ATOM 3042 C C . ALA A 1 402 ? -15.625 12.602 2.031 1 82.94 402 ALA A C 1
ATOM 3044 O O . ALA A 1 402 ? -15.742 12.922 0.845 1 82.94 402 ALA A O 1
ATOM 3045 N N . ARG A 1 403 ? -16.609 12.633 2.855 1 79.56 403 ARG A N 1
ATOM 3046 C CA . ARG A 1 403 ? -17.938 13.031 2.43 1 79.56 403 ARG A CA 1
ATOM 3047 C C . ARG A 1 403 ? -17.969 14.5 2.006 1 79.56 403 ARG A C 1
ATOM 3049 O O . ARG A 1 403 ? -18.641 14.859 1.037 1 79.56 403 ARG A O 1
ATOM 3056 N N . ALA A 1 404 ? -17.281 15.25 2.777 1 87.56 404 ALA A N 1
ATOM 3057 C CA . ALA A 1 404 ? -17.203 16.672 2.43 1 87.56 404 ALA A CA 1
ATOM 3058 C C . ALA A 1 404 ? -16.547 16.859 1.067 1 87.56 404 ALA A C 1
ATOM 3060 O O . ALA A 1 404 ? -17.016 17.672 0.259 1 87.56 404 ALA A O 1
ATOM 3061 N N . ILE A 1 405 ? -15.5 16.156 0.785 1 87.5 405 ILE A N 1
ATOM 3062 C CA . ILE A 1 405 ? -14.805 16.25 -0.496 1 87.5 405 ILE A CA 1
ATOM 3063 C C . ILE A 1 405 ? -15.734 15.805 -1.62 1 87.5 405 ILE A C 1
ATOM 3065 O O . ILE A 1 405 ? -15.789 16.438 -2.678 1 87.5 405 ILE A O 1
ATOM 3069 N N . ALA A 1 406 ? -16.422 14.734 -1.353 1 79.44 406 ALA A N 1
ATOM 3070 C CA . ALA A 1 406 ? -17.391 14.281 -2.34 1 79.44 406 ALA A CA 1
ATOM 3071 C C . ALA A 1 406 ? -18.422 15.367 -2.631 1 79.44 406 ALA A C 1
ATOM 3073 O O . ALA A 1 406 ? -18.781 15.594 -3.787 1 79.44 406 ALA A O 1
ATOM 3074 N N . ALA A 1 407 ? -18.891 15.984 -1.626 1 81.06 407 ALA A N 1
ATOM 3075 C CA . ALA A 1 407 ? -19.844 17.062 -1.788 1 81.06 407 ALA A CA 1
ATOM 3076 C C . ALA A 1 407 ? -19.25 18.219 -2.582 1 81.06 407 ALA A C 1
ATOM 3078 O O . ALA A 1 407 ? -19.922 18.812 -3.438 1 81.06 407 ALA A O 1
ATOM 3079 N N . ILE A 1 408 ? -18.047 18.562 -2.266 1 86.5 408 ILE A N 1
ATOM 3080 C CA . ILE A 1 408 ? -17.344 19.625 -2.984 1 86.5 408 ILE A CA 1
ATOM 3081 C C . ILE A 1 408 ? -17.281 19.281 -4.469 1 86.5 408 ILE A C 1
ATOM 3083 O O . ILE A 1 408 ? -17.578 20.109 -5.32 1 86.5 408 ILE A O 1
ATOM 3087 N N . LEU A 1 409 ? -16.906 18.078 -4.789 1 81.88 409 LEU A N 1
ATOM 3088 C CA . LEU A 1 409 ? -16.75 17.641 -6.172 1 81.88 409 LEU A CA 1
ATOM 3089 C C . LEU A 1 409 ? -18.078 17.688 -6.91 1 81.88 409 LEU A C 1
ATOM 3091 O O . LEU A 1 409 ? -18.125 18.062 -8.086 1 81.88 409 LEU A O 1
ATOM 3095 N N . ASN A 1 410 ? -19.047 17.328 -6.199 1 75.69 410 ASN A N 1
ATOM 3096 C CA . ASN A 1 410 ? -20.375 17.359 -6.805 1 75.69 410 ASN A CA 1
ATOM 3097 C C . ASN A 1 410 ? -20.844 18.781 -7.086 1 75.69 410 ASN A C 1
ATOM 3099 O O . ASN A 1 410 ? -21.578 19.016 -8.039 1 75.69 410 ASN A O 1
ATOM 3103 N N . GLN A 1 411 ? -20.422 19.672 -6.316 1 78.44 411 GLN A N 1
ATOM 3104 C CA . GLN A 1 411 ? -20.875 21.062 -6.441 1 78.44 411 GLN A CA 1
ATOM 3105 C C . GLN A 1 411 ? -19.953 21.859 -7.367 1 78.44 411 GLN A C 1
ATOM 3107 O O . GLN A 1 411 ? -20.312 22.953 -7.805 1 78.44 411 GLN A O 1
ATOM 3112 N N . LEU A 1 412 ? -18.859 21.344 -7.676 1 80.69 412 LEU A N 1
ATOM 3113 C CA . LEU A 1 412 ? -17.828 22.062 -8.414 1 80.69 412 LEU A CA 1
ATOM 3114 C C . LEU A 1 412 ? -18.359 22.578 -9.742 1 80.69 412 LEU A C 1
ATOM 3116 O O . LEU A 1 412 ? -18.188 23.75 -10.086 1 80.69 412 LEU A O 1
ATOM 3120 N N . PRO A 1 413 ? -19.047 21.75 -10.516 1 73.94 413 PRO A N 1
ATOM 3121 C CA . PRO A 1 413 ? -19.547 22.281 -11.789 1 73.94 413 PRO A CA 1
ATOM 3122 C C . PRO A 1 413 ? -20.547 23.422 -11.594 1 73.94 413 PRO A C 1
ATOM 3124 O O . PRO A 1 413 ? -20.656 24.312 -12.445 1 73.94 413 PRO A O 1
ATOM 3127 N N . LEU A 1 414 ? -21.25 23.406 -10.5 1 74.06 414 LEU A N 1
ATOM 3128 C CA . LEU A 1 414 ? -22.297 24.391 -10.234 1 74.06 414 LEU A CA 1
ATOM 3129 C C . LEU A 1 414 ? -21.719 25.672 -9.664 1 74.06 414 LEU A C 1
ATOM 3131 O O . LEU A 1 414 ? -22.219 26.766 -9.938 1 74.06 414 LEU A O 1
ATOM 3135 N N . ARG A 1 415 ? -20.703 25.547 -8.938 1 79.38 415 ARG A N 1
ATOM 3136 C CA . ARG A 1 415 ? -20.156 26.703 -8.219 1 79.38 415 ARG A CA 1
ATOM 3137 C C . ARG A 1 415 ? -18.844 27.156 -8.836 1 79.38 415 ARG A C 1
ATOM 3139 O O . ARG A 1 415 ? -18.094 27.922 -8.219 1 79.38 415 ARG A O 1
ATOM 3146 N N . ALA A 1 416 ? -18.578 26.703 -9.961 1 77.5 416 ALA A N 1
ATOM 3147 C CA . ALA A 1 416 ? -17.312 26.984 -10.641 1 77.5 416 ALA A CA 1
ATOM 3148 C C . ALA A 1 416 ? -17.094 28.484 -10.773 1 77.5 416 ALA A C 1
ATOM 3150 O O . ALA A 1 416 ? -15.992 28.984 -10.492 1 77.5 416 ALA A O 1
ATOM 3151 N N . PRO A 1 417 ? -18.094 29.203 -11.195 1 77.31 417 PRO A N 1
ATOM 3152 C CA . PRO A 1 417 ? -17.859 30.641 -11.32 1 77.31 417 PRO A CA 1
ATOM 3153 C C . PRO A 1 417 ? -17.469 31.297 -10 1 77.31 417 PRO A C 1
ATOM 3155 O O . PRO A 1 417 ? -16.719 32.281 -9.992 1 77.31 417 PRO A O 1
ATOM 3158 N N . GLU A 1 418 ? -18 30.75 -8.938 1 80.25 418 GLU A N 1
ATOM 3159 C CA . GLU A 1 418 ? -17.703 31.281 -7.605 1 80.25 418 GLU A CA 1
ATOM 3160 C C . GLU A 1 418 ? -16.312 30.875 -7.145 1 80.25 418 GLU A C 1
ATOM 3162 O O . GLU A 1 418 ? -15.617 31.656 -6.492 1 80.25 418 GLU A O 1
ATOM 3167 N N . TRP A 1 419 ? -16 29.75 -7.5 1 85.12 419 TRP A N 1
ATOM 3168 C CA . TRP A 1 419 ? -14.773 29.188 -6.945 1 85.12 419 TRP A CA 1
ATOM 3169 C C . TRP A 1 419 ? -13.586 29.438 -7.871 1 85.12 419 TRP A C 1
ATOM 3171 O O . TRP A 1 419 ? -12.438 29.375 -7.445 1 85.12 419 TRP A O 1
ATOM 3181 N N . THR A 1 420 ? -13.852 29.594 -9.141 1 80.44 420 THR A N 1
ATOM 3182 C CA . THR A 1 420 ? -12.75 29.844 -10.07 1 80.44 420 THR A CA 1
ATOM 3183 C C . THR A 1 420 ? -12.477 31.328 -10.195 1 80.44 420 THR A C 1
ATOM 3185 O O . THR A 1 420 ? -11.734 31.766 -11.078 1 80.44 420 THR A O 1
ATOM 3188 N N . GLY A 1 421 ? -12.461 32.062 -9.258 1 68.44 421 GLY A N 1
ATOM 3189 C CA . GLY A 1 421 ? -12.234 33.5 -9.25 1 68.44 421 GLY A CA 1
ATOM 3190 C C . GLY A 1 421 ? -11.156 33.938 -10.227 1 68.44 421 GLY A C 1
ATOM 3191 O O . GLY A 1 421 ? -11.148 33.5 -11.383 1 68.44 421 GLY A O 1
ATOM 3192 N N . SER A 1 422 ? -10.297 34.719 -9.797 1 73.31 422 SER A N 1
ATOM 3193 C CA . SER A 1 422 ? -9.242 35.375 -10.578 1 73.31 422 SER A CA 1
ATOM 3194 C C . SER A 1 422 ? -8.109 34.406 -10.883 1 73.31 422 SER A C 1
ATOM 3196 O O . SER A 1 422 ? -7.395 34.562 -11.875 1 73.31 422 SER A O 1
ATOM 3198 N N . ASP A 1 423 ? -7.957 33.375 -10.094 1 83.5 423 ASP A N 1
ATOM 3199 C CA . ASP A 1 423 ? -6.887 32.406 -10.289 1 83.5 423 ASP A CA 1
ATOM 3200 C C . ASP A 1 423 ? -7.441 31.078 -10.75 1 83.5 423 ASP A C 1
ATOM 3202 O O . ASP A 1 423 ? -7.945 30.297 -9.945 1 83.5 423 ASP A O 1
ATOM 3206 N N . PRO A 1 424 ? -7.344 30.797 -11.992 1 85.38 424 PRO A N 1
ATOM 3207 C CA . PRO A 1 424 ? -7.934 29.562 -12.531 1 85.38 424 PRO A CA 1
ATOM 3208 C C . PRO A 1 424 ? -7.086 28.328 -12.242 1 85.38 424 PRO A C 1
ATOM 3210 O O . PRO A 1 424 ? -7.465 27.219 -12.625 1 85.38 424 PRO A O 1
ATOM 3213 N N . SER A 1 425 ? -6.055 28.594 -11.555 1 92.31 425 SER A N 1
ATOM 3214 C CA . SER A 1 425 ? -5.18 27.453 -11.25 1 92.31 425 SER A CA 1
ATOM 3215 C C . SER A 1 425 ? -5.828 26.516 -10.234 1 92.31 425 SER A C 1
ATOM 3217 O O . SER A 1 425 ? -6.773 26.906 -9.547 1 92.31 425 SER A O 1
ATOM 3219 N N . LEU A 1 426 ? -5.379 25.297 -10.25 1 93.44 426 LEU A N 1
ATOM 3220 C CA . LEU A 1 426 ? -5.852 24.312 -9.266 1 93.44 426 LEU A CA 1
ATOM 3221 C C . LEU A 1 426 ? -5.645 24.844 -7.848 1 93.44 426 LEU A C 1
ATOM 3223 O O . LEU A 1 426 ? -6.516 24.672 -6.988 1 93.44 426 LEU A O 1
ATOM 3227 N N . ARG A 1 427 ? -4.508 25.469 -7.594 1 94.38 427 ARG A N 1
ATOM 3228 C CA . ARG A 1 427 ? -4.23 26.062 -6.293 1 94.38 427 ARG A CA 1
ATOM 3229 C C . ARG A 1 427 ? -5.242 27.141 -5.957 1 94.38 427 ARG A C 1
ATOM 3231 O O . ARG A 1 427 ? -5.766 27.188 -4.844 1 94.38 427 ARG A O 1
ATOM 3238 N N . GLY A 1 428 ? -5.453 27.984 -6.926 1 93.31 428 GLY A N 1
ATOM 3239 C CA . GLY A 1 428 ? -6.434 29.031 -6.73 1 93.31 428 GLY A CA 1
ATOM 3240 C C . GLY A 1 428 ? -7.824 28.516 -6.441 1 93.31 428 GLY A C 1
ATOM 3241 O O . GLY A 1 428 ? -8.539 29.047 -5.594 1 93.31 428 GLY A O 1
ATOM 3242 N N . LEU A 1 429 ? -8.18 27.484 -7.129 1 92.69 429 LEU A N 1
ATOM 3243 C CA . LEU A 1 429 ? -9.477 26.844 -6.93 1 92.69 429 LEU A CA 1
ATOM 3244 C C . LEU A 1 429 ? -9.609 26.297 -5.512 1 92.69 429 LEU A C 1
ATOM 3246 O O . LEU A 1 429 ? -10.594 26.578 -4.828 1 92.69 429 LEU A O 1
ATOM 3250 N N . VAL A 1 430 ? -8.625 25.594 -5.102 1 94.25 430 VAL A N 1
ATOM 3251 C CA . VAL A 1 430 ? -8.648 24.969 -3.779 1 94.25 430 VAL A CA 1
ATOM 3252 C C . VAL A 1 430 ? -8.648 26.047 -2.703 1 94.25 430 VAL A C 1
ATOM 3254 O O . VAL A 1 430 ? -9.336 25.922 -1.687 1 94.25 430 VAL A O 1
ATOM 3257 N N . ASP A 1 431 ? -7.906 27.109 -2.914 1 94.19 431 ASP A N 1
ATOM 3258 C CA . ASP A 1 431 ? -7.887 28.234 -1.989 1 94.19 431 ASP A CA 1
ATOM 3259 C C . ASP A 1 431 ? -9.266 28.891 -1.884 1 94.19 431 ASP A C 1
ATOM 3261 O O . ASP A 1 431 ? -9.703 29.25 -0.79 1 94.19 431 ASP A O 1
ATOM 3265 N N . SER A 1 432 ? -9.875 29 -2.99 1 93.31 432 SER A N 1
ATOM 3266 C CA . SER A 1 432 ? -11.195 29.609 -3.023 1 93.31 432 SER A CA 1
ATOM 3267 C C . SER A 1 432 ? -12.227 28.75 -2.307 1 93.31 432 SER A C 1
ATOM 3269 O O . SER A 1 432 ? -13.078 29.266 -1.575 1 93.31 432 SER A O 1
ATOM 3271 N N . ILE A 1 433 ? -12.156 27.484 -2.557 1 92.88 433 ILE A N 1
ATOM 3272 C CA . ILE A 1 433 ? -13.062 26.562 -1.893 1 92.88 433 ILE A CA 1
ATOM 3273 C C . ILE A 1 433 ? -12.867 26.641 -0.381 1 92.88 433 ILE A C 1
ATOM 3275 O O . ILE A 1 433 ? -13.836 26.75 0.373 1 92.88 433 ILE A O 1
ATOM 3279 N N . ASP A 1 434 ? -11.664 26.594 0.028 1 93.88 434 ASP A N 1
ATOM 3280 C CA . ASP A 1 434 ? -11.359 26.641 1.454 1 93.88 434 ASP A CA 1
ATOM 3281 C C . ASP A 1 434 ? -11.844 27.953 2.074 1 93.88 434 ASP A C 1
ATOM 3283 O O . ASP A 1 434 ? -12.391 27.969 3.176 1 93.88 434 ASP A O 1
ATOM 3287 N N . ALA A 1 435 ? -11.648 29.047 1.394 1 92.69 435 ALA A N 1
ATOM 3288 C CA . ALA A 1 435 ? -12.07 30.359 1.87 1 92.69 435 ALA A CA 1
ATOM 3289 C C . ALA A 1 435 ? -13.586 30.438 2.033 1 92.69 435 ALA A C 1
ATOM 3291 O O . ALA A 1 435 ? -14.086 31.125 2.916 1 92.69 435 ALA A O 1
ATOM 3292 N N . SER A 1 436 ? -14.227 29.688 1.233 1 91.44 436 SER A N 1
ATOM 3293 C CA . SER A 1 436 ? -15.688 29.703 1.271 1 91.44 436 SER A CA 1
ATOM 3294 C C . SER A 1 436 ? -16.219 29.125 2.58 1 91.44 436 SER A C 1
ATOM 3296 O O . SER A 1 436 ? -17.344 29.422 2.984 1 91.44 436 SER A O 1
ATOM 3298 N N . PHE A 1 437 ? -15.414 28.328 3.232 1 92.94 437 PHE A N 1
ATOM 3299 C CA . PHE A 1 437 ? -15.836 27.719 4.484 1 92.94 437 PHE A CA 1
ATOM 3300 C C . PHE A 1 437 ? -15.703 28.703 5.645 1 92.94 437 PHE A C 1
ATOM 3302 O O . PHE A 1 437 ? -16.172 28.438 6.75 1 92.94 437 PHE A O 1
ATOM 3309 N N . GLU A 1 438 ? -15.07 29.812 5.449 1 90.62 438 GLU A N 1
ATOM 3310 C CA . GLU A 1 438 ? -14.875 30.812 6.504 1 90.62 438 GLU A CA 1
ATOM 3311 C C . GLU A 1 438 ? -16.094 31.734 6.625 1 90.62 438 GLU A C 1
ATOM 3313 O O . GLU A 1 438 ? -16.188 32.5 7.578 1 90.62 438 GLU A O 1
ATOM 3318 N N . GLY A 1 439 ? -16.984 31.594 5.785 1 86.25 439 GLY A N 1
ATOM 3319 C CA . GLY A 1 439 ? -18.172 32.438 5.824 1 86.25 439 GLY A CA 1
ATOM 3320 C C . GLY A 1 439 ? -19.172 32 6.887 1 86.25 439 GLY A C 1
ATOM 3321 O O . GLY A 1 439 ? -18.875 31.109 7.695 1 86.25 439 GLY A O 1
ATOM 3322 N N . GLU A 1 440 ? -20.375 32.625 6.945 1 85 440 GLU A N 1
ATOM 3323 C CA . GLU A 1 440 ? -21.391 32.438 7.977 1 85 440 GLU A CA 1
ATOM 3324 C C . GLU A 1 440 ? -21.938 31 7.949 1 85 440 GLU A C 1
ATOM 3326 O O . GLU A 1 440 ? -22.203 30.422 9 1 85 440 GLU A O 1
ATOM 3331 N N . ASP A 1 441 ? -21.984 30.469 6.832 1 84.62 441 ASP A N 1
ATOM 3332 C CA . ASP A 1 441 ? -22.594 29.141 6.703 1 84.62 441 ASP A CA 1
ATOM 3333 C C . ASP A 1 441 ? -21.594 28.047 6.992 1 84.62 441 ASP A C 1
ATOM 3335 O O . ASP A 1 441 ? -21.969 26.891 7.238 1 84.62 441 ASP A O 1
ATOM 3339 N N . GLY A 1 442 ? -20.297 28.422 6.934 1 87.94 442 GLY A N 1
ATOM 3340 C CA . GLY A 1 442 ? -19.266 27.406 7.125 1 87.94 442 GLY A CA 1
ATOM 3341 C C . GLY A 1 442 ? -19.328 26.297 6.098 1 87.94 442 GLY A C 1
ATOM 3342 O O . GLY A 1 442 ? -19.562 26.547 4.914 1 87.94 442 GLY A O 1
ATOM 3343 N N . ILE A 1 443 ? -19.172 25.078 6.57 1 89 443 ILE A N 1
ATOM 3344 C CA . ILE A 1 443 ? -19.125 23.922 5.676 1 89 443 ILE A CA 1
ATOM 3345 C C . ILE A 1 443 ? -20.531 23.562 5.227 1 89 443 ILE A C 1
ATOM 3347 O O . ILE A 1 443 ? -20.703 22.828 4.254 1 89 443 ILE A O 1
ATOM 3351 N N . GLU A 1 444 ? -21.547 24.094 5.828 1 86.25 444 GLU A N 1
ATOM 3352 C CA . GLU A 1 444 ? -22.938 23.844 5.484 1 86.25 444 GLU A CA 1
ATOM 3353 C C . GLU A 1 444 ? -23.297 24.469 4.145 1 86.25 444 GLU A C 1
ATOM 3355 O O . GLU A 1 444 ? -24.344 24.156 3.562 1 86.25 444 GLU A O 1
ATOM 3360 N N . MET A 1 445 ? -22.438 25.281 3.73 1 86.06 445 MET A N 1
ATOM 3361 C CA . MET A 1 445 ? -22.672 25.891 2.426 1 86.06 445 MET A CA 1
ATOM 3362 C C . MET A 1 445 ? -22.703 24.828 1.325 1 86.06 445 MET A C 1
ATOM 3364 O O . MET A 1 445 ? -23.203 25.094 0.227 1 86.06 445 MET A O 1
ATOM 3368 N N . LEU A 1 446 ? -22.234 23.656 1.621 1 85.44 446 LEU A N 1
ATOM 3369 C CA . LEU A 1 446 ? -22.188 22.562 0.654 1 85.44 446 LEU A CA 1
ATOM 3370 C C . LEU A 1 446 ? -23.562 21.938 0.475 1 85.44 446 LEU A C 1
ATOM 3372 O O . LEU A 1 446 ? -23.766 21.125 -0.422 1 85.44 446 LEU A O 1
ATOM 3376 N N . GLN A 1 447 ? -24.391 22.359 1.35 1 81.69 447 GLN A N 1
ATOM 3377 C CA . GLN A 1 447 ? -25.75 21.828 1.236 1 81.69 447 GLN A CA 1
ATOM 3378 C C . GLN A 1 447 ? -26.375 22.234 -0.091 1 81.69 447 GLN A C 1
ATOM 3380 O O . GLN A 1 447 ? -26.094 23.312 -0.621 1 81.69 447 GLN A O 1
ATOM 3385 N N . ASP A 1 448 ? -27.156 21.234 -0.531 1 70.31 448 ASP A N 1
ATOM 3386 C CA . ASP A 1 448 ? -27.875 21.547 -1.771 1 70.31 448 ASP A CA 1
ATOM 3387 C C . ASP A 1 448 ? -28.812 22.734 -1.583 1 70.31 448 ASP A C 1
ATOM 3389 O O . ASP A 1 448 ? -29.656 22.719 -0.686 1 70.31 448 ASP A O 1
ATOM 3393 N N . ARG A 1 449 ? -28.672 23.703 -2.375 1 64.62 449 ARG A N 1
ATOM 3394 C CA . ARG A 1 449 ? -29.516 24.891 -2.273 1 64.62 449 ARG A CA 1
ATOM 3395 C C . ARG A 1 449 ? -30.969 24.547 -2.611 1 64.62 449 ARG A C 1
ATOM 3397 O O . ARG A 1 449 ? -31.891 25.281 -2.211 1 64.62 449 ARG A O 1
ATOM 3404 N N . ARG A 1 450 ? -31.141 23.469 -3.402 1 59.22 450 ARG A N 1
ATOM 3405 C CA . ARG A 1 450 ? -32.5 23.109 -3.855 1 59.22 450 ARG A CA 1
ATOM 3406 C C . ARG A 1 450 ? -33.281 22.422 -2.746 1 59.22 450 ARG A C 1
ATOM 3408 O O . ARG A 1 450 ? -34.469 22.141 -2.904 1 59.22 450 ARG A O 1
ATOM 3415 N N . GLY A 1 451 ? -32.656 22.328 -1.771 1 59.09 451 GLY A N 1
ATOM 3416 C CA . GLY A 1 451 ? -33.344 21.672 -0.669 1 59.09 451 GLY A CA 1
ATOM 3417 C C . GLY A 1 451 ? -33.031 20.188 -0.591 1 59.09 451 GLY A C 1
ATOM 3418 O O . GLY A 1 451 ? -32.281 19.656 -1.394 1 59.09 451 GLY A O 1
ATOM 3419 N N . GLY A 1 452 ? -33.188 19.453 0.573 1 60.16 452 GLY A N 1
ATOM 3420 C CA . GLY A 1 452 ? -33.031 18.031 0.765 1 60.16 452 GLY A CA 1
ATOM 3421 C C . GLY A 1 452 ? -32.562 17.656 2.16 1 60.16 452 GLY A C 1
ATOM 3422 O O . GLY A 1 452 ? -32.781 18.422 3.111 1 60.16 452 GLY A O 1
ATOM 3423 N N . VAL A 1 453 ? -32.094 16.484 2.117 1 62.91 453 VAL A N 1
ATOM 3424 C CA . VAL A 1 453 ? -31.672 15.969 3.406 1 62.91 453 VAL A CA 1
ATOM 3425 C C . VAL A 1 453 ? -30.469 16.766 3.904 1 62.91 453 VAL A C 1
ATOM 3427 O O . VAL A 1 453 ? -29.531 17.016 3.15 1 62.91 453 VAL A O 1
ATOM 3430 N N . ILE A 1 454 ? -30.703 17.391 4.98 1 68.81 454 ILE A N 1
ATOM 3431 C CA . ILE A 1 454 ? -29.609 18.141 5.602 1 68.81 454 ILE A CA 1
ATOM 3432 C C . ILE A 1 454 ? -28.5 17.188 6.027 1 68.81 454 ILE A C 1
ATOM 3434 O O . ILE A 1 454 ? -28.75 16.234 6.766 1 68.81 454 ILE A O 1
ATOM 3438 N N . GLN A 1 455 ? -27.359 17.469 5.449 1 74.94 455 GLN A N 1
ATOM 3439 C CA . GLN A 1 455 ? -26.203 16.656 5.832 1 74.94 455 GLN A CA 1
ATOM 3440 C C . GLN A 1 455 ? -25.453 17.281 7.008 1 74.94 455 GLN A C 1
ATOM 3442 O O . GLN A 1 455 ? -25.094 18.453 6.965 1 74.94 455 GLN A O 1
ATOM 3447 N N . GLY A 1 456 ? -25.375 16.625 8.078 1 76.5 456 GLY A N 1
ATOM 3448 C CA . GLY A 1 456 ? -24.703 17.141 9.266 1 76.5 456 GLY A CA 1
ATOM 3449 C C . GLY A 1 456 ? -23.422 16.391 9.586 1 76.5 456 GLY A C 1
ATOM 3450 O O . GLY A 1 456 ? -22.828 16.578 10.648 1 76.5 456 GLY A O 1
ATOM 3451 N N . ASP A 1 457 ? -22.906 15.617 8.656 1 79.69 457 ASP A N 1
ATOM 3452 C CA . ASP A 1 457 ? -21.781 14.742 8.969 1 79.69 457 ASP A CA 1
ATOM 3453 C C . ASP A 1 457 ? -20.562 15.086 8.117 1 79.69 457 ASP A C 1
ATOM 3455 O O . ASP A 1 457 ? -19.828 14.188 7.688 1 79.69 457 ASP A O 1
ATOM 3459 N N . TRP A 1 458 ? -20.438 16.422 7.855 1 84.5 458 TRP A N 1
ATOM 3460 C CA . TRP A 1 458 ? -19.266 16.859 7.121 1 84.5 458 TRP A CA 1
ATOM 3461 C C . TRP A 1 458 ? -18.188 17.391 8.07 1 84.5 458 TRP A C 1
ATOM 3463 O O . TRP A 1 458 ? -18.5 17.859 9.164 1 84.5 458 TRP A O 1
ATOM 3473 N N . ALA A 1 459 ? -17 17.203 7.73 1 89 459 ALA A N 1
ATOM 3474 C CA . ALA A 1 459 ? -15.852 17.828 8.391 1 89 459 ALA A CA 1
ATOM 3475 C C . ALA A 1 459 ? -14.945 18.531 7.375 1 89 459 ALA A C 1
ATOM 3477 O O . ALA A 1 459 ? -14.773 18.047 6.254 1 89 459 ALA A O 1
ATOM 3478 N N . ARG A 1 460 ? -14.461 19.641 7.762 1 93.44 460 ARG A N 1
ATOM 3479 C CA . ARG A 1 460 ? -13.633 20.438 6.867 1 93.44 460 ARG A CA 1
ATOM 3480 C C . ARG A 1 460 ? -12.367 19.688 6.469 1 93.44 460 ARG A C 1
ATOM 3482 O O . ARG A 1 460 ? -11.57 19.312 7.328 1 93.44 460 ARG A O 1
ATOM 3489 N N . PRO A 1 461 ? -12.172 19.375 5.16 1 93.38 461 PRO A N 1
ATOM 3490 C CA . PRO A 1 461 ? -10.914 18.781 4.707 1 93.38 461 PRO A CA 1
ATOM 3491 C C . PRO A 1 461 ? -9.797 19.812 4.543 1 93.38 461 PRO A C 1
ATOM 3493 O O . PRO A 1 461 ? -10.07 21.016 4.477 1 93.38 461 PRO A O 1
ATOM 3496 N N . ARG A 1 462 ? -8.57 19.406 4.488 1 95.06 462 ARG A N 1
ATOM 3497 C CA . ARG A 1 462 ? -7.453 20.312 4.207 1 95.06 462 ARG A CA 1
ATOM 3498 C C . ARG A 1 462 ? -7.391 20.656 2.725 1 95.06 462 ARG A C 1
ATOM 3500 O O . ARG A 1 462 ? -7.844 19.875 1.881 1 95.06 462 ARG A O 1
ATOM 3507 N N . LYS A 1 463 ? -6.793 21.781 2.416 1 95.88 463 LYS A N 1
ATOM 3508 C CA . LYS A 1 463 ? -6.648 22.234 1.034 1 95.88 463 LYS A CA 1
ATOM 3509 C C . LYS A 1 463 ? -5.883 21.203 0.202 1 95.88 463 LYS A C 1
ATOM 3511 O O . LYS A 1 463 ? -6.32 20.844 -0.889 1 95.88 463 LYS A O 1
ATOM 3516 N N . VAL A 1 464 ? -4.801 20.734 0.758 1 95.94 464 VAL A N 1
ATOM 3517 C CA . VAL A 1 464 ? -3.924 19.828 0.03 1 95.94 464 VAL A CA 1
ATOM 3518 C C . VAL A 1 464 ? -4.652 18.5 -0.232 1 95.94 464 VAL A C 1
ATOM 3520 O O . VAL A 1 464 ? -4.414 17.844 -1.249 1 95.94 464 VAL A O 1
ATOM 3523 N N . ASP A 1 465 ? -5.57 18.125 0.65 1 94.25 465 ASP A N 1
ATOM 3524 C CA . ASP A 1 465 ? -6.305 16.875 0.479 1 94.25 465 ASP A CA 1
ATOM 3525 C C . ASP A 1 465 ? -7.355 17 -0.622 1 94.25 465 ASP A C 1
ATOM 3527 O O . ASP A 1 465 ? -7.574 16.047 -1.387 1 94.25 465 ASP A O 1
ATOM 3531 N N . ILE A 1 466 ? -7.988 18.109 -0.691 1 92.75 466 ILE A N 1
ATOM 3532 C CA . ILE A 1 466 ? -8.945 18.375 -1.76 1 92.75 466 ILE A CA 1
ATOM 3533 C C . ILE A 1 466 ? -8.25 18.281 -3.115 1 92.75 466 ILE A C 1
ATOM 3535 O O . ILE A 1 466 ? -8.711 17.562 -4.012 1 92.75 466 ILE A O 1
ATOM 3539 N N . GLY A 1 467 ? -7.156 18.953 -3.221 1 93.94 467 GLY A N 1
ATOM 3540 C CA . GLY A 1 467 ? -6.395 18.922 -4.461 1 93.94 467 GLY A CA 1
ATOM 3541 C C . GLY A 1 467 ? -5.879 17.531 -4.801 1 93.94 467 GLY A C 1
ATOM 3542 O O . GLY A 1 467 ? -5.875 17.141 -5.969 1 93.94 467 GLY A O 1
ATOM 3543 N N . ALA A 1 468 ? -5.418 16.828 -3.801 1 93.31 468 ALA A N 1
ATOM 3544 C CA . ALA A 1 468 ? -4.902 15.477 -4.008 1 93.31 468 ALA A CA 1
ATOM 3545 C C . ALA A 1 468 ? -5.977 14.562 -4.582 1 93.31 468 ALA A C 1
ATOM 3547 O O . ALA A 1 468 ? -5.703 13.742 -5.465 1 93.31 468 ALA A O 1
ATOM 3548 N N . VAL A 1 469 ? -7.168 14.656 -4.059 1 88.75 469 VAL A N 1
ATOM 3549 C CA . VAL A 1 469 ? -8.266 13.828 -4.543 1 88.75 469 VAL A CA 1
ATOM 3550 C C . VAL A 1 469 ? -8.586 14.195 -5.992 1 88.75 469 VAL A C 1
ATOM 3552 O O . VAL A 1 469 ? -8.758 13.32 -6.84 1 88.75 469 VAL A O 1
ATOM 3555 N N . ILE A 1 470 ? -8.609 15.445 -6.316 1 88.12 470 ILE A N 1
ATOM 3556 C CA . ILE A 1 470 ? -8.891 15.898 -7.676 1 88.12 470 ILE A CA 1
ATOM 3557 C C . ILE A 1 470 ? -7.852 15.32 -8.633 1 88.12 470 ILE A C 1
ATOM 3559 O O . ILE A 1 470 ? -8.195 14.844 -9.719 1 88.12 470 ILE A O 1
ATOM 3563 N N . ASN A 1 471 ? -6.605 15.344 -8.234 1 91.38 471 ASN A N 1
ATOM 3564 C CA . ASN A 1 471 ? -5.508 14.836 -9.047 1 91.38 471 ASN A CA 1
ATOM 3565 C C . ASN A 1 471 ? -5.648 13.336 -9.312 1 91.38 471 ASN A C 1
ATOM 3567 O O . ASN A 1 471 ? -5.023 12.805 -10.227 1 91.38 471 ASN A O 1
ATOM 3571 N N . ARG A 1 472 ? -6.438 12.68 -8.57 1 87.25 472 ARG A N 1
ATOM 3572 C CA . ARG A 1 472 ? -6.516 11.219 -8.664 1 87.25 472 ARG A CA 1
ATOM 3573 C C . ARG A 1 472 ? -7.836 10.781 -9.281 1 87.25 472 ARG A C 1
ATOM 3575 O O . ARG A 1 472 ? -8.102 9.586 -9.406 1 87.25 472 ARG A O 1
ATOM 3582 N N . LEU A 1 473 ? -8.609 11.734 -9.672 1 81.06 473 LEU A N 1
ATOM 3583 C CA . LEU A 1 473 ? -9.859 11.422 -10.359 1 81.06 473 LEU A CA 1
ATOM 3584 C C . LEU A 1 473 ? -9.617 11.133 -11.836 1 81.06 473 LEU A C 1
ATOM 3586 O O . LEU A 1 473 ? -9.078 11.969 -12.555 1 81.06 473 LEU A O 1
ATOM 3590 N N . ARG A 1 474 ? -10.023 10.023 -12.297 1 77.56 474 ARG A N 1
ATOM 3591 C CA . ARG A 1 474 ? -9.75 9.586 -13.664 1 77.56 474 ARG A CA 1
ATOM 3592 C C . ARG A 1 474 ? -10.57 10.391 -14.672 1 77.56 474 ARG A C 1
ATOM 3594 O O . ARG A 1 474 ? -10.141 10.602 -15.805 1 77.56 474 ARG A O 1
ATOM 3601 N N . VAL A 1 475 ? -11.688 10.859 -14.258 1 74.88 475 VAL A N 1
ATOM 3602 C CA . VAL A 1 475 ? -12.625 11.492 -15.18 1 74.88 475 VAL A CA 1
ATOM 3603 C C . VAL A 1 475 ? -12.211 12.945 -15.414 1 74.88 475 VAL A C 1
ATOM 3605 O O . VAL A 1 475 ? -12.625 13.562 -16.406 1 74.88 475 VAL A O 1
ATOM 3608 N N . VAL A 1 476 ? -11.422 13.461 -14.539 1 78.75 476 VAL A N 1
ATOM 3609 C CA . VAL A 1 476 ? -11.109 14.883 -14.586 1 78.75 476 VAL A CA 1
ATOM 3610 C C . VAL A 1 476 ? -9.891 15.117 -15.477 1 78.75 476 VAL A C 1
ATOM 3612 O O . VAL A 1 476 ? -8.992 14.273 -15.539 1 78.75 476 VAL A O 1
ATOM 3615 N N . GLN A 1 477 ? -9.992 16.188 -16.125 1 84.31 477 GLN A N 1
ATOM 3616 C CA . GLN A 1 477 ? -8.859 16.609 -16.938 1 84.31 477 GLN A CA 1
ATOM 3617 C C . GLN A 1 477 ? -8.25 17.906 -16.422 1 84.31 477 GLN A C 1
ATOM 3619 O O . GLN A 1 477 ? -8.961 18.781 -15.938 1 84.31 477 GLN A O 1
ATOM 3624 N N . LEU A 1 478 ? -6.961 17.953 -16.469 1 89.25 478 LEU A N 1
ATOM 3625 C CA . LEU A 1 478 ? -6.215 19.141 -16.062 1 89.25 478 LEU A CA 1
ATOM 3626 C C . LEU A 1 478 ? -5.418 19.688 -17.25 1 89.25 478 LEU A C 1
ATOM 3628 O O . LEU A 1 478 ? -4.918 18.938 -18.078 1 89.25 478 LEU A O 1
ATOM 3632 N N . LYS A 1 479 ? -5.387 20.969 -17.391 1 87.56 479 LYS A N 1
ATOM 3633 C CA . LYS A 1 479 ? -4.684 21.672 -18.469 1 87.56 479 LYS A CA 1
ATOM 3634 C C . LYS A 1 479 ? -3.48 22.438 -17.938 1 87.56 479 LYS A C 1
ATOM 3636 O O . LYS A 1 479 ? -3.502 22.922 -16.812 1 87.56 479 LYS A O 1
ATOM 3641 N N . GLU B 1 1 ? -24.031 -26.078 -14.875 1 65.94 1 GLU B N 1
ATOM 3642 C CA . GLU B 1 1 ? -24.938 -25.422 -13.938 1 65.94 1 GLU B CA 1
ATOM 3643 C C . GLU B 1 1 ? -24.594 -23.938 -13.797 1 65.94 1 GLU B C 1
ATOM 3645 O O . GLU B 1 1 ? -23.422 -23.562 -13.75 1 65.94 1 GLU B O 1
ATOM 3650 N N . ALA B 1 2 ? -25.562 -23.172 -14.109 1 76.31 2 ALA B N 1
ATOM 3651 C CA . ALA B 1 2 ? -25.438 -21.734 -13.883 1 76.31 2 ALA B CA 1
ATOM 3652 C C . ALA B 1 2 ? -26.344 -21.281 -12.75 1 76.31 2 ALA B C 1
ATOM 3654 O O . ALA B 1 2 ? -27.484 -21.75 -12.617 1 76.31 2 ALA B O 1
ATOM 3655 N N . ARG B 1 3 ? -25.75 -20.531 -11.875 1 74.06 3 ARG B N 1
ATOM 3656 C CA . ARG B 1 3 ? -26.516 -19.953 -10.773 1 74.06 3 ARG B CA 1
ATOM 3657 C C . ARG B 1 3 ? -26.562 -18.438 -10.859 1 74.06 3 ARG B C 1
ATOM 3659 O O . ARG B 1 3 ? -25.578 -17.797 -11.227 1 74.06 3 ARG B O 1
ATOM 3666 N N . PHE B 1 4 ? -27.734 -17.938 -10.68 1 74.31 4 PHE B N 1
ATOM 3667 C CA . PHE B 1 4 ? -27.875 -16.484 -10.664 1 74.31 4 PHE B CA 1
ATOM 3668 C C . PHE B 1 4 ? -28.875 -16.047 -9.602 1 74.31 4 PHE B C 1
ATOM 3670 O O . PHE B 1 4 ? -29.688 -16.844 -9.141 1 74.31 4 PHE B O 1
ATOM 3677 N N . ARG B 1 5 ? -28.688 -14.852 -9.109 1 73.31 5 ARG B N 1
ATOM 3678 C CA . ARG B 1 5 ? -29.594 -14.227 -8.156 1 73.31 5 ARG B CA 1
ATOM 3679 C C . ARG B 1 5 ? -30.391 -13.094 -8.82 1 73.31 5 ARG B C 1
ATOM 3681 O O . ARG B 1 5 ? -29.844 -12.328 -9.617 1 73.31 5 ARG B O 1
ATOM 3688 N N . VAL B 1 6 ? -31.734 -13.289 -8.57 1 74.75 6 VAL B N 1
ATOM 3689 C CA . VAL B 1 6 ? -32.594 -12.242 -9.125 1 74.75 6 VAL B CA 1
ATOM 3690 C C . VAL B 1 6 ? -33.406 -11.586 -8.008 1 74.75 6 VAL B C 1
ATOM 3692 O O . VAL B 1 6 ? -34.031 -12.281 -7.191 1 74.75 6 VAL B O 1
ATOM 3695 N N . GLY B 1 7 ? -33.219 -10.289 -7.934 1 73.44 7 GLY B N 1
ATOM 3696 C CA . GLY B 1 7 ? -34.062 -9.555 -7.016 1 73.44 7 GLY B CA 1
ATOM 3697 C C . GLY B 1 7 ? -35.469 -9.32 -7.562 1 73.44 7 GLY B C 1
ATOM 3698 O O . GLY B 1 7 ? -35.625 -8.852 -8.688 1 73.44 7 GLY B O 1
ATOM 3699 N N . LEU B 1 8 ? -36.344 -9.688 -6.781 1 77.19 8 LEU B N 1
ATOM 3700 C CA . LEU B 1 8 ? -37.719 -9.445 -7.207 1 77.19 8 LEU B CA 1
ATOM 3701 C C . LEU B 1 8 ? -38.062 -7.965 -7.098 1 77.19 8 LEU B C 1
ATOM 3703 O O . LEU B 1 8 ? -37.719 -7.309 -6.117 1 77.19 8 LEU B O 1
ATOM 3707 N N . PRO B 1 9 ? -38.562 -7.484 -8.242 1 75.94 9 PRO B N 1
ATOM 3708 C CA . PRO B 1 9 ? -38.875 -6.055 -8.25 1 75.94 9 PRO B CA 1
ATOM 3709 C C . PRO B 1 9 ? -39.875 -5.664 -7.148 1 75.94 9 PRO B C 1
ATOM 3711 O O . PRO B 1 9 ? -40.812 -6.406 -6.867 1 75.94 9 PRO B O 1
ATOM 3714 N N . ALA B 1 10 ? -39.469 -4.68 -6.492 1 71.31 10 ALA B N 1
ATOM 3715 C CA . ALA B 1 10 ? -40.344 -4.172 -5.426 1 71.31 10 ALA B CA 1
ATOM 3716 C C . ALA B 1 10 ? -40.312 -2.646 -5.375 1 71.31 10 ALA B C 1
ATOM 3718 O O . ALA B 1 10 ? -39.375 -2.02 -5.895 1 71.31 10 ALA B O 1
ATOM 3719 N N . ARG B 1 11 ? -41.344 -2.129 -5.316 1 63.69 11 ARG B N 1
ATOM 3720 C CA . ARG B 1 11 ? -41.469 -0.71 -4.984 1 63.69 11 ARG B CA 1
ATOM 3721 C C . ARG B 1 11 ? -41.75 -0.514 -3.502 1 63.69 11 ARG B C 1
ATOM 3723 O O . ARG B 1 11 ? -42.906 -0.621 -3.072 1 63.69 11 ARG B O 1
ATOM 3730 N N . GLY B 1 12 ? -40.812 -0.19 -2.893 1 53.31 12 GLY B N 1
ATOM 3731 C CA . GLY B 1 12 ? -40.969 -0.211 -1.449 1 53.31 12 GLY B CA 1
ATOM 3732 C C . GLY B 1 12 ? -41.312 -1.587 -0.91 1 53.31 12 GLY B C 1
ATOM 3733 O O . GLY B 1 12 ? -40.562 -2.541 -1.099 1 53.31 12 GLY B O 1
ATOM 3734 N N . ARG B 1 13 ? -42.5 -1.689 -0.264 1 53.41 13 ARG B N 1
ATOM 3735 C CA . ARG B 1 13 ? -42.938 -2.939 0.353 1 53.41 13 ARG B CA 1
ATOM 3736 C C . ARG B 1 13 ? -43.938 -3.684 -0.55 1 53.41 13 ARG B C 1
ATOM 3738 O O . ARG B 1 13 ? -44.406 -4.766 -0.201 1 53.41 13 ARG B O 1
ATOM 3745 N N . SER B 1 14 ? -44.219 -3.092 -1.58 1 71.19 14 SER B N 1
ATOM 3746 C CA . SER B 1 14 ? -45.188 -3.719 -2.473 1 71.19 14 SER B CA 1
ATOM 3747 C C . SER B 1 14 ? -44.5 -4.496 -3.586 1 71.19 14 SER B C 1
ATOM 3749 O O . SER B 1 14 ? -43.469 -4.047 -4.121 1 71.19 14 SER B O 1
ATOM 3751 N N . ILE B 1 15 ? -44.969 -5.613 -3.723 1 75.38 15 ILE B N 1
ATOM 3752 C CA . ILE B 1 15 ? -44.469 -6.473 -4.781 1 75.38 15 ILE B CA 1
ATOM 3753 C C . ILE B 1 15 ? -44.969 -5.988 -6.137 1 75.38 15 ILE B C 1
ATOM 3755 O O . ILE B 1 15 ? -46.156 -5.68 -6.289 1 75.38 15 ILE B O 1
ATOM 3759 N N . LEU B 1 16 ? -44.062 -5.734 -6.934 1 84.38 16 LEU B N 1
ATOM 3760 C CA . LEU B 1 16 ? -44.438 -5.402 -8.305 1 84.38 16 LEU B CA 1
ATOM 3761 C C . LEU B 1 16 ? -44.625 -6.664 -9.133 1 84.38 16 LEU B C 1
ATOM 3763 O O . LEU B 1 16 ? -43.75 -7.082 -9.867 1 84.38 16 LEU B O 1
ATOM 3767 N N . GLY B 1 17 ? -45.844 -7.215 -9.078 1 83.44 17 GLY B N 1
ATOM 3768 C CA . GLY B 1 17 ? -46.156 -8.516 -9.648 1 83.44 17 GLY B CA 1
ATOM 3769 C C . GLY B 1 17 ? -45.969 -8.562 -11.156 1 83.44 17 GLY B C 1
ATOM 3770 O O . GLY B 1 17 ? -45.438 -9.547 -11.688 1 83.44 17 GLY B O 1
ATOM 3771 N N . ARG B 1 18 ? -46.469 -7.562 -11.852 1 86.5 18 ARG B N 1
ATOM 3772 C CA . ARG B 1 18 ? -46.344 -7.535 -13.305 1 86.5 18 ARG B CA 1
ATOM 3773 C C . ARG B 1 18 ? -44.875 -7.531 -13.719 1 86.5 18 ARG B C 1
ATOM 3775 O O . ARG B 1 18 ? -44.469 -8.234 -14.648 1 86.5 18 ARG B O 1
ATOM 3782 N N . GLN B 1 19 ? -44.125 -6.723 -12.984 1 86.94 19 GLN B N 1
ATOM 3783 C CA . GLN B 1 19 ? -42.719 -6.668 -13.289 1 86.94 19 GLN B CA 1
ATOM 3784 C C . GLN B 1 19 ? -42.031 -7.992 -12.953 1 86.94 19 GLN B C 1
ATOM 3786 O O . GLN B 1 19 ? -41.125 -8.438 -13.672 1 86.94 19 GLN B O 1
ATOM 3791 N N . ALA B 1 20 ? -42.469 -8.508 -11.914 1 89.38 20 ALA B N 1
ATOM 3792 C CA . ALA B 1 20 ? -41.938 -9.82 -11.539 1 89.38 20 ALA B CA 1
ATOM 3793 C C . ALA B 1 20 ? -42.281 -10.867 -12.594 1 89.38 20 ALA B C 1
ATOM 3795 O O . ALA B 1 20 ? -41.438 -11.719 -12.93 1 89.38 20 ALA B O 1
ATOM 3796 N N . HIS B 1 21 ? -43.531 -10.766 -13 1 89.56 21 HIS B N 1
ATOM 3797 C CA . HIS B 1 21 ? -43.938 -11.68 -14.055 1 89.56 21 HIS B CA 1
ATOM 3798 C C . HIS B 1 21 ? -43.094 -11.516 -15.305 1 89.56 21 HIS B C 1
ATOM 3800 O O . HIS B 1 21 ? -42.625 -12.5 -15.891 1 89.56 21 HIS B O 1
ATOM 3806 N N . HIS B 1 22 ? -42.875 -10.367 -15.648 1 91.38 22 HIS B N 1
ATOM 3807 C CA . HIS B 1 22 ? -42.062 -10.086 -16.812 1 91.38 22 HIS B CA 1
ATOM 3808 C C . HIS B 1 22 ? -40.625 -10.578 -16.594 1 91.38 22 HIS B C 1
ATOM 3810 O O . HIS B 1 22 ? -40.031 -11.172 -17.5 1 91.38 22 HIS B O 1
ATOM 3816 N N . LEU B 1 23 ? -40.094 -10.383 -15.477 1 90.19 23 LEU B N 1
ATOM 3817 C CA . LEU B 1 23 ? -38.75 -10.812 -15.125 1 90.19 23 LEU B CA 1
ATOM 3818 C C . LEU B 1 23 ? -38.625 -12.336 -15.188 1 90.19 23 LEU B C 1
ATOM 3820 O O . LEU B 1 23 ? -37.719 -12.867 -15.812 1 90.19 23 LEU B O 1
ATOM 3824 N N . LEU B 1 24 ? -39.594 -12.984 -14.695 1 90.12 24 LEU B N 1
ATOM 3825 C CA . LEU B 1 24 ? -39.5 -14.43 -14.523 1 90.12 24 LEU B CA 1
ATOM 3826 C C . LEU B 1 24 ? -39.875 -15.156 -15.812 1 90.12 24 LEU B C 1
ATOM 3828 O O . LEU B 1 24 ? -39.375 -16.266 -16.062 1 90.12 24 LEU B O 1
ATOM 3832 N N . THR B 1 25 ? -40.656 -14.477 -16.594 1 91.88 25 THR B N 1
ATOM 3833 C CA . THR B 1 25 ? -41.188 -15.227 -17.734 1 91.88 25 THR B CA 1
ATOM 3834 C C . THR B 1 25 ? -40.562 -14.734 -19.047 1 91.88 25 THR B C 1
ATOM 3836 O O . THR B 1 25 ? -40.594 -15.43 -20.062 1 91.88 25 THR B O 1
ATOM 3839 N N . LYS B 1 26 ? -40.031 -13.625 -18.984 1 89.44 26 LYS B N 1
ATOM 3840 C CA . LYS B 1 26 ? -39.469 -13.102 -20.234 1 89.44 26 LYS B CA 1
ATOM 3841 C C . LYS B 1 26 ? -37.969 -12.883 -20.125 1 89.44 26 LYS B C 1
ATOM 3843 O O . LYS B 1 26 ? -37.188 -13.492 -20.875 1 89.44 26 LYS B O 1
ATOM 3848 N N . ILE B 1 27 ? -37.656 -12.125 -19.156 1 89.38 27 ILE B N 1
ATOM 3849 C CA . ILE B 1 27 ? -36.281 -11.703 -19.078 1 89.38 27 ILE B CA 1
ATOM 3850 C C . ILE B 1 27 ? -35.375 -12.898 -18.75 1 89.38 27 ILE B C 1
ATOM 3852 O O . ILE B 1 27 ? -34.406 -13.164 -19.453 1 89.38 27 ILE B O 1
ATOM 3856 N N . ILE B 1 28 ? -35.719 -13.617 -17.719 1 87 28 ILE B N 1
ATOM 3857 C CA . ILE B 1 28 ? -34.875 -14.711 -17.266 1 87 28 ILE B CA 1
ATOM 3858 C C . ILE B 1 28 ? -34.812 -15.805 -18.328 1 87 28 ILE B C 1
ATOM 3860 O O . ILE B 1 28 ? -33.75 -16.281 -18.703 1 87 28 ILE B O 1
ATOM 3864 N N . PRO B 1 29 ? -35.938 -16.156 -18.812 1 86.62 29 PRO B N 1
ATOM 3865 C CA . PRO B 1 29 ? -35.875 -17.172 -19.875 1 86.62 29 PRO B CA 1
ATOM 3866 C C . PRO B 1 29 ? -35.062 -16.703 -21.094 1 86.62 29 PRO B C 1
ATOM 3868 O O . PRO B 1 29 ? -34.344 -17.5 -21.688 1 86.62 29 PRO B O 1
ATOM 3871 N N . ALA B 1 30 ? -35.156 -15.523 -21.406 1 86.69 30 ALA B N 1
ATOM 3872 C CA . ALA B 1 30 ? -34.375 -14.984 -22.516 1 86.69 30 ALA B CA 1
ATOM 3873 C C . ALA B 1 30 ? -32.906 -15.047 -22.203 1 86.69 30 ALA B C 1
ATOM 3875 O O . ALA B 1 30 ? -32.094 -15.367 -23.078 1 86.69 30 ALA B O 1
ATOM 3876 N N . ALA B 1 31 ? -32.625 -14.773 -21 1 83.56 31 ALA B N 1
ATOM 3877 C CA . ALA B 1 31 ? -31.234 -14.828 -20.578 1 83.56 31 ALA B CA 1
ATOM 3878 C C . ALA B 1 31 ? -30.703 -16.266 -20.625 1 83.56 31 ALA B C 1
ATOM 3880 O O . ALA B 1 31 ? -29.562 -16.5 -21.031 1 83.56 31 ALA B O 1
ATOM 3881 N N . VAL B 1 32 ? -31.5 -17.141 -20.203 1 82.31 32 VAL B N 1
ATOM 3882 C CA . VAL B 1 32 ? -31.125 -18.562 -20.188 1 82.31 32 VAL B CA 1
ATOM 3883 C C . VAL B 1 32 ? -30.969 -19.062 -21.625 1 82.31 32 VAL B C 1
ATOM 3885 O O . VAL B 1 32 ? -30.016 -19.781 -21.938 1 82.31 32 VAL B O 1
ATOM 3888 N N . GLU B 1 33 ? -31.875 -18.609 -22.422 1 80.69 33 GLU B N 1
ATOM 3889 C CA . GLU B 1 33 ? -31.812 -19.016 -23.828 1 80.69 33 GLU B CA 1
ATOM 3890 C C . GLU B 1 33 ? -30.562 -18.453 -24.484 1 80.69 33 GLU B C 1
ATOM 3892 O O . GLU B 1 33 ? -29.906 -19.141 -25.281 1 80.69 33 GLU B O 1
ATOM 3897 N N . ASP B 1 34 ? -30.234 -17.312 -24.062 1 77.75 34 ASP B N 1
ATOM 3898 C CA . ASP B 1 34 ? -29.078 -16.641 -24.656 1 77.75 34 ASP B CA 1
ATOM 3899 C C . ASP B 1 34 ? -27.766 -17.156 -24.078 1 77.75 34 ASP B C 1
ATOM 3901 O O . ASP B 1 34 ? -26.781 -17.297 -24.797 1 77.75 34 ASP B O 1
ATOM 3905 N N . GLY B 1 35 ? -27.828 -17.469 -22.891 1 76.5 35 GLY B N 1
ATOM 3906 C CA . GLY B 1 35 ? -26.578 -17.734 -22.203 1 76.5 35 GLY B CA 1
ATOM 3907 C C . GLY B 1 35 ? -26.297 -19.219 -22.016 1 76.5 35 GLY B C 1
ATOM 3908 O O . GLY B 1 35 ? -25.141 -19.641 -22.031 1 76.5 35 GLY B O 1
ATOM 3909 N N . LEU B 1 36 ? -27.328 -20.031 -21.828 1 76.44 36 LEU B N 1
ATOM 3910 C CA . LEU B 1 36 ? -27.062 -21.406 -21.375 1 76.44 36 LEU B CA 1
ATOM 3911 C C . LEU B 1 36 ? -27.391 -22.406 -22.484 1 76.44 36 LEU B C 1
ATOM 3913 O O . LEU B 1 36 ? -26.922 -23.547 -22.438 1 76.44 36 LEU B O 1
ATOM 3917 N N . LYS B 1 37 ? -28.188 -21.938 -23.328 1 75.69 37 LYS B N 1
ATOM 3918 C CA . LYS B 1 37 ? -28.5 -22.875 -24.391 1 75.69 37 LYS B CA 1
ATOM 3919 C C . LYS B 1 37 ? -27.422 -22.875 -25.469 1 75.69 37 LYS B C 1
ATOM 3921 O O . LYS B 1 37 ? -27.016 -21.797 -25.938 1 75.69 37 LYS B O 1
ATOM 3926 N N . TYR B 1 38 ? -26.906 -24.047 -25.656 1 72 38 TYR B N 1
ATOM 3927 C CA . TYR B 1 38 ? -25.875 -24.234 -26.672 1 72 38 TYR B CA 1
ATOM 3928 C C . TYR B 1 38 ? -26.406 -23.922 -28.062 1 72 38 TYR B C 1
ATOM 3930 O O . TYR B 1 38 ? -27.453 -24.422 -28.453 1 72 38 TYR B O 1
ATOM 3938 N N . THR B 1 39 ? -26 -22.75 -28.453 1 67.94 39 THR B N 1
ATOM 3939 C CA . THR B 1 39 ? -26.297 -22.516 -29.859 1 67.94 39 THR B CA 1
ATOM 3940 C C . THR B 1 39 ? -25.016 -22.625 -30.703 1 67.94 39 THR B C 1
ATOM 3942 O O . THR B 1 39 ? -23.922 -22.359 -30.203 1 67.94 39 THR B O 1
ATOM 3945 N N . LEU B 1 40 ? -25.203 -23.109 -31.859 1 59.81 40 LEU B N 1
ATOM 3946 C CA . LEU B 1 40 ? -24.094 -23.312 -32.781 1 59.81 40 LEU B CA 1
ATOM 3947 C C . LEU B 1 40 ? -23.266 -22.031 -32.906 1 59.81 40 LEU B C 1
ATOM 3949 O O . LEU B 1 40 ? -22.062 -22.109 -33.125 1 59.81 40 LEU B O 1
ATOM 3953 N N . LYS B 1 41 ? -23.906 -20.859 -32.781 1 63.25 41 LYS B N 1
ATOM 3954 C CA . LYS B 1 41 ? -23.203 -19.594 -33 1 63.25 41 LYS B CA 1
ATOM 3955 C C . LYS B 1 41 ? -22.125 -19.375 -31.938 1 63.25 41 LYS B C 1
ATOM 3957 O O . LYS B 1 41 ? -21.125 -18.703 -32.188 1 63.25 41 LYS B O 1
ATOM 3962 N N . ARG B 1 42 ? -22.391 -20.078 -30.922 1 67.75 42 ARG B N 1
ATOM 3963 C CA . ARG B 1 42 ? -21.453 -19.828 -29.844 1 67.75 42 ARG B CA 1
ATOM 3964 C C . ARG B 1 42 ? -20.422 -20.953 -29.734 1 67.75 42 ARG B C 1
ATOM 3966 O O . ARG B 1 42 ? -19.594 -20.969 -28.812 1 67.75 42 ARG B O 1
ATOM 3973 N N . ASP B 1 43 ? -20.547 -21.766 -30.703 1 79.19 43 ASP B N 1
ATOM 3974 C CA . ASP B 1 43 ? -19.734 -22.984 -30.688 1 79.19 43 ASP B CA 1
ATOM 3975 C C . ASP B 1 43 ? -18.25 -22.656 -30.75 1 79.19 43 ASP B C 1
ATOM 3977 O O . ASP B 1 43 ? -17.453 -23.156 -29.953 1 79.19 43 ASP B O 1
ATOM 3981 N N . GLU B 1 44 ? -18.031 -21.719 -31.547 1 84.5 44 GLU B N 1
ATOM 3982 C CA . GLU B 1 44 ? -16.625 -21.375 -31.719 1 84.5 44 GLU B CA 1
ATOM 3983 C C . GLU B 1 44 ? -16.047 -20.75 -30.453 1 84.5 44 GLU B C 1
ATOM 3985 O O . GLU B 1 44 ? -14.922 -21.062 -30.062 1 84.5 44 GLU B O 1
ATOM 3990 N N . ALA B 1 45 ? -16.812 -19.922 -29.844 1 85.44 45 ALA B N 1
ATOM 3991 C CA . ALA B 1 45 ? -16.344 -19.234 -28.641 1 85.44 45 ALA B CA 1
ATOM 3992 C C . ALA B 1 45 ? -16.156 -20.219 -27.5 1 85.44 45 ALA B C 1
ATOM 3994 O O . ALA B 1 45 ? -15.188 -20.125 -26.734 1 85.44 45 ALA B O 1
ATOM 3995 N N . ILE B 1 46 ? -17 -21.125 -27.344 1 87.06 46 ILE B N 1
ATOM 3996 C CA . ILE B 1 46 ? -16.922 -22.125 -26.297 1 87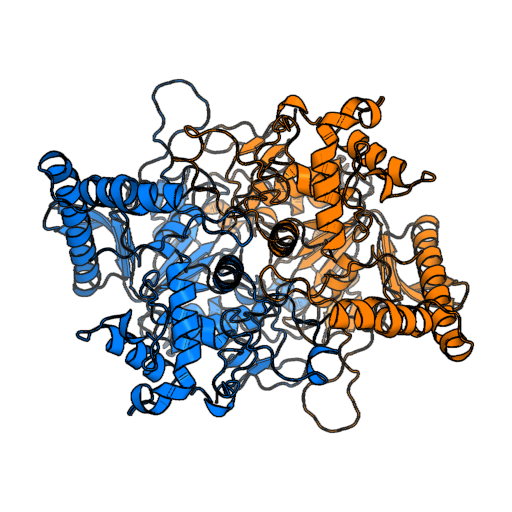.06 46 ILE B CA 1
ATOM 3997 C C . ILE B 1 46 ? -15.688 -23 -26.5 1 87.06 46 ILE B C 1
ATOM 3999 O O . ILE B 1 46 ? -14.938 -23.266 -25.562 1 87.06 46 ILE B O 1
ATOM 4003 N N . TRP B 1 47 ? -15.516 -23.328 -27.75 1 89.31 47 TRP B N 1
ATOM 4004 C CA . TRP B 1 47 ? -14.383 -24.203 -28.047 1 89.31 47 TRP B CA 1
ATOM 4005 C C . TRP B 1 47 ? -13.062 -23.469 -27.828 1 89.31 47 TRP B C 1
ATOM 4007 O O . TRP B 1 47 ? -12.086 -24.047 -27.359 1 89.31 47 TRP B O 1
ATOM 4017 N N . THR B 1 48 ? -13.078 -22.25 -28.188 1 92 48 THR B N 1
ATOM 4018 C CA . THR B 1 48 ? -11.891 -21.438 -27.953 1 92 48 THR B CA 1
ATOM 4019 C C . THR B 1 48 ? -11.562 -21.375 -26.453 1 92 48 THR B C 1
ATOM 4021 O O . THR B 1 48 ? -10.398 -21.453 -26.062 1 92 48 THR B O 1
ATOM 4024 N N . HIS B 1 49 ? -12.531 -21.25 -25.672 1 92.5 49 HIS B N 1
ATOM 4025 C CA . HIS B 1 49 ? -12.359 -21.188 -24.219 1 92.5 49 HIS B CA 1
ATOM 4026 C C . HIS B 1 49 ? -11.867 -22.531 -23.672 1 92.5 49 HIS B C 1
ATOM 4028 O O . HIS B 1 49 ? -10.969 -22.562 -22.828 1 92.5 49 HIS B O 1
ATOM 4034 N N . ILE B 1 50 ? -12.461 -23.578 -24.156 1 93 50 ILE B N 1
ATOM 4035 C CA . ILE B 1 50 ? -12.07 -24.922 -23.719 1 93 50 ILE B CA 1
ATOM 4036 C C . ILE B 1 50 ? -10.625 -25.188 -24.125 1 93 50 ILE B C 1
ATOM 4038 O O . ILE B 1 50 ? -9.844 -25.703 -23.312 1 93 50 ILE B O 1
ATOM 4042 N N . ALA B 1 51 ? -10.305 -24.812 -25.328 1 94.31 51 ALA B N 1
ATOM 4043 C CA . ALA B 1 51 ? -8.938 -25 -25.812 1 94.31 51 ALA B CA 1
ATOM 4044 C C . ALA B 1 51 ? -7.934 -24.25 -24.938 1 94.31 51 ALA B C 1
ATOM 4046 O O . ALA B 1 51 ? -6.879 -24.781 -24.594 1 94.31 51 ALA B O 1
ATOM 4047 N N . ALA B 1 52 ? -8.273 -23.062 -24.594 1 94.25 52 ALA B N 1
ATOM 4048 C CA . ALA B 1 52 ? -7.402 -22.25 -23.75 1 94.25 52 ALA B CA 1
ATOM 4049 C C . ALA B 1 52 ? -7.234 -22.875 -22.375 1 94.25 52 ALA B C 1
ATOM 4051 O O . ALA B 1 52 ? -6.137 -22.875 -21.812 1 94.25 52 ALA B O 1
ATOM 4052 N N . LEU B 1 53 ? -8.297 -23.406 -21.844 1 95.12 53 LEU B N 1
ATOM 4053 C CA . LEU B 1 53 ? -8.273 -24.047 -20.531 1 95.12 53 LEU B CA 1
ATOM 4054 C C . LEU B 1 53 ? -7.391 -25.281 -20.547 1 95.12 53 LEU B C 1
ATOM 4056 O O . LEU B 1 53 ? -6.555 -25.469 -19.672 1 95.12 53 LEU B O 1
ATOM 4060 N N . GLU B 1 54 ? -7.562 -26.078 -21.562 1 96.81 54 GLU B N 1
ATOM 4061 C CA . GLU B 1 54 ? -6.785 -27.312 -21.672 1 96.81 54 GLU B CA 1
ATOM 4062 C C . GLU B 1 54 ? -5.309 -27.016 -21.891 1 96.81 54 GLU B C 1
ATOM 4064 O O . GLU B 1 54 ? -4.441 -27.703 -21.344 1 96.81 54 GLU B O 1
ATOM 4069 N N . ASP B 1 55 ? -5.074 -26.062 -22.672 1 97.44 55 ASP B N 1
ATOM 4070 C CA . ASP B 1 55 ? -3.693 -25.625 -22.875 1 97.44 55 ASP B CA 1
ATOM 4071 C C . ASP B 1 55 ? -3.07 -25.156 -21.562 1 97.44 55 ASP B C 1
ATOM 4073 O O . ASP B 1 55 ? -1.911 -25.469 -21.266 1 97.44 55 ASP B O 1
ATOM 4077 N N . SER B 1 56 ? -3.807 -24.422 -20.797 1 95.94 56 SER B N 1
ATOM 4078 C CA . SER B 1 56 ? -3.312 -23.922 -19.531 1 95.94 56 SER B CA 1
ATOM 4079 C C . SER B 1 56 ? -3.004 -25.062 -18.562 1 95.94 56 SER B C 1
ATOM 4081 O O . SER B 1 56 ? -1.998 -25.031 -17.844 1 95.94 56 SER B O 1
ATOM 4083 N N . TYR B 1 57 ? -3.838 -26.094 -18.547 1 95.31 57 TYR B N 1
ATOM 4084 C CA . TYR B 1 57 ? -3.598 -27.25 -17.703 1 95.31 57 TYR B CA 1
ATOM 4085 C C . TYR B 1 57 ? -2.355 -28.016 -18.156 1 95.31 57 TYR B C 1
ATOM 4087 O O . TYR B 1 57 ? -1.576 -28.484 -17.328 1 95.31 57 TYR B O 1
ATOM 4095 N N . ALA B 1 58 ? -2.242 -28.078 -19.406 1 97.31 58 ALA B N 1
ATOM 4096 C CA . ALA B 1 58 ? -1.058 -28.734 -19.953 1 97.31 58 ALA B CA 1
ATOM 4097 C C . ALA B 1 58 ? 0.212 -27.969 -19.578 1 97.31 58 ALA B C 1
ATOM 4099 O O . ALA B 1 58 ? 1.235 -28.578 -19.25 1 97.31 58 ALA B O 1
ATOM 4100 N N . LEU B 1 59 ? 0.167 -26.672 -19.641 1 97.06 59 LEU B N 1
ATOM 4101 C CA . LEU B 1 59 ? 1.302 -25.859 -19.25 1 97.06 59 LEU B CA 1
ATOM 4102 C C . LEU B 1 59 ? 1.67 -26.109 -17.781 1 97.06 59 LEU B C 1
ATOM 4104 O O . LEU B 1 59 ? 2.848 -26.266 -17.453 1 97.06 59 LEU B O 1
ATOM 4108 N N . THR B 1 60 ? 0.672 -26.172 -16.984 1 95.88 60 THR B N 1
ATOM 4109 C CA . THR B 1 60 ? 0.895 -26.406 -15.57 1 95.88 60 THR B CA 1
ATOM 4110 C C . THR B 1 60 ? 1.568 -27.75 -15.344 1 95.88 60 THR B C 1
ATOM 4112 O O . THR B 1 60 ? 2.521 -27.859 -14.57 1 95.88 60 THR B O 1
ATOM 4115 N N . SER B 1 61 ? 1.051 -28.734 -15.984 1 96.12 61 SER B N 1
ATOM 4116 C CA . SER B 1 61 ? 1.62 -30.062 -15.867 1 96.12 61 SER B CA 1
ATOM 4117 C C . SER B 1 61 ? 3.062 -30.094 -16.359 1 96.12 61 SER B C 1
ATOM 4119 O O . SER B 1 61 ? 3.916 -30.75 -15.758 1 96.12 61 SER B O 1
ATOM 4121 N N . GLN B 1 62 ? 3.305 -29.453 -17.344 1 96.69 62 GLN B N 1
ATOM 4122 C CA . GLN B 1 62 ? 4.641 -29.453 -17.938 1 96.69 62 GLN B CA 1
ATOM 4123 C C . GLN B 1 62 ? 5.617 -28.641 -17.094 1 96.69 62 GLN B C 1
ATOM 4125 O O . GLN B 1 62 ? 6.824 -28.906 -17.094 1 96.69 62 GLN B O 1
ATOM 4130 N N . LEU B 1 63 ? 5.168 -27.594 -16.391 1 96.69 63 LEU B N 1
ATOM 4131 C CA . LEU B 1 63 ? 6.039 -26.906 -15.453 1 96.69 63 LEU B CA 1
ATOM 4132 C C . LEU B 1 63 ? 6.664 -27.906 -14.477 1 96.69 63 LEU B C 1
ATOM 4134 O O . LEU B 1 63 ? 7.875 -27.875 -14.242 1 96.69 63 LEU B O 1
ATOM 4138 N N . HIS B 1 64 ? 5.828 -28.781 -14.023 1 93.06 64 HIS B N 1
ATOM 4139 C CA . HIS B 1 64 ? 6.289 -29.781 -13.055 1 93.06 64 HIS B CA 1
ATOM 4140 C C . HIS B 1 64 ? 7.258 -30.766 -13.695 1 93.06 64 HIS B C 1
ATOM 4142 O O . HIS B 1 64 ? 8.328 -31.031 -13.148 1 93.06 64 HIS B O 1
ATOM 4148 N N . SER B 1 65 ? 6.918 -31.219 -14.82 1 95.38 65 SER B N 1
ATOM 4149 C CA . SER B 1 65 ? 7.715 -32.25 -15.453 1 95.38 65 SER B CA 1
ATOM 4150 C C . SER B 1 65 ? 9.055 -31.719 -15.938 1 95.38 65 SER B C 1
ATOM 4152 O O . SER B 1 65 ? 10.047 -32.469 -15.992 1 95.38 65 SER B O 1
ATOM 4154 N N . GLN B 1 66 ? 9.133 -30.469 -16.281 1 96.19 66 GLN B N 1
ATOM 4155 C CA . GLN B 1 66 ? 10.367 -29.875 -16.781 1 96.19 66 GLN B CA 1
ATOM 4156 C C . GLN B 1 66 ? 11.109 -29.141 -15.672 1 96.19 66 GLN B C 1
ATOM 4158 O O . GLN B 1 66 ? 12.055 -28.406 -15.938 1 96.19 66 GLN B O 1
ATOM 4163 N N . ASN B 1 67 ? 10.641 -29.25 -14.477 1 94.94 67 ASN B N 1
ATOM 4164 C CA . ASN B 1 67 ? 11.25 -28.641 -13.297 1 94.94 67 ASN B CA 1
ATOM 4165 C C . ASN B 1 67 ? 11.305 -27.125 -13.414 1 94.94 67 ASN B C 1
ATOM 4167 O O . ASN B 1 67 ? 12.344 -26.516 -13.156 1 94.94 67 ASN B O 1
ATOM 4171 N N . LEU B 1 68 ? 10.188 -26.562 -13.914 1 97 68 LEU B N 1
ATOM 4172 C CA . LEU B 1 68 ? 10.023 -25.125 -14.016 1 97 68 LEU B CA 1
ATOM 4173 C C . LEU B 1 68 ? 9.047 -24.609 -12.969 1 97 68 LEU B C 1
ATOM 4175 O O . LEU B 1 68 ? 8.164 -25.344 -12.516 1 97 68 LEU B O 1
ATOM 4179 N N . VAL B 1 69 ? 9.227 -23.344 -12.578 1 97.19 69 VAL B N 1
ATOM 4180 C CA . VAL B 1 69 ? 8.305 -22.734 -11.633 1 97.19 69 VAL B CA 1
ATOM 4181 C C . VAL B 1 69 ? 7.445 -21.688 -12.344 1 97.19 69 VAL B C 1
ATOM 4183 O O . VAL B 1 69 ? 6.391 -21.297 -11.836 1 97.19 69 VAL B O 1
ATOM 4186 N N . ALA B 1 70 ? 7.902 -21.25 -13.477 1 98.38 70 ALA B N 1
ATOM 4187 C CA . ALA B 1 70 ? 7.164 -20.25 -14.25 1 98.38 70 ALA B CA 1
ATOM 4188 C C . ALA B 1 70 ? 7.465 -20.375 -15.734 1 98.38 70 ALA B C 1
ATOM 4190 O O . ALA B 1 70 ? 8.539 -20.844 -16.125 1 98.38 70 ALA B O 1
ATOM 4191 N N . PHE B 1 71 ? 6.531 -20.031 -16.578 1 98.62 71 PHE B N 1
ATOM 4192 C CA . PHE B 1 71 ? 6.648 -19.984 -18.031 1 98.62 71 PHE B CA 1
ATOM 4193 C C . PHE B 1 71 ? 5.895 -18.781 -18.594 1 98.62 71 PHE B C 1
ATOM 4195 O O . PHE B 1 71 ? 4.75 -18.531 -18.203 1 98.62 71 PHE B O 1
ATOM 4202 N N . ILE B 1 72 ? 6.52 -17.984 -19.375 1 98.62 72 ILE B N 1
ATOM 4203 C CA . ILE B 1 72 ? 5.891 -16.906 -20.125 1 98.62 72 ILE B CA 1
ATOM 4204 C C . ILE B 1 72 ? 6.102 -17.125 -21.625 1 98.62 72 ILE B C 1
ATOM 4206 O O . ILE B 1 72 ? 7.234 -17.078 -22.109 1 98.62 72 ILE B O 1
ATOM 4210 N N . GLY B 1 73 ? 5.035 -17.281 -22.312 1 98.44 73 GLY B N 1
ATOM 4211 C CA . GLY B 1 73 ? 5.125 -17.562 -23.734 1 98.44 73 GLY B CA 1
ATOM 4212 C C . GLY B 1 73 ? 5.422 -16.328 -24.578 1 98.44 73 GLY B C 1
ATOM 4213 O O . GLY B 1 73 ? 4.949 -15.234 -24.266 1 98.44 73 GLY B O 1
ATOM 4214 N N . ASN B 1 74 ? 6.203 -16.594 -25.672 1 98.19 74 ASN B N 1
ATOM 4215 C CA . ASN B 1 74 ? 6.418 -15.531 -26.641 1 98.19 74 ASN B CA 1
ATOM 4216 C C . ASN B 1 74 ? 5.105 -15.062 -27.25 1 98.19 74 ASN B C 1
ATOM 4218 O O . ASN B 1 74 ? 4.207 -15.875 -27.5 1 98.19 74 ASN B O 1
ATOM 4222 N N . GLY B 1 75 ? 5.051 -13.703 -27.422 1 96.38 75 GLY B N 1
ATOM 4223 C CA . GLY B 1 75 ? 3.84 -13.148 -28 1 96.38 75 GLY B CA 1
ATOM 4224 C C . GLY B 1 75 ? 2.83 -12.703 -26.953 1 96.38 75 GLY B C 1
ATOM 4225 O O . GLY B 1 75 ? 1.82 -12.078 -27.281 1 96.38 75 GLY B O 1
ATOM 4226 N N . SER B 1 76 ? 3.041 -12.984 -25.734 1 97 76 SER B N 1
ATOM 4227 C CA . SER B 1 76 ? 2.139 -12.57 -24.672 1 97 76 SER B CA 1
ATOM 4228 C C . SER B 1 76 ? 2.082 -11.047 -24.547 1 97 76 SER B C 1
ATOM 4230 O O . SER B 1 76 ? 3.076 -10.367 -24.812 1 97 76 SER B O 1
ATOM 4232 N N . ILE B 1 77 ? 0.93 -10.562 -24.234 1 96.69 77 ILE B N 1
ATOM 4233 C CA . ILE B 1 77 ? 0.723 -9.156 -23.906 1 96.69 77 ILE B CA 1
ATOM 4234 C C . ILE B 1 77 ? 0.533 -8.992 -22.406 1 96.69 77 ILE B C 1
ATOM 4236 O O . ILE B 1 77 ? -0.546 -9.266 -21.875 1 96.69 77 ILE B O 1
ATOM 4240 N N . LEU B 1 78 ? 1.561 -8.43 -21.797 1 95.25 78 LEU B N 1
ATOM 4241 C CA . LEU B 1 78 ? 1.582 -8.422 -20.328 1 95.25 78 LEU B CA 1
ATOM 4242 C C . LEU B 1 78 ? 0.92 -7.164 -19.781 1 95.25 78 LEU B C 1
ATOM 4244 O O . LEU B 1 78 ? 0.161 -7.234 -18.812 1 95.25 78 LEU B O 1
ATOM 4248 N N . PRO B 1 79 ? 1.118 -5.938 -20.406 1 91.19 79 PRO B N 1
ATOM 4249 C CA . PRO B 1 79 ? 0.532 -4.723 -19.844 1 91.19 79 PRO B CA 1
ATOM 4250 C C . PRO B 1 79 ? -0.985 -4.664 -20 1 91.19 79 PRO B C 1
ATOM 4252 O O . PRO B 1 79 ? -1.529 -5.246 -20.953 1 91.19 79 PRO B O 1
ATOM 4255 N N . ARG B 1 80 ? -1.624 -4.047 -19.078 1 89.5 80 ARG B N 1
ATOM 4256 C CA . ARG B 1 80 ? -3.068 -3.848 -19.109 1 89.5 80 ARG B CA 1
ATOM 4257 C C . ARG B 1 80 ? -3.424 -2.498 -19.734 1 89.5 80 ARG B C 1
ATOM 4259 O O . ARG B 1 80 ? -2.562 -1.625 -19.859 1 89.5 80 ARG B O 1
ATOM 4266 N N . ALA B 1 81 ? -4.633 -2.408 -20.109 1 82.81 81 ALA B N 1
ATOM 4267 C CA . ALA B 1 81 ? -5.105 -1.205 -20.781 1 82.81 81 ALA B CA 1
ATOM 4268 C C . ALA B 1 81 ? -5.016 0.013 -19.875 1 82.81 81 ALA B C 1
ATOM 4270 O O . ALA B 1 81 ? -4.703 1.117 -20.328 1 82.81 81 ALA B O 1
ATOM 4271 N N . SER B 1 82 ? -5.32 -0.233 -18.656 1 79.69 82 SER B N 1
ATOM 4272 C CA . SER B 1 82 ? -5.211 0.798 -17.625 1 79.69 82 SER B CA 1
ATOM 4273 C C . SER B 1 82 ? -5.055 0.183 -16.234 1 79.69 82 SER B C 1
ATOM 4275 O O . SER B 1 82 ? -5.164 -1.035 -16.078 1 79.69 82 SER B O 1
ATOM 4277 N N . GLY B 1 83 ? -4.738 1.001 -15.391 1 73.56 83 GLY B N 1
ATOM 4278 C CA . GLY B 1 83 ? -4.641 0.514 -14.023 1 73.56 83 GLY B CA 1
ATOM 4279 C C . GLY B 1 83 ? -5.961 0.005 -13.477 1 73.56 83 GLY B C 1
ATOM 4280 O O . GLY B 1 83 ? -5.988 -0.722 -12.484 1 73.56 83 GLY B O 1
ATOM 4281 N N . ALA B 1 84 ? -7.047 0.374 -14.133 1 68.25 84 ALA B N 1
ATOM 4282 C CA . ALA B 1 84 ? -8.375 -0.012 -13.656 1 68.25 84 ALA B CA 1
ATOM 4283 C C . ALA B 1 84 ? -8.984 -1.09 -14.547 1 68.25 84 ALA B C 1
ATOM 4285 O O . ALA B 1 84 ? -10.172 -1.405 -14.422 1 68.25 84 ALA B O 1
ATOM 4286 N N . SER B 1 85 ? -8.148 -1.625 -15.438 1 77.25 85 SER B N 1
ATOM 4287 C CA . SER B 1 85 ? -8.672 -2.604 -16.375 1 77.25 85 SER B CA 1
ATOM 4288 C C . SER B 1 85 ? -7.781 -3.84 -16.453 1 77.25 85 SER B C 1
ATOM 4290 O O . SER B 1 85 ? -6.551 -3.727 -16.438 1 77.25 85 SER B O 1
ATOM 4292 N N . ASP B 1 86 ? -8.469 -4.973 -16.562 1 82.19 86 ASP B N 1
ATOM 4293 C CA . ASP B 1 86 ? -7.719 -6.215 -16.734 1 82.19 86 ASP B CA 1
ATOM 4294 C C . ASP B 1 86 ? -7.539 -6.555 -18.219 1 82.19 86 ASP B C 1
ATOM 4296 O O . ASP B 1 86 ? -6.875 -7.531 -18.562 1 82.19 86 ASP B O 1
ATOM 4300 N N . LYS B 1 87 ? -8.078 -5.734 -19.047 1 88.5 87 LYS B N 1
ATOM 4301 C CA . LYS B 1 87 ? -7.918 -5.965 -20.469 1 88.5 87 LYS B CA 1
ATOM 4302 C C . LYS B 1 87 ? -6.5 -5.633 -20.938 1 88.5 87 LYS B C 1
ATOM 4304 O O . LYS B 1 87 ? -5.848 -4.758 -20.359 1 88.5 87 LYS B O 1
ATOM 4309 N N . PRO B 1 88 ? -6.113 -6.414 -21.922 1 92.44 88 PRO B N 1
ATOM 4310 C CA . PRO B 1 88 ? -4.758 -6.129 -22.406 1 92.44 88 PRO B CA 1
ATOM 4311 C C . PRO B 1 88 ? -4.648 -4.77 -23.094 1 92.44 88 PRO B C 1
ATOM 4313 O O . PRO B 1 88 ? -5.621 -4.297 -23.703 1 92.44 88 PRO B O 1
ATOM 4316 N N . MET B 1 89 ? -3.547 -4.195 -22.859 1 89.19 89 MET B N 1
ATOM 4317 C CA . MET B 1 89 ? -3.236 -2.992 -23.625 1 89.19 89 MET B CA 1
ATOM 4318 C C . MET B 1 89 ? -3.277 -3.271 -25.125 1 89.19 89 MET B C 1
ATOM 4320 O O . MET B 1 89 ? -2.818 -4.324 -25.578 1 89.19 89 MET B O 1
ATOM 4324 N N . SER B 1 90 ? -3.9 -2.398 -25.859 1 84.44 90 SER B N 1
ATOM 4325 C CA . SER B 1 90 ? -4.043 -2.592 -27.297 1 84.44 90 SER B CA 1
ATOM 4326 C C . SER B 1 90 ? -2.697 -2.498 -28 1 84.44 90 SER B C 1
ATOM 4328 O O . SER B 1 90 ? -1.792 -1.805 -27.531 1 84.44 90 SER B O 1
ATOM 4330 N N . ALA B 1 91 ? -2.6 -3.398 -28.812 1 66.56 91 ALA B N 1
ATOM 4331 C CA . ALA B 1 91 ? -1.39 -3.354 -29.641 1 66.56 91 ALA B CA 1
ATOM 4332 C C . ALA B 1 91 ? -1.265 -2.016 -30.359 1 66.56 91 ALA B C 1
ATOM 4334 O O . ALA B 1 91 ? -2.266 -1.33 -30.594 1 66.56 91 ALA B O 1
ATOM 4335 N N . ALA B 1 92 ? -0.122 -1.417 -30.484 1 53.19 92 ALA B N 1
ATOM 4336 C CA . ALA B 1 92 ? 0.111 -0.183 -31.219 1 53.19 92 ALA B CA 1
ATOM 4337 C C . ALA B 1 92 ? -0.749 -0.132 -32.469 1 53.19 92 ALA B C 1
ATOM 4339 O O . ALA B 1 92 ? -0.692 -1.037 -33.312 1 53.19 92 ALA B O 1
ATOM 4340 N N . SER B 1 93 ? -2.041 0.158 -32.406 1 40.97 93 SER B N 1
ATOM 4341 C CA . SER B 1 93 ? -2.664 0.446 -33.688 1 40.97 93 SER B CA 1
ATOM 4342 C C . SER B 1 93 ? -1.745 1.283 -34.562 1 40.97 93 SER B C 1
ATOM 4344 O O . SER B 1 93 ? -0.872 1.994 -34.062 1 40.97 93 SER B O 1
ATOM 4346 N N . SER B 1 94 ? -1.603 0.98 -35.938 1 33.56 94 SER B N 1
ATOM 4347 C CA . SER B 1 94 ? -1.014 1.823 -36.969 1 33.56 94 SER B CA 1
ATOM 4348 C C . SER B 1 94 ? -1.351 3.293 -36.719 1 33.56 94 SER B C 1
ATOM 4350 O O . SER B 1 94 ? -0.857 4.164 -37.438 1 33.56 94 SER B O 1
ATOM 4352 N N . SER B 1 95 ? -2.596 3.594 -36.312 1 32.62 95 SER B N 1
ATOM 4353 C CA . SER B 1 95 ? -2.965 5 -36.438 1 32.62 95 SER B CA 1
ATOM 4354 C C . SER B 1 95 ? -2.299 5.844 -35.344 1 32.62 95 SER B C 1
ATOM 4356 O O . SER B 1 95 ? -2.146 5.398 -34.219 1 32.62 95 SER B O 1
ATOM 4358 N N . GLY B 1 96 ? -1.563 6.789 -35.469 1 33.38 96 GLY B N 1
ATOM 4359 C CA . GLY B 1 96 ? -0.836 7.961 -35 1 33.38 96 GLY B CA 1
ATOM 4360 C C . GLY B 1 96 ? -0.977 8.203 -33.531 1 33.38 96 GLY B C 1
ATOM 4361 O O . GLY B 1 96 ? -0.602 9.266 -33.031 1 33.38 96 GLY B O 1
ATOM 4362 N N . GLU B 1 97 ? -2 7.672 -32.906 1 38.44 97 GLU B N 1
ATOM 4363 C CA . GLU B 1 97 ? -2.074 8.211 -31.547 1 38.44 97 GLU B CA 1
ATOM 4364 C C . GLU B 1 97 ? -0.906 7.727 -30.688 1 38.44 97 GLU B C 1
ATOM 4366 O O . GLU B 1 97 ? -0.432 6.602 -30.859 1 38.44 97 GLU B O 1
ATOM 4371 N N . GLU B 1 98 ? -0.117 8.562 -29.969 1 41.94 98 GLU B N 1
ATOM 4372 C CA . GLU B 1 98 ? 1.154 8.758 -29.266 1 41.94 98 GLU B CA 1
ATOM 4373 C C . GLU B 1 98 ? 1.392 7.652 -28.234 1 41.94 98 GLU B C 1
ATOM 4375 O O . GLU B 1 98 ? 2.434 7.629 -27.578 1 41.94 98 GLU B O 1
ATOM 4380 N N . ASP B 1 99 ? 0.379 7.039 -27.609 1 50.75 99 ASP B N 1
ATOM 4381 C CA . ASP B 1 99 ? 0.788 6.145 -26.531 1 50.75 99 ASP B CA 1
ATOM 4382 C C . ASP B 1 99 ? 1.301 4.816 -27.094 1 50.75 99 ASP B C 1
ATOM 4384 O O . ASP B 1 99 ? 0.619 4.164 -27.875 1 50.75 99 ASP B O 1
ATOM 4388 N N . GLY B 1 100 ? 2.467 4.656 -27.5 1 60.38 100 GLY B N 1
ATOM 4389 C CA . GLY B 1 100 ? 3.092 3.453 -28.016 1 60.38 100 GLY B CA 1
ATOM 4390 C C . GLY B 1 100 ? 2.398 2.18 -27.578 1 60.38 100 GLY B C 1
ATOM 4391 O O . GLY B 1 100 ? 1.738 2.158 -26.531 1 60.38 100 GLY B O 1
ATOM 4392 N N . GLY B 1 101 ? 1.901 1.277 -28.5 1 75.69 101 GLY B N 1
ATOM 4393 C CA . GLY B 1 101 ? 1.206 0.013 -28.312 1 75.69 101 GLY B CA 1
ATOM 4394 C C . GLY B 1 101 ? 1.957 -0.958 -27.422 1 75.69 101 GLY B C 1
ATOM 4395 O O . GLY B 1 101 ? 3.09 -0.687 -27.016 1 75.69 101 GLY B O 1
ATOM 4396 N N . ALA B 1 102 ? 1.247 -1.954 -27.047 1 87.31 102 ALA B N 1
ATOM 4397 C CA . ALA B 1 102 ? 1.837 -2.992 -26.203 1 87.31 102 ALA B CA 1
ATOM 4398 C C . ALA B 1 102 ? 2.969 -3.711 -26.938 1 87.31 102 ALA B C 1
ATOM 4400 O O . ALA B 1 102 ? 2.871 -3.977 -28.141 1 87.31 102 ALA B O 1
ATOM 4401 N N . VAL B 1 103 ? 4.047 -3.904 -26.312 1 91.12 103 VAL B N 1
ATOM 4402 C CA . VAL B 1 103 ? 5.156 -4.703 -26.828 1 91.12 103 VAL B CA 1
ATOM 4403 C C . VAL B 1 103 ? 4.961 -6.168 -26.453 1 91.12 103 VAL B C 1
ATOM 4405 O O . VAL B 1 103 ? 4.777 -6.484 -25.266 1 91.12 103 VAL B O 1
ATOM 4408 N N . GLU B 1 104 ? 4.984 -7.023 -27.453 1 95.12 104 GLU B N 1
ATOM 4409 C CA . GLU B 1 104 ? 4.852 -8.453 -27.188 1 95.12 104 GLU B CA 1
ATOM 4410 C C . GLU B 1 104 ? 6.074 -9 -26.469 1 95.12 104 GLU B C 1
ATOM 4412 O O . GLU B 1 104 ? 7.207 -8.602 -26.766 1 95.12 104 GLU B O 1
ATOM 4417 N N . PHE B 1 105 ? 5.82 -9.953 -25.641 1 97 105 PHE B N 1
ATOM 4418 C CA . PHE B 1 105 ? 6.898 -10.555 -24.859 1 97 105 PHE B CA 1
ATOM 4419 C C . PHE B 1 105 ? 7.75 -11.469 -25.75 1 97 105 PHE B C 1
ATOM 4421 O O . PHE B 1 105 ? 7.219 -12.227 -26.562 1 97 105 PHE B O 1
ATOM 4428 N N . VAL B 1 106 ? 9.031 -11.406 -25.594 1 97.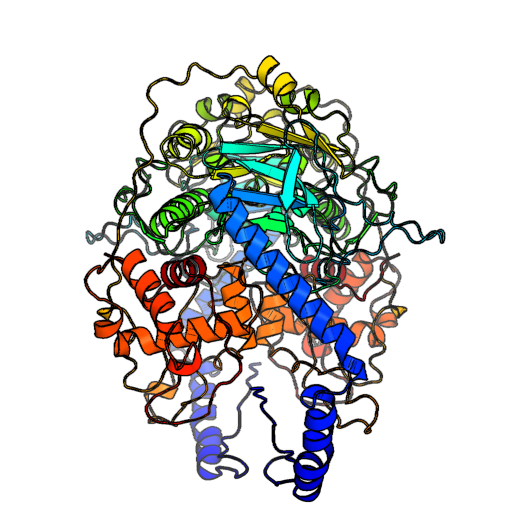88 106 VAL B N 1
ATOM 4429 C CA . VAL B 1 106 ? 9.984 -12.273 -26.266 1 97.88 106 VAL B CA 1
ATOM 4430 C C . VAL B 1 106 ? 11.039 -12.758 -25.281 1 97.88 106 VAL B C 1
ATOM 4432 O O . VAL B 1 106 ? 11.688 -11.945 -24.609 1 97.88 106 VAL B O 1
ATOM 4435 N N . SER B 1 107 ? 11.195 -14.055 -25.188 1 98 107 SER B N 1
ATOM 4436 C CA . SER B 1 107 ? 12.117 -14.641 -24.219 1 98 107 SER B CA 1
ATOM 4437 C C . SER B 1 107 ? 13.562 -14.492 -24.672 1 98 107 SER B C 1
ATOM 4439 O O . SER B 1 107 ? 13.844 -14.484 -25.875 1 98 107 SER B O 1
ATOM 4441 N N . PRO B 1 108 ? 14.422 -14.281 -23.672 1 97.56 108 PRO B N 1
ATOM 4442 C CA . PRO B 1 108 ? 15.828 -14.398 -24.062 1 97.56 108 PRO B CA 1
ATOM 4443 C C . PRO B 1 108 ? 16.219 -15.82 -24.453 1 97.56 108 PRO B C 1
ATOM 4445 O O . PRO B 1 108 ? 15.781 -16.781 -23.812 1 97.56 108 PRO B O 1
ATOM 4448 N N . GLY B 1 109 ? 17.094 -15.914 -25.422 1 96.19 109 GLY B N 1
ATOM 4449 C CA . GLY B 1 109 ? 17.484 -17.203 -25.969 1 96.19 109 GLY B CA 1
ATOM 4450 C C . GLY B 1 109 ? 18.031 -18.156 -24.922 1 96.19 109 GLY B C 1
ATOM 4451 O O . GLY B 1 109 ? 17.75 -19.359 -24.938 1 96.19 109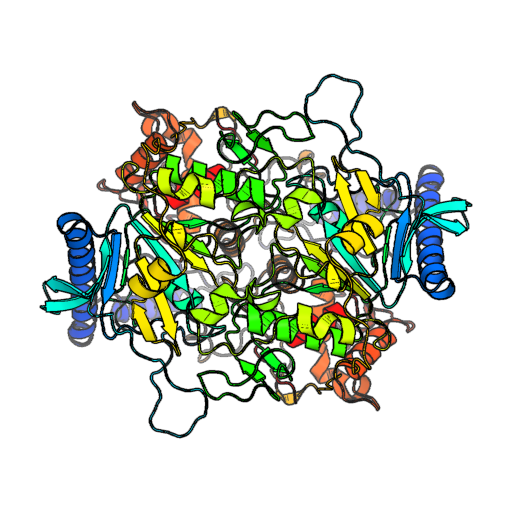 GLY B O 1
ATOM 4452 N N . SER B 1 110 ? 18.734 -17.672 -23.953 1 96.5 110 SER B N 1
ATOM 4453 C CA . SER B 1 110 ? 19.438 -18.484 -22.969 1 96.5 110 SER B CA 1
ATOM 4454 C C . SER B 1 110 ? 18.453 -19.188 -22.047 1 96.5 110 SER B C 1
ATOM 4456 O O . SER B 1 110 ? 18.781 -20.219 -21.438 1 96.5 110 SER B O 1
ATOM 4458 N N . LEU B 1 111 ? 17.219 -18.688 -21.938 1 97.38 111 LEU B N 1
ATOM 4459 C CA . LEU B 1 111 ? 16.234 -19.266 -21.016 1 97.38 111 LEU B CA 1
ATOM 4460 C C . LEU B 1 111 ? 14.977 -19.703 -21.75 1 97.38 111 LEU B C 1
ATOM 4462 O O . LEU B 1 111 ? 13.953 -19.969 -21.125 1 97.38 111 LEU B O 1
ATOM 4466 N N . GLU B 1 112 ? 15.078 -19.734 -23.047 1 98 112 GLU B N 1
ATOM 4467 C CA . GLU B 1 112 ? 13.922 -20.125 -23.844 1 98 112 GLU B CA 1
ATOM 4468 C C . GLU B 1 112 ? 13.633 -21.609 -23.703 1 98 112 GLU B C 1
ATOM 4470 O O . GLU B 1 112 ? 14.547 -22.438 -23.734 1 98 112 GLU B O 1
ATOM 4475 N N . THR B 1 113 ? 12.43 -21.953 -23.484 1 97.75 113 THR B N 1
ATOM 4476 C CA . THR B 1 113 ? 11.961 -23.328 -23.359 1 97.75 113 THR B CA 1
ATOM 4477 C C . THR B 1 113 ? 10.758 -23.578 -24.266 1 97.75 113 THR B C 1
ATOM 4479 O O . THR B 1 113 ? 9.992 -22.656 -24.547 1 97.75 113 THR B O 1
ATOM 4482 N N . GLU B 1 114 ? 10.688 -24.781 -24.641 1 97.94 114 GLU B N 1
ATOM 4483 C CA . GLU B 1 114 ? 9.57 -25.172 -25.5 1 97.94 114 GLU B CA 1
ATOM 4484 C C . GLU B 1 114 ? 8.547 -26 -24.734 1 97.94 114 GLU B C 1
ATOM 4486 O O . GLU B 1 114 ? 8.906 -26.875 -23.953 1 97.94 114 GLU B O 1
ATOM 4491 N N . MET B 1 115 ? 7.328 -25.641 -24.938 1 97.5 115 MET B N 1
ATOM 4492 C CA . MET B 1 115 ? 6.191 -26.359 -24.375 1 97.5 115 MET B CA 1
ATOM 4493 C C . MET B 1 115 ? 5.289 -26.891 -25.484 1 97.5 115 MET B C 1
ATOM 4495 O O . MET B 1 115 ? 5.047 -26.219 -26.484 1 97.5 115 MET B O 1
ATOM 4499 N N . ARG B 1 116 ? 4.809 -28.125 -25.281 1 97.44 116 ARG B N 1
ATOM 4500 C CA . ARG B 1 116 ? 3.877 -28.719 -26.234 1 97.44 116 ARG B CA 1
ATOM 4501 C C . ARG B 1 116 ? 2.459 -28.734 -25.672 1 97.44 116 ARG B C 1
ATOM 4503 O O . ARG B 1 116 ? 2.182 -29.438 -24.703 1 97.44 116 ARG B O 1
ATOM 4510 N N . LEU B 1 117 ? 1.628 -28.062 -26.406 1 98 117 LEU B N 1
ATOM 4511 C CA . LEU B 1 117 ? 0.256 -27.922 -25.922 1 98 117 LEU B CA 1
ATOM 4512 C C . LEU B 1 117 ? -0.717 -28.641 -26.859 1 98 117 LEU B C 1
ATOM 4514 O O . LEU B 1 117 ? -0.449 -28.781 -28.047 1 98 117 LEU B O 1
ATOM 4518 N N . PRO B 1 118 ? -1.807 -29.078 -26.344 1 97.56 118 PRO B N 1
ATOM 4519 C CA . PRO B 1 118 ? -2.766 -29.859 -27.125 1 97.56 118 PRO B CA 1
ATOM 4520 C C . PRO B 1 118 ? -3.379 -29.078 -28.281 1 97.56 118 PRO B C 1
ATOM 4522 O O . PRO B 1 118 ? -3.615 -29.625 -29.359 1 97.56 118 PRO B O 1
ATOM 4525 N N . HIS B 1 119 ? -3.568 -27.781 -28.078 1 96.75 119 HIS B N 1
ATOM 4526 C CA . HIS B 1 119 ? -4.301 -27.062 -29.109 1 96.75 119 HIS B CA 1
ATOM 4527 C C . HIS B 1 119 ? -3.404 -26.047 -29.812 1 96.75 119 HIS B C 1
ATOM 4529 O O . HIS B 1 119 ? -3.479 -25.891 -31.031 1 96.75 119 HIS B O 1
ATOM 4535 N N . ARG B 1 120 ? -2.537 -25.391 -29.141 1 95.62 120 ARG B N 1
ATOM 4536 C CA . ARG B 1 120 ? -1.672 -24.375 -29.719 1 95.62 120 ARG B CA 1
ATOM 4537 C C . ARG B 1 120 ? -0.411 -25 -30.312 1 95.62 120 ARG B C 1
ATOM 4539 O O . ARG B 1 120 ? 0.366 -24.312 -30.984 1 95.62 120 ARG B O 1
ATOM 4546 N N . GLY B 1 121 ? -0.187 -26.25 -30.016 1 96.62 121 GLY B N 1
ATOM 4547 C CA . GLY B 1 121 ? 1.028 -26.891 -30.5 1 96.62 121 GLY B CA 1
ATOM 4548 C C . GLY B 1 121 ? 2.262 -26.5 -29.703 1 96.62 121 GLY B C 1
ATOM 4549 O O . GLY B 1 121 ? 2.199 -26.344 -28.484 1 96.62 121 GLY B O 1
ATOM 4550 N N . SER B 1 122 ? 3.361 -26.391 -30.453 1 97.5 122 SER B N 1
ATOM 4551 C CA . SER B 1 122 ? 4.617 -26.047 -29.797 1 97.5 122 SER B CA 1
ATOM 4552 C C . SER B 1 122 ? 4.746 -24.547 -29.578 1 97.5 122 SER B C 1
ATOM 4554 O O . SER B 1 122 ? 4.645 -23.766 -30.531 1 97.5 122 SER B O 1
ATOM 4556 N N . VAL B 1 123 ? 4.938 -24.188 -28.344 1 97.94 123 VAL B N 1
ATOM 4557 C CA . VAL B 1 123 ? 5.109 -22.781 -28.031 1 97.94 123 VAL B CA 1
ATOM 4558 C C . VAL B 1 123 ? 6.445 -22.578 -27.312 1 97.94 123 VAL B C 1
ATOM 4560 O O . VAL B 1 123 ? 6.898 -23.438 -26.562 1 97.94 123 VAL B O 1
ATOM 4563 N N . ARG B 1 124 ? 7.023 -21.484 -27.641 1 98.38 124 ARG B N 1
ATOM 4564 C CA . ARG B 1 124 ? 8.289 -21.109 -27.016 1 98.38 124 ARG B CA 1
ATOM 4565 C C . ARG B 1 124 ? 8.102 -19.922 -26.078 1 98.38 124 ARG B C 1
ATOM 4567 O O . ARG B 1 124 ? 7.191 -19.109 -26.281 1 98.38 124 ARG B O 1
ATOM 4574 N N . GLY B 1 125 ? 8.938 -19.891 -25.078 1 98.56 125 GLY B N 1
ATOM 4575 C CA . GLY B 1 125 ? 8.867 -18.797 -24.125 1 98.56 125 GLY B CA 1
ATOM 4576 C C . GLY B 1 125 ? 9.938 -18.859 -23.047 1 98.56 125 GLY B C 1
ATOM 4577 O O . GLY B 1 125 ? 10.875 -19.656 -23.156 1 98.56 125 GLY B O 1
ATOM 4578 N N . LEU B 1 126 ? 9.867 -17.953 -22.109 1 98.62 126 LEU B N 1
ATOM 4579 C CA . LEU B 1 126 ? 10.781 -17.906 -20.969 1 98.62 126 LEU B CA 1
ATOM 4580 C C . LEU B 1 126 ? 10.422 -18.953 -19.922 1 98.62 126 LEU B C 1
ATOM 4582 O O . LEU B 1 126 ? 9.281 -19 -19.453 1 98.62 126 LEU B O 1
ATOM 4586 N N . GLY B 1 127 ? 11.297 -19.859 -19.609 1 98.44 127 GLY B N 1
ATOM 4587 C CA . GLY B 1 127 ? 11.141 -20.797 -18.531 1 98.44 127 GLY B CA 1
ATOM 4588 C C . GLY B 1 127 ? 12.07 -20.531 -17.359 1 98.44 127 GLY B C 1
ATOM 4589 O O . GLY B 1 127 ? 13.289 -20.438 -17.531 1 98.44 127 GLY B O 1
ATOM 4590 N N . LEU B 1 128 ? 11.508 -20.359 -16.203 1 97.75 128 LEU B N 1
ATOM 4591 C CA . LEU B 1 128 ? 12.305 -20.219 -14.992 1 97.75 128 LEU B CA 1
ATOM 4592 C C . LEU B 1 128 ? 12.391 -21.531 -14.227 1 97.75 128 LEU B C 1
ATOM 4594 O O . LEU B 1 128 ? 11.359 -22.141 -13.898 1 97.75 128 LEU B O 1
ATOM 4598 N N . LYS B 1 129 ? 13.516 -21.922 -13.898 1 96.12 129 LYS B N 1
ATOM 4599 C CA . LYS B 1 129 ? 13.734 -23.203 -13.242 1 96.12 129 LYS B CA 1
ATOM 4600 C C . LYS B 1 129 ? 13.391 -23.125 -11.758 1 96.12 129 LYS B C 1
ATOM 4602 O O . LYS B 1 129 ? 13.547 -22.078 -11.133 1 96.12 129 LYS B O 1
ATOM 4607 N N . LYS B 1 130 ? 13.016 -24.266 -11.258 1 95.56 130 LYS B N 1
ATOM 4608 C CA . LYS B 1 130 ? 12.766 -24.391 -9.828 1 95.56 130 LYS B CA 1
ATOM 4609 C C . LYS B 1 130 ? 14.055 -24.266 -9.031 1 95.56 130 LYS B C 1
ATOM 4611 O O . LYS B 1 130 ? 15.125 -24.672 -9.492 1 95.56 130 LYS B O 1
ATOM 4616 N N . GLY B 1 131 ? 13.938 -23.656 -7.844 1 95.19 131 GLY B N 1
ATOM 4617 C CA . GLY B 1 131 ? 15.062 -23.594 -6.926 1 95.19 131 GLY B CA 1
ATOM 4618 C C . GLY B 1 131 ? 16.062 -22.516 -7.285 1 95.19 131 GLY B C 1
ATOM 4619 O O . GLY B 1 131 ? 17.25 -22.641 -6.98 1 95.19 131 GLY B O 1
ATOM 4620 N N . THR B 1 132 ? 15.602 -21.484 -7.988 1 96.25 132 THR B N 1
ATOM 4621 C CA . THR B 1 132 ? 16.531 -20.453 -8.43 1 96.25 132 THR B CA 1
ATOM 4622 C C . THR B 1 132 ? 16.109 -19.078 -7.922 1 96.25 132 THR B C 1
ATOM 4624 O O . THR B 1 132 ? 14.961 -18.891 -7.531 1 96.25 132 THR B O 1
ATOM 4627 N N . LEU B 1 133 ? 17.109 -18.219 -7.855 1 96.88 133 LEU B N 1
ATOM 4628 C CA . LEU B 1 133 ? 16.891 -16.797 -7.641 1 96.88 133 LEU B CA 1
ATOM 4629 C C . LEU B 1 133 ? 17.047 -16.031 -8.945 1 96.88 133 LEU B C 1
ATOM 4631 O O . LEU B 1 133 ? 18.125 -16 -9.539 1 96.88 133 LEU B O 1
ATOM 4635 N N . THR B 1 134 ? 15.969 -15.438 -9.406 1 98.25 134 THR B N 1
ATOM 4636 C CA . THR B 1 134 ? 15.984 -14.562 -10.578 1 98.25 134 THR B CA 1
ATOM 4637 C C . THR B 1 134 ? 15.812 -13.102 -10.164 1 98.25 134 THR B C 1
ATOM 4639 O O . THR B 1 134 ? 14.859 -12.766 -9.453 1 98.25 134 THR B O 1
ATOM 4642 N N . VAL B 1 135 ? 16.734 -12.266 -10.562 1 98.19 135 VAL B N 1
ATOM 4643 C CA . VAL B 1 135 ? 16.656 -10.844 -10.266 1 98.19 135 VAL B CA 1
ATOM 4644 C C . VAL B 1 135 ? 16.297 -10.07 -11.539 1 98.19 135 VAL B C 1
ATOM 4646 O O . VAL B 1 135 ? 16.984 -10.195 -12.562 1 98.19 135 VAL B O 1
ATOM 4649 N N . LEU B 1 136 ? 15.227 -9.344 -11.5 1 97.94 136 LEU B N 1
ATOM 4650 C CA . LEU B 1 136 ? 14.797 -8.477 -12.594 1 97.94 136 LEU B CA 1
ATOM 4651 C C . LEU B 1 136 ? 15.273 -7.047 -12.375 1 97.94 136 LEU B C 1
ATOM 4653 O O . LEU B 1 136 ? 14.992 -6.441 -11.336 1 97.94 136 LEU B O 1
ATOM 4657 N N . ILE B 1 137 ? 16.016 -6.52 -13.32 1 96.75 137 ILE B N 1
ATOM 4658 C CA . ILE B 1 137 ? 16.516 -5.156 -13.227 1 96.75 137 ILE B CA 1
ATOM 4659 C C . ILE B 1 137 ? 16.109 -4.363 -14.461 1 96.75 137 ILE B C 1
ATOM 4661 O O . ILE B 1 137 ? 15.617 -4.938 -15.438 1 96.75 137 ILE B O 1
ATOM 4665 N N . GLY B 1 138 ? 16.234 -3.068 -14.438 1 93.56 138 GLY B N 1
ATOM 4666 C CA . GLY B 1 138 ? 15.875 -2.182 -15.531 1 93.56 138 GLY B CA 1
ATOM 4667 C C . GLY B 1 138 ? 15.523 -0.778 -15.078 1 93.56 138 GLY B C 1
ATOM 4668 O O . GLY B 1 138 ? 15.344 -0.536 -13.883 1 93.56 138 GLY B O 1
ATOM 4669 N N . GLY B 1 139 ? 15.453 0.063 -16.062 1 87.31 139 GLY B N 1
ATOM 4670 C CA . GLY B 1 139 ? 15.117 1.443 -15.758 1 87.31 139 GLY B CA 1
ATOM 4671 C C . GLY B 1 139 ? 13.656 1.627 -15.375 1 87.31 139 GLY B C 1
ATOM 4672 O O . GLY B 1 139 ? 12.859 0.698 -15.492 1 87.31 139 GLY B O 1
ATOM 4673 N N . GLY B 1 140 ? 13.383 2.805 -14.82 1 84.19 140 GLY B N 1
ATOM 4674 C CA . GLY B 1 140 ? 12.008 3.137 -14.484 1 84.19 140 GLY B CA 1
ATOM 4675 C C . GLY B 1 140 ? 11.078 3.113 -15.688 1 84.19 140 GLY B C 1
ATOM 4676 O O . GLY B 1 140 ? 11.414 3.646 -16.75 1 84.19 140 GLY B O 1
ATOM 4677 N N . PHE B 1 141 ? 9.977 2.479 -15.445 1 81.94 141 PHE B N 1
ATOM 4678 C CA . PHE B 1 141 ? 8.93 2.441 -16.469 1 81.94 141 PHE B CA 1
ATOM 4679 C C . PHE B 1 141 ? 9.367 1.612 -17.656 1 81.94 141 PHE B C 1
ATOM 4681 O O . PHE B 1 141 ? 9.062 1.955 -18.812 1 81.94 141 PHE B O 1
ATOM 4688 N N . HIS B 1 142 ? 10.102 0.59 -17.422 1 87.81 142 HIS B N 1
ATOM 4689 C CA . HIS B 1 142 ? 10.562 -0.299 -18.484 1 87.81 142 HIS B CA 1
ATOM 4690 C C . HIS B 1 142 ? 9.859 -1.653 -18.406 1 87.81 142 HIS B C 1
ATOM 4692 O O . HIS B 1 142 ? 10.195 -2.57 -19.156 1 87.81 142 HIS B O 1
ATOM 4698 N N . GLY B 1 143 ? 8.984 -1.855 -17.469 1 89.44 143 GLY B N 1
ATOM 4699 C CA . GLY B 1 143 ? 8.125 -3.029 -17.484 1 89.44 143 GLY B CA 1
ATOM 4700 C C . GLY B 1 143 ? 8.406 -3.994 -16.359 1 89.44 143 GLY B C 1
ATOM 4701 O O . GLY B 1 143 ? 7.871 -5.105 -16.328 1 89.44 143 GLY B O 1
ATOM 4702 N N . LYS B 1 144 ? 9.211 -3.67 -15.398 1 93.19 144 LYS B N 1
ATOM 4703 C CA . LYS B 1 144 ? 9.578 -4.566 -14.305 1 93.19 144 LYS B CA 1
ATOM 4704 C C . LYS B 1 144 ? 8.352 -5.008 -13.516 1 93.19 144 LYS B C 1
ATOM 4706 O O . LYS B 1 144 ? 8.094 -6.203 -13.375 1 93.19 144 LYS B O 1
ATOM 4711 N N . SER B 1 145 ? 7.625 -4.012 -13.07 1 90.31 145 SER B N 1
ATOM 4712 C CA . SER B 1 145 ? 6.453 -4.32 -12.258 1 90.31 145 SER B CA 1
ATOM 4713 C C . SER B 1 145 ? 5.383 -5.027 -13.078 1 90.31 145 SER B C 1
ATOM 4715 O O . SER B 1 145 ? 4.652 -5.875 -12.562 1 90.31 145 SER B O 1
ATOM 4717 N N . THR B 1 146 ? 5.289 -4.727 -14.359 1 91.25 146 THR B N 1
ATOM 4718 C CA . THR B 1 146 ? 4.332 -5.375 -15.25 1 91.25 146 THR B CA 1
ATOM 4719 C C . THR B 1 146 ? 4.633 -6.867 -15.375 1 91.25 146 THR B C 1
ATOM 4721 O O . THR B 1 146 ? 3.723 -7.695 -15.297 1 91.25 146 THR B O 1
ATOM 4724 N N . LEU B 1 147 ? 5.867 -7.113 -15.555 1 96.19 147 LEU B N 1
ATOM 4725 C CA . LEU B 1 147 ? 6.277 -8.508 -15.664 1 96.19 147 LEU B CA 1
ATOM 4726 C C . LEU B 1 147 ? 6.016 -9.25 -14.359 1 96.19 147 LEU B C 1
ATOM 4728 O O . LEU B 1 147 ? 5.5 -10.375 -14.367 1 96.19 147 LEU B O 1
ATOM 4732 N N . LEU B 1 148 ? 6.391 -8.664 -13.258 1 95.75 148 LEU B N 1
ATOM 4733 C CA . LEU B 1 148 ? 6.18 -9.289 -11.953 1 95.75 148 LEU B CA 1
ATOM 4734 C C . LEU B 1 148 ? 4.695 -9.508 -11.688 1 95.75 148 LEU B C 1
ATOM 4736 O O . LEU B 1 148 ? 4.309 -10.539 -11.133 1 95.75 148 LEU B O 1
ATOM 4740 N N . GLU B 1 149 ? 3.916 -8.594 -12.062 1 93 149 GLU B N 1
ATOM 4741 C CA . GLU B 1 149 ? 2.473 -8.727 -11.898 1 93 149 GLU B CA 1
ATOM 4742 C C . GLU B 1 149 ? 1.928 -9.883 -12.734 1 93 149 GLU B C 1
ATOM 4744 O O . GLU B 1 149 ? 1.048 -10.617 -12.281 1 93 149 GLU B O 1
ATOM 4749 N N . ALA B 1 150 ? 2.395 -9.961 -13.93 1 95.94 150 ALA B N 1
ATOM 4750 C CA . ALA B 1 150 ? 1.985 -11.078 -14.773 1 95.94 150 ALA B CA 1
ATOM 4751 C C . ALA B 1 150 ? 2.324 -12.414 -14.117 1 95.94 150 ALA B C 1
ATOM 4753 O O . ALA B 1 150 ? 1.505 -13.344 -14.117 1 95.94 150 ALA B O 1
ATOM 4754 N N . LEU B 1 151 ? 3.484 -12.484 -13.531 1 97.75 151 LEU B N 1
ATOM 4755 C CA . LEU B 1 151 ? 3.887 -13.703 -12.844 1 97.75 151 LEU B CA 1
ATOM 4756 C C . LEU B 1 151 ? 2.986 -13.961 -11.633 1 97.75 151 LEU B C 1
ATOM 4758 O O . LEU B 1 151 ? 2.625 -15.109 -11.367 1 97.75 151 LEU B O 1
ATOM 4762 N N . SER B 1 152 ? 2.648 -12.906 -10.945 1 95.75 152 SER B N 1
ATOM 4763 C CA . SER B 1 152 ? 1.829 -13.031 -9.742 1 95.75 152 SER B CA 1
ATOM 4764 C C . SER B 1 152 ? 0.449 -13.594 -10.07 1 95.75 152 SER B C 1
ATOM 4766 O O . SER B 1 152 ? -0.194 -14.211 -9.219 1 95.75 152 SER B O 1
ATOM 4768 N N . ARG B 1 153 ? 0.017 -13.438 -11.266 1 95 153 ARG B N 1
ATOM 4769 C CA . ARG B 1 153 ? -1.3 -13.906 -11.68 1 95 153 ARG B CA 1
ATOM 4770 C C . ARG B 1 153 ? -1.19 -15.188 -12.5 1 95 153 ARG B C 1
ATOM 4772 O O . ARG B 1 153 ? -2.199 -15.727 -12.961 1 95 153 ARG B O 1
ATOM 4779 N N . GLY B 1 154 ? -0.046 -15.641 -12.633 1 96.56 154 GLY B N 1
ATOM 4780 C CA . GLY B 1 154 ? 0.202 -16.797 -13.469 1 96.56 154 GLY B CA 1
ATOM 4781 C C . GLY B 1 154 ? -0.349 -18.094 -12.891 1 96.56 154 GLY B C 1
ATOM 4782 O O . GLY B 1 154 ? -0.465 -19.094 -13.594 1 96.56 154 GLY B O 1
ATOM 4783 N N . SER B 1 155 ? -0.696 -18.062 -11.648 1 95.31 155 SER B N 1
ATOM 4784 C CA . SER B 1 155 ? -1.271 -19.25 -11.031 1 95.31 155 SER B CA 1
ATOM 4785 C C . SER B 1 155 ? -2.715 -19.453 -11.469 1 95.31 155 SER B C 1
ATOM 4787 O O . SER B 1 155 ? -3.289 -20.531 -11.242 1 95.31 155 SER B O 1
ATOM 4789 N N . TYR B 1 156 ? -3.297 -18.438 -12.062 1 94.88 156 TYR B N 1
ATOM 4790 C CA . TYR B 1 156 ? -4.672 -18.516 -12.555 1 94.88 156 TYR B CA 1
ATOM 4791 C C . TYR B 1 156 ? -4.707 -18.75 -14.055 1 94.88 156 TYR B C 1
ATOM 4793 O O . TYR B 1 156 ? -3.766 -18.391 -14.766 1 94.88 156 TYR B O 1
ATOM 4801 N N . VAL B 1 157 ? -5.801 -19.297 -14.461 1 94.19 157 VAL B N 1
ATOM 4802 C CA . VAL B 1 157 ? -6.043 -19.438 -15.891 1 94.19 157 VAL B CA 1
ATOM 4803 C C . VAL B 1 157 ? -6.605 -18.125 -16.453 1 94.19 157 VAL B C 1
ATOM 4805 O O . VAL B 1 157 ? -7.473 -17.5 -15.844 1 94.19 157 VAL B O 1
ATOM 4808 N N . HIS B 1 158 ? -6.035 -17.75 -17.562 1 94.75 158 HIS B N 1
ATOM 4809 C CA . HIS B 1 158 ? -6.496 -16.531 -18.203 1 94.75 158 HIS B CA 1
ATOM 4810 C C . HIS B 1 158 ? -7.445 -16.828 -19.359 1 94.75 158 HIS B C 1
ATOM 4812 O O . HIS B 1 158 ? -7.242 -17.797 -20.094 1 94.75 158 HIS B O 1
ATOM 4818 N N . VAL B 1 159 ? -8.43 -15.984 -19.562 1 93.5 159 VAL B N 1
ATOM 4819 C CA . VAL B 1 159 ? -9.422 -16.172 -20.625 1 93.5 159 VAL B CA 1
ATOM 4820 C C . VAL B 1 159 ? -8.812 -15.805 -21.969 1 93.5 159 VAL B C 1
ATOM 4822 O O . VAL B 1 159 ? -7.859 -15.023 -22.047 1 93.5 159 VAL B O 1
ATOM 4825 N N . PRO B 1 160 ? -9.43 -16.406 -23 1 93.62 160 PRO B N 1
ATOM 4826 C CA . PRO B 1 160 ? -8.953 -16 -24.328 1 93.62 160 PRO B CA 1
ATOM 4827 C C . PRO B 1 160 ? -9.047 -14.5 -24.562 1 93.62 160 PRO B C 1
ATOM 4829 O O . PRO B 1 160 ? -10.047 -13.875 -24.203 1 93.62 160 PRO B O 1
ATOM 4832 N N . GLY B 1 161 ? -7.996 -13.977 -25.062 1 92.75 161 GLY B N 1
ATOM 4833 C CA . GLY B 1 161 ? -7.996 -12.547 -25.344 1 92.75 161 GLY B CA 1
ATOM 4834 C C . GLY B 1 161 ? -7.375 -11.719 -24.234 1 92.75 161 GLY B C 1
ATOM 4835 O O . GLY B 1 161 ? -7.184 -10.516 -24.391 1 92.75 161 GLY B O 1
ATOM 4836 N N . ASP B 1 162 ? -7 -12.375 -23.234 1 94 162 ASP B N 1
ATOM 4837 C CA . ASP B 1 162 ? -6.387 -11.68 -22.109 1 94 162 ASP B CA 1
ATOM 4838 C C . ASP B 1 162 ? -4.949 -11.281 -22.422 1 94 162 ASP B C 1
ATOM 4840 O O . ASP B 1 162 ? -4.441 -10.297 -21.875 1 94 162 ASP B O 1
ATOM 4844 N N . GLY B 1 163 ? -4.301 -11.945 -23.281 1 95.75 163 GLY B N 1
ATOM 4845 C CA . GLY B 1 163 ? -2.908 -11.68 -23.609 1 95.75 163 GLY B CA 1
ATOM 4846 C C . GLY B 1 163 ? -1.934 -12.453 -22.75 1 95.75 163 GLY B C 1
ATOM 4847 O O . GLY B 1 163 ? -0.748 -12.555 -23.062 1 95.75 163 GLY B O 1
ATOM 4848 N N . ARG B 1 164 ? -2.461 -12.992 -21.641 1 96.56 164 ARG B N 1
ATOM 4849 C CA . ARG B 1 164 ? -1.602 -13.727 -20.719 1 96.56 164 ARG B CA 1
ATOM 4850 C C . ARG B 1 164 ? -1.967 -15.203 -20.672 1 96.56 164 ARG B C 1
ATOM 4852 O O . ARG B 1 164 ? -1.724 -15.883 -19.672 1 96.56 164 ARG B O 1
ATOM 4859 N N . GLU B 1 165 ? -2.471 -15.711 -21.766 1 96.31 165 GLU B N 1
ATOM 4860 C CA . GLU B 1 165 ? -2.916 -17.109 -21.828 1 96.31 165 GLU B CA 1
ATOM 4861 C C . GLU B 1 165 ? -1.744 -18.062 -21.641 1 96.31 165 GLU B C 1
ATOM 4863 O O . GLU B 1 165 ? -1.915 -19.172 -21.125 1 96.31 165 GLU B O 1
ATOM 4868 N N . LEU B 1 166 ? -0.605 -17.578 -22.031 1 97.38 166 LEU B N 1
ATOM 4869 C CA . LEU B 1 166 ? 0.566 -18.438 -22 1 97.38 166 LEU B CA 1
ATOM 4870 C C . LEU B 1 166 ? 1.47 -18.078 -20.828 1 97.38 166 LEU B C 1
ATOM 4872 O O . LEU B 1 166 ? 2.674 -18.344 -20.859 1 97.38 166 LEU B O 1
ATOM 4876 N N . VAL B 1 167 ? 0.959 -17.406 -19.875 1 98.06 167 VAL B N 1
ATOM 4877 C CA . VAL B 1 167 ? 1.673 -17.125 -18.625 1 98.06 167 VAL B CA 1
ATOM 4878 C C . VAL B 1 167 ? 1.195 -18.078 -17.531 1 98.06 167 VAL B C 1
ATOM 4880 O O . VAL B 1 167 ? 0.02 -18.047 -17.156 1 98.06 167 VAL B O 1
ATOM 4883 N N . ARG B 1 168 ? 2.098 -18.859 -17.047 1 98.12 168 ARG B N 1
ATOM 4884 C CA . ARG B 1 168 ? 1.755 -19.812 -15.977 1 98.12 168 ARG B CA 1
ATOM 4885 C C . ARG B 1 168 ? 2.857 -19.875 -14.93 1 98.12 168 ARG B C 1
ATOM 4887 O O . ARG B 1 168 ? 4.043 -19.844 -15.266 1 98.12 168 ARG B O 1
ATOM 4894 N N . THR B 1 169 ? 2.49 -19.906 -13.727 1 98.19 169 THR B N 1
ATOM 4895 C CA . THR B 1 169 ? 3.406 -20.094 -12.609 1 98.19 169 THR B CA 1
ATOM 4896 C C . THR B 1 169 ? 2.934 -21.219 -11.695 1 98.19 169 THR B C 1
ATOM 4898 O O . THR B 1 169 ? 1.846 -21.766 -11.898 1 98.19 169 THR B O 1
ATOM 4901 N N . ALA B 1 170 ? 3.805 -21.578 -10.75 1 96.06 170 ALA B N 1
ATOM 4902 C CA . ALA B 1 170 ? 3.418 -22.562 -9.742 1 96.06 170 ALA B CA 1
ATOM 4903 C C . ALA B 1 170 ? 2.133 -22.141 -9.031 1 96.06 170 ALA B C 1
ATOM 4905 O O . ALA B 1 170 ? 1.858 -20.938 -8.891 1 96.06 170 ALA B O 1
ATOM 4906 N N . GLU B 1 171 ? 1.371 -23.094 -8.602 1 92.94 171 GLU B N 1
ATOM 4907 C CA . GLU B 1 171 ? 0.096 -22.828 -7.945 1 92.94 171 GLU B CA 1
ATOM 4908 C C . GLU B 1 171 ? 0.295 -22.047 -6.645 1 92.94 171 GLU B C 1
ATOM 4910 O O . GLU B 1 171 ? -0.515 -21.188 -6.305 1 92.94 171 GLU B O 1
ATOM 4915 N N . SER B 1 172 ? 1.353 -22.375 -5.965 1 95.19 172 SER B N 1
ATOM 4916 C CA . SER B 1 172 ? 1.643 -21.719 -4.695 1 95.19 172 SER B CA 1
ATOM 4917 C C . SER B 1 172 ? 2.623 -20.578 -4.883 1 95.19 172 SER B C 1
ATOM 4919 O O . SER B 1 172 ? 3.717 -20.578 -4.312 1 95.19 172 SER B O 1
ATOM 4921 N N . THR B 1 173 ? 2.232 -19.656 -5.676 1 97.56 173 THR B N 1
ATOM 4922 C CA . THR B 1 173 ? 2.961 -18.406 -5.871 1 97.56 173 THR B CA 1
ATOM 4923 C C . THR B 1 173 ? 2.484 -17.344 -4.887 1 97.56 173 THR B C 1
ATOM 4925 O O . THR B 1 173 ? 1.281 -17.109 -4.754 1 97.56 173 THR B O 1
ATOM 4928 N N . VAL B 1 174 ? 3.471 -16.75 -4.195 1 96.94 174 VAL B N 1
ATOM 4929 C CA . VAL B 1 174 ? 3.098 -15.758 -3.186 1 96.94 174 VAL B CA 1
ATOM 4930 C C . VAL B 1 174 ? 3.859 -14.461 -3.428 1 96.94 174 VAL B C 1
ATOM 4932 O O . VAL B 1 174 ? 5.047 -14.477 -3.756 1 96.94 174 VAL B O 1
ATOM 4935 N N . PHE B 1 175 ? 3.139 -13.414 -3.314 1 94.94 175 PHE B N 1
ATOM 4936 C CA . PHE B 1 175 ? 3.717 -12.078 -3.398 1 94.94 175 PHE B CA 1
ATOM 4937 C C . PHE B 1 175 ? 3.945 -11.5 -2.008 1 94.94 175 PHE B C 1
ATOM 4939 O O . PHE B 1 175 ? 3.018 -11.43 -1.199 1 94.94 175 PHE B O 1
ATOM 4946 N N . ILE B 1 176 ? 5.199 -11.094 -1.716 1 95.12 176 ILE B N 1
ATOM 4947 C CA . ILE B 1 176 ? 5.543 -10.555 -0.404 1 95.12 176 ILE B CA 1
ATOM 4948 C C . ILE B 1 176 ? 5.703 -9.039 -0.497 1 95.12 176 ILE B C 1
ATOM 4950 O O . ILE B 1 176 ? 6.402 -8.539 -1.38 1 95.12 176 ILE B O 1
ATOM 4954 N N . GLN B 1 177 ? 5.066 -8.352 0.379 1 91.75 177 GLN B N 1
ATOM 4955 C CA . GLN B 1 177 ? 5.176 -6.902 0.508 1 91.75 177 GLN B CA 1
ATOM 4956 C C . GLN B 1 177 ? 5.035 -6.469 1.965 1 91.75 177 GLN B C 1
ATOM 4958 O O . GLN B 1 177 ? 4.605 -7.25 2.812 1 91.75 177 GLN B O 1
ATOM 4963 N N . SER B 1 178 ? 5.426 -5.238 2.215 1 89.75 178 SER B N 1
ATOM 4964 C CA . SER B 1 178 ? 5.246 -4.691 3.557 1 89.75 178 SER B CA 1
ATOM 4965 C C . SER B 1 178 ? 3.768 -4.488 3.875 1 89.75 178 SER B C 1
ATOM 4967 O O . SER B 1 178 ? 3 -4.043 3.021 1 89.75 178 SER B O 1
ATOM 4969 N N . GLU B 1 179 ? 3.422 -4.949 5.031 1 86.44 179 GLU B N 1
ATOM 4970 C CA . GLU B 1 179 ? 2.074 -4.766 5.562 1 86.44 179 GLU B CA 1
ATOM 4971 C C . GLU B 1 179 ? 2.105 -4.105 6.938 1 86.44 179 GLU B C 1
ATOM 4973 O O . GLU B 1 179 ? 1.721 -4.723 7.934 1 86.44 179 GLU B O 1
ATOM 4978 N N . ASP B 1 180 ? 2.369 -2.885 6.984 1 79.62 180 ASP B N 1
ATOM 4979 C CA . ASP B 1 180 ? 2.502 -2.166 8.25 1 79.62 180 ASP B CA 1
ATOM 4980 C C . ASP B 1 180 ? 1.19 -2.188 9.031 1 79.62 180 ASP B C 1
ATOM 4982 O O . ASP B 1 180 ? 0.115 -1.999 8.453 1 79.62 180 ASP B O 1
ATOM 4986 N N . GLY B 1 181 ? 1.335 -2.475 10.289 1 80.19 181 GLY B N 1
ATOM 4987 C CA . GLY B 1 181 ? 0.175 -2.416 11.164 1 80.19 181 GLY B CA 1
ATOM 4988 C C . GLY B 1 181 ? -0.572 -3.732 11.258 1 80.19 181 GLY B C 1
ATOM 4989 O O . GLY B 1 181 ? -1.479 -3.885 12.078 1 80.19 181 GLY B O 1
ATOM 4990 N N . ARG B 1 182 ? -0.168 -4.703 10.43 1 83.62 182 ARG B N 1
ATOM 4991 C CA . ARG B 1 182 ? -0.872 -5.98 10.484 1 83.62 182 ARG B CA 1
ATOM 4992 C C . ARG B 1 182 ? -0.547 -6.734 11.766 1 83.62 182 ARG B C 1
ATOM 4994 O O . ARG B 1 182 ? 0.436 -6.426 12.445 1 83.62 182 ARG B O 1
ATOM 5001 N N . CYS B 1 183 ? -1.379 -7.676 12.094 1 87.12 183 CYS B N 1
ATOM 5002 C CA . CYS B 1 183 ? -1.089 -8.539 13.227 1 87.12 183 CYS B CA 1
ATOM 5003 C C . CYS B 1 183 ? -0.232 -9.727 12.812 1 87.12 183 CYS B C 1
ATOM 5005 O O . CYS B 1 183 ? -0.291 -10.164 11.656 1 87.12 183 CYS B O 1
ATOM 5007 N N . VAL B 1 184 ? 0.577 -10.125 13.633 1 92.12 184 VAL B N 1
ATOM 5008 C CA . VAL B 1 184 ? 1.395 -11.32 13.492 1 92.12 184 VAL B CA 1
ATOM 5009 C C . VAL B 1 184 ? 1.203 -12.227 14.711 1 92.12 184 VAL B C 1
ATOM 5011 O O . VAL B 1 184 ? 1.169 -11.742 15.844 1 92.12 184 VAL B O 1
ATOM 5014 N N . LYS B 1 185 ? 1.031 -13.516 14.492 1 93.69 185 LYS B N 1
ATOM 5015 C CA . LYS B 1 185 ? 0.725 -14.422 15.594 1 93.69 185 LYS B CA 1
ATOM 5016 C C . LYS B 1 185 ? 1.712 -15.586 15.633 1 93.69 185 LYS B C 1
ATOM 5018 O O . LYS B 1 185 ? 1.615 -16.516 14.836 1 93.69 185 LYS B O 1
ATOM 5023 N N . ASN B 1 186 ? 2.559 -15.531 16.547 1 94.88 186 ASN B N 1
ATOM 5024 C CA . ASN B 1 186 ? 3.428 -16.641 16.906 1 94.88 186 ASN B CA 1
ATOM 5025 C C . ASN B 1 186 ? 4.258 -17.125 15.719 1 94.88 186 ASN B C 1
ATOM 5027 O O . ASN B 1 186 ? 4.281 -18.312 15.398 1 94.88 186 ASN B O 1
ATOM 5031 N N . VAL B 1 187 ? 4.902 -16.312 15.031 1 96.62 187 VAL B N 1
ATOM 5032 C CA . VAL B 1 187 ? 5.727 -16.641 13.867 1 96.62 187 VAL B CA 1
ATOM 5033 C C . VAL B 1 187 ? 7.203 -16.578 14.25 1 96.62 187 VAL B C 1
ATOM 5035 O O . VAL B 1 187 ? 7.629 -15.633 14.93 1 96.62 187 VAL B O 1
ATOM 5038 N N . ASP B 1 188 ? 7.922 -17.531 13.922 1 96.62 188 ASP B N 1
ATOM 5039 C CA . ASP B 1 188 ? 9.359 -17.516 14.164 1 96.62 188 ASP B CA 1
ATOM 5040 C C . ASP B 1 188 ? 10.078 -16.656 13.133 1 96.62 188 ASP B C 1
ATOM 5042 O O . ASP B 1 188 ? 10.461 -17.141 12.062 1 96.62 188 ASP B O 1
ATOM 5046 N N . ILE B 1 189 ? 10.383 -15.438 13.508 1 95.75 189 ILE B N 1
ATOM 5047 C CA . ILE B 1 189 ? 11.055 -14.547 12.57 1 95.75 189 ILE B CA 1
ATOM 5048 C C . ILE B 1 189 ? 12.523 -14.398 12.969 1 95.75 189 ILE B C 1
ATOM 5050 O O . ILE B 1 189 ? 13.203 -13.484 12.5 1 95.75 189 ILE B O 1
ATOM 5054 N N . SER B 1 190 ? 13.078 -15.227 13.773 1 94.88 190 SER B N 1
ATOM 5055 C CA . SER B 1 190 ? 14.414 -15.125 14.336 1 94.88 190 SER B CA 1
ATOM 5056 C C . SER B 1 190 ? 15.484 -15.219 13.25 1 94.88 190 SER B C 1
ATOM 5058 O O . SER B 1 190 ? 16.594 -14.734 13.422 1 94.88 190 SER B O 1
ATOM 5060 N N . PRO B 1 191 ? 15.219 -15.852 12.133 1 93.19 191 PRO B N 1
ATOM 5061 C CA . PRO B 1 191 ? 16.219 -15.805 11.07 1 93.19 191 PRO B CA 1
ATOM 5062 C C . PRO B 1 191 ? 16.516 -14.383 10.594 1 93.19 191 PRO B C 1
ATOM 5064 O O . PRO B 1 191 ? 17.641 -14.078 10.203 1 93.19 191 PRO B O 1
ATOM 5067 N N . PHE B 1 192 ? 15.539 -13.5 10.664 1 94.5 192 PHE B N 1
ATOM 5068 C CA . PHE B 1 192 ? 15.68 -12.164 10.102 1 94.5 192 PHE B CA 1
ATOM 5069 C C . PHE B 1 192 ? 15.883 -11.133 11.203 1 94.5 192 PHE B C 1
ATOM 5071 O O . PHE B 1 192 ? 16.531 -10.102 10.992 1 94.5 192 PHE B O 1
ATOM 5078 N N . ILE B 1 193 ? 15.195 -11.352 12.234 1 93.62 193 ILE B N 1
ATOM 5079 C CA . ILE B 1 193 ? 15.164 -10.32 13.266 1 93.62 193 ILE B CA 1
ATOM 5080 C C . ILE B 1 193 ? 15.57 -10.922 14.609 1 93.62 193 ILE B C 1
ATOM 5082 O O . ILE B 1 193 ? 14.977 -11.906 15.062 1 93.62 193 ILE B O 1
ATOM 5086 N N . LYS B 1 194 ? 16.547 -10.273 15.164 1 90.88 194 LYS B N 1
ATOM 5087 C CA . LYS B 1 194 ? 17 -10.688 16.484 1 90.88 194 LYS B CA 1
ATOM 5088 C C . LYS B 1 194 ? 17.109 -9.5 17.438 1 90.88 194 LYS B C 1
ATOM 5090 O O . LYS B 1 194 ? 17.312 -8.367 16.984 1 90.88 194 LYS B O 1
ATOM 5095 N N . ASN B 1 195 ? 16.906 -9.672 18.672 1 84.69 195 ASN B N 1
ATOM 5096 C CA . ASN B 1 195 ? 17.156 -8.68 19.719 1 84.69 195 ASN B CA 1
ATOM 5097 C C . ASN B 1 195 ? 16.328 -7.426 19.516 1 84.69 195 ASN B C 1
ATOM 5099 O O . ASN B 1 195 ? 16.859 -6.312 19.5 1 84.69 195 ASN B O 1
ATOM 5103 N N . LEU B 1 196 ? 15.109 -7.594 19.516 1 84.94 196 LEU B N 1
ATOM 5104 C CA . LEU B 1 196 ? 14.227 -6.438 19.438 1 84.94 196 LEU B CA 1
ATOM 5105 C C . LEU B 1 196 ? 14.367 -5.551 20.672 1 84.94 196 LEU B C 1
ATOM 5107 O O . LEU B 1 196 ? 14.539 -6.047 21.781 1 84.94 196 LEU B O 1
ATOM 5111 N N . PRO B 1 197 ? 14.289 -4.246 20.5 1 80.94 197 PRO B N 1
ATOM 5112 C CA . PRO B 1 197 ? 14.406 -3.334 21.641 1 80.94 197 PRO B CA 1
ATOM 5113 C C . PRO B 1 197 ? 13.367 -3.613 22.734 1 80.94 197 PRO B C 1
ATOM 5115 O O . PRO B 1 197 ? 13.641 -3.402 23.922 1 80.94 197 PRO B O 1
ATOM 5118 N N . SER B 1 198 ? 12.195 -4.047 22.375 1 77.25 198 SER B N 1
ATOM 5119 C CA . SER B 1 198 ? 11.125 -4.328 23.328 1 77.25 198 SER B CA 1
ATOM 5120 C C . SER B 1 198 ? 11.445 -5.566 24.156 1 77.25 198 SER B C 1
ATOM 5122 O O . SER B 1 198 ? 10.812 -5.805 25.188 1 77.25 198 SER B O 1
ATOM 5124 N N . GLY B 1 199 ? 12.406 -6.418 23.672 1 80.56 199 GLY B N 1
ATOM 5125 C CA . GLY B 1 199 ? 12.727 -7.664 24.344 1 80.56 199 GLY B CA 1
ATOM 5126 C C . GLY B 1 199 ? 11.812 -8.812 23.953 1 80.56 199 GLY B C 1
ATOM 5127 O O . GLY B 1 199 ? 11.992 -9.945 24.406 1 80.56 199 GLY B O 1
ATOM 5128 N N . LYS B 1 200 ? 10.922 -8.516 23.109 1 83.12 200 LYS B N 1
ATOM 5129 C CA . LYS B 1 200 ? 10.008 -9.555 22.656 1 83.12 200 LYS B CA 1
ATOM 5130 C C . LYS B 1 200 ? 10.766 -10.672 21.938 1 83.12 200 LYS B C 1
ATOM 5132 O O . LYS B 1 200 ? 11.695 -10.406 21.172 1 83.12 200 LYS B O 1
ATOM 5137 N N . PRO B 1 201 ? 10.273 -11.875 22.281 1 89.81 201 PRO B N 1
ATOM 5138 C CA . PRO B 1 201 ? 10.93 -12.977 21.578 1 89.81 201 PRO B CA 1
ATOM 5139 C C . PRO B 1 201 ? 10.617 -13 20.078 1 89.81 201 PRO B C 1
ATOM 5141 O O . PRO B 1 201 ? 9.484 -12.727 19.688 1 89.81 201 PRO B O 1
ATOM 5144 N N . THR B 1 202 ? 11.617 -13.328 19.297 1 93.81 202 THR B N 1
ATOM 5145 C CA . THR B 1 202 ? 11.438 -13.344 17.844 1 93.81 202 THR B CA 1
ATOM 5146 C C . THR B 1 202 ? 11.211 -14.766 17.344 1 93.81 202 THR B C 1
ATOM 5148 O O . THR B 1 202 ? 10.836 -14.969 16.188 1 93.81 202 THR B O 1
ATOM 5151 N N . THR B 1 203 ? 11.398 -15.836 18.203 1 94.69 203 THR B N 1
ATOM 5152 C CA . THR B 1 203 ? 11.133 -17.219 17.844 1 94.69 203 THR B CA 1
ATOM 5153 C C . THR B 1 203 ? 9.641 -17.531 17.891 1 94.69 203 THR B C 1
ATOM 5155 O O . THR B 1 203 ? 9.18 -18.531 17.344 1 94.69 203 THR B O 1
ATOM 5158 N N . ARG B 1 204 ? 8.984 -16.75 18.641 1 93.81 204 ARG B N 1
ATOM 5159 C CA . ARG B 1 204 ? 7.531 -16.781 18.75 1 93.81 204 ARG B CA 1
ATOM 5160 C C . ARG B 1 204 ? 6.949 -15.375 18.734 1 93.81 204 ARG B C 1
ATOM 5162 O O . ARG B 1 204 ? 6.227 -14.984 19.641 1 93.81 204 ARG B O 1
ATOM 5169 N N . PHE B 1 205 ? 7.184 -14.781 17.656 1 93.69 205 PHE B N 1
ATOM 5170 C CA . PHE B 1 205 ? 6.902 -13.352 17.547 1 93.69 205 PHE B CA 1
ATOM 5171 C C . PHE B 1 205 ? 5.41 -13.102 17.359 1 93.69 205 PHE B C 1
ATOM 5173 O O . PHE B 1 205 ? 4.777 -13.727 16.5 1 93.69 205 PHE B O 1
ATOM 5180 N N . SER B 1 206 ? 4.875 -12.242 18.188 1 92.12 206 SER B N 1
ATOM 5181 C CA . SER B 1 206 ? 3.492 -11.797 18.062 1 92.12 206 SER B CA 1
ATOM 5182 C C . SER B 1 206 ? 3.379 -10.289 18.266 1 92.12 206 SER B C 1
ATOM 5184 O O . SER B 1 206 ? 4.062 -9.719 19.125 1 92.12 206 SER B O 1
ATOM 5186 N N . THR B 1 207 ? 2.619 -9.703 17.422 1 88.19 207 THR B N 1
ATOM 5187 C CA . THR B 1 207 ? 2.352 -8.273 17.547 1 88.19 207 THR B CA 1
ATOM 5188 C C . THR B 1 207 ? 1.017 -7.918 16.906 1 88.19 207 THR B C 1
ATOM 5190 O O . THR B 1 207 ? 0.52 -8.648 16.047 1 88.19 207 THR B O 1
ATOM 5193 N N . THR B 1 208 ? 0.412 -6.863 17.375 1 84.62 208 THR B N 1
ATOM 5194 C CA . THR B 1 208 ? -0.805 -6.344 16.766 1 84.62 208 THR B CA 1
ATOM 5195 C C . THR B 1 208 ? -0.487 -5.172 15.836 1 84.62 208 THR B C 1
ATOM 5197 O O . THR B 1 208 ? -1.391 -4.582 15.242 1 84.62 208 THR B O 1
ATOM 5200 N N . ASN B 1 209 ? 0.758 -4.891 15.711 1 83.31 209 ASN B N 1
ATOM 5201 C CA . ASN B 1 209 ? 1.204 -3.727 14.953 1 83.31 209 ASN B CA 1
ATOM 5202 C C . ASN B 1 209 ? 2.592 -3.945 14.359 1 83.31 209 ASN B C 1
ATOM 5204 O O . ASN B 1 209 ? 3.547 -3.264 14.734 1 83.31 209 ASN B O 1
ATOM 5208 N N . ALA B 1 210 ? 2.646 -4.723 13.406 1 87.81 210 ALA B N 1
ATOM 5209 C CA . ALA B 1 210 ? 3.924 -5.059 12.781 1 87.81 210 ALA B CA 1
ATOM 5210 C C . ALA B 1 210 ? 4.496 -3.867 12.023 1 87.81 210 ALA B C 1
ATOM 5212 O O . ALA B 1 210 ? 3.746 -3.061 11.469 1 87.81 210 ALA B O 1
ATOM 5213 N N . SER B 1 211 ? 5.809 -3.789 12.016 1 85.81 211 SER B N 1
ATOM 5214 C CA . SER B 1 211 ? 6.516 -2.838 11.156 1 85.81 211 SER B CA 1
ATOM 5215 C C . SER B 1 211 ? 6.738 -3.408 9.766 1 85.81 211 SER B C 1
ATOM 5217 O O . SER B 1 211 ? 6.422 -4.57 9.5 1 85.81 211 SER B O 1
ATOM 5219 N N . GLY B 1 212 ? 7.25 -2.615 8.883 1 89.06 212 GLY B N 1
ATOM 5220 C CA . GLY B 1 212 ? 7.543 -3.092 7.539 1 89.06 212 GLY B CA 1
ATOM 5221 C C . GLY B 1 212 ? 8.438 -4.32 7.523 1 89.06 212 GLY B C 1
ATOM 5222 O O . GLY B 1 212 ? 8.109 -5.32 6.883 1 89.06 212 GLY B O 1
ATOM 5223 N N . SER B 1 213 ? 9.484 -4.242 8.297 1 92.12 213 SER B N 1
ATOM 5224 C CA . SER B 1 213 ? 10.461 -5.336 8.289 1 92.12 213 SER B CA 1
ATOM 5225 C C . SER B 1 213 ? 9.898 -6.582 8.961 1 92.12 213 SER B C 1
ATOM 5227 O O . SER B 1 213 ? 10.078 -7.695 8.477 1 92.12 213 SER B O 1
ATOM 5229 N N . THR B 1 214 ? 9.172 -6.352 10.062 1 92.19 214 THR B N 1
ATOM 5230 C CA . THR B 1 214 ? 8.625 -7.508 10.766 1 92.19 214 THR B CA 1
ATOM 5231 C C . THR B 1 214 ? 7.484 -8.133 9.961 1 92.19 214 THR B C 1
ATOM 5233 O O . THR B 1 214 ? 7.332 -9.359 9.938 1 92.19 214 THR B O 1
ATOM 5236 N N . SER B 1 215 ? 6.742 -7.336 9.312 1 93.06 215 SER B N 1
ATOM 5237 C CA . SER B 1 215 ? 5.652 -7.867 8.5 1 93.06 215 SER B CA 1
ATOM 5238 C C . SER B 1 215 ? 6.184 -8.688 7.328 1 93.06 215 SER B C 1
ATOM 5240 O O . SER B 1 215 ? 5.648 -9.75 7.012 1 93.06 215 SER B O 1
ATOM 5242 N N . CYS B 1 216 ? 7.199 -8.188 6.668 1 95.38 216 CYS B N 1
ATOM 5243 C CA . CYS B 1 216 ? 7.797 -8.922 5.559 1 95.38 216 CYS B CA 1
ATOM 5244 C C . CYS B 1 216 ? 8.391 -10.242 6.035 1 95.38 216 CYS B C 1
ATOM 5246 O O . CYS B 1 216 ? 8.211 -11.273 5.387 1 95.38 216 CYS B O 1
ATOM 5248 N N . SER B 1 217 ? 9.055 -10.18 7.176 1 96.44 217 SER B N 1
ATOM 5249 C CA . SER B 1 217 ? 9.617 -11.398 7.754 1 96.44 217 SER B CA 1
ATOM 5250 C C . SER B 1 217 ? 8.531 -12.43 8.031 1 96.44 217 SER B C 1
ATOM 5252 O O . SER B 1 217 ? 8.664 -13.594 7.652 1 96.44 217 SER B O 1
ATOM 5254 N N . ALA B 1 218 ? 7.523 -11.938 8.641 1 96.38 218 ALA B N 1
ATOM 5255 C CA . ALA B 1 218 ? 6.418 -12.828 8.984 1 96.38 218 ALA B CA 1
ATOM 5256 C C . ALA B 1 218 ? 5.762 -13.398 7.73 1 96.38 218 ALA B C 1
ATOM 5258 O O . ALA B 1 218 ? 5.488 -14.602 7.656 1 96.38 218 ALA B O 1
ATOM 5259 N N . SER B 1 219 ? 5.535 -12.594 6.762 1 96.19 219 SER B N 1
ATOM 5260 C CA . SER B 1 219 ? 4.883 -13.016 5.527 1 96.19 219 SER B CA 1
ATOM 5261 C C . SER B 1 219 ? 5.688 -14.102 4.824 1 96.19 219 SER B C 1
ATOM 5263 O O . SER B 1 219 ? 5.117 -15.062 4.293 1 96.19 219 SER B O 1
ATOM 5265 N N . LEU B 1 220 ? 6.969 -13.922 4.816 1 97.06 220 LEU B N 1
ATOM 5266 C CA . LEU B 1 220 ? 7.816 -14.914 4.168 1 97.06 220 LEU B CA 1
ATOM 5267 C C . LEU B 1 220 ? 7.754 -16.25 4.898 1 97.06 220 LEU B C 1
ATOM 5269 O O . LEU B 1 220 ? 7.559 -17.297 4.277 1 97.06 220 LEU B O 1
ATOM 5273 N N . VAL B 1 221 ? 7.91 -16.203 6.195 1 97.25 221 VAL B N 1
ATOM 5274 C CA . VAL B 1 221 ? 7.879 -17.422 6.996 1 97.25 221 VAL B CA 1
ATOM 5275 C C . VAL B 1 221 ? 6.523 -18.094 6.852 1 97.25 221 VAL B C 1
ATOM 5277 O O . VAL B 1 221 ? 6.449 -19.312 6.695 1 97.25 221 VAL B O 1
ATOM 5280 N N . GLU B 1 222 ? 5.496 -17.328 6.898 1 97 222 GLU B N 1
ATOM 5281 C CA . GLU B 1 222 ? 4.141 -17.844 6.734 1 97 222 GLU B CA 1
ATOM 5282 C C . GLU B 1 222 ? 3.953 -18.484 5.363 1 97 222 GLU B C 1
ATOM 5284 O O . GLU B 1 222 ? 3.316 -19.531 5.242 1 97 222 GLU B O 1
ATOM 5289 N N . ALA B 1 223 ? 4.441 -17.844 4.328 1 96.5 223 ALA B N 1
ATOM 5290 C CA . ALA B 1 223 ? 4.352 -18.375 2.973 1 96.5 223 ALA B CA 1
ATOM 5291 C C . ALA B 1 223 ? 5.051 -19.734 2.869 1 96.5 223 ALA B C 1
ATOM 5293 O O . ALA B 1 223 ? 4.527 -20.672 2.256 1 96.5 223 ALA B O 1
ATOM 5294 N N . ILE B 1 224 ? 6.215 -19.797 3.455 1 96.12 224 ILE B N 1
ATOM 5295 C CA . ILE B 1 224 ? 6.98 -21.047 3.455 1 96.12 224 ILE B CA 1
ATOM 5296 C C . ILE B 1 224 ? 6.211 -22.125 4.211 1 96.12 224 ILE B C 1
ATOM 5298 O O . ILE B 1 224 ? 6.125 -23.266 3.754 1 96.12 224 ILE B O 1
ATOM 5302 N N . GLU B 1 225 ? 5.664 -21.719 5.301 1 96.19 225 GLU B N 1
ATOM 5303 C CA . GLU B 1 225 ? 4.855 -22.625 6.102 1 96.19 225 GLU B CA 1
ATOM 5304 C C . GLU B 1 225 ? 3.705 -23.203 5.281 1 96.19 225 GLU B C 1
ATOM 5306 O O . GLU B 1 225 ? 3.373 -24.391 5.418 1 96.19 225 GLU B O 1
ATOM 5311 N N . LEU B 1 226 ? 3.178 -22.438 4.41 1 95.94 226 LEU B N 1
ATOM 5312 C CA . LEU B 1 226 ? 2.004 -22.812 3.629 1 95.94 226 LEU B CA 1
ATOM 5313 C C . LEU B 1 226 ? 2.416 -23.5 2.33 1 95.94 226 LEU B C 1
ATOM 5315 O O . LEU B 1 226 ? 1.562 -23.844 1.507 1 95.94 226 LEU B O 1
ATOM 5319 N N . GLY B 1 227 ? 3.703 -23.609 2.102 1 94.38 227 GLY B N 1
ATOM 5320 C CA . GLY B 1 227 ? 4.184 -24.406 0.982 1 94.38 227 GLY B CA 1
ATOM 5321 C C . GLY B 1 227 ? 4.41 -23.594 -0.276 1 94.38 227 GLY B C 1
ATOM 5322 O O . GLY B 1 227 ? 4.297 -24.109 -1.389 1 94.38 227 GLY B O 1
ATOM 5323 N N . ALA B 1 228 ? 4.785 -22.375 -0.125 1 95.75 228 ALA B N 1
ATOM 5324 C CA . ALA B 1 228 ? 5.059 -21.531 -1.286 1 95.75 228 ALA B CA 1
ATOM 5325 C C . ALA B 1 228 ? 6.203 -22.094 -2.121 1 95.75 228 ALA B C 1
ATOM 5327 O O . ALA B 1 228 ? 7.254 -22.453 -1.583 1 95.75 228 ALA B O 1
ATOM 5328 N N . GLU B 1 229 ? 5.98 -22.172 -3.41 1 96.31 229 GLU B N 1
ATOM 5329 C CA . GLU B 1 229 ? 7 -22.656 -4.336 1 96.31 229 GLU B CA 1
ATOM 5330 C C . GLU B 1 229 ? 7.711 -21.5 -5.027 1 96.31 229 GLU B C 1
ATOM 5332 O O . GLU B 1 229 ? 8.898 -21.594 -5.352 1 96.31 229 GLU B O 1
ATOM 5337 N N . LEU B 1 230 ? 6.961 -20.484 -5.266 1 98.12 230 LEU B N 1
ATOM 5338 C CA . LEU B 1 230 ? 7.488 -19.281 -5.91 1 98.12 230 LEU B CA 1
ATOM 5339 C C . LEU B 1 230 ? 7.16 -18.047 -5.098 1 98.12 230 LEU B C 1
ATOM 5341 O O . LEU B 1 230 ? 5.992 -17.781 -4.785 1 98.12 230 LEU B O 1
ATOM 5345 N N . ILE B 1 231 ? 8.211 -17.344 -4.734 1 98.06 231 ILE B N 1
ATOM 5346 C CA . ILE B 1 231 ? 8.078 -16.109 -3.955 1 98.06 231 ILE B CA 1
ATOM 5347 C C . ILE B 1 231 ? 8.445 -14.906 -4.816 1 98.06 231 ILE B C 1
ATOM 5349 O O . ILE B 1 231 ? 9.531 -14.867 -5.406 1 98.06 231 ILE B O 1
ATOM 5353 N N . LEU B 1 232 ? 7.535 -14.008 -4.93 1 98.12 232 LEU B N 1
ATOM 5354 C CA . LEU B 1 232 ? 7.734 -12.781 -5.695 1 98.12 232 LEU B CA 1
ATOM 5355 C C . LEU B 1 232 ? 7.926 -11.586 -4.77 1 98.12 232 LEU B C 1
ATOM 5357 O O . LEU B 1 232 ? 7.164 -11.406 -3.814 1 98.12 232 LEU B O 1
ATOM 5361 N N . ILE B 1 233 ? 8.953 -10.781 -5.016 1 97.12 233 ILE B N 1
ATOM 5362 C CA . ILE B 1 233 ? 9.273 -9.617 -4.199 1 97.12 233 ILE B CA 1
ATOM 5363 C C . ILE B 1 233 ? 9.539 -8.414 -5.102 1 97.12 233 ILE B C 1
ATOM 5365 O O . ILE B 1 233 ? 10.219 -8.531 -6.121 1 97.12 233 ILE B O 1
ATOM 5369 N N . ASP B 1 234 ? 8.969 -7.352 -4.773 1 94.44 234 ASP B N 1
ATOM 5370 C CA . ASP B 1 234 ? 9.242 -6.07 -5.422 1 94.44 234 ASP B CA 1
ATOM 5371 C C . ASP B 1 234 ? 9.93 -5.105 -4.461 1 94.44 234 ASP B C 1
ATOM 5373 O O . ASP B 1 234 ? 9.391 -4.781 -3.4 1 94.44 234 ASP B O 1
ATOM 5377 N N . GLU B 1 235 ? 11.07 -4.637 -4.875 1 94.19 235 GLU B N 1
ATOM 5378 C CA . GLU B 1 235 ? 11.852 -3.715 -4.062 1 94.19 235 GLU B CA 1
ATOM 5379 C C . GLU B 1 235 ? 11.031 -2.49 -3.668 1 94.19 235 GLU B C 1
ATOM 5381 O O . GLU B 1 235 ? 11.18 -1.969 -2.561 1 94.19 235 GLU B O 1
ATOM 5386 N N . ASP B 1 236 ? 10.141 -2.086 -4.48 1 89.56 236 ASP B N 1
ATOM 5387 C CA . ASP B 1 236 ? 9.422 -0.832 -4.301 1 89.56 236 ASP B CA 1
ATOM 5388 C C . ASP B 1 236 ? 8.32 -0.979 -3.25 1 89.56 236 ASP B C 1
ATOM 5390 O O . ASP B 1 236 ? 7.785 0.018 -2.76 1 89.56 236 ASP B O 1
ATOM 5394 N N . THR B 1 237 ? 7.953 -2.174 -2.906 1 89.38 237 THR B N 1
ATOM 5395 C CA . THR B 1 237 ? 6.828 -2.354 -1.995 1 89.38 237 THR B CA 1
ATOM 5396 C C . THR B 1 237 ? 7.266 -3.102 -0.738 1 89.38 237 THR B C 1
ATOM 5398 O O . THR B 1 237 ? 6.426 -3.566 0.037 1 89.38 237 THR B O 1
ATOM 5401 N N . THR B 1 238 ? 8.508 -3.293 -0.583 1 92.88 238 THR B N 1
ATOM 5402 C CA . THR B 1 238 ? 9.062 -4.02 0.555 1 92.88 238 THR B CA 1
ATOM 5403 C C . THR B 1 238 ? 9.969 -3.119 1.385 1 92.88 238 THR B C 1
ATOM 5405 O O . THR B 1 238 ? 10.68 -2.273 0.838 1 92.88 238 THR B O 1
ATOM 5408 N N . ALA B 1 239 ? 9.945 -3.33 2.668 1 92.69 239 ALA B N 1
ATOM 5409 C CA . ALA B 1 239 ? 10.82 -2.561 3.549 1 92.69 239 ALA B CA 1
ATOM 5410 C C . ALA B 1 239 ? 12.281 -2.672 3.105 1 92.69 239 ALA B C 1
ATOM 5412 O O . ALA B 1 239 ? 12.812 -3.777 2.963 1 92.69 239 ALA B O 1
ATOM 5413 N N . ALA B 1 240 ? 12.867 -1.573 2.971 1 92 240 ALA B N 1
ATOM 5414 C CA . ALA B 1 240 ? 14.211 -1.512 2.408 1 92 240 ALA B CA 1
ATOM 5415 C C . ALA B 1 240 ? 15.219 -2.205 3.32 1 92 240 ALA B C 1
ATOM 5417 O O . ALA B 1 240 ? 16.094 -2.939 2.85 1 92 240 ALA B O 1
ATOM 5418 N N . ASN B 1 241 ? 15.07 -1.994 4.613 1 91.38 241 ASN B N 1
ATOM 5419 C CA . ASN B 1 241 ? 16.047 -2.551 5.547 1 91.38 241 ASN B CA 1
ATOM 5420 C C . ASN B 1 241 ? 15.859 -4.055 5.715 1 91.38 241 ASN B C 1
ATOM 5422 O O . ASN B 1 241 ? 16.734 -4.734 6.25 1 91.38 241 ASN B O 1
ATOM 5426 N N . TRP B 1 242 ? 14.75 -4.527 5.309 1 94.88 242 TRP B N 1
ATOM 5427 C CA . TRP B 1 242 ? 14.539 -5.973 5.289 1 94.88 242 TRP B CA 1
ATOM 5428 C C . TRP B 1 242 ? 15.234 -6.605 4.086 1 94.88 242 TRP B C 1
ATOM 5430 O O . TRP B 1 242 ? 15.727 -7.73 4.168 1 94.88 242 TRP B O 1
ATOM 5440 N N . LEU B 1 243 ? 15.273 -5.898 3.057 1 94.75 243 LEU B N 1
ATOM 5441 C CA . LEU B 1 243 ? 15.875 -6.426 1.833 1 94.75 243 LEU B CA 1
ATOM 5442 C C . LEU B 1 243 ? 17.391 -6.391 1.912 1 94.75 243 LEU B C 1
ATOM 5444 O O . LEU B 1 243 ? 18.062 -7.367 1.563 1 94.75 243 LEU B O 1
ATOM 5448 N N . GLN B 1 244 ? 17.844 -5.207 2.299 1 91.75 244 GLN B N 1
ATOM 5449 C CA . GLN B 1 244 ? 19.297 -5.012 2.305 1 91.75 244 GLN B CA 1
ATOM 5450 C C . GLN B 1 244 ? 19.688 -3.869 3.236 1 91.75 244 GLN B C 1
ATOM 5452 O O . GLN B 1 244 ? 18.828 -3.107 3.693 1 91.75 244 GLN B O 1
ATOM 5457 N N . ARG B 1 245 ? 20.953 -3.842 3.492 1 87.88 245 ARG B N 1
ATOM 5458 C CA . ARG B 1 245 ? 21.531 -2.754 4.281 1 87.88 245 ARG B CA 1
ATOM 5459 C C . ARG B 1 245 ? 22.922 -2.391 3.797 1 87.88 245 ARG B C 1
ATOM 5461 O O . ARG B 1 245 ? 23.766 -3.266 3.627 1 87.88 245 ARG B O 1
ATOM 5468 N N . GLU B 1 246 ? 23.031 -1.095 3.641 1 86.19 246 GLU B N 1
ATOM 5469 C CA . GLU B 1 246 ? 24.344 -0.622 3.229 1 86.19 246 GLU B CA 1
ATOM 5470 C C . GLU B 1 246 ? 25.328 -0.624 4.398 1 86.19 246 GLU B C 1
ATOM 5472 O O . GLU B 1 246 ? 24.953 -0.31 5.531 1 86.19 246 GLU B O 1
ATOM 5477 N N . LEU B 1 247 ? 26.531 -0.854 4.078 1 83.38 247 LEU B N 1
ATOM 5478 C CA . LEU B 1 247 ? 27.562 -0.927 5.102 1 83.38 247 LEU B CA 1
ATOM 5479 C C . LEU B 1 247 ? 27.719 0.408 5.824 1 83.38 247 LEU B C 1
ATOM 5481 O O . LEU B 1 247 ? 27.891 0.443 7.043 1 83.38 247 LEU B O 1
ATOM 5485 N N . ALA B 1 248 ? 27.625 1.416 5.098 1 86.19 248 ALA B N 1
ATOM 5486 C CA . ALA B 1 248 ? 27.812 2.74 5.684 1 86.19 248 ALA B CA 1
ATOM 5487 C C . ALA B 1 248 ? 26.719 3.041 6.711 1 86.19 248 ALA B C 1
ATOM 5489 O O . ALA B 1 248 ? 26.969 3.715 7.711 1 86.19 248 ALA B O 1
ATOM 5490 N N . MET B 1 249 ? 25.562 2.584 6.48 1 89.12 249 MET B N 1
ATOM 5491 C CA . MET B 1 249 ? 24.484 2.775 7.43 1 89.12 249 MET B CA 1
ATOM 5492 C C . MET B 1 249 ? 24.766 2.055 8.742 1 89.12 249 MET B C 1
ATOM 5494 O O . MET B 1 249 ? 24.422 2.553 9.812 1 89.12 249 MET B O 1
ATOM 5498 N N . SER B 1 250 ? 25.453 0.976 8.625 1 87.06 250 SER B N 1
ATOM 5499 C CA . SER B 1 250 ? 25.75 0.174 9.805 1 87.06 250 SER B CA 1
ATOM 5500 C C . SER B 1 250 ? 26.703 0.908 10.742 1 87.06 250 SER B C 1
ATOM 5502 O O . SER B 1 250 ? 26.75 0.625 11.938 1 87.06 250 SER B O 1
ATOM 5504 N N . GLN B 1 251 ? 27.344 1.849 10.266 1 89.5 251 GLN B N 1
ATOM 5505 C CA . GLN B 1 251 ? 28.281 2.627 11.07 1 89.5 251 GLN B CA 1
ATOM 5506 C C . GLN B 1 251 ? 27.547 3.652 11.93 1 89.5 251 GLN B C 1
ATOM 5508 O O . GLN B 1 251 ? 28 4.008 13.016 1 89.5 251 GLN B O 1
ATOM 5513 N N . LEU B 1 252 ? 26.438 4.109 11.445 1 91.25 252 LEU B N 1
ATOM 5514 C CA . LEU B 1 252 ? 25.688 5.148 12.141 1 91.25 252 LEU B CA 1
ATOM 5515 C C . LEU B 1 252 ? 24.641 4.539 13.062 1 91.25 252 LEU B C 1
ATOM 5517 O O . LEU B 1 252 ? 24.219 5.168 14.031 1 91.25 252 LEU B O 1
ATOM 5521 N N . VAL B 1 253 ? 24.219 3.334 12.703 1 91.56 253 VAL B N 1
ATOM 5522 C CA . VAL B 1 253 ? 23.156 2.668 13.445 1 91.56 253 VAL B CA 1
ATOM 5523 C C . VAL B 1 253 ? 23.719 1.456 14.18 1 91.56 253 VAL B C 1
ATOM 5525 O O . VAL B 1 253 ? 23.844 0.372 13.602 1 91.56 253 VAL B O 1
ATOM 5528 N N . PRO B 1 254 ? 23.953 1.617 15.398 1 83.5 254 PRO B N 1
ATOM 5529 C CA . PRO B 1 254 ? 24.656 0.555 16.125 1 83.5 254 PRO B CA 1
ATOM 5530 C C . PRO B 1 254 ? 23.75 -0.643 16.422 1 83.5 254 PRO B C 1
ATOM 5532 O O . PRO B 1 254 ? 24.219 -1.783 16.438 1 83.5 254 PRO B O 1
ATOM 5535 N N . ASN B 1 255 ? 22.594 -0.434 16.703 1 83.44 255 ASN B N 1
ATOM 5536 C CA . ASN B 1 255 ? 21.672 -1.505 17.094 1 83.44 255 ASN B CA 1
ATOM 5537 C C . ASN B 1 255 ? 20.672 -1.819 15.984 1 83.44 255 ASN B C 1
ATOM 5539 O O . ASN B 1 255 ? 19.641 -1.166 15.875 1 83.44 255 ASN B O 1
ATOM 5543 N N . GLU B 1 256 ? 21.047 -2.773 15.188 1 85.5 256 GLU B N 1
ATOM 5544 C CA . GLU B 1 256 ? 20.156 -3.225 14.117 1 85.5 256 GLU B CA 1
ATOM 5545 C C . GLU B 1 256 ? 19.766 -4.684 14.305 1 85.5 256 GLU B C 1
ATOM 5547 O O . GLU B 1 256 ? 20.594 -5.586 14.156 1 85.5 256 GLU B O 1
ATOM 5552 N N . PRO B 1 257 ? 18.547 -4.816 14.531 1 88 257 PRO B N 1
ATOM 5553 C CA . PRO B 1 257 ? 18.125 -6.191 14.812 1 88 257 PRO B CA 1
ATOM 5554 C C . PRO B 1 257 ? 17.938 -7.02 13.539 1 88 257 PRO B C 1
ATOM 5556 O O . PRO B 1 257 ? 17.812 -8.242 13.609 1 88 257 PRO B O 1
ATOM 5559 N N . ILE B 1 258 ? 17.938 -6.449 12.391 1 91.75 258 ILE B N 1
ATOM 5560 C CA . ILE B 1 258 ? 17.484 -7.121 11.18 1 91.75 258 ILE B CA 1
ATOM 5561 C C . ILE B 1 258 ? 18.688 -7.727 10.445 1 91.75 258 ILE B C 1
ATOM 5563 O O . ILE B 1 258 ? 19.688 -7.051 10.227 1 91.75 258 ILE B O 1
ATOM 5567 N N . SER B 1 259 ? 18.656 -8.961 10.273 1 93.38 259 SER B N 1
ATOM 5568 C CA . SER B 1 259 ? 19.469 -9.609 9.25 1 93.38 259 SER B CA 1
ATOM 5569 C C . SER B 1 259 ? 18.75 -9.609 7.898 1 93.38 259 SER B C 1
ATOM 5571 O O . SER B 1 259 ? 17.766 -10.328 7.711 1 93.38 259 SER B O 1
ATOM 5573 N N . PRO B 1 260 ? 19.25 -8.867 6.988 1 94.19 260 PRO B N 1
ATOM 5574 C CA . PRO B 1 260 ? 18.484 -8.594 5.77 1 94.19 260 PRO B CA 1
ATOM 5575 C C . PRO B 1 260 ? 18.219 -9.852 4.945 1 94.19 260 PRO B C 1
ATOM 5577 O O . PRO B 1 260 ? 18.922 -10.852 5.098 1 94.19 260 PRO B O 1
ATOM 5580 N N . PHE B 1 261 ? 17.297 -9.844 4.098 1 95.88 261 PHE B N 1
ATOM 5581 C CA . PHE B 1 261 ? 16.812 -10.922 3.244 1 95.88 261 PHE B CA 1
ATOM 5582 C C . PHE B 1 261 ? 17.938 -11.461 2.367 1 95.88 261 PHE B C 1
ATOM 5584 O O . PHE B 1 261 ? 18.062 -12.672 2.184 1 95.88 261 PHE B O 1
ATOM 5591 N N . VAL B 1 262 ? 18.734 -10.617 1.837 1 93.31 262 VAL B N 1
ATOM 5592 C CA . VAL B 1 262 ? 19.797 -10.984 0.897 1 93.31 262 VAL B CA 1
ATOM 5593 C C . VAL B 1 262 ? 20.75 -11.969 1.558 1 93.31 262 VAL B C 1
ATOM 5595 O O . VAL B 1 262 ? 21.344 -12.812 0.882 1 93.31 262 VAL B O 1
ATOM 5598 N N . GLU B 1 263 ? 20.859 -11.898 2.842 1 91.56 263 GLU B N 1
ATOM 5599 C CA . GLU B 1 263 ? 21.766 -12.781 3.57 1 91.56 263 GLU B CA 1
ATOM 5600 C C . GLU B 1 263 ? 21.188 -14.188 3.697 1 91.56 263 GLU B C 1
ATOM 5602 O O . GLU B 1 263 ? 21.906 -15.141 3.982 1 91.56 263 GLU B O 1
ATOM 5607 N N . HIS B 1 264 ? 19.906 -14.32 3.436 1 92.69 264 HIS B N 1
ATOM 5608 C CA . HIS B 1 264 ? 19.234 -15.594 3.68 1 92.69 264 HIS B CA 1
ATOM 5609 C C . HIS B 1 264 ? 18.656 -16.172 2.393 1 92.69 264 HIS B C 1
ATOM 5611 O O . HIS B 1 264 ? 18.141 -17.297 2.383 1 92.69 264 HIS B O 1
ATOM 5617 N N . VAL B 1 265 ? 18.75 -15.461 1.321 1 93.06 265 VAL B N 1
ATOM 5618 C CA . VAL B 1 265 ? 18.031 -15.82 0.103 1 93.06 265 VAL B CA 1
ATOM 5619 C C . VAL B 1 265 ? 18.531 -17.172 -0.418 1 93.06 265 VAL B C 1
ATOM 5621 O O . VAL B 1 265 ? 17.75 -17.969 -0.94 1 93.06 265 VAL B O 1
ATOM 5624 N N . ARG B 1 266 ? 19.75 -17.484 -0.245 1 92.88 266 ARG B N 1
ATOM 5625 C CA . ARG B 1 266 ? 20.297 -18.734 -0.746 1 92.88 266 ARG B CA 1
ATOM 5626 C C . ARG B 1 266 ? 19.812 -19.922 0.077 1 92.88 266 ARG B C 1
ATOM 5628 O O . ARG B 1 266 ? 19.766 -21.047 -0.414 1 92.88 266 ARG B O 1
ATOM 5635 N N . GLU B 1 267 ? 19.469 -19.609 1.307 1 93 267 GLU B N 1
ATOM 5636 C CA . GLU B 1 267 ? 18.875 -20.656 2.137 1 93 267 GLU B CA 1
ATOM 5637 C C . GLU B 1 267 ? 17.516 -21.078 1.601 1 93 267 GLU B C 1
ATOM 5639 O O . GLU B 1 267 ? 17.047 -22.188 1.9 1 93 267 GLU B O 1
ATOM 5644 N N . LEU B 1 268 ? 16.891 -20.234 0.9 1 93.5 268 LEU B N 1
ATOM 5645 C CA . LEU B 1 268 ? 15.555 -20.484 0.382 1 93.5 268 LEU B CA 1
ATOM 5646 C C . LEU B 1 268 ? 15.617 -21.281 -0.924 1 93.5 268 LEU B C 1
ATOM 5648 O O . LEU B 1 268 ? 14.734 -22.094 -1.201 1 93.5 268 LEU B O 1
ATOM 5652 N N . VAL B 1 269 ? 16.688 -20.922 -1.627 1 92.25 269 VAL B N 1
ATOM 5653 C CA . VAL B 1 269 ? 16.781 -21.516 -2.955 1 92.25 269 VAL B CA 1
ATOM 5654 C C . VAL B 1 269 ? 17.719 -22.719 -2.918 1 92.25 269 VAL B C 1
ATOM 5656 O O . VAL B 1 269 ? 18.25 -23.062 -1.863 1 92.25 269 VAL B O 1
ATOM 5659 N N . GLY B 1 270 ? 17.906 -23.453 -4.02 1 81.38 270 GLY B N 1
ATOM 5660 C CA . GLY B 1 270 ? 18.75 -24.625 -4.059 1 81.38 270 GLY B CA 1
ATOM 5661 C C . GLY B 1 270 ? 18.125 -25.828 -3.361 1 81.38 270 GLY B C 1
ATOM 5662 O O . GLY B 1 270 ? 17.062 -26.312 -3.773 1 81.38 270 GLY B O 1
ATOM 5663 N N . LYS B 1 271 ? 18.703 -26.047 -2.152 1 73 271 LYS B N 1
ATOM 5664 C CA . LYS B 1 271 ? 18.234 -27.188 -1.383 1 73 271 LYS B CA 1
ATOM 5665 C C . LYS B 1 271 ? 16.844 -26.922 -0.823 1 73 271 LYS B C 1
ATOM 5667 O O . LYS B 1 271 ? 16.078 -27.875 -0.567 1 73 271 LYS B O 1
ATOM 5672 N N . GLY B 1 272 ? 16.547 -25.688 -0.658 1 71.44 272 GLY B N 1
ATOM 5673 C CA . GLY B 1 272 ? 15.242 -25.328 -0.15 1 71.44 272 GLY B CA 1
ATOM 5674 C C . GLY B 1 272 ? 14.125 -25.562 -1.153 1 71.44 272 GLY B C 1
ATOM 5675 O O . GLY B 1 272 ? 12.953 -25.609 -0.784 1 71.44 272 GLY B O 1
ATOM 5676 N N . GLU B 1 273 ? 14.477 -25.656 -2.326 1 83.56 273 GLU B N 1
ATOM 5677 C CA . GLU B 1 273 ? 13.609 -26.016 -3.445 1 83.56 273 GLU B CA 1
ATOM 5678 C C . GLU B 1 273 ? 12.57 -24.938 -3.709 1 83.56 273 GLU B C 1
ATOM 5680 O O . GLU B 1 273 ? 11.508 -25.219 -4.273 1 83.56 273 GLU B O 1
ATOM 5685 N N . ARG B 1 274 ? 12.828 -23.766 -3.141 1 94.81 274 ARG B N 1
ATOM 5686 C CA . ARG B 1 274 ? 11.953 -22.641 -3.439 1 94.81 274 ARG B CA 1
ATOM 5687 C C . ARG B 1 274 ? 12.586 -21.719 -4.477 1 94.81 274 ARG B C 1
ATOM 5689 O O . ARG B 1 274 ? 13.797 -21.766 -4.699 1 94.81 274 ARG B O 1
ATOM 5696 N N . SER B 1 275 ? 11.719 -21.062 -5.113 1 97.88 275 SER B N 1
ATOM 5697 C CA . SER B 1 275 ? 12.18 -20.109 -6.117 1 97.88 275 SER B CA 1
ATOM 5698 C C . SER B 1 275 ? 11.797 -18.688 -5.75 1 97.88 275 SER B C 1
ATOM 5700 O O . SER B 1 275 ? 10.75 -18.453 -5.129 1 97.88 275 SER B O 1
ATOM 5702 N N . VAL B 1 276 ? 12.695 -17.75 -6.051 1 98.06 276 VAL B N 1
ATOM 5703 C CA . VAL B 1 276 ? 12.461 -16.344 -5.742 1 98.06 276 VAL B CA 1
ATOM 5704 C C . VAL B 1 276 ? 12.664 -15.5 -6.996 1 98.06 276 VAL B C 1
ATOM 5706 O O . VAL B 1 276 ? 13.633 -15.703 -7.734 1 98.06 276 VAL B O 1
ATOM 5709 N N . VAL B 1 277 ? 11.727 -14.688 -7.328 1 98.5 277 VAL B N 1
ATOM 5710 C CA . VAL B 1 277 ? 11.891 -13.625 -8.312 1 98.5 277 VAL B CA 1
ATOM 5711 C C . VAL B 1 277 ? 11.805 -12.266 -7.625 1 98.5 277 VAL B C 1
ATOM 5713 O O . VAL B 1 277 ? 10.82 -11.969 -6.941 1 98.5 277 VAL B O 1
ATOM 5716 N N . ILE B 1 278 ? 12.828 -11.461 -7.746 1 98 278 ILE B N 1
ATOM 5717 C CA . ILE B 1 278 ? 12.852 -10.156 -7.09 1 98 278 ILE B CA 1
ATOM 5718 C C . ILE B 1 278 ? 13.109 -9.062 -8.125 1 98 278 ILE B C 1
ATOM 5720 O O . ILE B 1 278 ? 13.953 -9.234 -9.016 1 98 278 ILE B O 1
ATOM 5724 N N . VAL B 1 279 ? 12.305 -8.055 -8.07 1 96.62 279 VAL B N 1
ATOM 5725 C CA . VAL B 1 279 ? 12.516 -6.859 -8.883 1 96.62 279 VAL B CA 1
ATOM 5726 C C . VAL B 1 279 ? 13.375 -5.855 -8.117 1 96.62 279 VAL B C 1
ATOM 5728 O O . VAL B 1 279 ? 13.055 -5.496 -6.98 1 96.62 279 VAL B O 1
ATOM 5731 N N . CYS B 1 280 ? 14.438 -5.453 -8.734 1 94.06 280 CYS B N 1
ATOM 5732 C CA . CYS B 1 280 ? 15.328 -4.461 -8.141 1 94.06 280 CYS B CA 1
ATOM 5733 C C . CYS B 1 280 ? 15.547 -3.289 -9.094 1 94.06 280 CYS B C 1
ATOM 5735 O O . CYS B 1 280 ? 16.047 -3.465 -10.203 1 94.06 280 CYS B O 1
ATOM 5737 N N . GLY B 1 281 ? 15.258 -2.143 -8.656 1 87.12 281 GLY B N 1
ATOM 5738 C CA . GLY B 1 281 ? 15.453 -0.948 -9.461 1 87.12 281 GLY B CA 1
ATOM 5739 C C . GLY B 1 281 ? 16.656 -0.132 -9.031 1 87.12 281 GLY B C 1
ATOM 5740 O O . GLY B 1 281 ? 17.219 0.625 -9.828 1 87.12 281 GLY B O 1
ATOM 5741 N N . SER B 1 282 ? 17.031 -0.268 -7.809 1 89.5 282 SER B N 1
ATOM 5742 C CA . SER B 1 282 ? 18.062 0.603 -7.27 1 89.5 282 SER B CA 1
ATOM 5743 C C . SER B 1 282 ? 19.203 -0.208 -6.648 1 89.5 282 SER B C 1
ATOM 5745 O O . SER B 1 282 ? 20.375 0.063 -6.902 1 89.5 282 SER B O 1
ATOM 5747 N N . SER B 1 283 ? 18.906 -1.195 -5.957 1 90.75 283 SER B N 1
ATOM 5748 C CA . SER B 1 283 ? 19.891 -1.939 -5.176 1 90.75 283 SER B CA 1
ATOM 5749 C C . SER B 1 283 ? 20.547 -3.031 -6.012 1 90.75 283 SER B C 1
ATOM 5751 O O . SER B 1 283 ? 19.906 -3.641 -6.867 1 90.75 283 SER B O 1
ATOM 5753 N N . THR B 1 284 ? 21.781 -3.293 -5.727 1 93.31 284 THR B N 1
ATOM 5754 C CA . THR B 1 284 ? 22.516 -4.363 -6.398 1 93.31 284 THR B CA 1
ATOM 5755 C C . THR B 1 284 ? 22.812 -5.504 -5.43 1 93.31 284 THR B C 1
ATOM 5757 O O . THR B 1 284 ? 23.547 -6.438 -5.766 1 93.31 284 THR B O 1
ATOM 5760 N N . ALA B 1 285 ? 22.266 -5.449 -4.289 1 90.94 285 ALA B N 1
ATOM 5761 C CA . ALA B 1 285 ? 22.625 -6.355 -3.201 1 90.94 285 ALA B CA 1
ATOM 5762 C C . ALA B 1 285 ? 22.281 -7.801 -3.561 1 90.94 285 ALA B C 1
ATOM 5764 O O . ALA B 1 285 ? 23 -8.727 -3.162 1 90.94 285 ALA B O 1
ATOM 5765 N N . SER B 1 286 ? 21.297 -8.047 -4.316 1 93.56 286 SER B N 1
ATOM 5766 C CA . SER B 1 286 ? 20.844 -9.398 -4.621 1 93.56 286 SER B CA 1
ATOM 5767 C C . SER B 1 286 ? 21.609 -9.992 -5.797 1 93.56 286 SER B C 1
ATOM 5769 O O . SER B 1 286 ? 21.547 -11.203 -6.039 1 93.56 286 SER B O 1
ATOM 5771 N N . LEU B 1 287 ? 22.328 -9.195 -6.543 1 95.12 287 LEU B N 1
ATOM 5772 C CA . LEU B 1 287 ? 22.922 -9.625 -7.805 1 95.12 287 LEU B CA 1
ATOM 5773 C C . LEU B 1 287 ? 23.984 -10.68 -7.574 1 95.12 287 LEU B C 1
ATOM 5775 O O . LEU B 1 287 ? 24.141 -11.609 -8.367 1 95.12 287 LEU B O 1
ATOM 5779 N N . ARG B 1 288 ? 24.703 -10.594 -6.465 1 93.25 288 ARG B N 1
ATOM 5780 C CA . ARG B 1 288 ? 25.766 -11.547 -6.184 1 93.25 288 ARG B CA 1
ATOM 5781 C C . ARG B 1 288 ? 25.203 -12.93 -5.891 1 93.25 288 ARG B C 1
ATOM 5783 O O . ARG B 1 288 ? 25.906 -13.938 -6.004 1 93.25 288 ARG B O 1
ATOM 5790 N N . HIS B 1 289 ? 23.969 -12.992 -5.496 1 93.56 289 HIS B N 1
ATOM 5791 C CA . HIS B 1 289 ? 23.344 -14.258 -5.117 1 93.56 289 HIS B CA 1
ATOM 5792 C C . HIS B 1 289 ? 22.5 -14.812 -6.258 1 93.56 289 HIS B C 1
ATOM 5794 O O . HIS B 1 289 ? 22 -15.938 -6.168 1 93.56 289 HIS B O 1
ATOM 5800 N N . ALA B 1 290 ? 22.391 -14.141 -7.355 1 96.06 290 ALA B N 1
ATOM 5801 C CA . ALA B 1 290 ? 21.406 -14.438 -8.398 1 96.06 290 ALA B CA 1
ATOM 5802 C C . ALA B 1 290 ? 21.875 -15.594 -9.273 1 96.06 290 ALA B C 1
ATOM 5804 O O . ALA B 1 290 ? 23.062 -15.68 -9.617 1 96.06 290 ALA B O 1
ATOM 5805 N N . ASP B 1 291 ? 20.984 -16.469 -9.594 1 95.62 291 ASP B N 1
ATOM 5806 C CA . ASP B 1 291 ? 21.234 -17.469 -10.641 1 95.62 291 ASP B CA 1
ATOM 5807 C C . ASP B 1 291 ? 21.016 -16.859 -12.023 1 95.62 291 ASP B C 1
ATOM 5809 O O . ASP B 1 291 ? 21.719 -17.203 -12.969 1 95.62 291 ASP B O 1
ATOM 5813 N N . HIS B 1 292 ? 20.016 -16.016 -12.125 1 97.44 292 HIS B N 1
ATOM 5814 C CA . HIS B 1 292 ? 19.719 -15.281 -13.352 1 97.44 292 HIS B CA 1
ATOM 5815 C C . HIS B 1 292 ? 19.469 -13.805 -13.07 1 97.44 292 HIS B C 1
ATOM 5817 O O . HIS B 1 292 ? 18.859 -13.453 -12.062 1 97.44 292 HIS B O 1
ATOM 5823 N N . VAL B 1 293 ? 20.062 -13.023 -13.914 1 97.94 293 VAL B N 1
ATOM 5824 C CA . VAL B 1 293 ? 19.812 -11.586 -13.906 1 97.94 293 VAL B CA 1
ATOM 5825 C C . VAL B 1 293 ? 19.203 -11.164 -15.25 1 97.94 293 VAL B C 1
ATOM 5827 O O . VAL B 1 293 ? 19.859 -11.281 -16.281 1 97.94 293 VAL B O 1
ATOM 5830 N N . LEU B 1 294 ? 18.016 -10.711 -15.227 1 98.25 294 LEU B N 1
ATOM 5831 C CA . LEU B 1 294 ? 17.297 -10.336 -16.438 1 98.25 294 LEU B CA 1
ATOM 5832 C C . LEU B 1 294 ? 17.047 -8.828 -16.484 1 98.25 294 LEU B C 1
ATOM 5834 O O . LEU B 1 294 ? 16.5 -8.258 -15.531 1 98.25 294 LEU B O 1
ATOM 5838 N N . LEU B 1 295 ? 17.422 -8.219 -17.578 1 97.56 295 LEU B N 1
ATOM 5839 C CA . LEU B 1 295 ? 17.297 -6.777 -17.781 1 97.56 295 LEU B CA 1
ATOM 5840 C C . LEU B 1 295 ? 16.078 -6.453 -18.656 1 97.56 295 LEU B C 1
ATOM 5842 O O . LEU B 1 295 ? 15.945 -6.992 -19.75 1 97.56 295 LEU B O 1
ATOM 5846 N N . LEU B 1 296 ? 15.211 -5.68 -18.125 1 95.75 296 LEU B N 1
ATOM 5847 C CA . LEU B 1 296 ? 14.141 -5.121 -18.938 1 95.75 296 LEU B CA 1
ATOM 5848 C C . LEU B 1 296 ? 14.547 -3.773 -19.516 1 95.75 296 LEU B C 1
ATOM 5850 O O . LEU B 1 296 ? 14.789 -2.816 -18.781 1 95.75 296 LEU B O 1
ATOM 5854 N N . ASP B 1 297 ? 14.633 -3.738 -20.781 1 93.12 297 ASP B N 1
ATOM 5855 C CA . ASP B 1 297 ? 15.008 -2.549 -21.531 1 93.12 297 ASP B CA 1
ATOM 5856 C C . ASP B 1 297 ? 13.969 -2.238 -22.609 1 93.12 297 ASP B C 1
ATOM 5858 O O . ASP B 1 297 ? 13.914 -2.912 -23.641 1 93.12 297 ASP B O 1
ATOM 5862 N N . SER B 1 298 ? 13.195 -1.144 -22.375 1 90.38 298 SER B N 1
ATOM 5863 C CA . SER B 1 298 ? 12.102 -0.766 -23.266 1 90.38 298 SER B CA 1
ATOM 5864 C C . SER B 1 298 ? 11.133 -1.925 -23.469 1 90.38 298 SER B C 1
ATOM 5866 O O . SER B 1 298 ? 10.812 -2.275 -24.609 1 90.38 298 SER B O 1
ATOM 5868 N N . TYR B 1 299 ? 10.859 -2.621 -22.469 1 90.19 299 TYR B N 1
ATOM 5869 C CA . TYR B 1 299 ? 9.836 -3.66 -22.359 1 90.19 299 TYR B CA 1
ATOM 5870 C C . TYR B 1 299 ? 10.32 -4.961 -23 1 90.19 299 TYR B C 1
ATOM 5872 O O . TYR B 1 299 ? 9.547 -5.902 -23.172 1 90.19 299 TYR B O 1
ATOM 5880 N N . ARG B 1 300 ? 11.57 -4.965 -23.312 1 94.25 300 ARG B N 1
ATOM 5881 C CA . ARG B 1 300 ? 12.203 -6.191 -23.797 1 94.25 300 ARG B CA 1
ATOM 5882 C C . ARG B 1 300 ? 13.125 -6.781 -22.734 1 94.25 300 ARG B C 1
ATOM 5884 O O . ARG B 1 300 ? 13.797 -6.047 -22 1 94.25 300 ARG B O 1
ATOM 5891 N N . ILE B 1 301 ? 13.156 -8.094 -22.719 1 96.62 301 ILE B N 1
ATOM 5892 C CA . ILE B 1 301 ? 13.914 -8.758 -21.656 1 96.62 301 ILE B CA 1
ATOM 5893 C C . ILE B 1 301 ? 15.227 -9.305 -22.234 1 96.62 301 ILE B C 1
ATOM 5895 O O . ILE B 1 301 ? 15.242 -9.875 -23.328 1 96.62 301 ILE B O 1
ATOM 5899 N N . LYS B 1 302 ? 16.297 -9.062 -21.562 1 96.88 302 LYS B N 1
ATOM 5900 C CA . LYS B 1 302 ? 17.625 -9.547 -21.922 1 96.88 302 LYS B CA 1
ATOM 5901 C C . LYS B 1 302 ? 18.281 -10.281 -20.75 1 96.88 302 LYS B C 1
ATOM 5903 O O . LYS B 1 302 ? 18.141 -9.875 -19.594 1 96.88 302 LYS B O 1
ATOM 5908 N N . ASP B 1 303 ? 18.938 -11.352 -21.109 1 98.06 303 ASP B N 1
ATOM 5909 C CA . ASP B 1 303 ? 19.719 -12.062 -20.094 1 98.06 303 ASP B CA 1
ATOM 5910 C C . ASP B 1 303 ? 21.109 -11.445 -19.922 1 98.06 303 ASP B C 1
ATOM 5912 O O . ASP B 1 303 ? 21.953 -11.555 -20.812 1 98.06 303 ASP B O 1
ATOM 5916 N N . VAL B 1 304 ? 21.312 -10.836 -18.766 1 97.19 304 VAL B N 1
ATOM 5917 C CA . VAL B 1 304 ? 22.609 -10.195 -18.516 1 97.19 304 VAL B CA 1
ATOM 5918 C C . VAL B 1 304 ? 23.312 -10.875 -17.344 1 97.19 304 VAL B C 1
ATOM 5920 O O . VAL B 1 304 ? 24.016 -10.227 -16.562 1 97.19 304 VAL B O 1
ATOM 5923 N N . THR B 1 305 ? 23.031 -12.148 -17.141 1 97.19 305 THR B N 1
ATOM 5924 C CA . THR B 1 305 ? 23.562 -12.914 -16.031 1 97.19 305 THR B CA 1
ATOM 5925 C C . THR B 1 305 ? 25.094 -12.891 -16.047 1 97.19 305 THR B C 1
ATOM 5927 O O . THR B 1 305 ? 25.734 -12.672 -15.008 1 97.19 305 THR B O 1
ATOM 5930 N N . LEU B 1 306 ? 25.672 -13.047 -17.156 1 96 306 LEU B N 1
ATOM 5931 C CA . LEU B 1 306 ? 27.125 -13.094 -17.266 1 96 306 LEU B CA 1
ATOM 5932 C C . LEU B 1 306 ? 27.734 -11.727 -16.953 1 96 306 LEU B C 1
ATOM 5934 O O . LEU B 1 306 ? 28.75 -11.641 -16.25 1 96 306 LEU B O 1
ATOM 5938 N N . GLU B 1 307 ? 27.172 -10.688 -17.484 1 95.5 307 GLU B N 1
ATOM 5939 C CA . GLU B 1 307 ? 27.641 -9.336 -17.203 1 95.5 307 GLU B CA 1
ATOM 5940 C C . GLU B 1 307 ? 27.562 -9.023 -15.719 1 95.5 307 GLU B C 1
ATOM 5942 O O . GLU B 1 307 ? 28.484 -8.43 -15.148 1 95.5 307 GLU B O 1
ATOM 5947 N N . ALA B 1 308 ? 26.453 -9.383 -15.133 1 95.94 308 ALA B N 1
ATOM 5948 C CA . ALA B 1 308 ? 26.266 -9.141 -13.703 1 95.94 308 ALA B CA 1
ATOM 5949 C C . ALA B 1 308 ? 27.281 -9.914 -12.875 1 95.94 308 ALA B C 1
ATOM 5951 O O . ALA B 1 308 ? 27.812 -9.398 -11.883 1 95.94 308 ALA B O 1
ATOM 5952 N N . ARG B 1 309 ? 27.609 -11.094 -13.281 1 94.81 309 ARG B N 1
ATOM 5953 C CA . ARG B 1 309 ? 28.562 -11.93 -12.562 1 94.81 309 ARG B CA 1
ATOM 5954 C C . ARG B 1 309 ? 29.953 -11.328 -12.609 1 94.81 309 ARG B C 1
ATOM 5956 O O . ARG B 1 309 ? 30.734 -11.461 -11.664 1 94.81 309 ARG B O 1
ATOM 5963 N N . LYS B 1 310 ? 30.25 -10.695 -13.633 1 94.44 310 LYS B N 1
ATOM 5964 C CA . LYS B 1 310 ? 31.531 -10.023 -13.758 1 94.44 310 LYS B CA 1
ATOM 5965 C C . LYS B 1 310 ? 31.656 -8.867 -12.766 1 94.44 310 LYS B C 1
ATOM 5967 O O . LYS B 1 310 ? 32.719 -8.664 -12.164 1 94.44 310 LYS B O 1
ATOM 5972 N N . LEU B 1 311 ? 30.594 -8.211 -12.586 1 92.94 311 LEU B N 1
ATOM 5973 C CA . LEU B 1 311 ? 30.578 -7.047 -11.711 1 92.94 311 LEU B CA 1
ATOM 5974 C C . LEU B 1 311 ? 30.422 -7.465 -10.25 1 92.94 311 LEU B C 1
ATOM 5976 O O . LEU B 1 311 ? 30.953 -6.816 -9.352 1 92.94 311 LEU B O 1
ATOM 5980 N N . PHE B 1 312 ? 29.641 -8.516 -10.102 1 93.38 312 PHE B N 1
ATOM 5981 C CA . PHE B 1 312 ? 29.328 -9 -8.766 1 93.38 312 PHE B CA 1
ATOM 5982 C C . PHE B 1 312 ? 29.594 -10.492 -8.648 1 93.38 312 PHE B C 1
ATOM 5984 O O . PHE B 1 312 ? 28.656 -11.297 -8.656 1 93.38 312 PHE B O 1
ATOM 5991 N N . PRO B 1 313 ? 30.828 -10.797 -8.43 1 90.12 313 PRO B N 1
ATOM 5992 C CA . PRO B 1 313 ? 31.156 -12.219 -8.391 1 90.12 313 PRO B CA 1
ATOM 5993 C C . PRO B 1 313 ? 30.547 -12.938 -7.188 1 90.12 313 PRO B C 1
ATOM 5995 O O . PRO B 1 313 ? 30.453 -12.359 -6.102 1 90.12 313 PRO B O 1
ATOM 5998 N N . ARG B 1 314 ? 30.016 -14.117 -7.547 1 83.31 314 ARG B N 1
ATOM 5999 C CA . ARG B 1 314 ? 29.391 -14.93 -6.512 1 83.31 314 ARG B CA 1
ATOM 6000 C C . ARG B 1 314 ? 30.438 -15.492 -5.551 1 83.31 314 ARG B C 1
ATOM 6002 O O . ARG B 1 314 ? 31.516 -15.898 -5.969 1 83.31 314 ARG B O 1
ATOM 6009 N N . SER B 1 315 ? 30.109 -15.172 -4.27 1 69.81 315 SER B N 1
ATOM 6010 C CA . SER B 1 315 ? 31 -15.797 -3.299 1 69.81 315 SER B CA 1
ATOM 6011 C C . SER B 1 315 ? 30.766 -17.297 -3.23 1 69.81 315 SER B C 1
ATOM 6013 O O . SER B 1 315 ? 29.672 -17.781 -3.506 1 69.81 315 SER B O 1
ATOM 6015 N N . GLU B 1 316 ? 31.781 -18.203 -3.322 1 61.25 316 GLU B N 1
ATOM 6016 C CA . GLU B 1 316 ? 31.75 -19.656 -3.287 1 61.25 316 GLU B CA 1
ATOM 6017 C C . GLU B 1 316 ? 30.719 -20.172 -2.271 1 61.25 316 GLU B C 1
ATOM 6019 O O . GLU B 1 316 ? 30.609 -19.609 -1.178 1 61.25 316 GLU B O 1
ATOM 6024 N N . ASP B 1 317 ? 29.719 -20.734 -2.852 1 57.12 317 ASP B N 1
ATOM 6025 C CA . ASP B 1 317 ? 28.547 -21.281 -2.172 1 57.12 317 ASP B CA 1
ATOM 6026 C C . ASP B 1 317 ? 28.953 -22.219 -1.041 1 57.12 317 ASP B C 1
ATOM 6028 O O . ASP B 1 317 ? 29.422 -23.344 -1.292 1 57.12 317 ASP B O 1
ATOM 6032 N N . ALA B 1 318 ? 29.688 -21.844 -0.064 1 56 318 ALA B N 1
ATOM 6033 C CA . ALA B 1 318 ? 29.766 -22.734 1.097 1 56 318 ALA B CA 1
ATOM 6034 C C . ALA B 1 318 ? 28.406 -23.375 1.382 1 56 318 ALA B C 1
ATOM 6036 O O . ALA B 1 318 ? 27.375 -22.938 0.851 1 56 318 ALA B O 1
ATOM 6037 N N . SER B 1 319 ? 28.391 -24.5 2.223 1 65.88 319 SER B N 1
ATOM 6038 C CA . SER B 1 319 ? 27.281 -25.266 2.775 1 65.88 319 SER B CA 1
ATOM 6039 C C . SER B 1 319 ? 26.234 -24.359 3.398 1 65.88 319 SER B C 1
ATOM 6041 O O . SER B 1 319 ? 26.422 -23.859 4.508 1 65.88 319 SER B O 1
ATOM 6043 N N . VAL B 1 320 ? 25.375 -23.75 2.494 1 78.94 320 VAL B N 1
ATOM 6044 C CA . VAL B 1 320 ? 24.312 -22.906 3.008 1 78.94 320 VAL B CA 1
ATOM 6045 C C . VAL B 1 320 ? 23.203 -23.766 3.615 1 78.94 320 VAL B C 1
ATOM 6047 O O . VAL B 1 320 ? 22.766 -24.734 2.998 1 78.94 320 VAL B O 1
ATOM 6050 N N . PRO B 1 321 ? 22.906 -23.578 4.836 1 82.62 321 PRO B N 1
ATOM 6051 C CA . PRO B 1 321 ? 21.812 -24.328 5.449 1 82.62 321 PRO B CA 1
ATOM 6052 C C . PRO B 1 321 ? 20.453 -24.016 4.801 1 82.62 321 PRO B C 1
ATOM 6054 O O . PRO B 1 321 ? 20.328 -23.031 4.066 1 82.62 321 PRO B O 1
ATOM 6057 N N . THR B 1 322 ? 19.578 -25.031 5.012 1 86.25 322 THR B N 1
ATOM 6058 C CA . THR B 1 322 ? 18.219 -24.797 4.535 1 86.25 322 THR B CA 1
ATOM 6059 C C . THR B 1 322 ? 17.453 -23.891 5.496 1 86.25 322 THR B C 1
ATOM 6061 O O . THR B 1 322 ? 17.594 -24.016 6.715 1 86.25 322 THR B O 1
ATOM 6064 N N . PHE B 1 323 ? 16.703 -23.031 4.887 1 91.12 323 PHE B N 1
ATOM 6065 C CA . PHE B 1 323 ? 15.883 -22.125 5.688 1 91.12 323 PHE B CA 1
ATOM 6066 C C . PHE B 1 323 ? 14.922 -22.922 6.57 1 91.12 323 PHE B C 1
ATOM 6068 O O . PHE B 1 323 ? 14.273 -23.859 6.109 1 91.12 323 PHE B O 1
ATOM 6075 N N . PRO B 1 324 ? 14.773 -22.562 7.789 1 88.44 324 PRO B N 1
ATOM 6076 C CA . PRO B 1 324 ? 13.898 -23.312 8.695 1 88.44 324 PRO B CA 1
ATOM 6077 C C . PRO B 1 324 ? 12.422 -23.156 8.352 1 88.44 324 PRO B C 1
ATOM 6079 O O . PRO B 1 324 ? 11.992 -22.078 7.938 1 88.44 324 PRO B O 1
ATOM 6082 N N . VAL B 1 325 ? 11.695 -24.312 8.5 1 89.19 325 VAL B N 1
ATOM 6083 C CA . VAL B 1 325 ? 10.25 -24.297 8.312 1 89.19 325 VAL B CA 1
ATOM 6084 C C . VAL B 1 325 ? 9.555 -24.469 9.656 1 89.19 325 VAL B C 1
ATOM 6086 O O . VAL B 1 325 ? 9.836 -25.422 10.391 1 89.19 325 VAL B O 1
ATOM 6089 N N . SER B 1 326 ? 8.742 -23.469 9.945 1 87.44 326 SER B N 1
ATOM 6090 C CA . SER B 1 326 ? 7.969 -23.547 11.18 1 87.44 326 SER B CA 1
ATOM 6091 C C . SER B 1 326 ? 6.551 -24.047 10.914 1 87.44 326 SER B C 1
ATOM 6093 O O . SER B 1 326 ? 6.008 -23.844 9.828 1 87.44 326 SER B O 1
ATOM 6095 N N . THR B 1 327 ? 6.059 -24.812 11.883 1 91.44 327 THR B N 1
ATOM 6096 C CA . THR B 1 327 ? 4.691 -25.312 11.805 1 91.44 327 THR B CA 1
ATOM 6097 C C . THR B 1 327 ? 3.859 -24.812 12.977 1 91.44 327 THR B C 1
ATOM 6099 O O . THR B 1 327 ? 4.293 -24.875 14.133 1 91.44 327 THR B O 1
ATOM 6102 N N . ARG B 1 328 ? 2.793 -24.219 12.656 1 94.25 328 ARG B N 1
ATOM 6103 C CA . ARG B 1 328 ? 1.864 -23.734 13.672 1 94.25 328 ARG B CA 1
ATOM 6104 C C . ARG B 1 328 ? 0.494 -24.375 13.516 1 94.25 328 ARG B C 1
ATOM 6106 O O . ARG B 1 328 ? 0.215 -25.016 12.5 1 94.25 328 ARG B O 1
ATOM 6113 N N . SER B 1 329 ? -0.278 -24.25 14.586 1 91.5 329 SER B N 1
ATOM 6114 C CA . SER B 1 329 ? -1.646 -24.766 14.555 1 91.5 329 SER B CA 1
ATOM 6115 C C . SER B 1 329 ? -2.645 -23.688 14.969 1 91.5 329 SER B C 1
ATOM 6117 O O . SER B 1 329 ? -2.334 -22.828 15.797 1 91.5 329 SER B O 1
ATOM 6119 N N . LEU B 1 330 ? -3.693 -23.781 14.328 1 88.25 330 LEU B N 1
ATOM 6120 C CA . LEU B 1 330 ? -4.766 -22.828 14.609 1 88.25 330 LEU B CA 1
ATOM 6121 C C . LEU B 1 330 ? -5.5 -23.203 15.891 1 88.25 330 LEU B C 1
ATOM 6123 O O . LEU B 1 330 ? -5.859 -24.359 16.078 1 88.25 330 LEU B O 1
ATOM 6127 N N . ASP B 1 331 ? -5.668 -22.203 16.734 1 85 331 ASP B N 1
ATOM 6128 C CA . ASP B 1 331 ? -6.504 -22.375 17.906 1 85 331 ASP B CA 1
ATOM 6129 C C . ASP B 1 331 ? -7.973 -22.109 17.594 1 85 331 ASP B C 1
ATOM 6131 O O . ASP B 1 331 ? -8.406 -20.953 17.609 1 85 331 ASP B O 1
ATOM 6135 N N . LEU B 1 332 ? -8.68 -23.078 17.469 1 78.94 332 LEU B N 1
ATOM 6136 C CA . LEU B 1 332 ? -10.07 -22.969 17.031 1 78.94 332 LEU B CA 1
ATOM 6137 C C . LEU B 1 332 ? -10.922 -22.297 18.109 1 78.94 332 LEU B C 1
ATOM 6139 O O . LEU B 1 332 ? -11.984 -21.75 17.812 1 78.94 332 LEU B O 1
ATOM 6143 N N . SER B 1 333 ? -10.484 -22.328 19.281 1 76.44 333 SER B N 1
ATOM 6144 C CA . SER B 1 333 ? -11.242 -21.734 20.391 1 76.44 333 SER B CA 1
ATOM 6145 C C . SER B 1 333 ? -11.227 -20.219 20.297 1 76.44 333 SER B C 1
ATOM 6147 O O . SER B 1 333 ? -12.055 -19.547 20.922 1 76.44 333 SER B O 1
ATOM 6149 N N . SER B 1 334 ? -10.305 -19.734 19.562 1 75.88 334 SER B N 1
ATOM 6150 C CA . SER B 1 334 ? -10.172 -18.297 19.438 1 75.88 334 SER B CA 1
ATOM 6151 C C . SER B 1 334 ? -11.211 -17.719 18.484 1 75.88 334 SER B C 1
ATOM 6153 O O . SER B 1 334 ? -11.438 -16.516 18.453 1 75.88 334 SER B O 1
ATOM 6155 N N . PHE B 1 335 ? -11.789 -18.609 17.719 1 70 335 PHE B N 1
ATOM 6156 C CA . PHE B 1 335 ? -12.805 -18.125 16.781 1 70 335 PHE B CA 1
ATOM 6157 C C . PHE B 1 335 ? -14.086 -17.766 17.531 1 70 335 PHE B C 1
ATOM 6159 O O . PHE B 1 335 ? -14.469 -18.422 18.484 1 70 335 PHE B O 1
ATOM 6166 N N . PRO B 1 336 ? -14.516 -16.547 17.25 1 58.84 336 PRO B N 1
ATOM 6167 C CA . PRO B 1 336 ? -15.766 -16.203 17.938 1 58.84 336 PRO B CA 1
ATOM 6168 C C . PRO B 1 336 ? -16.859 -17.25 17.734 1 58.84 336 PRO B C 1
ATOM 6170 O O . PRO B 1 336 ? -16.969 -17.828 16.656 1 58.84 336 PRO B O 1
ATOM 6173 N N . LYS B 1 337 ? -17.266 -17.891 18.891 1 50.5 337 LYS B N 1
ATOM 6174 C CA . LYS B 1 337 ? -18.344 -18.875 18.859 1 50.5 337 LYS B CA 1
ATOM 6175 C C . LYS B 1 337 ? -19.562 -18.344 18.125 1 50.5 337 LYS B C 1
ATOM 6177 O O . LYS B 1 337 ? -19.984 -17.219 18.344 1 50.5 337 LYS B O 1
ATOM 6182 N N . SER B 1 338 ? -19.625 -18.688 16.875 1 43.84 338 SER B N 1
ATOM 6183 C CA . SER B 1 338 ? -20.875 -18.328 16.203 1 43.84 338 SER B CA 1
ATOM 6184 C C . SER B 1 338 ? -22.078 -18.781 17.016 1 43.84 338 SER B C 1
ATOM 6186 O O . SER B 1 338 ? -22.234 -19.969 17.312 1 43.84 338 SER B O 1
ATOM 6188 N N . ASP B 1 339 ? -22.312 -18.281 18.203 1 39.78 339 ASP B N 1
ATOM 6189 C CA . ASP B 1 339 ? -23.578 -18.781 18.734 1 39.78 339 ASP B CA 1
ATOM 6190 C C . ASP B 1 339 ? -24.625 -18.906 17.625 1 39.78 339 ASP B C 1
ATOM 6192 O O . ASP B 1 339 ? -25.828 -18.875 17.891 1 39.78 339 ASP B O 1
ATOM 6196 N N . GLY B 1 340 ? -24.312 -19.453 16.625 1 37.69 340 GLY B N 1
ATOM 6197 C CA . GLY B 1 340 ? -25.234 -19.625 15.516 1 37.69 340 GLY B CA 1
ATOM 6198 C C . GLY B 1 340 ? -25.203 -18.484 14.523 1 37.69 340 GLY B C 1
ATOM 6199 O O . GLY B 1 340 ? -25.734 -18.594 13.414 1 37.69 340 GLY B O 1
ATOM 6200 N N . GLY B 1 341 ? -25.234 -17.188 14.875 1 33.75 341 GLY B N 1
ATOM 6201 C CA . GLY B 1 341 ? -25.25 -16.031 13.969 1 33.75 341 GLY B CA 1
ATOM 6202 C C . GLY B 1 341 ? -23.891 -15.648 13.461 1 33.75 341 GLY B C 1
ATOM 6203 O O . GLY B 1 341 ? -22.875 -15.898 14.125 1 33.75 341 GLY B O 1
ATOM 6204 N N . TYR B 1 342 ? -23.562 -15.836 12.242 1 34.94 342 TYR B N 1
ATOM 6205 C CA . TYR B 1 342 ? -22.391 -15.578 11.406 1 34.94 342 TYR B CA 1
ATOM 6206 C C . TYR B 1 342 ? -21.672 -14.312 11.844 1 34.94 342 TYR B C 1
ATOM 6208 O O . TYR B 1 342 ? -21.906 -13.234 11.297 1 34.94 342 TYR B O 1
ATOM 6216 N N . LYS B 1 343 ? -21.625 -13.938 13.164 1 36.84 343 LYS B N 1
ATOM 6217 C CA . LYS B 1 343 ? -21.219 -12.594 13.57 1 36.84 343 LYS B CA 1
ATOM 6218 C C . LYS B 1 343 ? -19.703 -12.422 13.461 1 36.84 343 LYS B C 1
ATOM 6220 O O . LYS B 1 343 ? -19.141 -11.477 14.016 1 36.84 343 LYS B O 1
ATOM 6225 N N . GLY B 1 344 ? -18.875 -13.398 13.062 1 36.72 344 GLY B N 1
ATOM 6226 C CA . GLY B 1 344 ? -17.469 -13.117 13.367 1 36.72 344 GLY B CA 1
ATOM 6227 C C . GLY B 1 344 ? -16.875 -12.047 12.484 1 36.72 344 GLY B C 1
ATOM 6228 O O . GLY B 1 344 ? -16.875 -12.172 11.258 1 36.72 344 GLY B O 1
ATOM 6229 N N . ALA B 1 345 ? -16.969 -10.75 12.977 1 40.31 345 ALA B N 1
ATOM 6230 C CA . ALA B 1 345 ? -16.25 -9.625 12.367 1 40.31 345 ALA B CA 1
ATOM 6231 C C . ALA B 1 345 ? -14.75 -9.898 12.312 1 40.31 345 ALA B C 1
ATOM 6233 O O . ALA B 1 345 ? -14.141 -10.297 13.305 1 40.31 345 ALA B O 1
ATOM 6234 N N . PHE B 1 346 ? -14.344 -10.562 11.266 1 43.53 346 PHE B N 1
ATOM 6235 C CA . PHE B 1 346 ? -12.898 -10.703 11.141 1 43.53 346 PHE B CA 1
ATOM 6236 C C . PHE B 1 346 ? -12.242 -9.352 10.875 1 43.53 346 PHE B C 1
ATOM 6238 O O . PHE B 1 346 ? -12.641 -8.633 9.953 1 43.53 346 PHE B O 1
ATOM 6245 N N . GLU B 1 347 ? -11.719 -8.773 11.984 1 43.59 347 GLU B N 1
ATOM 6246 C CA . GLU B 1 347 ? -11.008 -7.508 11.844 1 43.59 347 GLU B CA 1
ATOM 6247 C C . GLU B 1 347 ? -9.664 -7.707 11.141 1 43.59 347 GLU B C 1
ATOM 6249 O O . GLU B 1 347 ? -8.898 -8.609 11.492 1 43.59 347 GLU B O 1
ATOM 6254 N N . VAL B 1 348 ? -9.539 -7.508 9.984 1 41.53 348 VAL B N 1
ATOM 6255 C CA . VAL B 1 348 ? -8.234 -7.496 9.328 1 41.53 348 VAL B CA 1
ATOM 6256 C C . VAL B 1 348 ? -7.59 -6.121 9.477 1 41.53 348 VAL B C 1
ATOM 6258 O O . VAL B 1 348 ? -8.289 -5.117 9.633 1 41.53 348 VAL B O 1
ATOM 6261 N N . PRO B 1 349 ? -6.219 -6.172 9.688 1 38.56 349 PRO B N 1
ATOM 6262 C CA . PRO B 1 349 ? -5.434 -4.973 9.992 1 38.56 349 PRO B CA 1
ATOM 6263 C C . PRO B 1 349 ? -5.801 -3.787 9.102 1 38.56 349 PRO B C 1
ATOM 6265 O O . PRO B 1 349 ? -6.238 -3.975 7.965 1 38.56 349 PRO B O 1
ATOM 6268 N N . ARG B 1 350 ? -5.883 -2.859 9.898 1 33.72 350 ARG B N 1
ATOM 6269 C CA . ARG B 1 350 ? -5.977 -1.51 9.352 1 33.72 350 ARG B CA 1
ATOM 6270 C C . ARG B 1 350 ? -4.801 -1.208 8.43 1 33.72 350 ARG B C 1
ATOM 6272 O O . ARG B 1 350 ? -3.672 -1.031 8.891 1 33.72 350 ARG B O 1
ATOM 6279 N N . GLY B 1 351 ? -4.156 -1.763 7.637 1 32.41 351 GLY B N 1
ATOM 6280 C CA . GLY B 1 351 ? -3.564 -0.475 7.305 1 32.41 351 GLY B CA 1
ATOM 6281 C C . GLY B 1 351 ? -4.426 0.702 7.727 1 32.41 351 GLY B C 1
ATOM 6282 O O . GLY B 1 351 ? -4.652 0.917 8.914 1 32.41 351 GLY B O 1
ATOM 6283 N N . THR B 1 352 ? -5.109 1.368 6.898 1 32.12 352 THR B N 1
ATOM 6284 C CA . THR B 1 352 ? -6.188 2.27 7.277 1 32.12 352 THR B CA 1
ATOM 6285 C C . THR B 1 352 ? -7.266 1.524 8.062 1 32.12 352 THR B C 1
ATOM 6287 O O . THR B 1 352 ? -7.434 1.746 9.258 1 32.12 352 THR B O 1
ATOM 6290 N N . ARG B 1 353 ? -8.828 1.653 7.652 1 30.59 353 ARG B N 1
ATOM 6291 C CA . ARG B 1 353 ? -10.062 1.454 8.406 1 30.59 353 ARG B CA 1
ATOM 6292 C C . ARG B 1 353 ? -10.328 -0.029 8.641 1 30.59 353 ARG B C 1
ATOM 6294 O O . ARG B 1 353 ? -9.969 -0.868 7.812 1 30.59 353 ARG B O 1
ATOM 6301 N N . VAL B 1 354 ? -10.289 -0.422 9.875 1 31.3 354 VAL B N 1
ATOM 6302 C CA . VAL B 1 354 ? -10.82 -1.628 10.5 1 31.3 354 VAL B CA 1
ATOM 6303 C C . VAL B 1 354 ? -11.992 -2.164 9.672 1 31.3 354 VAL B C 1
ATOM 6305 O O . VAL B 1 354 ? -12.953 -1.439 9.406 1 31.3 354 VAL B O 1
ATOM 6308 N N . LEU B 1 355 ? -11.641 -3.129 8.898 1 32.84 355 LEU B N 1
ATOM 6309 C CA . LEU B 1 355 ? -12.727 -3.822 8.219 1 32.84 355 LEU B CA 1
ATOM 6310 C C . LEU B 1 355 ? -13.539 -4.66 9.203 1 32.84 355 LEU B C 1
ATOM 6312 O O . LEU B 1 355 ? -12.984 -5.461 9.953 1 32.84 355 LEU B O 1
ATOM 6316 N N . ARG B 1 356 ? -14.586 -4.16 9.648 1 31.62 356 ARG B N 1
ATOM 6317 C CA . ARG B 1 356 ? -15.5 -5.023 10.391 1 31.62 356 ARG B CA 1
ATOM 6318 C C . ARG B 1 356 ? -16.344 -5.871 9.445 1 31.62 356 ARG B C 1
ATOM 6320 O O . ARG B 1 356 ? -16.984 -5.344 8.539 1 31.62 356 ARG B O 1
ATOM 6327 N N . ILE B 1 357 ? -15.992 -7.023 9.242 1 30.58 357 ILE B N 1
ATOM 6328 C CA . ILE B 1 357 ? -16.766 -7.988 8.477 1 30.58 357 ILE B CA 1
ATOM 6329 C C . ILE B 1 357 ? -18.047 -8.352 9.234 1 30.58 357 ILE B C 1
ATOM 6331 O O . ILE B 1 357 ? -17.984 -8.93 10.328 1 30.58 357 ILE B O 1
ATOM 6335 N N . ARG B 1 358 ? -19.109 -7.484 9.188 1 30.11 358 ARG B N 1
ATOM 6336 C CA . ARG B 1 358 ? -20.344 -7.922 9.812 1 30.11 358 ARG B CA 1
ATOM 6337 C C . ARG B 1 358 ? -21.172 -8.781 8.867 1 30.11 358 ARG B C 1
ATOM 6339 O O . ARG B 1 358 ? -21.25 -8.492 7.672 1 30.11 358 ARG B O 1
ATOM 6346 N N . ASP B 1 359 ? -21.391 -9.961 9.125 1 27.72 359 ASP B N 1
ATOM 6347 C CA . ASP B 1 359 ? -22.406 -10.797 8.477 1 27.72 359 ASP B CA 1
ATOM 6348 C C . ASP B 1 359 ? -23.797 -10.188 8.609 1 27.72 359 ASP B C 1
ATOM 6350 O O . ASP B 1 359 ? -24.312 -10.031 9.711 1 27.72 359 ASP B O 1
ATOM 6354 N N . ASP B 1 360 ? -24.188 -9.344 7.719 1 30.77 360 ASP B N 1
ATOM 6355 C CA . ASP B 1 360 ? -25.484 -8.68 7.773 1 30.77 360 ASP B CA 1
ATOM 6356 C C . ASP B 1 360 ? -26.625 -9.695 7.809 1 30.77 360 ASP B C 1
ATOM 6358 O O . ASP B 1 360 ? -27.797 -9.328 7.801 1 30.77 360 ASP B O 1
ATOM 6362 N N . ARG B 1 361 ? -26.469 -10.961 7.387 1 29.22 361 ARG B N 1
ATOM 6363 C CA . ARG B 1 361 ? -27.719 -11.688 7.254 1 29.22 361 ARG B CA 1
ATOM 6364 C C . ARG B 1 361 ? -28.5 -11.703 8.57 1 29.22 361 ARG B C 1
ATOM 6366 O O . ARG B 1 361 ? -29.703 -11.922 8.586 1 29.22 361 ARG B O 1
ATOM 6373 N N . ARG B 1 362 ? -27.938 -12.25 9.633 1 28.88 362 ARG B N 1
ATOM 6374 C CA . ARG B 1 362 ? -28.812 -12.578 10.75 1 28.88 362 ARG B CA 1
ATOM 6375 C C . ARG B 1 362 ? -28.922 -11.406 11.727 1 28.88 362 ARG B C 1
ATOM 6377 O O . ARG B 1 362 ? -28.25 -11.398 12.766 1 28.88 362 ARG B O 1
ATOM 6384 N N . THR B 1 363 ? -28.891 -10.195 11.398 1 29.52 363 THR B N 1
ATOM 6385 C CA . THR B 1 363 ? -29.359 -9.414 12.539 1 29.52 363 THR B CA 1
ATOM 6386 C C . THR B 1 363 ? -30.688 -9.969 13.047 1 29.52 363 THR B C 1
ATOM 6388 O O . THR B 1 363 ? -31.734 -9.766 12.414 1 29.52 363 THR B O 1
ATOM 6391 N N . THR B 1 364 ? -30.703 -11.18 13.516 1 27.45 364 THR B N 1
ATOM 6392 C CA . THR B 1 364 ? -31.797 -11.266 14.477 1 27.45 364 THR B CA 1
ATOM 6393 C C . THR B 1 364 ? -31.766 -10.078 15.438 1 27.45 364 THR B C 1
ATOM 6395 O O . THR B 1 364 ? -30.688 -9.672 15.891 1 27.45 364 THR B O 1
ATOM 6398 N N . PRO B 1 365 ? -32.906 -9.336 15.594 1 28.81 365 PRO B N 1
ATOM 6399 C CA . PRO B 1 365 ? -33.156 -8.359 16.656 1 28.81 365 PRO B CA 1
ATOM 6400 C C . PRO B 1 365 ? -32.75 -8.859 18.031 1 28.81 36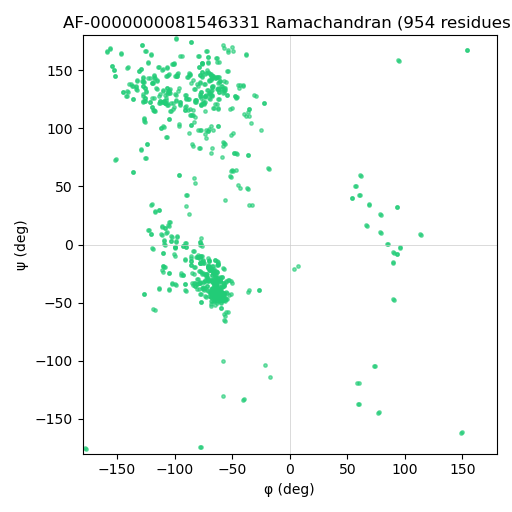5 PRO B C 1
ATOM 6402 O O . PRO B 1 365 ? -33.406 -9.766 18.578 1 28.81 365 PRO B O 1
ATOM 6405 N N . THR B 1 366 ? -31.656 -9.352 18.375 1 28.78 366 THR B N 1
ATOM 6406 C CA . THR B 1 366 ? -31.484 -9.727 19.766 1 28.78 366 THR B CA 1
ATOM 6407 C C . THR B 1 366 ? -31.906 -8.586 20.688 1 28.78 366 THR B C 1
ATOM 6409 O O . THR B 1 366 ? -31.969 -7.43 20.266 1 28.78 366 THR B O 1
ATOM 6412 N N . THR B 1 367 ? -32.094 -8.867 22.188 1 27.91 367 THR B N 1
ATOM 6413 C CA . THR B 1 367 ? -32.688 -8.086 23.281 1 27.91 367 THR B CA 1
ATOM 6414 C C . THR B 1 367 ? -31.969 -6.738 23.406 1 27.91 367 THR B C 1
ATOM 6416 O O . THR B 1 367 ? -30.828 -6.586 22.953 1 27.91 367 THR B O 1
ATOM 6419 N N . LYS B 1 368 ? -32.562 -5.699 24.359 1 29 368 LYS B N 1
ATOM 6420 C CA . LYS B 1 368 ? -32.406 -4.273 24.625 1 29 368 LYS B CA 1
ATOM 6421 C C . LYS B 1 368 ? -30.953 -3.91 24.891 1 29 368 LYS B C 1
ATOM 6423 O O . LYS B 1 368 ? -30.547 -2.77 24.672 1 29 368 LYS B O 1
ATOM 6428 N N . ALA B 1 369 ? -30.422 -4.578 25.906 1 29.73 369 ALA B N 1
ATOM 6429 C CA . ALA B 1 369 ? -29.25 -4.082 26.641 1 29.73 369 ALA B CA 1
ATOM 6430 C C . ALA B 1 369 ? -28.031 -3.986 25.734 1 29.73 369 ALA B C 1
ATOM 6432 O O . ALA B 1 369 ? -27.219 -3.078 25.875 1 29.73 369 ALA B O 1
ATOM 6433 N N . ASP B 1 370 ? -27.688 -5.016 25 1 28.81 370 ASP B N 1
ATOM 6434 C CA . ASP B 1 370 ? -26.375 -5.074 24.359 1 28.81 370 ASP B CA 1
ATOM 6435 C C . ASP B 1 370 ? -26.359 -4.227 23.078 1 28.81 370 ASP B C 1
ATOM 6437 O O . ASP B 1 370 ? -25.422 -4.297 22.297 1 28.81 370 ASP B O 1
ATOM 6441 N N . GLU B 1 371 ? -27.469 -3.67 22.516 1 31.19 371 GLU B N 1
ATOM 6442 C CA . GLU B 1 371 ? -27.719 -2.795 21.375 1 31.19 371 GLU B CA 1
ATOM 6443 C C . GLU B 1 371 ? -26.984 -1.465 21.531 1 31.19 371 GLU B C 1
ATOM 6445 O O . GLU B 1 371 ? -26.891 -0.692 20.562 1 31.19 371 GLU B O 1
ATOM 6450 N N . GLU B 1 372 ? -26.969 -0.888 22.688 1 30.47 372 GLU B N 1
ATOM 6451 C CA . GLU B 1 372 ? -26.547 0.475 23 1 30.47 372 GLU B CA 1
ATOM 6452 C C . GLU B 1 372 ? -25.109 0.726 22.531 1 30.47 372 GLU B C 1
ATOM 6454 O O . GLU B 1 372 ? -24.781 1.828 22.094 1 30.47 372 GLU B O 1
ATOM 6459 N N . GLN B 1 373 ? -24.203 -0.005 23.188 1 30.17 373 GLN B N 1
ATOM 6460 C CA . GLN B 1 373 ? -22.812 0.443 23.125 1 30.17 373 GLN B CA 1
ATOM 6461 C C . GLN B 1 373 ? -22.219 0.171 21.75 1 30.17 373 GLN B C 1
ATOM 6463 O O . GLN B 1 373 ? -21.141 0.693 21.422 1 30.17 373 GLN B O 1
ATOM 6468 N N . ASN B 1 374 ? -22.469 -1.068 21.219 1 30.12 374 ASN B N 1
ATOM 6469 C CA . ASN B 1 374 ? -21.703 -1.42 20.031 1 30.12 374 ASN B CA 1
ATOM 6470 C C . ASN B 1 374 ? -22.312 -0.834 18.766 1 30.12 374 ASN B C 1
ATOM 6472 O O . ASN B 1 374 ? -23.328 -1.329 18.281 1 30.12 374 ASN B O 1
ATOM 6476 N N . GLU B 1 375 ? -22.578 0.402 18.641 1 31.03 375 GLU B N 1
ATOM 6477 C CA . GLU B 1 375 ? -22.844 1.041 17.359 1 31.03 375 GLU B CA 1
ATOM 6478 C C . GLU B 1 375 ? -22.344 0.194 16.188 1 31.03 375 GLU B C 1
ATOM 6480 O O . GLU B 1 375 ? -21.156 0.233 15.867 1 31.03 375 GLU B O 1
ATOM 6485 N N . ALA B 1 376 ? -22.906 -0.905 16.031 1 31.55 376 ALA B N 1
ATOM 6486 C CA . ALA B 1 376 ? -22.672 -1.903 14.984 1 31.55 376 ALA B CA 1
ATOM 6487 C C . ALA B 1 376 ? -22.609 -1.256 13.609 1 31.55 376 ALA B C 1
ATOM 6489 O O . ALA B 1 376 ? -23.625 -0.779 13.102 1 31.55 376 ALA B O 1
ATOM 6490 N N . LEU B 1 377 ? -21.562 -0.67 13.25 1 32.53 377 LEU B N 1
ATOM 6491 C CA . LEU B 1 377 ? -21.406 -0.315 11.844 1 32.53 377 LEU B CA 1
ATOM 6492 C C . LEU B 1 377 ? -22 -1.386 10.938 1 32.53 377 LEU B C 1
ATOM 6494 O O . LEU B 1 377 ? -21.891 -2.58 11.227 1 32.53 377 LEU B O 1
ATOM 6498 N N . PRO B 1 378 ? -23.047 -1.109 10.203 1 32.66 378 PRO B N 1
ATOM 6499 C CA . PRO B 1 378 ? -23.594 -2.086 9.25 1 32.66 378 PRO B CA 1
ATOM 6500 C C . PRO B 1 378 ? -22.516 -2.998 8.664 1 32.66 378 PRO B C 1
ATOM 6502 O O . PRO B 1 378 ? -21.344 -2.609 8.586 1 32.66 378 PRO B O 1
ATOM 6505 N N . ALA B 1 379 ? -22.781 -4.332 8.75 1 36.75 379 ALA B N 1
ATOM 6506 C CA . ALA B 1 379 ? -21.938 -5.336 8.102 1 36.75 379 ALA B CA 1
ATOM 6507 C C . ALA B 1 379 ? -21.406 -4.82 6.773 1 36.75 379 ALA B C 1
ATOM 6509 O O . ALA B 1 379 ? -22.125 -4.191 6 1 36.75 379 ALA B O 1
ATOM 6510 N N . PRO B 1 380 ? -20.156 -4.695 6.676 1 39.84 380 PRO B N 1
ATOM 6511 C CA . PRO B 1 380 ? -19.703 -4.238 5.355 1 39.84 380 PRO B CA 1
ATOM 6512 C C . PRO B 1 380 ? -20.375 -5 4.211 1 39.84 380 PRO B C 1
ATOM 6514 O O . PRO B 1 380 ? -20.719 -6.176 4.363 1 39.84 380 PRO B O 1
ATOM 6517 N N . SER B 1 381 ? -20.938 -4.348 3.316 1 43.16 381 SER B N 1
ATOM 6518 C CA . SER B 1 381 ? -21.391 -4.938 2.059 1 43.16 381 SER B CA 1
ATOM 6519 C C . SER B 1 381 ? -20.328 -5.867 1.475 1 43.16 381 SER B C 1
ATOM 6521 O O . SER B 1 381 ? -19.156 -5.797 1.857 1 43.16 381 SER B O 1
ATOM 6523 N N . ASP B 1 382 ? -20.75 -7.043 0.962 1 45.06 382 ASP B N 1
ATOM 6524 C CA . ASP B 1 382 ? -19.891 -7.973 0.232 1 45.06 382 ASP B CA 1
ATOM 6525 C C . ASP B 1 382 ? -18.734 -7.234 -0.433 1 45.06 382 ASP B C 1
ATOM 6527 O O . ASP B 1 382 ? -17.594 -7.719 -0.42 1 45.06 382 ASP B O 1
ATOM 6531 N N . GLU B 1 383 ? -19.031 -6.168 -0.903 1 46.81 383 GLU B N 1
ATOM 6532 C CA . GLU B 1 383 ? -18.016 -5.383 -1.594 1 46.81 383 GLU B CA 1
ATOM 6533 C C . GLU B 1 383 ? -16.953 -4.879 -0.622 1 46.81 383 GLU B C 1
ATOM 6535 O O . GLU B 1 383 ? -15.773 -4.859 -0.948 1 46.81 383 GLU B O 1
ATOM 6540 N N . ASP B 1 384 ? -17.422 -4.777 0.551 1 53.12 384 ASP B N 1
ATOM 6541 C CA . ASP B 1 384 ? -16.5 -4.258 1.555 1 53.12 384 ASP B CA 1
ATOM 6542 C C . ASP B 1 384 ? -15.523 -5.336 2.012 1 53.12 384 ASP B C 1
ATOM 6544 O O . ASP B 1 384 ? -14.328 -5.07 2.193 1 53.12 384 ASP B O 1
ATOM 6548 N N . LEU B 1 385 ? -16.062 -6.547 2 1 52.81 385 LEU B N 1
ATOM 6549 C CA . LEU B 1 385 ? -15.219 -7.668 2.398 1 52.81 385 LEU B CA 1
ATOM 6550 C C . LEU B 1 385 ? -14.117 -7.914 1.367 1 52.81 385 LEU B C 1
ATOM 6552 O O . LEU B 1 385 ? -12.953 -8.094 1.726 1 52.81 385 LEU B O 1
ATOM 6556 N N . SER B 1 386 ? -14.594 -7.949 0.189 1 52.44 386 SER B N 1
ATOM 6557 C CA . SER B 1 386 ? -13.656 -8.219 -0.897 1 52.44 386 SER B CA 1
ATOM 6558 C C . SER B 1 386 ? -12.547 -7.168 -0.947 1 52.44 386 SER B C 1
ATOM 6560 O O . SER B 1 386 ? -11.375 -7.5 -1.134 1 52.44 386 SER B O 1
ATOM 6562 N N . LEU B 1 387 ? -12.969 -6.062 -0.663 1 54.47 387 LEU B N 1
ATOM 6563 C CA . LEU B 1 387 ? -12 -4.969 -0.706 1 54.47 387 LEU B CA 1
ATOM 6564 C C . LEU B 1 387 ? -11.008 -5.078 0.446 1 54.47 387 LEU B C 1
ATOM 6566 O O . LEU B 1 387 ? -9.812 -4.844 0.262 1 54.47 387 LEU B O 1
ATOM 6570 N N . GLN B 1 388 ? -11.516 -5.586 1.398 1 60.53 388 GLN B N 1
ATOM 6571 C CA . GLN B 1 388 ? -10.656 -5.668 2.572 1 60.53 388 GLN B CA 1
ATOM 6572 C C . GLN B 1 388 ? -9.648 -6.805 2.438 1 60.53 388 GLN B C 1
ATOM 6574 O O . GLN B 1 388 ? -8.461 -6.621 2.713 1 60.53 388 GLN B O 1
ATOM 6579 N N . LEU B 1 389 ? -10.164 -7.863 1.956 1 64 389 LEU B N 1
ATOM 6580 C CA . LEU B 1 389 ? -9.289 -9.023 1.833 1 64 389 LEU B CA 1
ATOM 6581 C C . LEU B 1 389 ? -8.258 -8.812 0.729 1 64 389 LEU B C 1
ATOM 6583 O O . LEU B 1 389 ? -7.113 -9.258 0.847 1 64 389 LEU B O 1
ATOM 6587 N N . SER B 1 390 ? -8.664 -8.086 -0.248 1 64.25 390 SER B N 1
ATOM 6588 C CA . SER B 1 390 ? -7.75 -7.887 -1.367 1 64.25 390 SER B CA 1
ATOM 6589 C C . SER B 1 390 ? -6.586 -6.98 -0.975 1 64.25 390 SER B C 1
ATOM 6591 O O . SER B 1 390 ? -5.508 -7.055 -1.569 1 64.25 390 SER B O 1
ATOM 6593 N N . ARG B 1 391 ? -6.766 -6.258 0.038 1 65.31 391 ARG B N 1
ATOM 6594 C CA . ARG B 1 391 ? -5.68 -5.41 0.518 1 65.31 391 ARG B CA 1
ATOM 6595 C C . ARG B 1 391 ? -4.617 -6.23 1.235 1 65.31 391 ARG B C 1
ATOM 6597 O O . ARG B 1 391 ? -3.426 -5.918 1.164 1 65.31 391 ARG B O 1
ATOM 6604 N N . CYS B 1 392 ? -5.176 -7.238 1.816 1 70.56 392 CYS B N 1
ATOM 6605 C CA . CYS B 1 392 ? -4.254 -8.055 2.605 1 70.56 392 CYS B CA 1
ATOM 6606 C C . CYS B 1 392 ? -3.66 -9.172 1.763 1 70.56 392 CYS B C 1
ATOM 6608 O O . CYS B 1 392 ? -2.551 -9.633 2.031 1 70.56 392 CYS B O 1
ATOM 6610 N N . VAL B 1 393 ? -4.488 -9.625 0.888 1 82.94 393 VAL B N 1
ATOM 6611 C CA . VAL B 1 393 ? -4.059 -10.672 -0.029 1 82.94 393 VAL B CA 1
ATOM 6612 C C . VAL B 1 393 ? -4.258 -10.219 -1.472 1 82.94 393 VAL B C 1
ATOM 6614 O O . VAL B 1 393 ? -5.238 -10.594 -2.119 1 82.94 393 VAL B O 1
ATOM 6617 N N . PRO B 1 394 ? -3.303 -9.555 -1.994 1 79.88 394 PRO B N 1
ATOM 6618 C CA . PRO B 1 394 ? -3.453 -8.906 -3.297 1 79.88 394 PRO B CA 1
ATOM 6619 C C . PRO B 1 394 ? -3.66 -9.898 -4.438 1 79.88 394 PRO B C 1
ATOM 6621 O O . PRO B 1 394 ? -4.094 -9.516 -5.527 1 79.88 394 PRO B O 1
ATOM 6624 N N . GLN B 1 395 ? -3.436 -11.117 -4.234 1 89.19 395 GLN B N 1
ATOM 6625 C CA . GLN B 1 395 ? -3.516 -12.086 -5.32 1 89.19 395 GLN B CA 1
ATOM 6626 C C . GLN B 1 395 ? -4.922 -12.672 -5.434 1 89.19 395 GLN B C 1
ATOM 6628 O O . GLN B 1 395 ? -5.184 -13.5 -6.305 1 89.19 395 GLN B O 1
ATOM 6633 N N . LEU B 1 396 ? -5.863 -12.227 -4.586 1 87.06 396 LEU B N 1
ATOM 6634 C CA . LEU B 1 396 ? -7.27 -12.508 -4.855 1 87.06 396 LEU B CA 1
ATOM 6635 C C . LEU B 1 396 ? -7.746 -11.766 -6.098 1 87.06 396 LEU B C 1
ATOM 6637 O O . LEU B 1 396 ? -7.57 -10.547 -6.199 1 87.06 396 LEU B O 1
ATOM 6641 N N . VAL B 1 397 ? -8.344 -12.453 -7.027 1 85.81 397 VAL B N 1
ATOM 6642 C CA . VAL B 1 397 ? -8.594 -11.836 -8.328 1 85.81 397 VAL B CA 1
ATOM 6643 C C . VAL B 1 397 ? -10.094 -11.602 -8.5 1 85.81 397 VAL B C 1
ATOM 6645 O O . VAL B 1 397 ? -10.516 -10.938 -9.445 1 85.81 397 VAL B O 1
ATOM 6648 N N . HIS B 1 398 ? -10.891 -12.125 -7.543 1 81.31 398 HIS B N 1
ATOM 6649 C CA . HIS B 1 398 ? -12.336 -11.984 -7.68 1 81.31 398 HIS B CA 1
ATOM 6650 C C . HIS B 1 398 ? -13.016 -11.977 -6.316 1 81.31 398 HIS B C 1
ATOM 6652 O O . HIS B 1 398 ? -12.625 -12.719 -5.414 1 81.31 398 HIS B O 1
ATOM 6658 N N . PRO B 1 399 ? -14.102 -11.18 -6.211 1 76.19 399 PRO B N 1
ATOM 6659 C CA . PRO B 1 399 ? -14.82 -11.133 -4.938 1 76.19 399 PRO B CA 1
ATOM 6660 C C . PRO B 1 399 ? -15.383 -12.492 -4.527 1 76.19 399 PRO B C 1
ATOM 6662 O O . PRO B 1 399 ? -15.523 -12.773 -3.334 1 76.19 399 PRO B O 1
ATOM 6665 N N . SER B 1 400 ? -15.695 -13.344 -5.473 1 81.88 400 SER B N 1
ATOM 6666 C CA . SER B 1 400 ? -16.234 -14.672 -5.184 1 81.88 400 SER B CA 1
ATOM 6667 C C . SER B 1 400 ? -15.258 -15.5 -4.355 1 81.88 400 SER B C 1
ATOM 6669 O O . SER B 1 400 ? -15.68 -16.344 -3.551 1 81.88 400 SER B O 1
ATOM 6671 N N . GLN B 1 401 ? -14 -15.273 -4.543 1 87.5 401 GLN B N 1
ATOM 6672 C CA . GLN B 1 401 ? -13 -15.953 -3.73 1 87.5 401 GLN B CA 1
ATOM 6673 C C . GLN B 1 401 ? -13.039 -15.469 -2.285 1 87.5 401 GLN B C 1
ATOM 6675 O O . GLN B 1 401 ? -12.938 -16.266 -1.352 1 87.5 401 GLN B O 1
ATOM 6680 N N . ALA B 1 402 ? -13.18 -14.148 -2.209 1 82.94 402 ALA B N 1
ATOM 6681 C CA . ALA B 1 402 ? -13.273 -13.57 -0.874 1 82.94 402 ALA B CA 1
ATOM 6682 C C . ALA B 1 402 ? -14.492 -14.102 -0.128 1 82.94 402 ALA B C 1
ATOM 6684 O O . ALA B 1 402 ? -14.414 -14.422 1.06 1 82.94 402 ALA B O 1
ATOM 6685 N N . ARG B 1 403 ? -15.57 -14.234 -0.808 1 79.56 403 ARG B N 1
ATOM 6686 C CA . ARG B 1 403 ? -16.797 -14.758 -0.203 1 79.56 403 ARG B CA 1
ATOM 6687 C C . ARG B 1 403 ? -16.609 -16.219 0.208 1 79.56 403 ARG B C 1
ATOM 6689 O O . ARG B 1 403 ? -17.109 -16.641 1.26 1 79.56 403 ARG B O 1
ATOM 6696 N N . ALA B 1 404 ? -15.969 -16.906 -0.655 1 87.44 404 ALA B N 1
ATOM 6697 C CA . ALA B 1 404 ? -15.719 -18.297 -0.331 1 87.44 404 ALA B CA 1
ATOM 6698 C C . ALA B 1 404 ? -14.859 -18.422 0.923 1 87.44 404 ALA B C 1
ATOM 6700 O O . ALA B 1 404 ? -15.117 -19.266 1.781 1 87.44 404 ALA B O 1
ATOM 6701 N N . ILE B 1 405 ? -13.852 -17.625 1.061 1 87.5 405 ILE B N 1
ATOM 6702 C CA . ILE B 1 405 ? -12.977 -17.641 2.23 1 87.5 405 ILE B CA 1
ATOM 6703 C C . ILE B 1 405 ? -13.781 -17.281 3.479 1 87.5 405 ILE B C 1
ATOM 6705 O O . ILE B 1 405 ? -13.625 -17.906 4.527 1 87.5 405 ILE B O 1
ATOM 6709 N N . ALA B 1 406 ? -14.586 -16.281 3.314 1 79.5 406 ALA B N 1
ATOM 6710 C CA . ALA B 1 406 ? -15.453 -15.922 4.434 1 79.5 406 ALA B CA 1
ATOM 6711 C C . ALA B 1 406 ? -16.328 -17.094 4.859 1 79.5 406 ALA B C 1
ATOM 6713 O O . ALA B 1 406 ? -16.5 -17.359 6.055 1 79.5 406 ALA B O 1
ATOM 6714 N N . ALA B 1 407 ? -16.859 -17.766 3.922 1 81.06 407 ALA B N 1
ATOM 6715 C CA . ALA B 1 407 ? -17.688 -18.938 4.211 1 81.06 407 ALA B CA 1
ATOM 6716 C C . ALA B 1 407 ? -16.875 -20.031 4.902 1 81.06 407 ALA B C 1
ATOM 6718 O O . ALA B 1 407 ? -17.359 -20.672 5.844 1 81.06 407 ALA B O 1
ATOM 6719 N N . ILE B 1 408 ? -15.703 -20.25 4.422 1 86.44 408 ILE B N 1
ATOM 6720 C CA . ILE B 1 408 ? -14.805 -21.234 5.02 1 86.44 408 ILE B CA 1
ATOM 6721 C C . ILE B 1 408 ? -14.562 -20.875 6.484 1 86.44 408 ILE B C 1
ATOM 6723 O O . ILE B 1 408 ? -14.664 -21.734 7.363 1 86.44 408 ILE B O 1
ATOM 6727 N N . LEU B 1 409 ? -14.266 -19.656 6.758 1 81.81 409 LEU B N 1
ATOM 6728 C CA . LEU B 1 409 ? -13.953 -19.188 8.109 1 81.81 409 LEU B CA 1
ATOM 6729 C C . LEU B 1 409 ? -15.156 -19.359 9.031 1 81.81 409 LEU B C 1
ATOM 6731 O O . LEU B 1 409 ? -15.008 -19.734 10.195 1 81.81 409 LEU B O 1
ATOM 6735 N N . ASN B 1 410 ? -16.25 -19.109 8.461 1 75.69 410 ASN B N 1
ATOM 6736 C CA . ASN B 1 410 ? -17.469 -19.25 9.25 1 75.69 410 ASN B CA 1
ATOM 6737 C C . ASN B 1 410 ? -17.75 -20.719 9.586 1 75.69 410 ASN B C 1
ATOM 6739 O O . ASN B 1 410 ? -18.312 -21.016 10.633 1 75.69 410 ASN B O 1
ATOM 6743 N N . GLN B 1 411 ? -17.359 -21.578 8.758 1 78.38 411 GLN B N 1
ATOM 6744 C CA . GLN B 1 411 ? -17.656 -23 8.938 1 78.38 411 GLN B CA 1
ATOM 6745 C C . GLN B 1 411 ? -16.547 -23.688 9.719 1 78.38 411 GLN B C 1
ATOM 6747 O O . GLN B 1 411 ? -16.719 -24.812 10.195 1 78.38 411 GLN B O 1
ATOM 6752 N N . LEU B 1 412 ? -15.461 -23.078 9.867 1 80.75 412 LEU B N 1
ATOM 6753 C CA . LEU B 1 412 ? -14.273 -23.688 10.445 1 80.75 412 LEU B CA 1
ATOM 6754 C C . LEU B 1 412 ? -14.57 -24.25 11.836 1 80.75 412 LEU B C 1
ATOM 6756 O O . LEU B 1 412 ? -14.227 -25.391 12.133 1 80.75 412 LEU B O 1
ATOM 6760 N N . PRO B 1 413 ? -15.203 -23.484 12.695 1 74.19 413 PRO B N 1
ATOM 6761 C CA . PRO B 1 413 ? -15.469 -24.047 14.023 1 74.19 413 PRO B CA 1
ATOM 6762 C C . PRO B 1 413 ? -16.375 -25.281 13.961 1 74.19 413 PRO B C 1
ATOM 6764 O O . PRO B 1 413 ? -16.266 -26.172 14.805 1 74.19 413 PRO B O 1
ATOM 6767 N N . LEU B 1 414 ? -17.234 -25.328 12.984 1 74.12 414 LEU B N 1
ATOM 6768 C CA . LEU B 1 414 ? -18.219 -26.406 12.859 1 74.12 414 LEU B CA 1
ATOM 6769 C C . LEU B 1 414 ? -17.594 -27.641 12.203 1 74.12 414 LEU B C 1
ATOM 6771 O O . LEU B 1 414 ? -17.953 -28.766 12.523 1 74.12 414 LEU B O 1
ATOM 6775 N N . ARG B 1 415 ? -16.703 -27.422 11.344 1 79.56 415 ARG B N 1
ATOM 6776 C CA . ARG B 1 415 ? -16.156 -28.516 10.547 1 79.56 415 ARG B CA 1
ATOM 6777 C C . ARG B 1 415 ? -14.734 -28.844 10.969 1 79.56 415 ARG B C 1
ATOM 6779 O O . ARG B 1 415 ? -14.008 -29.547 10.25 1 79.56 415 ARG B O 1
ATOM 6786 N N . ALA B 1 416 ? -14.367 -28.359 12.062 1 77.56 416 ALA B N 1
ATOM 6787 C CA . ALA B 1 416 ? -13 -28.516 12.547 1 77.56 416 ALA B CA 1
ATOM 6788 C C . ALA B 1 416 ? -12.609 -30 12.633 1 77.56 416 ALA B C 1
ATOM 6790 O O . ALA B 1 416 ? -11.531 -30.375 12.195 1 77.56 416 ALA B O 1
ATOM 6791 N N . PRO B 1 417 ? -13.484 -30.812 13.18 1 77.25 417 PRO B N 1
ATOM 6792 C CA . PRO B 1 417 ? -13.086 -32.219 13.258 1 77.25 417 PRO B CA 1
ATOM 6793 C C . PRO B 1 417 ? -12.828 -32.844 11.883 1 77.25 417 PRO B C 1
ATOM 6795 O O . PRO B 1 417 ? -11.992 -33.719 11.758 1 77.25 417 PRO B O 1
ATOM 6798 N N . GLU B 1 418 ? -13.547 -32.344 10.914 1 80.19 418 GLU B N 1
ATOM 6799 C CA . GLU B 1 418 ? -13.391 -32.844 9.555 1 80.19 418 GLU B CA 1
ATOM 6800 C C . GLU B 1 418 ? -12.117 -32.312 8.914 1 80.19 418 GLU B C 1
ATOM 6802 O O . GLU B 1 418 ? -11.445 -33.031 8.156 1 80.19 418 GLU B O 1
ATOM 6807 N N . TRP B 1 419 ? -11.875 -31.156 9.227 1 85.12 419 TRP B N 1
ATOM 6808 C CA . TRP B 1 419 ? -10.797 -30.484 8.508 1 85.12 419 TRP B CA 1
ATOM 6809 C C . TRP B 1 419 ? -9.477 -30.609 9.266 1 85.12 419 TRP B C 1
ATOM 6811 O O . TRP B 1 419 ? -8.398 -30.422 8.688 1 85.12 419 TRP B O 1
ATOM 6821 N N . THR B 1 420 ? -9.539 -30.797 10.562 1 80.38 420 THR B N 1
ATOM 6822 C CA . THR B 1 420 ? -8.305 -30.922 11.328 1 80.38 420 THR B CA 1
ATOM 6823 C C . THR B 1 420 ? -7.871 -32.375 11.414 1 80.38 420 THR B C 1
ATOM 6825 O O . THR B 1 420 ? -6.977 -32.719 12.188 1 80.38 420 THR B O 1
ATOM 6828 N N . GLY B 1 421 ? -7.914 -33.125 10.469 1 68.62 421 GLY B N 1
ATOM 6829 C CA . GLY B 1 421 ? -7.551 -34.531 10.43 1 68.62 421 GLY B CA 1
ATOM 6830 C C . GLY B 1 421 ? -6.305 -34.844 11.227 1 68.62 421 GLY B C 1
ATOM 6831 O O . GLY B 1 421 ? -6.168 -34.406 12.375 1 68.62 421 GLY B O 1
ATOM 6832 N N . SER B 1 422 ? -5.441 -35.562 10.688 1 73.31 422 SER B N 1
ATOM 6833 C CA . SER B 1 422 ? -4.227 -36.094 11.305 1 73.31 422 SER B CA 1
ATOM 6834 C C . SER B 1 422 ? -3.162 -35 11.445 1 73.31 422 SER B C 1
ATOM 6836 O O . SER B 1 422 ? -2.293 -35.094 12.312 1 73.31 422 SER B O 1
ATOM 6838 N N . ASP B 1 423 ? -3.227 -34 10.641 1 83.31 423 ASP B N 1
ATOM 6839 C CA . ASP B 1 423 ? -2.238 -32.906 10.688 1 83.31 423 ASP B CA 1
ATOM 6840 C C . ASP B 1 423 ? -2.85 -31.625 11.227 1 83.31 423 ASP B C 1
ATOM 6842 O O . ASP B 1 423 ? -3.535 -30.906 10.5 1 83.31 423 ASP B O 1
ATOM 6846 N N . PRO B 1 424 ? -2.615 -31.328 12.453 1 85.44 424 PRO B N 1
ATOM 6847 C CA . PRO B 1 424 ? -3.24 -30.156 13.078 1 85.44 424 PRO B CA 1
ATOM 6848 C C . PRO B 1 424 ? -2.562 -28.844 12.68 1 85.44 424 PRO B C 1
ATOM 6850 O O . PRO B 1 424 ? -2.99 -27.766 13.109 1 85.44 424 PRO B O 1
ATOM 6853 N N . SER B 1 425 ? -1.613 -29.016 11.844 1 92.38 425 SER B N 1
ATOM 6854 C CA . SER B 1 425 ? -0.903 -27.812 11.422 1 92.38 425 SER B CA 1
ATOM 6855 C C . SER B 1 425 ? -1.771 -26.938 10.516 1 92.38 425 SER B C 1
ATOM 6857 O O . SER B 1 425 ? -2.764 -27.406 9.961 1 92.38 425 SER B O 1
ATOM 6859 N N . LEU B 1 426 ? -1.447 -25.672 10.477 1 93.5 426 LEU B N 1
ATOM 6860 C CA . LEU B 1 426 ? -2.145 -24.766 9.578 1 93.5 426 LEU B CA 1
ATOM 6861 C C . LEU B 1 426 ? -2.088 -25.266 8.141 1 93.5 426 LEU B C 1
ATOM 6863 O O . LEU B 1 426 ? -3.084 -25.203 7.418 1 93.5 426 LEU B O 1
ATOM 6867 N N . ARG B 1 427 ? -0.944 -25.781 7.734 1 94.38 427 ARG B N 1
ATOM 6868 C CA . ARG B 1 427 ? -0.798 -26.359 6.402 1 94.38 427 ARG B CA 1
ATOM 6869 C C . ARG B 1 427 ? -1.739 -27.547 6.207 1 94.38 427 ARG B C 1
ATOM 6871 O O . ARG B 1 427 ? -2.406 -27.656 5.176 1 94.38 427 ARG B O 1
ATOM 6878 N N . GLY B 1 428 ? -1.72 -28.375 7.188 1 93.38 428 GLY B N 1
ATOM 6879 C CA . GLY B 1 428 ? -2.613 -29.531 7.129 1 93.38 428 GLY B CA 1
ATOM 6880 C C . GLY B 1 428 ? -4.078 -29.141 7.039 1 93.38 428 GLY B C 1
ATOM 6881 O O . GLY B 1 428 ? -4.844 -29.75 6.297 1 93.38 428 GLY B O 1
ATOM 6882 N N . LEU B 1 429 ? -4.43 -28.141 7.773 1 92.69 429 LEU B N 1
ATOM 6883 C CA . LEU B 1 429 ? -5.797 -27.641 7.762 1 92.69 429 LEU B CA 1
ATOM 6884 C C . LEU B 1 429 ? -6.176 -27.109 6.379 1 92.69 429 LEU B C 1
ATOM 6886 O O . LEU B 1 429 ? -7.223 -27.484 5.84 1 92.69 429 LEU B O 1
ATOM 6890 N N . VAL B 1 430 ? -5.348 -26.312 5.84 1 94.25 430 VAL B N 1
ATOM 6891 C CA . VAL B 1 430 ? -5.613 -25.703 4.539 1 94.25 430 VAL B CA 1
ATOM 6892 C C . VAL B 1 430 ? -5.656 -26.797 3.463 1 94.25 430 VAL B C 1
ATOM 6894 O O . VAL B 1 430 ? -6.488 -26.734 2.555 1 94.25 430 VAL B O 1
ATOM 6897 N N . ASP B 1 431 ? -4.797 -27.766 3.566 1 94.19 431 ASP B N 1
ATOM 6898 C CA . ASP B 1 431 ? -4.797 -28.891 2.639 1 94.19 431 ASP B CA 1
ATOM 6899 C C . ASP B 1 431 ? -6.105 -29.672 2.725 1 94.19 431 ASP B C 1
ATOM 6901 O O . ASP B 1 431 ? -6.664 -30.078 1.702 1 94.19 431 ASP B O 1
ATOM 6905 N N . SER B 1 432 ? -6.547 -29.844 3.9 1 93.31 432 SER B N 1
ATOM 6906 C CA . SER B 1 432 ? -7.785 -30.578 4.113 1 93.31 432 SER B CA 1
ATOM 6907 C C . SER B 1 432 ? -8.984 -29.828 3.557 1 93.31 432 SER B C 1
ATOM 6909 O O . SER B 1 432 ? -9.875 -30.422 2.945 1 93.31 432 SER B O 1
ATOM 6911 N N . ILE B 1 433 ? -9 -28.562 3.803 1 92.88 433 ILE B N 1
ATOM 6912 C CA . ILE B 1 433 ? -10.078 -27.734 3.279 1 92.88 433 ILE B CA 1
ATOM 6913 C C . ILE B 1 433 ? -10.094 -27.797 1.755 1 92.88 433 ILE B C 1
ATOM 6915 O O . ILE B 1 433 ? -11.141 -28.016 1.144 1 92.88 433 ILE B O 1
ATOM 6919 N N . ASP B 1 434 ? -8.969 -27.641 1.175 1 93.94 434 ASP B N 1
ATOM 6920 C CA . ASP B 1 434 ? -8.859 -27.672 -0.28 1 93.94 434 ASP B CA 1
ATOM 6921 C C . ASP B 1 434 ? -9.297 -29.016 -0.836 1 93.94 434 ASP B C 1
ATOM 6923 O O . ASP B 1 434 ? -9.992 -29.078 -1.849 1 93.94 434 ASP B O 1
ATOM 6927 N N . ALA B 1 435 ? -8.906 -30.094 -0.192 1 92.69 435 ALA B N 1
ATOM 6928 C CA . ALA B 1 435 ? -9.258 -31.453 -0.615 1 92.69 435 ALA B CA 1
ATOM 6929 C C . ALA B 1 435 ? -10.766 -31.656 -0.564 1 92.69 435 ALA B C 1
ATOM 6931 O O . ALA B 1 435 ? -11.32 -32.406 -1.372 1 9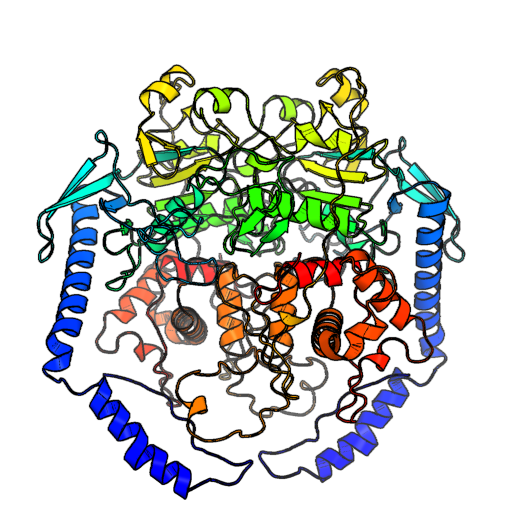2.69 435 ALA B O 1
ATOM 6932 N N . SER B 1 436 ? -11.359 -30.984 0.323 1 91.44 436 SER B N 1
ATOM 6933 C CA . SER B 1 436 ? -12.797 -31.141 0.489 1 91.44 436 SER B CA 1
ATOM 6934 C C . SER B 1 436 ? -13.562 -30.625 -0.727 1 91.44 436 SER B C 1
ATOM 6936 O O . SER B 1 436 ? -14.695 -31.031 -0.973 1 91.44 436 SER B O 1
ATOM 6938 N N . PHE B 1 437 ? -12.945 -29.75 -1.474 1 92.94 437 PHE B N 1
ATOM 6939 C CA . PHE B 1 437 ? -13.602 -29.188 -2.65 1 92.94 437 PHE B CA 1
ATOM 6940 C C . PHE B 1 437 ? -13.531 -30.156 -3.824 1 92.94 437 PHE B C 1
ATOM 6942 O O . PHE B 1 437 ? -14.18 -29.938 -4.852 1 92.94 437 PHE B O 1
ATOM 6949 N N . GLU B 1 438 ? -12.758 -31.203 -3.732 1 90.5 438 GLU B N 1
ATOM 6950 C CA . GLU B 1 438 ? -12.617 -32.188 -4.809 1 90.5 438 GLU B CA 1
ATOM 6951 C C . GLU B 1 438 ? -13.742 -33.219 -4.77 1 90.5 438 GLU B C 1
ATOM 6953 O O . GLU B 1 438 ? -13.906 -34 -5.707 1 90.5 438 GLU B O 1
ATOM 6958 N N . GLY B 1 439 ? -14.516 -33.156 -3.809 1 86.19 439 GLY B N 1
ATOM 6959 C CA . GLY B 1 439 ? -15.609 -34.094 -3.686 1 86.19 439 GLY B CA 1
ATOM 6960 C C . GLY B 1 439 ? -16.781 -33.781 -4.594 1 86.19 439 GLY B C 1
ATOM 6961 O O . GLY B 1 439 ? -16.703 -32.875 -5.422 1 86.19 439 GLY B O 1
ATOM 6962 N N . GLU B 1 440 ? -17.938 -34.531 -4.492 1 84.81 440 GLU B N 1
ATOM 6963 C CA . GLU B 1 440 ? -19.109 -34.438 -5.367 1 84.81 440 GLU B CA 1
ATOM 6964 C C . GLU B 1 440 ? -19.781 -33.062 -5.246 1 84.81 440 GLU B C 1
ATOM 6966 O O . GLU B 1 440 ? -20.25 -32.531 -6.242 1 84.81 440 GLU B O 1
ATOM 6971 N N . ASP B 1 441 ? -19.719 -32.531 -4.121 1 84.62 441 ASP B N 1
ATOM 6972 C CA . ASP B 1 441 ? -20.422 -31.281 -3.895 1 84.62 441 ASP B CA 1
ATOM 6973 C C . ASP B 1 441 ? -19.578 -30.078 -4.312 1 84.62 441 ASP B C 1
ATOM 6975 O O . ASP B 1 441 ? -20.094 -28.969 -4.492 1 84.62 441 ASP B O 1
ATOM 6979 N N . GLY B 1 442 ? -18.266 -30.328 -4.445 1 87.94 442 GLY B N 1
ATOM 6980 C CA . GLY B 1 442 ? -17.375 -29.219 -4.77 1 87.94 442 GLY B CA 1
ATOM 6981 C C . GLY B 1 442 ? -17.406 -28.109 -3.738 1 87.94 442 GLY B C 1
ATOM 6982 O O . GLY B 1 442 ? -17.453 -28.375 -2.535 1 87.94 442 GLY B O 1
ATOM 6983 N N . ILE B 1 443 ? -17.422 -26.875 -4.215 1 88.94 443 ILE B N 1
ATOM 6984 C CA . ILE B 1 443 ? -17.359 -25.734 -3.326 1 88.94 443 ILE B CA 1
ATOM 6985 C C . ILE B 1 443 ? -18.734 -25.5 -2.682 1 88.94 443 ILE B C 1
ATOM 6987 O O . ILE B 1 443 ? -18.844 -24.781 -1.685 1 88.94 443 ILE B O 1
ATOM 6991 N N . GLU B 1 444 ? -19.75 -26.141 -3.133 1 86.25 444 GLU B N 1
ATOM 6992 C CA . GLU B 1 444 ? -21.109 -26.016 -2.594 1 86.25 444 GLU B CA 1
ATOM 6993 C C . GLU B 1 444 ? -21.219 -26.672 -1.221 1 86.25 444 GLU B C 1
ATOM 6995 O O . GLU B 1 444 ? -22.188 -26.453 -0.494 1 86.25 444 GLU B O 1
ATOM 7000 N N . MET B 1 445 ? -20.234 -27.375 -0.934 1 86.06 445 MET B N 1
ATOM 7001 C CA . MET B 1 445 ? -20.219 -28 0.386 1 86.06 445 MET B CA 1
ATOM 7002 C C . MET B 1 445 ? -20.188 -26.953 1.486 1 86.06 445 MET B C 1
ATOM 7004 O O . MET B 1 445 ? -20.5 -27.25 2.643 1 86.06 445 MET B O 1
ATOM 7008 N N . LEU B 1 446 ? -19.891 -25.75 1.129 1 85.5 446 LEU B N 1
ATOM 7009 C CA . LEU B 1 446 ? -19.797 -24.656 2.088 1 85.5 446 LEU B CA 1
ATOM 7010 C C . LEU B 1 446 ? -21.188 -24.156 2.467 1 85.5 446 LEU B C 1
ATOM 7012 O O . LEU B 1 446 ? -21.344 -23.344 3.385 1 85.5 446 LEU B O 1
ATOM 7016 N N . GLN B 1 447 ? -22.094 -24.656 1.718 1 81.94 447 GLN B N 1
ATOM 7017 C CA . GLN B 1 447 ? -23.469 -24.266 2.027 1 81.94 447 GLN B CA 1
ATOM 7018 C C . GLN B 1 447 ? -23.859 -24.719 3.432 1 81.94 447 GLN B C 1
ATOM 7020 O O . GLN B 1 447 ? -23.406 -25.75 3.914 1 81.94 447 GLN B O 1
ATOM 7025 N N . ASP B 1 448 ? -24.672 -23.781 3.984 1 70.56 448 ASP B N 1
ATOM 7026 C CA . ASP B 1 448 ? -25.156 -24.141 5.312 1 70.56 448 ASP B CA 1
ATOM 7027 C C . ASP B 1 448 ? -26 -25.422 5.254 1 70.56 448 ASP B C 1
ATOM 7029 O O . ASP B 1 448 ? -26.953 -25.5 4.496 1 70.56 448 ASP B O 1
ATOM 7033 N N . ARG B 1 449 ? -25.641 -26.375 6.016 1 64.56 449 ARG B N 1
ATOM 7034 C CA . ARG B 1 449 ? -26.375 -27.641 6.035 1 64.56 449 ARG B CA 1
ATOM 7035 C C . ARG B 1 449 ? -27.781 -27.438 6.574 1 64.56 449 ARG B C 1
ATOM 7037 O O . ARG B 1 449 ? -28.672 -28.25 6.309 1 64.56 449 ARG B O 1
ATOM 7044 N N . ARG B 1 450 ? -27.969 -26.359 7.359 1 59.78 450 ARG B N 1
ATOM 7045 C CA . ARG B 1 450 ? -29.266 -26.125 7.996 1 59.78 450 ARG B CA 1
ATOM 7046 C C . ARG B 1 450 ? -30.266 -25.547 7.008 1 59.78 450 ARG B C 1
ATOM 7048 O O . ARG B 1 450 ? -31.438 -25.375 7.332 1 59.78 450 ARG B O 1
ATOM 7055 N N . GLY B 1 451 ? -29.781 -25.406 5.953 1 59.44 451 GLY B N 1
ATOM 7056 C CA . GLY B 1 451 ? -30.672 -24.828 4.957 1 59.44 451 GLY B CA 1
ATOM 7057 C C . GLY B 1 451 ? -30.547 -23.312 4.848 1 59.44 451 GLY B C 1
ATOM 7058 O O . GLY B 1 451 ? -29.719 -22.703 5.531 1 59.44 451 GLY B O 1
ATOM 7059 N N . GLY B 1 452 ? -30.953 -22.625 3.729 1 60.56 452 GLY B N 1
ATOM 7060 C CA . GLY B 1 452 ? -30.953 -21.188 3.523 1 60.56 452 GLY B CA 1
ATOM 7061 C C . GLY B 1 452 ? -30.734 -20.781 2.078 1 60.56 452 GLY B C 1
ATOM 7062 O O . GLY B 1 452 ? -31 -21.562 1.163 1 60.56 452 GLY B O 1
ATOM 7063 N N . VAL B 1 453 ? -30.391 -19.562 2.072 1 63.34 453 VAL B N 1
ATOM 7064 C CA . VAL B 1 453 ? -30.188 -19.016 0.736 1 63.34 453 VAL B CA 1
ATOM 7065 C C . VAL B 1 453 ? -29 -19.703 0.073 1 63.34 453 VAL B C 1
ATOM 7067 O O . VAL B 1 453 ? -27.938 -19.844 0.689 1 63.34 453 VAL B O 1
ATOM 7070 N N . ILE B 1 454 ? -29.312 -20.344 -0.97 1 69.25 454 ILE B N 1
ATOM 7071 C CA . ILE B 1 454 ? -28.25 -21 -1.734 1 69.25 454 ILE B CA 1
ATOM 7072 C C . ILE B 1 454 ? -27.312 -19.938 -2.312 1 69.25 454 ILE B C 1
ATOM 7074 O O . ILE B 1 454 ? -27.75 -19.016 -3.002 1 69.25 454 ILE B O 1
ATOM 7078 N N . GLN B 1 455 ? -26.062 -20.094 -1.901 1 74.94 455 GLN B N 1
ATOM 7079 C CA . GLN B 1 455 ? -25.062 -19.172 -2.443 1 74.94 455 GLN B CA 1
ATOM 7080 C C . GLN B 1 455 ? -24.453 -19.734 -3.723 1 74.94 455 GLN B C 1
ATOM 7082 O O . GLN B 1 455 ? -23.969 -20.859 -3.742 1 74.94 455 GLN B O 1
ATOM 7087 N N . GLY B 1 456 ? -24.578 -19.078 -4.793 1 76.94 456 GLY B N 1
ATOM 7088 C CA . GLY B 1 456 ? -24.031 -19.516 -6.07 1 76.94 456 GLY B CA 1
ATOM 7089 C C . GLY B 1 456 ? -22.891 -18.656 -6.562 1 76.94 456 GLY B C 1
ATOM 7090 O O . GLY B 1 456 ? -22.453 -18.781 -7.703 1 76.94 456 GLY B O 1
ATOM 7091 N N . ASP B 1 457 ? -22.312 -17.844 -5.688 1 79.81 457 ASP B N 1
ATOM 7092 C CA . ASP B 1 457 ? -21.344 -16.859 -6.152 1 79.81 457 ASP B CA 1
ATOM 7093 C C . ASP B 1 457 ? -19.984 -17.078 -5.488 1 79.81 457 ASP B C 1
ATOM 7095 O O . ASP B 1 457 ? -19.281 -16.125 -5.164 1 79.81 457 ASP B O 1
ATOM 7099 N N . TRP B 1 458 ? -19.703 -18.391 -5.25 1 84.62 458 TRP B N 1
ATOM 7100 C CA . TRP B 1 458 ? -18.391 -18.719 -4.691 1 84.62 458 TRP B CA 1
ATOM 7101 C C . TRP B 1 458 ? -17.422 -19.141 -5.789 1 84.62 458 TRP B C 1
ATOM 7103 O O . TRP B 1 458 ? -17.844 -19.656 -6.832 1 84.62 458 TRP B O 1
ATOM 7113 N N . ALA B 1 459 ? -16.203 -18.844 -5.617 1 89.12 459 ALA B N 1
ATOM 7114 C CA . ALA B 1 459 ? -15.117 -19.359 -6.434 1 89.12 459 ALA B CA 1
ATOM 7115 C C . ALA B 1 459 ? -14.016 -19.969 -5.562 1 89.12 459 ALA B C 1
ATOM 7117 O O . ALA B 1 459 ? -13.727 -19.453 -4.477 1 89.12 459 ALA B O 1
ATOM 7118 N N . ARG B 1 460 ? -13.484 -21.031 -6.02 1 93.44 460 ARG B N 1
ATOM 7119 C CA . ARG B 1 460 ? -12.461 -21.75 -5.258 1 93.44 460 ARG B CA 1
ATOM 7120 C C . ARG B 1 460 ? -11.234 -20.875 -5.039 1 93.44 460 ARG B C 1
ATOM 7122 O O . ARG B 1 460 ? -10.602 -20.422 -6 1 93.44 460 ARG B O 1
ATOM 7129 N N . PRO B 1 461 ? -10.875 -20.531 -3.768 1 93.38 461 PRO B N 1
ATOM 7130 C CA . PRO B 1 461 ? -9.625 -19.828 -3.494 1 93.38 461 PRO B CA 1
ATOM 7131 C C . PRO B 1 461 ? -8.406 -20.75 -3.498 1 93.38 461 PRO B C 1
ATOM 7133 O O . PRO B 1 461 ? -8.547 -21.969 -3.406 1 93.38 461 PRO B O 1
ATOM 7136 N N . ARG B 1 462 ? -7.227 -20.219 -3.617 1 95.06 462 ARG B N 1
ATOM 7137 C CA . ARG B 1 462 ? -6.004 -21 -3.502 1 95.06 462 ARG B CA 1
ATOM 7138 C C . ARG B 1 462 ? -5.703 -21.328 -2.043 1 95.06 462 ARG B C 1
ATOM 7140 O O . ARG B 1 462 ? -6.105 -20.594 -1.139 1 95.06 462 ARG B O 1
ATOM 7147 N N . LYS B 1 463 ? -4.965 -22.391 -1.833 1 95.94 463 LYS B N 1
ATOM 7148 C CA . LYS B 1 463 ? -4.586 -22.812 -0.488 1 95.94 463 LYS B CA 1
ATOM 7149 C C . LYS B 1 463 ? -3.809 -21.719 0.235 1 95.94 463 LYS B C 1
ATOM 7151 O O . LYS B 1 463 ? -4.121 -21.391 1.379 1 95.94 463 LYS B O 1
ATOM 7156 N N . VAL B 1 464 ? -2.867 -21.141 -0.461 1 96 464 VAL B N 1
ATOM 7157 C CA . VAL B 1 464 ? -1.987 -20.156 0.141 1 96 464 VAL B CA 1
ATOM 7158 C C . VAL B 1 464 ? -2.793 -18.906 0.515 1 96 464 VAL B C 1
ATOM 7160 O O . VAL B 1 464 ? -2.475 -18.219 1.491 1 96 464 VAL B O 1
ATOM 7163 N N . ASP B 1 465 ? -3.857 -18.625 -0.225 1 94.25 465 ASP B N 1
ATOM 7164 C CA . ASP B 1 465 ? -4.676 -17.438 0.058 1 94.25 465 ASP B CA 1
ATOM 7165 C C . ASP B 1 465 ? -5.543 -17.672 1.295 1 94.25 465 ASP B C 1
ATOM 7167 O O . ASP B 1 465 ? -5.742 -16.75 2.092 1 94.25 465 ASP B O 1
ATOM 7171 N N . ILE B 1 466 ? -6.051 -18.844 1.446 1 92.75 466 ILE B N 1
ATOM 7172 C CA . ILE B 1 466 ? -6.82 -19.172 2.637 1 92.75 466 ILE B CA 1
ATOM 7173 C C . ILE B 1 466 ? -5.953 -19 3.881 1 92.75 466 ILE B C 1
ATOM 7175 O O . ILE B 1 466 ? -6.352 -18.344 4.84 1 92.75 466 ILE B O 1
ATOM 7179 N N . GLY B 1 467 ? -4.797 -19.578 3.83 1 93.94 467 GLY B N 1
ATOM 7180 C CA . GLY B 1 467 ? -3.875 -19.453 4.949 1 93.94 467 GLY B CA 1
ATOM 7181 C C . GLY B 1 467 ? -3.449 -18.031 5.223 1 93.94 467 GLY B C 1
ATOM 7182 O O . GLY B 1 467 ? -3.322 -17.625 6.379 1 93.94 467 GLY B O 1
ATOM 7183 N N . ALA B 1 468 ? -3.207 -17.297 4.168 1 93.31 468 ALA B N 1
ATOM 7184 C CA . ALA B 1 468 ? -2.797 -15.898 4.309 1 93.31 468 ALA B CA 1
ATOM 7185 C C . ALA B 1 468 ? -3.863 -15.086 5.035 1 93.31 468 ALA B C 1
ATOM 7187 O O . ALA B 1 468 ? -3.543 -14.242 5.879 1 93.31 468 ALA B O 1
ATOM 7188 N N . VAL B 1 469 ? -5.102 -15.297 4.691 1 88.81 469 VAL B N 1
ATOM 7189 C CA . VAL B 1 469 ? -6.195 -14.57 5.336 1 88.81 469 VAL B CA 1
ATOM 7190 C C . VAL B 1 469 ? -6.273 -14.961 6.809 1 88.81 469 VAL B C 1
ATOM 7192 O O . VAL B 1 469 ? -6.402 -14.094 7.68 1 88.81 469 VAL B O 1
ATOM 7195 N N . ILE B 1 470 ? -6.125 -16.203 7.129 1 88.12 470 ILE B N 1
ATOM 7196 C CA . ILE B 1 470 ? -6.172 -16.672 8.508 1 88.12 470 ILE B CA 1
ATOM 7197 C C . ILE B 1 470 ? -5.066 -15.992 9.32 1 88.12 470 ILE B C 1
ATOM 7199 O O . ILE B 1 470 ? -5.297 -15.531 10.438 1 88.12 470 ILE B O 1
ATOM 7203 N N . ASN B 1 471 ? -3.898 -15.891 8.734 1 91.5 471 ASN B N 1
ATOM 7204 C CA . ASN B 1 471 ? -2.748 -15.281 9.391 1 91.5 471 ASN B CA 1
ATOM 7205 C C . ASN B 1 471 ? -2.992 -13.805 9.688 1 91.5 471 ASN B C 1
ATOM 7207 O O . ASN B 1 471 ? -2.299 -13.203 10.508 1 91.5 471 ASN B O 1
ATOM 7211 N N . ARG B 1 472 ? -3.943 -13.227 9.062 1 87.31 472 ARG B N 1
ATOM 7212 C CA . ARG B 1 472 ? -4.145 -11.789 9.172 1 87.31 472 ARG B CA 1
ATOM 7213 C C . ARG B 1 472 ? -5.402 -11.469 9.977 1 87.31 472 ARG B C 1
ATOM 7215 O O . ARG B 1 472 ? -5.75 -10.297 10.156 1 87.31 472 ARG B O 1
ATOM 7222 N N . LEU B 1 473 ? -6.023 -12.484 10.469 1 81.12 473 LEU B N 1
ATOM 7223 C CA . LEU B 1 473 ? -7.188 -12.289 11.32 1 81.12 473 LEU B CA 1
ATOM 7224 C C . LEU B 1 473 ? -6.766 -11.961 12.75 1 81.12 473 LEU B C 1
ATOM 7226 O O . LEU B 1 473 ? -6.055 -12.734 13.391 1 81.12 473 LEU B O 1
ATOM 7230 N N . ARG B 1 474 ? -7.215 -10.891 13.273 1 77.62 474 ARG B N 1
ATOM 7231 C CA . ARG B 1 474 ? -6.793 -10.422 14.586 1 77.62 474 ARG B CA 1
ATOM 7232 C C . ARG B 1 474 ? -7.383 -11.281 15.695 1 77.62 474 ARG B C 1
ATOM 7234 O O . ARG B 1 474 ? -6.777 -11.438 16.75 1 77.62 474 ARG B O 1
ATOM 7241 N N . VAL B 1 475 ? -8.492 -11.867 15.438 1 74.94 475 VAL B N 1
ATOM 7242 C CA . VAL B 1 475 ? -9.219 -12.57 16.484 1 74.94 475 VAL B CA 1
ATOM 7243 C C . VAL B 1 475 ? -8.648 -13.977 16.656 1 74.94 475 VAL B C 1
ATOM 7245 O O . VAL B 1 475 ? -8.852 -14.625 17.688 1 74.94 475 VAL B O 1
ATOM 7248 N N . VAL B 1 476 ? -7.949 -14.43 15.664 1 78.75 476 VAL B N 1
ATOM 7249 C CA . VAL B 1 476 ? -7.5 -15.82 15.664 1 78.75 476 VAL B CA 1
ATOM 7250 C C . VAL B 1 476 ? -6.148 -15.93 16.375 1 78.75 476 VAL B C 1
ATOM 7252 O O . VAL B 1 476 ? -5.332 -15.008 16.297 1 78.75 476 VAL B O 1
ATOM 7255 N N . GLN B 1 477 ? -6.059 -17 17.016 1 84.25 477 GLN B N 1
ATOM 7256 C CA . GLN B 1 477 ? -4.785 -17.297 17.656 1 84.25 477 GLN B CA 1
ATOM 7257 C C . GLN B 1 477 ? -4.129 -18.531 17.047 1 84.25 477 GLN B C 1
ATOM 7259 O O . GLN B 1 477 ? -4.82 -19.484 16.656 1 84.25 477 GLN B O 1
ATOM 7264 N N . LEU B 1 478 ? -2.852 -18.469 16.922 1 89.56 478 LEU B N 1
ATOM 7265 C CA . LEU B 1 478 ? -2.061 -19.578 16.422 1 89.56 478 LEU B CA 1
ATOM 7266 C C . LEU B 1 478 ? -1.061 -20.062 17.469 1 89.56 478 LEU B C 1
ATOM 7268 O O . LEU B 1 478 ? -0.53 -19.25 18.234 1 89.56 478 LEU B O 1
ATOM 7272 N N . LYS B 1 479 ? -0.871 -21.328 17.594 1 87.69 479 LYS B N 1
ATOM 7273 C CA . LYS B 1 479 ? 0.036 -21.953 18.547 1 87.69 479 LYS B CA 1
ATOM 7274 C C . LYS B 1 479 ? 1.223 -22.594 17.844 1 87.69 479 LYS B C 1
ATOM 7276 O O . LYS B 1 479 ? 1.092 -23.094 16.734 1 87.69 479 LYS B O 1
#

InterPro domains:
  IPR019195 ABC transporter, ATPase, putative [PTHR38149] (1-478)
  IPR027417 P-loop containing nucleoside triphosphate hydrolase [SSF52540] (124-301)
  IPR046833 ATPase of the ABC class, N-terminal [PF20446] (1-37)
  IPR046834 ATPase of the ABC class, C-terminal [PF09818] (43-315)
  IPR049069 MRB1590-like, C-terminal domain [PF21117] (392-478)

Nearest PDB structures (foldseek):
  5d6a-assembly1_A  TM=8.744E-01  e=6.172E-39  Vibrio vulnificus YJ016
  4yix-assembly1_A-2  TM=8.494E-01  e=1.701E-38  Trypanosoma brucei brucei TREU927
  4yj1-assembly1_A-2  TM=8.160E-01  e=3.609E-39  Trypanosoma brucei brucei TREU927
  4yiy-assembly1_B  TM=8.413E-01  e=2.083E-37  Trypanosoma brucei brucei TREU927
  4yiy-assembly1_A  TM=8.194E-01  e=7.028E-36  Trypanosoma brucei brucei TREU927

Solvent-accessible surface area (backbone atoms only — not comparable to full-atom values): 50994 Å² total; per-residue (Å²): 139,84,67,83,88,81,80,74,50,53,60,85,79,43,73,35,58,69,58,33,47,44,42,64,66,43,51,47,48,50,47,42,54,67,68,67,45,89,44,76,86,47,43,60,60,53,48,49,45,51,43,46,52,52,30,41,51,43,50,55,55,45,26,61,77,69,48,29,39,34,35,40,30,48,64,26,33,63,54,45,59,31,31,72,38,83,46,36,33,59,57,52,62,90,67,82,68,69,71,61,33,52,63,57,35,56,47,33,78,95,39,50,39,80,44,79,29,89,69,79,36,76,42,50,14,29,45,40,54,56,22,31,35,36,38,38,34,36,27,72,84,14,44,65,68,42,53,52,50,45,52,66,49,9,52,46,86,48,56,81,80,34,33,41,54,52,31,39,30,38,76,38,55,44,79,53,45,42,40,47,18,25,39,42,58,51,38,59,33,45,85,36,33,43,80,44,74,63,64,52,58,31,67,54,22,62,41,54,49,25,40,34,45,55,26,36,43,42,48,52,49,51,39,51,40,53,56,41,42,31,40,37,36,42,52,41,44,22,25,44,38,34,47,36,68,43,70,72,41,52,72,77,34,81,69,55,29,55,45,28,43,57,81,46,48,67,17,39,16,55,88,46,54,17,21,38,41,35,39,35,62,19,66,59,77,54,54,37,71,39,73,35,34,36,34,26,58,73,56,37,52,40,76,42,36,70,64,46,38,71,77,31,60,61,71,81,81,61,95,67,58,64,59,84,79,64,83,41,23,67,40,64,82,41,44,68,74,49,84,74,51,63,55,62,48,50,36,36,52,5,60,80,71,61,38,53,36,33,52,61,82,61,68,63,86,69,75,78,75,78,61,67,79,57,74,69,69,73,33,41,52,72,68,45,48,29,53,50,48,32,72,75,38,69,76,57,87,48,56,27,27,44,50,34,48,52,44,50,60,67,39,39,77,77,41,34,80,74,28,34,57,93,39,59,31,48,47,38,28,38,51,37,52,57,54,54,37,72,46,96,60,23,74,59,63,66,50,62,87,88,55,73,83,80,77,65,66,62,35,89,63,55,56,56,56,52,50,51,52,57,56,34,29,64,62,51,42,48,86,140,86,67,85,87,80,80,74,50,53,60,85,80,41,73,34,60,69,58,34,48,44,41,64,66,44,51,46,49,49,47,43,54,66,68,68,44,87,44,77,87,47,43,61,59,52,50,50,45,50,44,46,51,53,30,40,52,44,51,54,54,46,27,61,77,67,48,29,39,34,37,42,30,49,65,26,32,62,53,45,60,30,30,69,38,83,46,38,32,58,57,52,62,90,65,83,70,69,71,61,33,52,64,57,36,54,47,34,77,95,40,50,39,78,46,78,29,90,70,79,36,76,42,48,14,30,45,41,55,55,22,31,35,37,37,39,34,34,26,72,81,15,42,65,69,43,51,53,50,46,53,67,50,9,52,46,87,48,56,81,80,34,33,42,54,53,30,38,31,40,78,37,55,42,79,53,46,43,42,46,18,25,38,41,59,50,38,60,30,45,84,34,33,44,81,44,75,64,64,53,58,32,66,54,23,64,40,53,49,26,41,33,46,55,26,35,43,42,49,51,49,51,39,51,40,53,55,43,42,31,39,37,38,42,52,40,45,22,25,43,38,34,48,37,69,43,71,72,41,53,73,78,34,81,67,56,30,54,46,28,42,58,82,46,48,65,17,39,16,55,88,46,53,17,21,38,41,35,40,35,60,19,68,59,75,56,56,36,71,39,73,34,32,35,37,26,58,73,53,37,52,39,76,41,36,69,63,46,38,71,76,31,60,58,72,80,79,62,95,67,61,64,58,85,80,64,83,42,25,67,41,64,82,42,45,68,75,50,85,74,47,65,55,64,47,52,38,36,49,3,58,77,76,61,39,51,34,32,51,62,80,61,68,63,86,68,76,79,76,76,60,69,79,56,76,68,69,73,30,40,52,73,67,47,48,26,52,48,47,33,71,76,40,69,77,59,87,48,55,28,27,44,50,33,47,52,44,49,62,68,41,39,77,76,42,35,78,74,28,37,58,94,40,59,31,48,46,39,28,39,52,38,53,57,54,52,38,71,46,96,60,24,74,58,62,65,51,61,87,89,56,74,86,81,79,63,65,63,36,91,64,54,56,53,55,52,52,51,52,57,55,33,29,65,64,50,42,49,85

Organism: NCBI:txid157183

Radius of gyration: 28.64 Å; Cα contacts (8 Å, |Δi|>4): 1894; chains: 2; bounding box: 78×72×74 Å

Sequence (958 aa):
EARFRVGLPARGRSILGRQAHHLLTKIIPAAVEDGLKYTLKRDEAIWTHIAALEDSYALTSQLHSQNLVAFIGNGSILPRASGASDKPMSAASSSGEEDGGAVEFVSPGSLETEMRLPHRGSVRGLGLKKGTLTVLIGGGFHGKSTLLEALSRGSYVHVPGDGRELVRTAESTVFIQSEDGRCVKNVDISPFIKNLPSGKPTTRFSTTNASGSTSCSASLVEAIELGAELILIDEDTTAANWLQRELAMSQLVPNEPISPFVEHVRELVGKGERSVVIVCGSSTASLRHADHVLLLDSYRIKDVTLEARKLFPRSEDASVPTFPVSTRSLDLSSFPKSDGGYKGAFEVPRGTRVLRIRDDRRTTPTTKADEEQNEALPAPSDEDLSLQLSRCVPQLVHPSQARAIAAILNQLPLRAPEWTGSDPSLRGLVDSIDASFEGEDGIEMLQDRRGGVIQGDWARPRKVDIGAVINRLRVVQLKEARFRVGLPARGRSILGRQAHHLLTKIIPAAVEDGLKYTLKRDEAIWTHIAALEDSYALTSQLHSQNLVAFIGNGSILPRASGASDKPMSAASSSGEEDGGAVEFVSPGSLETEMRLPHRGSVRGLGLKKGTLTVLIGGGFHGKSTLLEALSRGSYVHVPGDGRELVRTAESTVFIQSEDGRCVKNVDISPFIKNLPSGKPTTRFSTTNASGSTSCSASLVEAIELGAELILIDEDTTAANWLQRELAMSQLVPNEPISPFVEHVRELVGKGERSVVIVCGSSTASLRHADHVLLLDSYRIKDVTLEARKLFPRSEDASVPTFPVSTRSLDLSSFPKSDGGYKGAFEVPRGTRVLRIRDDRRTTPTTKADEEQNEALPAPSDEDLSLQLSRCVPQLVHPSQARAIAAILNQLPLRAPEWTGSDPSLRGLVDSIDASFEGEDGIEMLQDRRGGVIQGDWARPRKVDIGAVINRLRVVQLK

Secondary structure (DSSP, 8-state):
------PPPEETTEE-HHHHHHIIIIIHHHHHHHHTS--GGGHHHHHHHHHHHHHHHHHHHHHHHTTEEEEEETT---SEEETTEEEEPPB--SS--SS-PBPPP---GGGEEEEEETTTEEEEEEEEETT-EEEEEE-TTSSHHHHHHHHHTTTSPPPTTSS-TTEEE-TTEEEE---TT--EEEE--TTTB---TT---STTEEESS--HHHHHHHHHHHHHHTT-SEEEEEGGGS-HHHH---HHHHHH-----B--GGGTHHHHSGGG--EEEEE-SS--TTGGG-SEEEEEETTEEEE-HHHHHHHSPPP----PPPPP----BEEGGGS---SSS---------SSS-------TT-----SGGGSSS-------HHHHHHHHHHH-TT---HHHHHHHHHHHHHHHHHHHHHS-S--BHHHHHHHHHHHTTSTTGGGGGS-TT--PPP----PPPHHHHHHHHHT-TT-EE-/------PPPEETTEE-HHHHHHIIIIIHHHHHHHHTS--GGGHHHHHHHHHHHHHHHHHHHHHHHTTEEEEEETT---SEEETTEEEEPPB--SS--SS-PBPPP---GGGEEEEEETTTEEEEEEEEETT-EEEEEE-TTSSHHHHHHHHHTTTSPPPTTSS-TTEEE-TTEEEE---TT--EEEE--TTTB---TT---STTEEESS--HHHHHHHHHHHHHHTT-SEEEEEGGGS-HHHH---HHHHHH-----B--GGGTHHHHSGGG--EEEEE-SS--TTGGG-SEEEEEETTEEEE-HHHHHHHSPPP----PPPPP----BEEGGGS---SSS------B--SSS-B-----TT-----TTTTSS--------HHHHHHHHHHH-TT---HHHHHHHHHHHHHHHHHHHHHS-S--BHHHHHHHHHHHTTSTTGGGGGS-TT--PPP----PPPHHHHHHHHHT-TT-EE-

pLDDT: mean 81.79, std 19.48, range [27.41, 98.62]

Foldseek 3Di:
DDDDDDDQDDDPPDGPVVVNCCCVPPVVVVCCCVPVDDDPVCVVVVVLQVQLVQQLVQLQVVCVVVQFFKWFFWFFQQDACDPVGLAGFAAQDPDPDPPHGTDTADAAPVQKDWGAGDPPGIIITGTHHWQFEEEEEEAPPLCLVSVLVLQLQQLDADGPNSRRSGIHGHVLEAEAFFDFQFWFFQFQLQVFFDDDVVRDDNHGDTDRTDGQLRRRSRLVLLSVQLPHQEYEYECVGGDVVQADDDPVVCVVDPDDGGDHCLVCVSLCGDVVRHYYYYYDYDDLSNLLVGPWYWYRDNNYIYTCNVVSCVVRPHDPPPPRHHDDHDWKFWDLVLQPPCPVQLQGQQFFGDPPDTRGQGPPPPPPVDDDPVCPPPPPPPRPDLVSQQVRLCVQGVSDDDSLASVLLSLCSSCCSVCVPQQCPPPRTLNSSLVSVLVVLVDPCHSQVSDDPVDDDRDDSHDHDRSSSSSSSQSRGPSIHMD/DDDDDDDQDDDPPDGPVVVNCCCVPPVVVVCCCVPVDDDPVCVVVVVLQVQLVQQLVQLQVVCVVVQFFKWFFWFFQQDACDPVGLAGFAAQDPDPDPPHTTDTADAAPVQKDWGAGDPPGIIITGTHHWQFEEEEEEAPPLCLVSVLVLQLQQLDADGPNSRRSGIHGHVLEAEAFFDFQFWFFQFQLQVFFDDDVVRDDNHGDTDRTDGQLRRRSRLVLLSVLLPHQEYEYECVGGDVVQADDDPVVCVVDPDDGGDHCLVCVSLCGDVVRHYYYYYDYDDLSNLLVGPWYWYRDNNYIYTCNVVSCVVRPHDPPPPRHHDDHDWKFWDLVLQPPCPVPLQGQQQFGPPPDGQRQGPQPPPPVPDDDVVPPCPPDRRPDLVSQQVRLCVQGVSDDDSLASVLLSLCSSCCSVCVPQQCPPPRTLSSSLVSVLVVLVDPCHSQVSDDPVDDDRDPSHDHDRSSSSSSSQSRGPSIHMD